Protein AF-A0A167YDB0-F1 (afdb_monomer)

Mean predicted aligned error: 11.04 Å

Secondary structure (DSSP, 8-state):
-GGGTGGGT-TT--PPPP----TTEEEEEEEEEEEEETTTTEEEEEEEEEEEE-S-EEEEEEE-SS-EEEEEEEEETTEE--TT-EEEEETTTTEEEEEEEEEEPTT-EEEEEEEEEEE-BSSSSEEEEEEEE-TTSPEEEEEEEE-TTTTGGGTS-B--STT--BEEEEEEEE-TTSEEEESSPEEEEEEEEETTTTEEEEEEEEPPPPSB-GGG--EEEE-EEEEEE-SSSS-EEEEEETTS-GGGGHHHHHHHHHHHHHHHHHH-S---SS-EEEEEESS-SSSEE--TTEEEEEHHHH---TT--HHHHHHHHHHHHHHHHHTTBTTTEEESSGGGTHHHHHHHHHHHHHHHHHH-GGG-HHHHTTTTHHHHHHHHTTSTT---SS----SHHHHHHHTTTIIIIIHHHHHHHHHHHH-HHHHHHHHHHHHHHHTTEEE-HHHHHHHHHHHHSS-HHHHHHHHHHSSS-EEEEEEEETTTTEEEEEEEE--TTS---TTGGG----EE--EEETTEEE---EE-SSEEEEE--SSS-EESSTTS-SS-EEE--HHHHHHHHHHHHTT-S-HHHHHHHHHHHHHHHHHTSS-HHHHHHHHHHTTT---HHHHHHHHHHHHHHHHHGGGS-HHHHHHHHHHHHHHHHHHHHHH-SS--TT--HHHHHHHHHHHHHHHHTT-HHHHHHHHHHHHHHHTT-GGGS-GGGHHHHHHHHHHH--HHHHHHHHHHHHH-S-HHHHHHHHHHHTT---HHHHHHHHHHHS-TTTS-GGGTTTTHHHHTTSHHHHHHHHHHHHHTHHHHHHHS-TTSHHHHHHHHHHHTT--SHHHHHHHHHHHTTS--TTTHHHHHHHHHHHHHHHHHHHHHHHHHHHHHHHTTSS--------------------------------------------------------------------------------------------------------------------------------------------

Structure (mmCIF, N/CA/C/O backbone):
data_AF-A0A167YDB0-F1
#
_entry.id   AF-A0A167YDB0-F1
#
loop_
_atom_site.group_PDB
_atom_site.id
_atom_site.type_symbol
_atom_site.label_atom_id
_atom_site.label_alt_id
_atom_site.label_comp_id
_atom_site.label_asym_id
_atom_site.label_entity_id
_atom_site.label_seq_id
_atom_site.pdbx_PDB_ins_code
_atom_site.Cartn_x
_atom_site.Cartn_y
_atom_site.Cartn_z
_atom_site.occupancy
_atom_site.B_iso_or_equiv
_atom_site.auth_seq_id
_atom_site.auth_comp_id
_atom_site.auth_asym_id
_atom_site.auth_atom_id
_atom_site.pdbx_PDB_model_num
ATOM 1 N N . MET A 1 1 ? -5.396 1.591 -35.969 1.00 30.25 1 MET A N 1
ATOM 2 C CA . MET A 1 1 ? -6.840 1.491 -36.294 1.00 30.25 1 MET A CA 1
ATOM 3 C C . MET A 1 1 ? -7.740 1.948 -35.144 1.00 30.25 1 MET A C 1
ATOM 5 O O . MET A 1 1 ? -8.471 2.893 -35.384 1.00 30.25 1 MET A O 1
ATOM 9 N N . CYS A 1 2 ? -7.694 1.382 -33.925 1.00 28.91 2 CYS A N 1
ATOM 10 C CA . CYS A 1 2 ? -8.651 1.747 -32.854 1.00 28.91 2 CYS A CA 1
ATOM 11 C C . CYS A 1 2 ? -8.713 3.253 -32.512 1.00 28.91 2 CYS A C 1
ATOM 13 O O . CYS A 1 2 ? -9.800 3.814 -32.610 1.00 28.91 2 CYS A O 1
ATOM 15 N N . ARG A 1 3 ? -7.572 3.927 -32.255 1.00 39.03 3 ARG A N 1
ATOM 16 C CA . ARG A 1 3 ? -7.511 5.383 -31.954 1.00 39.03 3 ARG A CA 1
ATOM 17 C C . ARG A 1 3 ? -8.220 6.286 -32.995 1.00 39.03 3 ARG A C 1
ATOM 19 O O . ARG A 1 3 ? -8.606 7.400 -32.672 1.00 39.03 3 ARG A O 1
ATOM 26 N N . ALA A 1 4 ? -8.428 5.824 -34.235 1.00 27.58 4 ALA A N 1
ATOM 27 C CA . ALA A 1 4 ? -9.124 6.586 -35.283 1.00 27.58 4 ALA A CA 1
ATOM 28 C C . ALA A 1 4 ? -10.663 6.429 -35.269 1.00 27.58 4 ALA A C 1
ATOM 30 O O . ALA A 1 4 ? -11.356 7.170 -35.963 1.00 27.58 4 ALA A O 1
ATOM 31 N N . ALA A 1 5 ? -11.209 5.470 -34.511 1.00 26.02 5 ALA A N 1
ATOM 32 C CA . ALA A 1 5 ? -12.645 5.177 -34.455 1.00 26.02 5 ALA A CA 1
ATOM 33 C C . ALA A 1 5 ? -13.374 5.855 -33.274 1.00 26.02 5 ALA A C 1
ATOM 35 O O . ALA A 1 5 ? -14.597 5.986 -33.293 1.00 26.02 5 ALA A O 1
ATOM 36 N N . GLU A 1 6 ? -12.644 6.298 -32.248 1.00 33.75 6 GLU A N 1
ATOM 37 C CA . GLU A 1 6 ? -13.218 6.780 -30.980 1.00 33.75 6 GLU A CA 1
ATOM 38 C C . GLU A 1 6 ? -13.854 8.179 -31.062 1.00 33.75 6 GLU A C 1
ATOM 40 O O . GLU A 1 6 ? -14.702 8.531 -30.236 1.00 33.75 6 GLU A O 1
ATOM 45 N N . SER A 1 7 ? -13.510 8.960 -32.091 1.00 29.44 7 SER A N 1
ATOM 46 C CA . SER A 1 7 ? -13.981 10.340 -32.302 1.00 29.44 7 SER A CA 1
ATOM 47 C C . SER A 1 7 ? -15.473 10.469 -32.648 1.00 29.44 7 SER A C 1
ATOM 49 O O . SER A 1 7 ? -15.982 11.585 -32.752 1.00 29.44 7 SER A O 1
ATOM 51 N N . LEU A 1 8 ? -16.187 9.349 -32.828 1.00 26.38 8 LEU A N 1
ATOM 52 C CA . LEU A 1 8 ? -17.585 9.311 -33.281 1.00 26.38 8 LEU A CA 1
ATOM 53 C C . LEU A 1 8 ? -18.555 8.578 -32.334 1.00 26.38 8 LEU A C 1
ATOM 55 O O . LEU A 1 8 ? -19.734 8.459 -32.664 1.00 26.38 8 LEU A O 1
ATOM 59 N N . ALA A 1 9 ? -18.101 8.109 -31.163 1.00 27.36 9 ALA A N 1
ATOM 60 C CA . ALA A 1 9 ? -18.938 7.352 -30.214 1.00 27.36 9 ALA A CA 1
ATOM 61 C C . ALA A 1 9 ? -18.960 7.904 -28.771 1.00 27.36 9 ALA A C 1
ATOM 63 O O . ALA A 1 9 ? -19.808 7.509 -27.971 1.00 27.36 9 ALA A O 1
ATOM 64 N N . THR A 1 10 ? -18.071 8.836 -28.420 1.00 30.84 10 THR A N 1
ATOM 65 C CA . THR A 1 10 ? -17.887 9.361 -27.053 1.00 30.84 10 THR A CA 1
ATOM 66 C C . THR A 1 10 ? -18.833 10.522 -26.714 1.00 30.84 10 THR A C 1
ATOM 68 O O . THR A 1 10 ? -18.424 11.626 -26.354 1.00 30.84 10 THR A O 1
ATOM 71 N N . ALA A 1 11 ? -20.143 10.274 -26.788 1.00 29.44 11 ALA A N 1
ATOM 72 C CA . ALA A 1 11 ? -21.140 11.240 -26.331 1.00 29.44 11 ALA A CA 1
ATOM 73 C C . ALA A 1 11 ? -20.989 11.521 -24.817 1.00 29.44 11 ALA A C 1
ATOM 75 O O . ALA A 1 11 ? -21.199 10.640 -23.988 1.00 29.44 11 ALA A O 1
ATOM 76 N N . ALA A 1 12 ? -20.665 12.773 -24.474 1.00 33.31 12 ALA A N 1
ATOM 77 C CA . ALA A 1 12 ? -20.619 13.315 -23.109 1.00 33.31 12 ALA A CA 1
ATOM 78 C C . ALA A 1 12 ? -19.579 12.709 -22.131 1.00 33.31 12 ALA A C 1
ATOM 80 O O . ALA A 1 12 ? -19.882 12.503 -20.956 1.00 33.31 12 ALA A O 1
ATOM 81 N N . ARG A 1 13 ? -18.316 12.535 -22.555 1.00 50.34 13 ARG A N 1
ATOM 82 C CA . ARG A 1 13 ? -17.165 12.490 -21.623 1.00 50.34 13 ARG A CA 1
ATOM 83 C C . ARG A 1 13 ? -16.241 13.696 -21.856 1.00 50.34 13 ARG A C 1
ATOM 85 O O . ARG A 1 13 ? -15.600 13.778 -22.897 1.00 50.34 13 ARG A O 1
ATOM 92 N N . ASN A 1 14 ? -16.121 14.595 -20.872 1.00 39.69 14 ASN A N 1
ATOM 93 C CA . ASN A 1 14 ? -15.049 15.606 -20.829 1.00 39.69 14 ASN A CA 1
ATOM 94 C C . ASN A 1 14 ? -13.732 14.936 -20.392 1.00 39.69 14 ASN A C 1
ATOM 96 O O . ASN A 1 14 ? -13.229 15.190 -19.297 1.00 39.69 14 ASN A O 1
ATOM 100 N N . VAL A 1 15 ? -13.190 14.046 -21.228 1.00 51.88 15 VAL A N 1
ATOM 101 C CA . VAL A 1 15 ? -11.828 13.536 -21.027 1.00 51.88 15 VAL A CA 1
ATOM 102 C C . VAL A 1 15 ? -10.873 14.706 -21.287 1.00 51.88 15 VAL A C 1
ATOM 104 O O . VAL A 1 15 ? -10.944 15.301 -22.365 1.00 51.88 15 VAL A O 1
ATOM 107 N N . PRO A 1 16 ? -10.022 15.103 -20.326 1.00 56.38 16 PRO A N 1
ATOM 108 C CA . PRO A 1 16 ? -9.027 16.131 -20.581 1.00 56.38 16 PRO A CA 1
ATOM 109 C C . PRO A 1 16 ? -8.001 15.633 -21.603 1.00 56.38 16 PRO A C 1
ATOM 111 O O . PRO A 1 16 ? -7.664 14.451 -21.630 1.00 56.38 16 PRO A O 1
ATOM 114 N N . GLU A 1 17 ? -7.478 16.552 -22.412 1.00 72.31 17 GLU A N 1
ATOM 115 C CA . GLU A 1 17 ? -6.385 16.276 -23.346 1.00 72.31 17 GLU A CA 1
ATOM 116 C C . GLU A 1 17 ? -5.185 15.682 -22.579 1.00 72.31 17 GLU A C 1
ATOM 118 O O . GLU A 1 17 ? -4.695 16.279 -21.615 1.00 72.31 17 GLU A O 1
ATOM 123 N N . ARG A 1 18 ? -4.792 14.457 -22.955 1.00 80.69 18 ARG A N 1
ATOM 124 C CA . ARG A 1 18 ? -3.698 13.686 -22.344 1.00 80.69 18 ARG A CA 1
ATOM 125 C C . ARG A 1 18 ? -2.381 14.045 -23.036 1.00 80.69 18 ARG A C 1
ATOM 127 O O . ARG A 1 18 ? -2.359 14.145 -24.261 1.00 80.69 18 ARG A O 1
ATOM 134 N N . ASP A 1 19 ? -1.292 14.175 -22.281 1.00 82.81 19 ASP A N 1
ATOM 135 C CA . ASP A 1 19 ? 0.047 14.397 -22.847 1.00 82.81 19 ASP A CA 1
ATOM 136 C C . ASP A 1 19 ? 0.617 13.042 -23.314 1.00 82.81 19 ASP A C 1
ATOM 138 O O . ASP A 1 19 ? 1.231 12.304 -22.543 1.00 82.81 19 ASP A O 1
ATOM 142 N N . LEU A 1 20 ? 0.292 12.665 -24.558 1.00 89.25 20 LEU A N 1
ATOM 143 C CA . LEU A 1 20 ? 0.643 11.383 -25.186 1.00 89.25 20 LEU A CA 1
ATOM 144 C C . LEU A 1 20 ? 1.698 11.555 -26.283 1.00 89.25 20 LEU A C 1
ATOM 146 O O . LEU A 1 20 ? 1.806 12.609 -26.916 1.00 89.25 20 LEU A O 1
ATOM 150 N N . LEU A 1 21 ? 2.422 10.475 -26.575 1.00 94.31 21 LEU A N 1
ATOM 151 C CA . LEU A 1 21 ? 3.311 10.407 -27.727 1.00 94.31 21 LEU A CA 1
ATOM 152 C C . LEU A 1 21 ? 2.520 10.458 -29.053 1.00 94.31 21 LEU A C 1
ATOM 154 O O . LEU A 1 21 ? 1.423 9.891 -29.153 1.00 94.31 21 LEU A O 1
ATOM 158 N N . PRO A 1 22 ? 3.092 11.078 -30.106 1.00 95.50 22 PRO A N 1
ATOM 159 C CA . PRO A 1 22 ? 2.572 11.008 -31.468 1.00 95.50 22 PRO A CA 1
ATOM 160 C C . PRO A 1 22 ? 2.288 9.568 -31.925 1.00 95.50 22 PRO A C 1
ATOM 162 O O . PRO A 1 22 ? 3.090 8.660 -31.721 1.00 95.50 22 PRO A O 1
ATOM 165 N N . ALA A 1 23 ? 1.140 9.358 -32.574 1.00 95.19 23 ALA A N 1
ATOM 166 C CA . ALA A 1 23 ? 0.664 8.031 -32.978 1.00 95.19 23 ALA A CA 1
ATOM 167 C C . ALA A 1 23 ? 1.254 7.523 -34.313 1.00 95.19 23 ALA A C 1
ATOM 169 O O . ALA A 1 23 ? 0.829 6.480 -34.808 1.00 95.19 23 ALA A O 1
ATOM 170 N N . ASN A 1 24 ? 2.215 8.246 -34.899 1.00 97.06 24 ASN A N 1
ATOM 171 C CA . ASN A 1 24 ? 2.730 8.015 -36.252 1.00 97.06 24 ASN A CA 1
ATOM 172 C C . ASN A 1 24 ? 3.597 6.753 -36.399 1.00 97.06 24 ASN A C 1
ATOM 174 O O . ASN A 1 24 ? 3.789 6.272 -37.516 1.00 97.06 24 ASN A O 1
ATOM 178 N N . VAL A 1 25 ? 4.101 6.194 -35.296 1.00 97.88 25 VAL A N 1
ATOM 179 C CA . VAL A 1 25 ? 4.809 4.906 -35.258 1.00 97.88 25 VAL A CA 1
ATOM 180 C C . VAL A 1 25 ? 4.352 4.075 -34.061 1.00 97.88 25 VAL A C 1
ATOM 182 O O . VAL A 1 25 ? 3.931 4.617 -33.041 1.00 97.88 25 VAL A O 1
ATOM 185 N N . ILE A 1 26 ? 4.436 2.749 -34.177 1.00 98.00 26 ILE A N 1
ATOM 186 C CA . ILE A 1 26 ? 4.043 1.808 -33.121 1.00 98.00 26 ILE A CA 1
ATOM 187 C C . ILE A 1 26 ? 5.214 0.854 -32.833 1.00 98.00 26 ILE A C 1
ATOM 189 O O . ILE A 1 26 ? 5.649 0.160 -33.758 1.00 98.00 26 ILE A O 1
ATOM 193 N N . PRO A 1 27 ? 5.712 0.764 -31.583 1.00 98.44 27 PRO A N 1
ATOM 194 C CA . PRO A 1 27 ? 6.758 -0.188 -31.221 1.00 98.44 27 PRO A CA 1
ATOM 195 C C . PRO A 1 27 ? 6.257 -1.631 -31.313 1.00 98.44 27 PRO A C 1
ATOM 197 O O . PRO A 1 27 ? 5.104 -1.938 -31.003 1.00 98.44 27 PRO A O 1
ATOM 200 N N . ARG A 1 28 ? 7.148 -2.532 -31.729 1.00 98.12 28 ARG A N 1
ATOM 201 C CA . ARG A 1 28 ? 6.887 -3.977 -31.810 1.00 98.12 28 ARG A CA 1
ATOM 20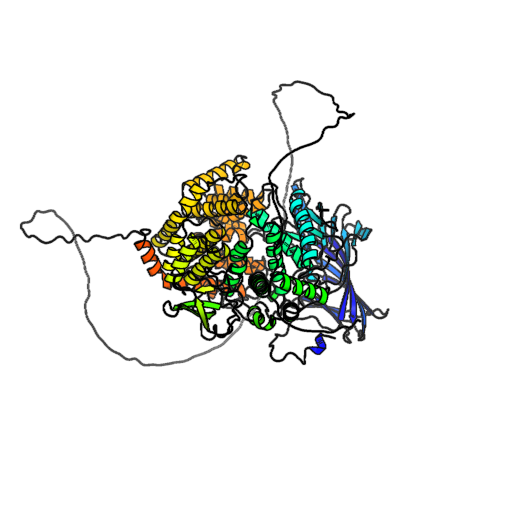2 C C . ARG A 1 28 ? 7.866 -4.800 -31.001 1.00 98.12 28 ARG A C 1
ATOM 204 O O . ARG A 1 28 ? 7.452 -5.748 -30.332 1.00 98.12 28 ARG A O 1
ATOM 211 N N . HIS A 1 29 ? 9.139 -4.440 -31.053 1.00 98.81 29 HIS A N 1
ATOM 212 C CA . HIS A 1 29 ? 10.197 -5.182 -30.394 1.00 98.81 29 HIS A CA 1
ATOM 213 C C . HIS A 1 29 ? 11.369 -4.257 -30.052 1.00 98.81 29 HIS A C 1
ATOM 215 O O . HIS A 1 29 ? 11.683 -3.341 -30.811 1.00 98.81 29 HIS A O 1
ATOM 221 N N . TYR A 1 30 ? 11.982 -4.483 -28.894 1.00 98.88 30 TYR A N 1
ATOM 222 C CA . TYR A 1 30 ? 13.147 -3.757 -28.398 1.00 98.88 30 TYR A CA 1
ATOM 223 C C . TYR A 1 30 ? 14.317 -4.723 -28.236 1.00 98.88 30 TYR A C 1
ATOM 225 O O . TYR A 1 30 ? 14.199 -5.735 -27.553 1.00 98.88 30 TYR A O 1
ATOM 233 N N . GLN A 1 31 ? 15.465 -4.371 -28.799 1.00 98.88 31 GLN A N 1
ATOM 234 C CA . GLN A 1 31 ? 16.732 -5.075 -28.621 1.00 98.88 31 GLN A CA 1
ATOM 235 C C . GLN A 1 31 ? 17.609 -4.176 -27.748 1.00 98.88 31 GLN A C 1
ATOM 237 O O . GLN A 1 31 ? 18.081 -3.142 -28.220 1.00 98.88 31 GLN A O 1
ATOM 242 N N . LEU A 1 32 ? 17.755 -4.517 -26.467 1.00 98.75 32 LEU A N 1
ATOM 243 C CA . LEU A 1 32 ? 18.341 -3.656 -25.436 1.00 98.75 32 LEU A CA 1
ATOM 244 C C . LEU A 1 32 ? 19.634 -4.270 -24.889 1.00 98.75 32 LEU A C 1
ATOM 246 O O . LEU A 1 32 ? 19.613 -5.349 -24.299 1.00 98.75 32 LEU A O 1
ATOM 250 N N . GLU A 1 33 ? 20.749 -3.563 -25.053 1.00 98.75 33 GLU A N 1
ATOM 251 C CA . GLU A 1 33 ? 22.053 -3.907 -24.483 1.00 98.75 33 GLU A CA 1
ATOM 252 C C . GLU A 1 33 ? 22.477 -2.837 -23.470 1.00 98.75 33 GLU A C 1
ATOM 254 O O . GLU A 1 33 ? 22.431 -1.641 -23.771 1.00 98.75 33 GLU A O 1
ATOM 259 N N . LEU A 1 34 ? 22.872 -3.260 -22.266 1.00 98.62 34 LEU A N 1
ATOM 260 C CA . LEU A 1 34 ? 23.247 -2.368 -21.163 1.00 98.62 34 LEU A CA 1
ATOM 261 C C . LEU A 1 34 ? 24.539 -2.829 -20.480 1.00 98.62 34 LEU A C 1
ATOM 263 O O . LEU A 1 34 ? 24.690 -4.006 -20.145 1.00 98.62 34 LEU A O 1
ATOM 267 N N . GLU A 1 35 ? 25.439 -1.881 -20.211 1.00 98.00 35 GLU A N 1
ATOM 268 C CA . GLU A 1 35 ? 26.705 -2.117 -19.512 1.00 98.00 35 GLU A CA 1
ATOM 269 C C . GLU A 1 35 ? 26.909 -1.132 -18.338 1.00 98.00 35 GLU A C 1
ATOM 271 O O . GLU A 1 35 ? 27.189 0.050 -18.566 1.00 98.00 35 GLU A O 1
ATOM 276 N N . PRO A 1 36 ? 26.829 -1.598 -17.076 1.00 97.31 36 PRO A N 1
ATOM 277 C CA . PRO A 1 36 ? 27.143 -0.795 -15.897 1.00 97.31 36 PRO A CA 1
ATOM 278 C C . PRO A 1 36 ? 28.619 -0.416 -15.722 1.00 97.31 36 PRO A C 1
ATOM 280 O O . PRO A 1 36 ? 29.546 -1.204 -15.940 1.00 97.31 36 PRO A O 1
ATOM 283 N N . ASP A 1 37 ? 28.808 0.772 -15.158 1.00 96.25 37 ASP A N 1
ATOM 284 C CA . ASP A 1 37 ? 30.039 1.265 -14.557 1.00 96.25 37 ASP A CA 1
ATOM 285 C C . ASP A 1 37 ? 29.789 1.538 -13.063 1.00 96.25 37 ASP A C 1
ATOM 287 O O . ASP A 1 37 ? 29.195 2.552 -12.684 1.00 96.25 37 ASP A O 1
ATOM 291 N N . PHE A 1 38 ? 30.224 0.612 -12.205 1.00 94.44 38 PHE A N 1
ATOM 292 C CA . PHE A 1 38 ? 30.087 0.732 -10.750 1.00 94.44 38 PHE A CA 1
ATOM 293 C C . PHE A 1 38 ? 31.129 1.664 -10.103 1.00 94.44 38 PHE A C 1
ATOM 295 O O . PHE A 1 38 ? 30.951 2.018 -8.941 1.00 94.44 38 PHE A O 1
ATOM 302 N N . ASP A 1 39 ? 32.165 2.101 -10.830 1.00 92.94 39 ASP A N 1
ATOM 303 C CA . ASP A 1 39 ? 33.149 3.070 -10.324 1.00 92.94 39 ASP A CA 1
ATOM 304 C C . ASP A 1 39 ? 32.662 4.515 -10.529 1.00 92.94 39 ASP A C 1
ATOM 306 O O . ASP A 1 39 ? 32.909 5.391 -9.698 1.00 92.94 39 ASP A O 1
ATOM 310 N N . LYS A 1 40 ? 31.953 4.774 -11.638 1.00 95.56 40 LYS A N 1
ATOM 311 C CA . LYS A 1 40 ? 31.384 6.091 -11.991 1.00 95.56 40 LYS A CA 1
ATOM 312 C C . LYS A 1 40 ? 29.895 6.236 -11.660 1.00 95.56 40 LYS A C 1
ATOM 314 O O . LYS A 1 40 ? 29.377 7.349 -11.694 1.00 95.56 40 LYS A O 1
ATOM 319 N N . PHE A 1 41 ? 29.207 5.131 -11.366 1.00 96.75 41 PHE A N 1
ATOM 320 C CA . PHE A 1 41 ? 27.744 5.042 -11.257 1.00 96.75 41 PHE A CA 1
ATOM 321 C C . PHE A 1 41 ? 27.012 5.563 -12.505 1.00 96.75 41 PHE A C 1
ATOM 323 O O . PHE A 1 41 ? 26.029 6.302 -12.433 1.00 96.75 41 PHE A O 1
ATOM 330 N N . THR A 1 42 ? 27.487 5.125 -13.666 1.00 97.44 42 THR A N 1
ATOM 331 C CA . THR A 1 42 ? 26.873 5.349 -14.983 1.00 97.44 42 THR A CA 1
ATOM 332 C C . THR A 1 42 ? 26.621 4.013 -15.672 1.00 97.44 42 THR A C 1
ATOM 334 O O . THR A 1 42 ? 27.062 2.971 -15.191 1.00 97.44 42 THR A O 1
ATOM 337 N N . PHE A 1 43 ? 25.934 4.017 -16.807 1.00 98.19 43 PHE A N 1
ATOM 338 C CA . PHE A 1 43 ? 25.844 2.845 -17.670 1.00 98.19 43 PHE A CA 1
ATOM 339 C C . PHE A 1 43 ? 25.796 3.255 -19.143 1.00 98.19 43 PHE A C 1
ATOM 341 O O . PHE A 1 43 ? 25.128 4.227 -19.505 1.00 98.19 43 PHE A O 1
ATOM 348 N N . ASN A 1 44 ? 26.506 2.510 -19.987 1.00 98.19 44 ASN A N 1
ATOM 349 C CA . ASN A 1 44 ? 26.356 2.608 -21.435 1.00 98.19 44 ASN A CA 1
ATOM 350 C C . ASN A 1 44 ? 25.116 1.814 -21.853 1.00 98.19 44 ASN A C 1
ATOM 352 O O . ASN A 1 44 ? 24.836 0.756 -21.284 1.00 98.19 44 ASN A O 1
ATOM 356 N N . GLY A 1 45 ? 24.404 2.296 -22.868 1.00 98.31 45 GLY A N 1
ATOM 357 C CA . GLY A 1 45 ? 23.264 1.597 -23.442 1.00 98.31 45 GLY A CA 1
ATOM 358 C C . GLY A 1 45 ? 23.214 1.678 -24.961 1.00 98.31 45 GLY A C 1
ATOM 359 O O . GLY A 1 45 ? 23.591 2.683 -25.571 1.00 98.31 45 GLY A O 1
ATOM 360 N N . LYS A 1 46 ? 22.704 0.610 -25.570 1.00 98.62 46 LYS A N 1
ATOM 361 C CA . LYS A 1 46 ? 22.240 0.579 -26.956 1.00 98.62 46 LYS A CA 1
ATOM 362 C C . LYS A 1 46 ? 20.829 0.006 -26.980 1.00 98.62 46 LYS A C 1
ATOM 364 O O . LYS A 1 46 ? 20.568 -1.027 -26.372 1.00 98.62 46 LYS A O 1
ATOM 369 N N . VAL A 1 47 ? 19.934 0.656 -27.716 1.00 98.81 47 VAL A N 1
ATOM 370 C CA . VAL A 1 47 ? 18.598 0.130 -28.004 1.00 98.81 47 VAL A CA 1
ATOM 371 C C . VAL A 1 47 ? 18.337 0.182 -29.506 1.00 98.81 47 VAL A C 1
ATOM 373 O O . VAL A 1 47 ? 18.630 1.187 -30.150 1.00 98.81 47 VAL A O 1
ATOM 376 N N . VAL A 1 48 ? 17.800 -0.901 -30.065 1.00 98.81 48 VAL A N 1
ATOM 377 C CA . VAL A 1 48 ? 17.209 -0.924 -31.411 1.00 98.81 48 VAL A CA 1
ATOM 378 C C . VAL A 1 48 ? 15.725 -1.227 -31.260 1.00 98.81 48 VAL A C 1
ATOM 380 O O . VAL A 1 48 ? 15.362 -2.208 -30.613 1.00 98.81 48 VAL A O 1
ATOM 383 N N . ILE A 1 49 ? 14.871 -0.371 -31.815 1.00 98.81 49 ILE A N 1
ATOM 384 C CA . ILE A 1 49 ? 13.414 -0.468 -31.710 1.00 98.81 49 ILE A CA 1
ATOM 385 C C . ILE A 1 49 ? 12.846 -0.781 -33.093 1.00 98.81 49 ILE A C 1
ATOM 387 O O . ILE A 1 49 ? 12.989 0.028 -34.009 1.00 98.81 49 ILE A O 1
ATOM 391 N N . ASP A 1 50 ? 12.186 -1.929 -33.230 1.00 98.62 50 ASP A N 1
ATOM 392 C CA . ASP A 1 50 ? 11.417 -2.302 -34.417 1.00 98.62 50 ASP A CA 1
ATOM 393 C C . ASP A 1 50 ? 10.055 -1.583 -34.390 1.00 98.62 50 ASP A C 1
ATOM 395 O O . ASP A 1 50 ? 9.297 -1.708 -33.419 1.00 98.62 50 ASP A O 1
ATOM 399 N N . LEU A 1 51 ? 9.739 -0.839 -35.455 1.00 98.44 51 LEU A N 1
ATOM 400 C CA . LEU A 1 51 ? 8.570 0.039 -35.575 1.00 98.44 51 LEU A CA 1
ATOM 401 C C . LEU A 1 51 ? 7.707 -0.331 -36.792 1.00 98.44 51 LEU A C 1
ATOM 403 O O . LEU A 1 51 ? 8.218 -0.463 -37.905 1.00 98.44 51 LEU A O 1
ATOM 407 N N . ASP A 1 52 ? 6.386 -0.392 -36.605 1.00 98.25 52 ASP A N 1
ATOM 408 C CA . ASP A 1 52 ? 5.434 -0.236 -37.714 1.00 98.25 52 ASP A CA 1
ATOM 409 C C . ASP A 1 52 ? 5.149 1.266 -37.904 1.00 98.25 52 ASP A C 1
ATOM 411 O O . ASP A 1 52 ? 4.873 1.969 -36.926 1.00 98.25 52 ASP A O 1
ATOM 415 N N . VAL A 1 53 ? 5.177 1.767 -39.142 1.00 97.69 53 VAL A N 1
ATOM 416 C CA . VAL A 1 53 ? 4.870 3.174 -39.456 1.00 97.69 53 VAL A CA 1
ATOM 417 C C . VAL A 1 53 ? 3.370 3.320 -39.704 1.00 97.69 53 VAL A C 1
ATOM 419 O O . VAL A 1 53 ? 2.831 2.772 -40.664 1.00 97.69 53 VAL A O 1
ATOM 422 N N . ALA A 1 54 ? 2.686 4.043 -38.822 1.00 96.94 54 ALA A N 1
ATOM 423 C CA . ALA A 1 54 ? 1.235 4.208 -38.838 1.00 96.94 54 ALA A CA 1
ATOM 424 C C . ALA A 1 54 ? 0.765 5.485 -39.556 1.00 96.94 54 ALA A C 1
ATOM 426 O O . ALA A 1 54 ? -0.371 5.508 -40.017 1.00 96.94 54 ALA A O 1
ATOM 427 N N . GLU A 1 55 ? 1.616 6.514 -39.669 1.00 97.06 55 GLU A N 1
ATOM 428 C CA . GLU A 1 55 ? 1.335 7.763 -40.398 1.00 97.06 55 GLU A CA 1
ATOM 429 C C . GLU A 1 55 ? 2.615 8.305 -41.074 1.00 97.06 55 GLU A C 1
ATOM 431 O O . GLU A 1 55 ? 3.713 8.238 -40.510 1.00 97.06 55 GLU A O 1
ATOM 436 N N . GLU A 1 56 ? 2.490 8.870 -42.281 1.00 96.50 56 GLU A N 1
ATOM 437 C CA . GLU A 1 56 ? 3.621 9.382 -43.076 1.00 96.50 56 GLU A CA 1
ATOM 438 C C . GLU A 1 56 ? 4.347 10.560 -42.383 1.00 96.50 56 GLU A C 1
ATOM 440 O O . GLU A 1 56 ? 3.802 11.656 -42.227 1.00 96.50 56 GLU A O 1
ATOM 445 N N . SER A 1 57 ? 5.605 10.361 -41.974 1.00 95.81 57 SER A N 1
ATOM 446 C CA . SER A 1 57 ? 6.302 11.267 -41.042 1.00 95.81 57 SER A CA 1
ATOM 447 C C . SER A 1 57 ? 7.827 11.269 -41.210 1.00 95.81 57 SER A C 1
ATOM 449 O O . SER A 1 57 ? 8.420 10.268 -41.592 1.00 95.81 57 SER A O 1
ATOM 451 N N . ASN A 1 58 ? 8.487 12.397 -40.916 1.00 95.06 58 ASN A N 1
ATOM 452 C CA . ASN A 1 58 ? 9.956 12.543 -40.949 1.00 95.06 58 ASN A CA 1
ATOM 453 C C . ASN A 1 58 ? 10.590 12.678 -39.548 1.00 95.06 58 ASN A C 1
ATOM 455 O O . ASN A 1 58 ? 11.652 13.284 -39.376 1.00 95.06 58 ASN A O 1
ATOM 459 N N . TYR A 1 59 ? 9.897 12.180 -38.524 1.00 96.88 59 TYR A N 1
ATOM 460 C CA . TYR A 1 59 ? 10.355 12.213 -37.143 1.00 96.88 59 TYR A CA 1
ATOM 461 C C . TYR A 1 59 ? 9.798 11.037 -36.337 1.00 96.88 59 TYR A C 1
ATOM 463 O O . TYR A 1 59 ? 8.727 10.508 -36.633 1.00 96.88 59 TYR A O 1
ATOM 471 N N . ILE A 1 60 ? 10.520 10.668 -35.283 1.00 98.12 60 ILE A N 1
ATOM 472 C CA . ILE A 1 60 ? 10.088 9.720 -34.258 1.00 98.12 60 ILE A CA 1
ATOM 473 C C . ILE A 1 60 ? 10.263 10.402 -32.900 1.00 98.12 60 ILE A C 1
ATOM 475 O O . ILE A 1 60 ? 11.348 10.907 -32.606 1.00 98.12 60 ILE A O 1
ATOM 479 N N . THR A 1 61 ? 9.219 10.411 -32.071 1.00 98.31 61 THR A N 1
ATOM 480 C CA . THR A 1 61 ? 9.251 10.968 -30.710 1.00 98.31 61 THR A CA 1
ATOM 481 C C . THR A 1 61 ? 8.956 9.869 -29.697 1.00 98.31 61 THR A C 1
ATOM 483 O O . THR A 1 61 ? 8.022 9.092 -29.873 1.00 98.31 61 THR A O 1
ATOM 486 N N . LEU A 1 62 ? 9.768 9.804 -28.644 1.00 98.44 62 LEU A N 1
ATOM 487 C CA . LEU A 1 62 ? 9.725 8.786 -27.596 1.00 98.44 62 LEU A CA 1
ATOM 488 C C . LEU A 1 62 ? 10.125 9.392 -26.241 1.00 98.44 62 LEU A C 1
ATOM 490 O O . LEU A 1 62 ? 10.718 10.470 -26.196 1.00 98.44 62 LEU A O 1
ATOM 494 N N . HIS A 1 63 ? 9.822 8.720 -25.133 1.00 98.06 63 HIS A N 1
ATOM 495 C CA . HIS A 1 63 ? 10.188 9.185 -23.794 1.00 98.06 63 HIS A CA 1
ATOM 496 C C . HIS A 1 63 ? 11.673 8.933 -23.478 1.00 98.06 63 HIS A C 1
ATOM 498 O O . HIS A 1 63 ? 12.252 7.923 -23.882 1.00 98.06 63 HIS A O 1
ATOM 504 N N . SER A 1 64 ? 12.291 9.870 -22.756 1.00 96.69 64 SER A N 1
ATOM 505 C CA . SER A 1 64 ? 13.687 9.834 -22.301 1.00 96.69 64 SER A CA 1
ATOM 506 C C . SER A 1 64 ? 13.911 10.910 -21.229 1.00 96.69 64 SER A C 1
ATOM 508 O O . SER A 1 64 ? 13.546 12.068 -21.437 1.00 96.69 64 SER A O 1
ATOM 510 N N . LEU A 1 65 ? 14.507 10.547 -20.091 1.00 94.38 65 LEU A N 1
ATOM 511 C CA . LEU A 1 65 ? 14.763 11.436 -18.951 1.00 94.38 65 LEU A CA 1
ATOM 512 C C . LEU A 1 65 ? 16.097 11.067 -18.291 1.00 94.38 65 LEU A C 1
ATOM 514 O O . LEU A 1 65 ? 16.357 9.895 -18.068 1.00 94.38 65 LEU A O 1
ATOM 518 N N . GLU A 1 66 ? 16.945 12.048 -17.966 1.00 93.88 66 GLU A N 1
ATOM 519 C CA . GLU A 1 66 ? 18.284 11.822 -17.372 1.00 93.88 66 GLU A CA 1
ATOM 520 C C . GLU A 1 66 ? 19.221 10.913 -18.213 1.00 93.88 66 GLU A C 1
ATOM 522 O O . GLU A 1 66 ? 20.234 10.414 -17.718 1.00 93.88 66 GLU A O 1
ATOM 527 N N . ILE A 1 67 ? 18.919 10.749 -19.509 1.00 96.31 67 ILE A N 1
ATOM 528 C CA . ILE A 1 67 ? 19.702 9.985 -20.489 1.00 96.31 67 ILE A CA 1
ATOM 529 C C . ILE A 1 67 ? 20.295 10.926 -21.548 1.00 96.31 67 ILE A C 1
ATOM 531 O O . ILE A 1 67 ? 19.579 11.694 -22.197 1.00 96.31 67 ILE A O 1
ATOM 535 N N . SER A 1 68 ? 21.605 10.803 -21.775 1.00 97.19 68 SER A N 1
ATOM 536 C CA . SER A 1 68 ? 22.331 11.494 -22.848 1.00 97.19 68 SER A CA 1
ATOM 537 C C . SER A 1 68 ? 22.389 10.621 -24.103 1.00 97.19 68 SER A C 1
ATOM 539 O O . SER A 1 68 ? 23.016 9.560 -24.084 1.00 97.19 68 SER A O 1
ATOM 541 N N . ILE A 1 69 ? 21.786 11.064 -25.209 1.00 97.56 69 ILE A N 1
ATOM 542 C CA . ILE A 1 69 ? 21.896 10.377 -26.508 1.00 97.56 69 ILE A CA 1
ATOM 543 C C . ILE A 1 69 ? 23.274 10.659 -27.123 1.00 97.56 69 ILE A C 1
ATOM 545 O O . ILE A 1 69 ? 23.651 11.814 -27.310 1.00 97.56 69 ILE A O 1
ATOM 549 N N . LEU A 1 70 ? 24.022 9.601 -27.442 1.00 96.56 70 LEU A N 1
ATOM 550 C CA . LEU A 1 70 ? 25.368 9.658 -28.027 1.00 96.56 70 LEU A CA 1
ATOM 551 C C . LEU A 1 70 ? 25.356 9.460 -29.548 1.00 96.56 70 LEU A C 1
ATOM 553 O O . LEU A 1 70 ? 26.223 9.981 -30.247 1.00 96.56 70 LEU A O 1
ATOM 557 N N . GLY A 1 71 ? 24.377 8.714 -30.060 1.00 95.00 71 GLY A N 1
ATOM 558 C CA . GLY A 1 71 ? 24.198 8.452 -31.482 1.00 95.00 71 GLY A CA 1
ATOM 559 C C . GLY A 1 71 ? 22.778 7.991 -31.790 1.00 95.00 71 GLY A C 1
ATOM 560 O O . GLY A 1 71 ? 22.100 7.415 -30.938 1.00 95.00 71 GLY A O 1
ATOM 561 N N . ALA A 1 72 ? 22.332 8.258 -33.014 1.00 96.00 72 ALA A N 1
ATOM 562 C CA . ALA A 1 72 ? 21.027 7.862 -33.523 1.00 96.00 72 ALA A CA 1
ATOM 563 C C . ALA A 1 72 ? 21.147 7.419 -34.985 1.00 96.00 72 ALA A C 1
ATOM 565 O O . ALA A 1 72 ? 21.924 7.998 -35.743 1.00 96.00 72 ALA A O 1
ATOM 566 N N . LYS A 1 73 ? 20.369 6.409 -35.373 1.00 95.31 73 LYS A N 1
ATOM 567 C CA . LYS A 1 73 ? 20.286 5.877 -36.736 1.00 95.31 73 LYS A CA 1
ATOM 568 C C . LYS A 1 73 ? 18.859 5.411 -37.007 1.00 95.31 73 LYS A C 1
ATOM 570 O O . LYS A 1 73 ? 18.263 4.735 -36.173 1.00 95.31 73 LYS A O 1
ATOM 575 N N . VAL A 1 74 ? 18.329 5.751 -38.179 1.00 96.06 74 VAL A N 1
ATOM 576 C CA . VAL A 1 74 ? 17.018 5.284 -38.648 1.00 96.06 74 VAL A CA 1
ATOM 577 C C . VAL A 1 74 ? 17.207 4.510 -39.948 1.00 96.06 74 VAL A C 1
ATOM 579 O O . VAL A 1 74 ? 17.902 4.972 -40.855 1.00 96.06 74 VAL A O 1
ATOM 582 N N . THR A 1 75 ? 16.589 3.337 -40.050 1.00 94.75 75 THR A N 1
ATOM 583 C CA . THR A 1 75 ? 16.508 2.553 -41.290 1.00 94.75 75 THR A CA 1
ATOM 584 C C . THR A 1 75 ? 15.059 2.177 -41.585 1.00 94.75 75 THR A C 1
ATOM 586 O O . THR A 1 75 ? 14.254 2.025 -40.671 1.00 94.75 75 THR A O 1
ATOM 589 N N . SER A 1 76 ? 14.705 2.053 -42.862 1.00 93.31 76 SER A N 1
ATOM 590 C CA . SER A 1 76 ? 13.397 1.576 -43.333 1.00 93.31 76 SER A CA 1
ATOM 591 C C . SER A 1 76 ? 13.551 1.050 -44.759 1.00 93.31 76 SER A C 1
ATOM 593 O O . SER A 1 76 ? 14.291 1.643 -45.540 1.00 93.31 76 SER A O 1
ATOM 595 N N . GLU A 1 77 ? 12.907 -0.073 -45.086 1.00 86.31 77 GLU A N 1
ATOM 596 C CA . GLU A 1 77 ? 12.956 -0.708 -46.422 1.00 86.31 77 GLU A CA 1
ATOM 597 C C . GLU A 1 77 ? 14.391 -0.878 -46.981 1.00 86.31 77 GLU A C 1
ATOM 599 O O . GLU A 1 77 ? 14.690 -0.512 -48.116 1.00 86.31 77 GLU A O 1
ATOM 604 N N . ASP A 1 78 ? 15.305 -1.388 -46.142 1.00 81.38 78 ASP A N 1
ATOM 605 C CA . ASP A 1 78 ? 16.755 -1.535 -46.386 1.00 81.38 78 ASP A CA 1
ATOM 606 C C . ASP A 1 78 ? 17.523 -0.229 -46.712 1.00 81.38 78 ASP A C 1
ATOM 608 O O . ASP A 1 78 ? 18.732 -0.253 -46.961 1.00 81.38 78 ASP A O 1
ATOM 612 N N . LYS A 1 79 ? 16.863 0.934 -46.640 1.00 87.31 79 LYS A N 1
ATOM 613 C CA . LYS A 1 79 ? 17.466 2.266 -46.756 1.00 87.31 79 LYS A CA 1
ATOM 614 C C . LYS A 1 79 ? 17.830 2.837 -45.385 1.00 87.31 79 LYS A C 1
ATOM 616 O O . LYS A 1 79 ? 17.090 2.706 -44.413 1.00 87.31 79 LYS A O 1
ATOM 621 N N . GLU A 1 80 ? 18.955 3.547 -45.325 1.00 86.88 80 GLU A N 1
ATOM 622 C CA . GLU A 1 80 ? 19.391 4.322 -44.161 1.00 86.88 80 GLU A CA 1
ATOM 623 C C . GLU A 1 80 ? 19.049 5.812 -44.317 1.00 86.88 80 GLU A C 1
ATOM 625 O O . GLU A 1 80 ? 19.350 6.437 -45.333 1.00 86.88 80 GLU A O 1
ATOM 630 N N . PHE A 1 81 ? 18.421 6.383 -43.290 1.00 84.25 81 PHE A N 1
ATOM 631 C CA . PHE A 1 81 ? 17.961 7.770 -43.225 1.00 84.25 81 PHE A CA 1
ATOM 632 C C . PHE A 1 81 ? 18.971 8.581 -42.393 1.00 84.25 81 PHE A C 1
ATOM 634 O O . PHE A 1 81 ? 18.661 9.017 -41.288 1.00 84.25 81 PHE A O 1
ATOM 641 N N . GLY A 1 82 ? 20.216 8.682 -42.885 1.00 63.25 82 GLY A N 1
ATOM 642 C CA . GLY A 1 82 ? 21.394 8.925 -42.033 1.00 63.25 82 GLY A CA 1
ATOM 643 C C . GLY A 1 82 ? 22.173 10.242 -42.176 1.00 63.25 82 GLY A C 1
ATOM 644 O O . GLY A 1 82 ? 22.878 10.590 -41.235 1.00 63.25 82 GLY A O 1
ATOM 645 N N . GLU A 1 83 ? 22.096 10.979 -43.293 1.00 66.06 83 GLU A N 1
ATOM 646 C CA . GLU A 1 83 ? 23.010 12.127 -43.514 1.00 66.06 83 GLU A CA 1
ATOM 647 C C . GLU A 1 83 ? 22.655 13.387 -42.695 1.00 66.06 83 GLU A C 1
ATOM 649 O O . GLU A 1 83 ? 23.557 14.099 -42.263 1.00 66.06 83 GLU A O 1
ATOM 654 N N . ASP A 1 84 ? 21.366 13.620 -42.412 1.00 79.81 84 ASP A N 1
ATOM 655 C CA . ASP A 1 84 ? 20.844 14.791 -41.677 1.00 79.81 84 ASP A CA 1
ATOM 656 C C . ASP A 1 84 ? 19.931 14.370 -40.497 1.00 79.81 84 ASP A C 1
ATOM 658 O O . ASP A 1 84 ? 18.780 14.804 -40.384 1.00 79.81 84 ASP A O 1
ATOM 662 N N . ILE A 1 85 ? 20.407 13.490 -39.603 1.00 91.06 85 ILE A N 1
ATOM 663 C CA . ILE A 1 85 ? 19.674 13.177 -38.360 1.00 91.06 85 ILE A CA 1
ATOM 664 C C . ILE A 1 85 ? 19.861 14.304 -37.336 1.00 91.06 85 ILE A C 1
ATOM 666 O O . ILE A 1 85 ? 20.974 14.593 -36.894 1.00 91.06 85 ILE A O 1
ATOM 670 N N . LYS A 1 86 ? 18.749 14.879 -36.870 1.00 94.38 86 LYS A N 1
ATOM 671 C CA . LYS A 1 86 ? 18.705 15.819 -35.747 1.00 94.38 86 LYS A CA 1
ATOM 672 C C . LYS A 1 86 ? 18.007 15.187 -34.544 1.00 94.38 86 LYS A C 1
ATOM 674 O O . LYS A 1 86 ? 16.803 14.945 -34.577 1.00 94.38 86 LYS A O 1
ATOM 679 N N . VAL A 1 87 ? 18.740 15.017 -33.447 1.00 96.06 87 VAL A N 1
ATOM 680 C CA . VAL A 1 87 ? 18.171 14.686 -32.131 1.00 96.06 87 VAL A CA 1
ATOM 681 C C . VAL A 1 87 ? 17.821 15.981 -31.385 1.00 96.06 87 VAL A C 1
ATOM 683 O O . VAL A 1 87 ? 18.520 16.990 -31.498 1.00 96.06 87 VAL A O 1
ATOM 686 N N . THR A 1 88 ? 16.716 16.008 -30.646 1.00 96.62 88 THR A N 1
ATOM 687 C CA . THR A 1 88 ? 16.326 17.124 -29.765 1.00 96.62 88 THR A CA 1
ATOM 688 C C . THR A 1 88 ? 15.572 16.576 -28.557 1.00 96.62 88 THR A C 1
ATOM 690 O O . THR A 1 88 ? 14.707 15.720 -28.721 1.00 96.62 88 THR A O 1
ATOM 693 N N . GLN A 1 89 ? 15.898 17.053 -27.354 1.00 95.62 89 GLN A N 1
ATOM 694 C CA . GLN A 1 89 ? 15.279 16.615 -26.098 1.00 95.62 89 GLN A CA 1
ATOM 695 C C . GLN A 1 89 ? 14.408 17.742 -25.514 1.00 95.62 89 GLN A C 1
ATOM 697 O O . GLN A 1 89 ? 14.785 18.912 -25.586 1.00 95.62 89 GLN A O 1
ATOM 702 N N . ASP A 1 90 ? 13.248 17.386 -24.963 1.00 93.88 90 ASP A N 1
ATOM 703 C CA . ASP A 1 90 ? 12.328 18.267 -24.233 1.00 93.88 90 ASP A CA 1
ATOM 704 C C . ASP A 1 90 ? 12.232 17.738 -22.795 1.00 93.88 90 ASP A C 1
ATOM 706 O O . ASP A 1 90 ? 11.563 16.738 -22.533 1.00 93.88 90 ASP A O 1
ATOM 710 N N . GLU A 1 91 ? 12.941 18.384 -21.865 1.00 88.25 91 GLU A N 1
ATOM 711 C CA . GLU A 1 91 ? 12.986 17.984 -20.450 1.00 88.25 91 GLU A CA 1
ATOM 712 C C . GLU A 1 91 ? 11.623 18.122 -19.755 1.00 88.25 91 GLU A C 1
ATOM 714 O O . GLU A 1 91 ? 11.318 17.352 -18.845 1.00 88.25 91 GLU A O 1
ATOM 719 N N . ALA A 1 92 ? 10.785 19.071 -20.189 1.00 85.12 92 ALA A N 1
ATOM 720 C CA . ALA A 1 92 ? 9.485 19.329 -19.575 1.00 85.12 92 ALA A CA 1
ATOM 721 C C . ALA A 1 92 ? 8.459 18.246 -19.943 1.00 85.12 92 ALA A C 1
ATOM 723 O O . ALA A 1 92 ? 7.660 17.856 -19.094 1.00 85.12 92 ALA A O 1
ATOM 724 N N . ARG A 1 93 ? 8.521 17.730 -21.179 1.00 87.31 93 ARG A N 1
ATOM 725 C CA . ARG A 1 93 ? 7.764 16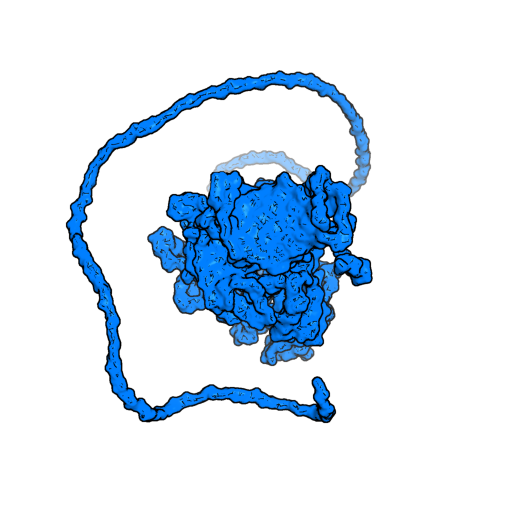.541 -21.621 1.00 87.31 93 ARG A CA 1
ATOM 726 C C . ARG A 1 93 ? 8.460 15.214 -21.336 1.00 87.31 93 ARG A C 1
ATOM 728 O O . ARG A 1 93 ? 7.846 14.166 -21.502 1.00 87.31 93 ARG A O 1
ATOM 735 N N . GLN A 1 94 ? 9.733 15.238 -20.941 1.00 93.38 94 GLN A N 1
ATOM 736 C CA . GLN A 1 94 ? 10.569 14.044 -20.785 1.00 93.38 94 GLN A CA 1
ATOM 737 C C . GLN A 1 94 ? 10.658 13.223 -22.087 1.00 93.38 94 GLN A C 1
ATOM 739 O O . GLN A 1 94 ? 10.523 11.996 -22.072 1.00 93.38 94 GLN A O 1
ATOM 744 N N . THR A 1 95 ? 10.831 13.893 -23.233 1.00 96.19 95 THR A N 1
ATOM 745 C CA . THR A 1 95 ? 10.891 13.243 -24.554 1.00 96.19 95 THR A CA 1
ATOM 746 C C . THR A 1 95 ? 12.178 13.529 -25.318 1.00 96.19 95 THR A C 1
ATOM 748 O O . THR A 1 95 ? 12.860 14.536 -25.133 1.00 96.19 95 THR A O 1
ATOM 751 N N . THR A 1 96 ? 12.514 12.612 -26.219 1.00 97.94 96 THR A N 1
ATOM 752 C CA . THR A 1 96 ? 13.504 12.774 -27.282 1.00 97.94 96 THR A CA 1
ATOM 753 C C . THR A 1 96 ? 12.794 12.647 -28.622 1.00 97.94 96 THR A C 1
ATOM 755 O O . THR A 1 96 ? 12.068 11.683 -28.855 1.00 97.94 96 THR A O 1
ATOM 758 N N . THR A 1 97 ? 13.024 13.608 -29.513 1.00 98.12 97 THR A N 1
ATOM 759 C CA . THR A 1 97 ? 12.598 13.558 -30.912 1.00 98.12 97 THR A CA 1
ATOM 760 C C . THR A 1 97 ? 13.818 13.375 -31.808 1.00 98.12 97 THR A C 1
ATOM 762 O O . THR A 1 97 ? 14.789 14.127 -31.710 1.00 98.12 97 THR A O 1
ATOM 765 N N . VAL A 1 98 ? 13.750 12.384 -32.691 1.00 97.69 98 VAL A N 1
ATOM 766 C CA . VAL A 1 98 ? 14.719 12.105 -33.754 1.00 97.69 98 VAL A CA 1
ATOM 767 C C . VAL A 1 98 ? 14.070 12.514 -35.072 1.00 97.69 98 VAL A C 1
ATOM 769 O O . VAL A 1 98 ? 13.118 11.876 -35.513 1.00 97.69 98 VAL A O 1
ATOM 772 N N . SER A 1 99 ? 14.544 13.597 -35.683 1.00 96.00 99 SER A N 1
ATOM 773 C CA . SER A 1 99 ? 14.071 14.101 -36.979 1.00 96.00 99 SER A CA 1
ATOM 774 C C . SER A 1 99 ? 15.092 13.833 -38.078 1.00 96.00 99 SER A C 1
ATOM 776 O O . SER A 1 99 ? 16.294 13.829 -37.821 1.00 96.00 99 SER A O 1
ATOM 778 N N . PHE A 1 100 ? 14.617 13.651 -39.305 1.00 93.44 100 PHE A N 1
ATOM 779 C CA . PHE A 1 100 ? 15.434 13.380 -40.490 1.00 93.44 100 PHE A CA 1
ATOM 780 C C . PHE A 1 100 ? 14.805 14.045 -41.733 1.00 93.44 100 PHE A C 1
ATOM 782 O O . PHE A 1 100 ? 13.695 14.585 -41.674 1.00 93.44 100 PHE A O 1
ATOM 789 N N . ALA A 1 101 ? 15.547 14.105 -42.844 1.00 89.75 101 ALA A N 1
ATOM 790 C CA . ALA A 1 101 ? 15.170 14.915 -44.010 1.00 89.75 101 ALA A CA 1
ATOM 791 C C . ALA A 1 101 ? 14.052 14.300 -44.879 1.00 89.75 101 ALA A C 1
ATOM 793 O O . ALA A 1 101 ? 13.186 15.020 -45.376 1.00 89.75 101 ALA A O 1
ATOM 794 N N . GLU A 1 102 ? 14.067 12.979 -45.066 1.00 90.62 102 GLU A N 1
ATOM 795 C CA . GLU A 1 102 ? 13.044 12.240 -45.820 1.00 90.62 102 GLU A CA 1
ATOM 796 C C . GLU A 1 102 ? 11.906 11.745 -44.914 1.00 90.62 102 GLU A C 1
ATOM 798 O O . GLU A 1 102 ? 12.029 11.752 -43.693 1.00 90.62 102 GLU A O 1
ATOM 803 N N . LYS A 1 103 ? 10.790 11.294 -45.495 1.00 92.50 103 LYS A N 1
ATOM 804 C CA . LYS A 1 103 ? 9.681 10.700 -44.735 1.00 92.50 103 LYS A CA 1
ATOM 805 C C . LYS A 1 103 ? 9.757 9.174 -44.720 1.00 92.50 103 LYS A C 1
ATOM 807 O O . LYS A 1 103 ? 10.104 8.562 -45.726 1.00 92.50 103 LYS A O 1
ATOM 812 N N . LEU A 1 104 ? 9.348 8.577 -43.606 1.00 94.38 104 LEU A N 1
ATOM 813 C CA . LEU A 1 104 ? 8.902 7.191 -43.543 1.00 94.38 104 LEU A CA 1
ATOM 814 C C . LEU A 1 104 ? 7.509 7.087 -44.183 1.00 94.38 104 LEU A C 1
ATOM 816 O O . LEU A 1 104 ? 6.629 7.901 -43.886 1.00 94.38 104 LEU A O 1
ATOM 820 N N . SER A 1 105 ? 7.307 6.084 -45.035 1.00 94.38 105 SER A N 1
ATOM 821 C CA . SER A 1 105 ? 6.027 5.831 -45.708 1.00 94.38 105 SER A CA 1
ATOM 822 C C . SER A 1 105 ? 5.020 5.172 -44.763 1.00 94.38 105 SER A C 1
ATOM 824 O O . SER A 1 105 ? 5.376 4.253 -44.022 1.00 94.38 105 SER A O 1
ATOM 826 N N . GLU A 1 106 ? 3.752 5.579 -44.824 1.00 96.50 106 GLU A N 1
ATOM 827 C CA . GLU A 1 106 ? 2.660 4.905 -44.107 1.00 96.50 106 GLU A CA 1
ATOM 828 C C . GLU A 1 106 ? 2.593 3.411 -44.482 1.00 96.50 106 GLU A C 1
ATOM 830 O O . GLU A 1 106 ? 2.685 3.046 -45.654 1.00 96.50 106 GLU A O 1
ATOM 835 N N . GLY A 1 107 ? 2.462 2.534 -43.483 1.00 95.88 107 GLY A N 1
ATOM 836 C CA . GLY A 1 107 ? 2.430 1.080 -43.662 1.00 95.88 107 GLY A CA 1
ATOM 837 C C . GLY A 1 107 ? 3.797 0.410 -43.860 1.00 95.88 107 GLY A C 1
ATOM 838 O O . GLY A 1 107 ? 3.852 -0.822 -43.888 1.00 95.88 107 GLY A O 1
ATOM 839 N N . SER A 1 108 ? 4.891 1.176 -43.964 1.00 96.00 108 SER A N 1
ATOM 840 C CA . SER A 1 108 ? 6.256 0.628 -43.984 1.00 96.00 108 SER A CA 1
ATOM 841 C C . SER A 1 108 ? 6.722 0.183 -42.588 1.00 96.00 108 SER A C 1
ATOM 843 O O . SER A 1 108 ? 6.032 0.369 -41.579 1.00 96.00 108 SER A O 1
ATOM 845 N N . LYS A 1 109 ? 7.915 -0.418 -42.521 1.00 96.81 109 LYS A N 1
ATOM 846 C CA . LYS A 1 109 ? 8.586 -0.780 -41.266 1.00 96.81 109 LYS A CA 1
ATOM 847 C C . LYS A 1 109 ? 9.903 -0.047 -41.130 1.00 96.81 109 LYS A C 1
ATOM 849 O O . LYS A 1 109 ? 10.673 -0.008 -42.084 1.00 96.81 109 LYS A O 1
ATOM 854 N N . ALA A 1 110 ? 10.180 0.443 -39.929 1.00 97.19 110 ALA A N 1
ATOM 855 C CA . ALA A 1 110 ? 11.419 1.133 -39.607 1.00 97.19 110 ALA A CA 1
ATOM 856 C C . ALA A 1 110 ? 12.131 0.490 -38.409 1.00 97.19 110 ALA A C 1
ATOM 858 O O . ALA A 1 110 ? 11.505 -0.171 -37.580 1.00 97.19 110 ALA A O 1
ATOM 859 N N . GLN A 1 111 ? 13.433 0.730 -38.295 1.00 97.56 111 GLN A N 1
ATOM 860 C CA . GLN A 1 111 ? 14.191 0.536 -37.064 1.00 97.56 111 GLN A CA 1
ATOM 861 C C . GLN A 1 111 ? 14.775 1.870 -36.608 1.00 97.56 111 GLN A C 1
ATOM 863 O O . GLN A 1 111 ? 15.350 2.613 -37.406 1.00 97.56 111 GLN A O 1
ATOM 868 N N . LEU A 1 112 ? 14.651 2.152 -35.312 1.00 98.00 112 LEU A N 1
ATOM 869 C CA . LEU A 1 112 ? 15.358 3.239 -34.639 1.00 98.00 112 LEU A CA 1
ATOM 870 C C . LEU A 1 112 ? 16.445 2.637 -33.747 1.00 98.00 112 LEU A C 1
ATOM 872 O O . LEU A 1 112 ? 16.136 2.001 -32.743 1.00 98.00 112 LEU A O 1
ATOM 876 N N . GLU A 1 113 ? 17.709 2.857 -34.099 1.00 98.25 113 GLU A N 1
ATOM 877 C CA . GLU A 1 113 ? 18.855 2.572 -33.238 1.00 98.25 113 GLU A CA 1
ATOM 878 C C . GLU A 1 113 ? 19.284 3.845 -32.494 1.00 98.25 113 GLU A C 1
ATOM 880 O O . GLU A 1 113 ? 19.476 4.902 -33.099 1.00 98.25 113 GLU A O 1
ATOM 885 N N . LEU A 1 114 ? 19.472 3.726 -31.180 1.00 98.38 114 LEU A N 1
ATOM 886 C CA . LEU A 1 114 ? 20.022 4.760 -30.307 1.00 98.38 114 LEU A CA 1
ATOM 887 C C . LEU A 1 114 ? 21.155 4.178 -29.459 1.00 98.38 114 LEU A C 1
ATOM 889 O O . LEU A 1 114 ? 20.998 3.124 -28.839 1.00 98.38 114 LEU A O 1
ATOM 893 N N . THR A 1 115 ? 22.269 4.901 -29.365 1.00 98.44 115 THR A N 1
ATOM 894 C CA . THR A 1 115 ? 23.312 4.669 -28.354 1.00 98.44 115 THR A CA 1
ATOM 895 C C . THR A 1 115 ? 23.307 5.818 -27.355 1.00 98.44 115 THR A C 1
ATOM 897 O O . THR A 1 115 ? 23.093 6.976 -27.723 1.00 98.44 115 THR A O 1
ATOM 900 N N . PHE A 1 116 ? 23.476 5.509 -26.072 1.00 98.44 116 PHE A N 1
ATOM 901 C CA . PHE A 1 116 ? 23.223 6.458 -24.992 1.00 98.44 116 PHE A CA 1
ATOM 902 C C . PHE A 1 116 ? 24.049 6.177 -23.728 1.00 98.44 116 PHE A C 1
ATOM 904 O O . PHE A 1 116 ? 24.590 5.088 -23.539 1.00 98.44 116 PHE A O 1
ATOM 911 N N . LEU A 1 117 ? 24.134 7.187 -22.863 1.00 98.25 117 LEU A N 1
ATOM 912 C CA . LEU A 1 117 ? 24.731 7.128 -21.529 1.00 98.25 117 LEU A CA 1
ATOM 913 C C . LEU A 1 117 ? 23.665 7.504 -20.494 1.00 98.25 117 LEU A C 1
ATOM 915 O O . LEU A 1 117 ? 23.078 8.585 -20.582 1.00 98.25 117 LEU A O 1
ATOM 919 N N . GLY A 1 118 ? 23.438 6.629 -19.515 1.00 97.62 118 GLY A N 1
ATOM 920 C CA . GLY A 1 118 ? 22.556 6.871 -18.371 1.00 97.62 118 GLY A CA 1
ATOM 921 C C . GLY A 1 118 ? 23.308 6.881 -17.036 1.00 97.62 118 GLY A C 1
ATOM 922 O O . GLY A 1 118 ? 24.489 6.526 -16.955 1.00 97.62 118 GLY A O 1
ATOM 923 N N . GLN A 1 119 ? 22.620 7.290 -15.967 1.00 96.38 119 GLN A N 1
ATOM 924 C CA . GLN A 1 119 ? 23.162 7.324 -14.606 1.00 96.38 119 GLN A CA 1
ATOM 925 C C . GLN A 1 119 ? 22.546 6.218 -13.739 1.00 96.38 119 GLN A C 1
ATOM 927 O O . GLN A 1 119 ? 21.328 6.168 -13.587 1.00 96.38 119 GLN A O 1
ATOM 932 N N . LEU A 1 120 ? 23.383 5.411 -13.071 1.00 96.12 120 LEU A N 1
ATOM 933 C CA . LEU A 1 120 ? 22.947 4.546 -11.968 1.00 96.12 120 LEU A CA 1
ATOM 934 C C . LEU A 1 120 ? 22.666 5.416 -10.740 1.00 96.12 120 LEU A C 1
ATOM 936 O O . LEU A 1 120 ? 23.485 5.525 -9.824 1.00 96.12 120 LEU A O 1
ATOM 940 N N . ASN A 1 121 ? 21.521 6.090 -10.750 1.00 93.81 121 ASN A N 1
ATOM 941 C CA . ASN A 1 121 ? 21.117 7.040 -9.720 1.00 93.81 121 ASN A CA 1
ATOM 942 C C . ASN A 1 121 ? 20.901 6.352 -8.348 1.00 93.81 121 ASN A C 1
ATOM 944 O O . ASN A 1 121 ? 21.013 5.136 -8.217 1.00 93.81 121 ASN A O 1
ATOM 948 N N . ASN A 1 122 ? 20.612 7.130 -7.304 1.00 90.25 122 ASN A N 1
ATOM 949 C CA . ASN A 1 122 ? 20.243 6.622 -5.971 1.00 90.25 122 ASN A CA 1
ATOM 950 C C . ASN A 1 122 ? 18.875 7.154 -5.503 1.00 90.25 122 A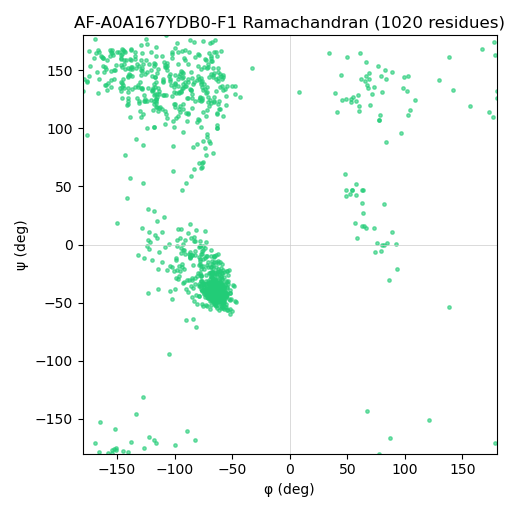SN A C 1
ATOM 952 O O . ASN A 1 122 ? 18.661 7.359 -4.311 1.00 90.25 122 ASN A O 1
ATOM 956 N N . LYS A 1 123 ? 17.978 7.411 -6.461 1.00 88.56 123 LYS A N 1
ATOM 957 C CA . LYS A 1 123 ? 16.606 7.906 -6.272 1.00 88.56 123 LYS A CA 1
ATOM 958 C C . LYS A 1 123 ? 15.564 6.776 -6.230 1.00 88.56 123 LYS A C 1
ATOM 960 O O . LYS A 1 123 ? 14.392 7.057 -6.020 1.00 88.56 123 LYS A O 1
ATOM 965 N N . MET A 1 124 ? 15.995 5.522 -6.419 1.00 93.06 124 MET A N 1
ATOM 966 C CA . MET A 1 124 ? 15.153 4.312 -6.435 1.00 93.06 124 MET A CA 1
ATOM 967 C C . MET A 1 124 ? 14.115 4.286 -7.577 1.00 93.06 124 MET A C 1
ATOM 969 O O . MET A 1 124 ? 13.007 3.789 -7.402 1.00 93.06 124 MET A O 1
ATOM 973 N N . VAL A 1 125 ? 14.483 4.826 -8.746 1.00 93.50 125 VAL A N 1
ATOM 974 C CA . VAL A 1 125 ? 13.658 4.875 -9.968 1.00 93.50 125 VAL A CA 1
ATOM 975 C C . VAL A 1 125 ? 14.544 4.748 -11.216 1.00 93.50 125 VAL A C 1
ATOM 977 O O . VAL A 1 125 ? 15.723 5.111 -11.179 1.00 93.50 125 VAL A O 1
ATOM 980 N N . GLY A 1 126 ? 14.005 4.222 -12.317 1.00 96.31 126 GLY A N 1
ATOM 981 C CA . GLY A 1 126 ? 14.766 3.908 -13.528 1.00 96.31 126 GLY A CA 1
ATOM 982 C C . GLY A 1 126 ? 15.750 2.765 -13.287 1.00 96.31 126 GLY A C 1
ATOM 983 O O . GLY A 1 126 ? 15.454 1.845 -12.524 1.00 96.31 126 GLY A O 1
ATOM 984 N N . PHE A 1 127 ? 16.934 2.828 -13.904 1.00 97.94 127 PHE A N 1
ATOM 985 C CA . PHE A 1 127 ? 18.043 1.917 -13.601 1.00 97.94 127 PHE A CA 1
ATOM 986 C C . PHE A 1 127 ? 18.981 2.575 -12.583 1.00 97.94 127 PHE A C 1
ATOM 988 O O . PHE A 1 127 ? 19.598 3.604 -12.860 1.00 97.94 127 PHE A O 1
ATOM 995 N N . TYR A 1 128 ? 19.055 2.014 -11.377 1.00 97.44 128 TYR A N 1
ATOM 996 C CA . TYR A 1 128 ? 19.634 2.673 -10.207 1.00 97.44 128 TYR A CA 1
ATOM 997 C C . TYR A 1 128 ? 20.514 1.722 -9.381 1.00 97.44 128 TYR A C 1
ATOM 999 O O . TYR A 1 128 ? 20.517 0.507 -9.589 1.00 97.44 128 TYR A O 1
ATOM 1007 N N . ARG A 1 129 ? 21.300 2.270 -8.444 1.00 96.12 129 ARG A N 1
ATOM 1008 C CA . ARG A 1 129 ? 22.178 1.494 -7.550 1.00 96.12 129 ARG A CA 1
ATOM 1009 C C . ARG A 1 129 ? 21.569 1.311 -6.157 1.00 96.12 129 ARG A C 1
ATOM 1011 O O . ARG A 1 129 ? 21.191 2.294 -5.521 1.00 96.12 129 ARG A O 1
ATOM 1018 N N . SER A 1 130 ? 21.568 0.079 -5.651 1.00 94.44 130 SER A N 1
ATOM 1019 C CA . SER A 1 130 ? 21.344 -0.233 -4.230 1.00 94.44 130 SER A CA 1
ATOM 1020 C C . SER A 1 130 ? 22.648 -0.739 -3.604 1.00 94.44 130 SER A C 1
ATOM 1022 O O . SER A 1 130 ? 23.444 -1.400 -4.273 1.00 94.44 130 SER A O 1
ATOM 1024 N N . GLY A 1 131 ? 22.915 -0.370 -2.349 1.00 91.50 131 GLY A N 1
ATOM 1025 C CA . GLY A 1 131 ? 24.177 -0.638 -1.657 1.00 91.50 131 GLY A CA 1
ATOM 1026 C C . GLY A 1 131 ? 24.018 -1.539 -0.433 1.00 91.50 131 GLY A C 1
ATOM 1027 O O . GLY A 1 131 ? 23.150 -1.308 0.407 1.00 91.50 131 GLY A O 1
ATOM 1028 N N . TYR A 1 132 ? 24.918 -2.511 -0.296 1.00 89.88 132 TYR A N 1
ATOM 1029 C CA . TYR A 1 132 ? 24.961 -3.468 0.814 1.00 89.88 132 TYR A CA 1
ATOM 1030 C C . TYR A 1 132 ? 26.359 -3.516 1.459 1.00 89.88 132 TYR A C 1
ATOM 1032 O O . TYR A 1 132 ? 27.333 -3.005 0.897 1.00 89.88 132 TYR A O 1
ATOM 1040 N N . ALA A 1 133 ? 26.472 -4.089 2.658 1.00 86.00 133 ALA A N 1
ATOM 1041 C CA . ALA A 1 133 ? 27.746 -4.229 3.369 1.00 86.00 133 ALA A CA 1
ATOM 1042 C C . ALA A 1 133 ? 28.294 -5.649 3.184 1.00 86.00 133 ALA A C 1
ATOM 1044 O O . ALA A 1 133 ? 27.634 -6.615 3.551 1.00 86.00 133 ALA A O 1
ATOM 1045 N N . LYS A 1 134 ? 29.494 -5.793 2.617 1.00 85.62 134 LYS A N 1
ATOM 1046 C CA . LYS A 1 134 ? 30.149 -7.095 2.444 1.00 85.62 134 LYS A CA 1
ATOM 1047 C C . LYS A 1 134 ? 30.687 -7.631 3.771 1.00 85.62 134 LYS A C 1
ATOM 1049 O O . LYS A 1 134 ? 30.952 -6.884 4.711 1.00 85.62 134 LYS A O 1
ATOM 1054 N N . THR A 1 135 ? 30.917 -8.941 3.821 1.00 80.81 135 THR A N 1
ATOM 1055 C CA . THR A 1 135 ? 31.434 -9.662 4.999 1.00 80.81 135 THR A CA 1
ATOM 1056 C C . THR A 1 135 ? 32.854 -9.257 5.420 1.00 80.81 135 THR A C 1
ATOM 1058 O O . THR A 1 135 ? 33.260 -9.557 6.539 1.00 80.81 135 THR A O 1
ATOM 1061 N N . ASP A 1 136 ? 33.599 -8.558 4.559 1.00 85.25 136 ASP A N 1
ATOM 1062 C CA . ASP A 1 136 ? 34.909 -7.960 4.846 1.00 85.25 136 ASP A CA 1
ATOM 1063 C C . ASP A 1 136 ? 34.830 -6.492 5.325 1.00 85.25 136 ASP A C 1
ATOM 1065 O O . ASP A 1 136 ? 35.859 -5.872 5.599 1.00 85.25 136 ASP A O 1
ATOM 1069 N N . GLY A 1 137 ? 33.620 -5.932 5.438 1.00 81.12 137 GLY A N 1
ATOM 1070 C CA . GLY A 1 137 ? 33.367 -4.537 5.805 1.00 81.12 137 GLY A CA 1
ATOM 1071 C C . GLY A 1 137 ? 33.431 -3.543 4.639 1.00 81.12 137 GLY A C 1
ATOM 1072 O O . GLY A 1 137 ? 33.241 -2.346 4.861 1.00 81.12 137 GLY A O 1
ATOM 1073 N N . THR A 1 138 ? 33.679 -3.991 3.404 1.00 88.56 138 THR A N 1
ATOM 1074 C CA . THR A 1 138 ? 33.609 -3.127 2.213 1.00 88.56 138 THR A CA 1
ATOM 1075 C C . THR A 1 138 ? 32.161 -2.918 1.751 1.00 88.56 138 THR A C 1
ATOM 1077 O O . THR A 1 138 ? 31.242 -3.627 2.165 1.00 88.56 138 THR A O 1
ATOM 1080 N N . LYS A 1 139 ? 31.919 -1.915 0.896 1.00 89.25 139 LYS A N 1
ATOM 1081 C CA . LYS A 1 139 ? 30.582 -1.647 0.346 1.00 89.25 139 LYS A CA 1
ATOM 1082 C C . LYS A 1 139 ? 30.401 -2.362 -0.990 1.00 89.25 139 LYS A C 1
ATOM 1084 O O . LYS A 1 139 ? 31.139 -2.102 -1.936 1.00 89.25 139 LYS A O 1
ATOM 1089 N N . GLY A 1 140 ? 29.403 -3.235 -1.062 1.00 92.56 140 GLY A N 1
ATOM 1090 C CA . GLY A 1 140 ? 28.925 -3.828 -2.304 1.00 92.56 140 GLY A CA 1
ATOM 1091 C C . GLY A 1 140 ? 27.791 -3.008 -2.917 1.00 92.56 140 GLY A C 1
ATOM 1092 O O . GLY A 1 140 ? 27.123 -2.229 -2.232 1.00 92.56 140 GLY A O 1
ATOM 1093 N N . PHE A 1 141 ? 27.559 -3.206 -4.212 1.00 96.06 141 PHE A N 1
ATOM 1094 C CA . PHE A 1 141 ? 26.436 -2.618 -4.936 1.00 96.06 141 PHE A CA 1
ATOM 1095 C C . PHE A 1 141 ? 25.746 -3.664 -5.808 1.00 96.06 141 PHE A C 1
ATOM 1097 O O . PHE A 1 141 ? 26.380 -4.608 -6.281 1.00 96.06 141 PHE A O 1
ATOM 1104 N N . ILE A 1 142 ? 24.455 -3.454 -6.043 1.00 97.44 142 ILE A N 1
ATOM 1105 C CA . ILE A 1 142 ? 23.716 -4.041 -7.160 1.00 97.44 142 ILE A CA 1
ATOM 1106 C C . ILE A 1 142 ? 23.178 -2.902 -8.028 1.00 97.44 142 ILE A C 1
ATOM 1108 O O . ILE A 1 142 ? 22.809 -1.845 -7.508 1.00 97.44 142 ILE A O 1
ATOM 1112 N N . ALA A 1 143 ? 23.132 -3.110 -9.340 1.00 98.19 143 ALA A N 1
ATOM 1113 C CA . ALA A 1 143 ? 22.345 -2.282 -10.246 1.00 98.19 143 ALA A CA 1
ATOM 1114 C C . ALA A 1 143 ? 20.987 -2.967 -10.437 1.00 98.19 143 ALA A C 1
ATOM 1116 O O . ALA A 1 143 ? 20.951 -4.176 -10.662 1.00 98.19 143 ALA A O 1
ATOM 1117 N N . THR A 1 144 ? 19.890 -2.230 -10.291 1.00 98.19 144 THR A N 1
ATOM 1118 C CA . THR A 1 144 ? 18.518 -2.763 -10.257 1.00 98.19 144 THR A CA 1
ATOM 1119 C C . THR A 1 144 ? 17.523 -1.737 -10.802 1.00 98.19 144 THR A C 1
ATOM 1121 O O . THR A 1 144 ? 17.859 -0.563 -10.962 1.00 98.19 144 THR A O 1
ATOM 1124 N N . THR A 1 145 ? 16.306 -2.173 -11.113 1.00 97.88 145 THR A N 1
ATOM 1125 C CA . THR A 1 145 ? 15.294 -1.377 -11.820 1.00 97.88 145 THR A CA 1
ATOM 1126 C C . THR A 1 145 ? 14.041 -1.119 -10.989 1.00 97.88 145 THR A C 1
ATOM 1128 O O . THR A 1 145 ? 13.590 -2.014 -10.280 1.00 97.88 145 THR A O 1
ATOM 1131 N N . GLN A 1 146 ? 13.453 0.071 -11.139 1.00 96.75 146 GLN A N 1
ATOM 1132 C CA . GLN A 1 146 ? 12.065 0.378 -10.768 1.00 96.75 146 GLN A CA 1
ATOM 1133 C C . GLN A 1 146 ? 11.461 1.260 -11.866 1.00 96.75 146 GLN A C 1
ATOM 1135 O O . GLN A 1 146 ? 11.866 2.414 -12.020 1.00 96.75 146 GLN A O 1
ATOM 1140 N N . MET A 1 147 ? 10.527 0.715 -12.649 1.00 95.94 147 MET A N 1
ATOM 1141 C CA . MET A 1 147 ? 10.056 1.366 -13.879 1.00 95.94 147 MET A CA 1
ATOM 1142 C C . MET A 1 147 ? 8.613 1.883 -13.823 1.00 95.94 147 MET A C 1
ATOM 1144 O O . MET A 1 147 ? 8.249 2.691 -14.676 1.00 95.94 147 MET A O 1
ATOM 1148 N N . GLU A 1 148 ? 7.793 1.470 -12.854 1.00 94.50 148 GLU A N 1
ATOM 1149 C CA . GLU A 1 148 ? 6.430 1.996 -12.709 1.00 94.50 148 GLU A CA 1
ATOM 1150 C C . GLU A 1 148 ? 6.421 3.365 -11.998 1.00 94.50 148 GLU A C 1
ATOM 1152 O O . GLU A 1 148 ? 7.203 3.557 -11.059 1.00 94.50 148 GLU A O 1
ATOM 1157 N N . PRO A 1 149 ? 5.557 4.320 -12.410 1.00 91.19 149 PRO A N 1
ATOM 1158 C CA . PRO A 1 149 ? 4.702 4.290 -13.608 1.00 91.19 149 PRO A CA 1
ATOM 1159 C C . PRO A 1 149 ? 5.417 4.715 -14.894 1.00 91.19 149 PRO A C 1
ATOM 1161 O O . PRO A 1 149 ? 5.041 4.290 -15.982 1.00 91.19 149 PRO A O 1
ATOM 1164 N N . THR A 1 150 ? 6.430 5.573 -14.778 1.00 93.19 150 THR A N 1
ATOM 1165 C CA . THR A 1 150 ? 7.096 6.232 -15.913 1.00 93.19 150 THR A CA 1
ATOM 1166 C C . THR A 1 150 ? 8.607 6.330 -15.690 1.00 93.19 150 THR A C 1
ATOM 1168 O O . THR A 1 150 ? 9.218 7.373 -15.918 1.00 93.19 150 THR A O 1
ATOM 1171 N N . GLY A 1 151 ? 9.202 5.271 -15.139 1.00 94.56 151 GLY A N 1
ATOM 1172 C CA . GLY A 1 151 ? 10.629 5.165 -14.833 1.00 94.56 151 GLY A CA 1
ATOM 1173 C C . GLY A 1 151 ? 11.457 4.515 -15.948 1.00 94.56 151 GLY A C 1
ATOM 1174 O O . GLY A 1 151 ? 12.664 4.746 -16.006 1.00 94.56 151 GLY A O 1
ATOM 1175 N N . ALA A 1 152 ? 10.847 3.762 -16.876 1.00 97.94 152 ALA A N 1
ATOM 1176 C CA . ALA A 1 152 ? 11.588 3.089 -17.955 1.00 97.94 152 ALA A CA 1
ATOM 1177 C C . ALA A 1 152 ? 12.379 4.087 -18.822 1.00 97.94 152 ALA A C 1
ATOM 1179 O O . ALA A 1 152 ? 13.529 3.828 -19.175 1.00 97.94 152 ALA A O 1
ATOM 1180 N N . ARG A 1 153 ? 11.821 5.286 -19.044 1.00 96.88 153 ARG A N 1
ATOM 1181 C CA . ARG A 1 153 ? 12.474 6.433 -19.706 1.00 96.88 153 ARG A CA 1
ATOM 1182 C C . ARG A 1 153 ? 13.769 6.942 -19.044 1.00 96.88 153 ARG A C 1
ATOM 1184 O O . ARG A 1 153 ? 14.505 7.674 -19.697 1.00 96.88 153 ARG A O 1
ATOM 1191 N N . GLN A 1 154 ? 14.046 6.583 -17.783 1.00 96.38 154 GLN A N 1
ATOM 1192 C CA . GLN A 1 154 ? 15.321 6.846 -17.083 1.00 96.38 154 GLN A CA 1
ATOM 1193 C C . GLN A 1 154 ? 16.315 5.676 -17.173 1.00 96.38 154 GLN A C 1
ATOM 1195 O O . GLN A 1 154 ? 17.464 5.800 -16.754 1.00 96.38 154 GLN A O 1
ATOM 1200 N N . ALA A 1 155 ? 15.889 4.534 -17.713 1.00 98.19 155 ALA A N 1
ATOM 1201 C CA . ALA A 1 155 ? 16.727 3.363 -17.941 1.00 98.19 155 ALA A CA 1
ATOM 1202 C C . ALA A 1 155 ? 17.112 3.198 -19.420 1.00 98.19 155 ALA A C 1
ATOM 1204 O O . ALA A 1 155 ? 18.253 2.860 -19.721 1.00 98.19 155 ALA A O 1
ATOM 1205 N N . PHE A 1 156 ? 16.185 3.451 -20.346 1.00 98.62 156 PHE A N 1
ATOM 1206 C CA . PHE A 1 156 ? 16.438 3.473 -21.787 1.00 98.62 156 PHE A CA 1
ATOM 1207 C C . PHE A 1 156 ? 15.400 4.350 -22.512 1.00 98.62 156 PHE A C 1
ATOM 1209 O O . PHE A 1 156 ? 14.250 4.423 -22.072 1.00 98.62 156 PHE A O 1
ATOM 1216 N N . PRO A 1 157 ? 15.752 5.010 -23.634 1.00 98.44 157 PRO A N 1
ATOM 1217 C CA . PRO A 1 157 ? 14.772 5.737 -24.437 1.00 98.44 157 PRO A CA 1
ATOM 1218 C C . PRO A 1 157 ? 13.707 4.771 -24.979 1.00 98.44 157 PRO A C 1
ATOM 1220 O O . PRO A 1 157 ? 14.042 3.790 -25.647 1.00 98.44 157 PRO A O 1
ATOM 1223 N N . CYS A 1 158 ? 12.427 5.028 -24.699 1.00 98.69 158 CYS A N 1
ATOM 1224 C CA . CYS A 1 158 ? 11.341 4.115 -25.064 1.00 98.69 158 CYS A CA 1
ATOM 1225 C C . CYS A 1 158 ? 9.970 4.792 -25.210 1.00 98.69 158 CYS A C 1
ATOM 1227 O O . CYS A 1 158 ? 9.742 5.922 -24.784 1.00 98.69 158 CYS A O 1
ATOM 1229 N N . PHE A 1 159 ? 9.025 4.079 -25.818 1.00 98.38 159 PHE A N 1
ATOM 1230 C CA . PHE A 1 159 ? 7.623 4.484 -25.932 1.00 98.38 159 PHE A CA 1
ATOM 1231 C C . PHE A 1 159 ? 6.887 4.200 -24.618 1.00 98.38 159 PHE A C 1
ATOM 1233 O O . PHE A 1 159 ? 6.102 3.262 -24.518 1.00 98.38 159 PHE A O 1
ATOM 1240 N N . ASP A 1 160 ? 7.222 4.979 -23.589 1.00 97.25 160 ASP A N 1
ATOM 1241 C CA . ASP A 1 160 ? 6.853 4.711 -22.195 1.00 97.25 160 ASP A CA 1
ATOM 1242 C C . ASP A 1 160 ? 5.381 5.057 -21.865 1.00 97.25 160 ASP A C 1
ATOM 1244 O O . ASP A 1 160 ? 5.100 6.000 -21.124 1.00 97.25 160 ASP A O 1
ATOM 1248 N N . GLU A 1 161 ? 4.451 4.313 -22.475 1.00 95.31 161 GLU A N 1
ATOM 1249 C CA . GLU A 1 161 ? 2.999 4.305 -22.234 1.00 95.31 161 GLU A CA 1
ATOM 1250 C C . GLU A 1 161 ? 2.515 2.848 -22.043 1.00 95.31 161 GLU A C 1
ATOM 1252 O O . GLU A 1 161 ? 2.924 1.970 -22.810 1.00 95.31 161 GLU A O 1
ATOM 1257 N N . PRO A 1 162 ? 1.585 2.548 -21.111 1.00 94.62 162 PRO A N 1
ATOM 1258 C CA . PRO A 1 162 ? 1.158 1.170 -20.840 1.00 94.62 162 PRO A CA 1
ATOM 1259 C C . PRO A 1 162 ? 0.482 0.474 -22.036 1.00 94.62 162 PRO A C 1
ATOM 1261 O O . PRO A 1 162 ? 0.570 -0.752 -22.146 1.00 94.62 162 PRO A O 1
ATOM 1264 N N . ALA A 1 163 ? -0.143 1.228 -22.949 1.00 94.75 163 ALA A N 1
ATOM 1265 C CA . ALA A 1 163 ? -0.760 0.720 -24.180 1.00 94.75 163 ALA A CA 1
ATOM 1266 C C . ALA A 1 163 ? 0.239 0.322 -25.284 1.00 94.75 163 ALA A C 1
ATOM 1268 O O . ALA A 1 163 ? -0.108 -0.450 -26.178 1.00 94.75 163 ALA A O 1
ATOM 1269 N N . LEU A 1 164 ? 1.475 0.830 -25.254 1.00 97.06 164 LEU A N 1
ATOM 1270 C CA . LEU A 1 164 ? 2.457 0.651 -26.331 1.00 97.06 164 LEU A CA 1
ATOM 1271 C C . LEU A 1 164 ? 3.312 -0.610 -26.109 1.00 97.06 164 LEU A C 1
ATOM 1273 O O . LEU A 1 164 ? 4.543 -0.571 -26.113 1.00 97.06 164 LEU A O 1
ATOM 1277 N N . LYS A 1 165 ? 2.627 -1.745 -25.899 1.00 98.31 165 LYS A N 1
ATOM 1278 C CA . LYS A 1 165 ? 3.247 -3.045 -25.607 1.00 98.31 165 LYS A CA 1
ATOM 1279 C C . LYS A 1 165 ? 4.130 -3.558 -26.749 1.00 98.31 165 LYS A C 1
ATOM 1281 O O . LYS A 1 165 ? 3.744 -3.516 -27.917 1.00 98.31 165 LYS A O 1
ATOM 1286 N N . ALA A 1 166 ? 5.264 -4.152 -26.385 1.00 98.62 166 ALA A N 1
ATOM 1287 C CA . ALA A 1 166 ? 6.251 -4.732 -27.293 1.00 98.62 166 ALA A CA 1
ATOM 1288 C C . ALA A 1 166 ? 6.907 -5.986 -26.687 1.00 98.62 166 ALA A C 1
ATOM 1290 O O . ALA A 1 166 ? 6.758 -6.258 -25.496 1.00 98.62 166 ALA A O 1
ATOM 1291 N N . ALA A 1 167 ? 7.633 -6.753 -27.499 1.00 98.75 167 ALA A N 1
ATOM 1292 C CA . ALA A 1 167 ? 8.534 -7.805 -27.020 1.00 98.75 167 ALA A CA 1
ATOM 1293 C C . ALA A 1 167 ? 9.942 -7.243 -26.733 1.00 98.75 167 ALA A C 1
ATOM 1295 O O . ALA A 1 167 ? 10.341 -6.244 -27.333 1.00 98.75 167 ALA A O 1
ATOM 1296 N N . PHE A 1 168 ? 10.714 -7.887 -25.856 1.00 98.88 168 PHE A N 1
ATOM 1297 C CA . PHE A 1 168 ? 12.037 -7.410 -25.435 1.00 98.88 168 PHE A CA 1
ATOM 1298 C C . PHE A 1 168 ? 13.105 -8.512 -25.520 1.00 98.88 168 PHE A C 1
ATOM 1300 O O . PHE A 1 168 ? 12.982 -9.555 -24.878 1.00 98.88 168 PHE A O 1
ATOM 1307 N N . ASP A 1 169 ? 14.176 -8.243 -26.269 1.00 98.75 169 ASP A N 1
ATOM 1308 C CA . ASP A 1 169 ? 15.435 -8.992 -26.312 1.00 98.75 169 ASP A CA 1
ATOM 1309 C C . ASP A 1 169 ? 16.469 -8.244 -25.450 1.00 98.75 169 ASP A C 1
ATOM 1311 O O . ASP A 1 169 ? 17.047 -7.245 -25.883 1.00 98.75 169 ASP A O 1
ATOM 1315 N N . ILE A 1 170 ? 16.707 -8.705 -24.218 1.00 98.88 170 ILE A N 1
ATOM 1316 C CA . ILE A 1 170 ? 17.602 -8.030 -23.259 1.00 98.88 170 ILE A CA 1
ATOM 1317 C C . ILE A 1 170 ? 18.982 -8.705 -23.234 1.00 98.88 170 ILE A C 1
ATOM 1319 O O . ILE A 1 170 ? 19.095 -9.933 -23.233 1.00 98.88 170 ILE A O 1
ATOM 1323 N N . THR A 1 171 ? 20.042 -7.893 -23.198 1.00 98.88 171 THR A N 1
ATOM 1324 C CA . THR A 1 171 ? 21.442 -8.313 -23.042 1.00 98.88 171 THR A CA 1
ATOM 1325 C C . THR A 1 171 ? 22.134 -7.456 -21.982 1.00 98.88 171 THR A C 1
ATOM 1327 O O . THR A 1 171 ? 22.126 -6.229 -22.059 1.00 98.88 171 THR A O 1
ATOM 1330 N N . LEU A 1 172 ? 22.742 -8.098 -20.985 1.00 98.81 172 LEU A N 1
ATOM 1331 C CA . LEU A 1 172 ? 23.406 -7.431 -19.863 1.00 98.81 172 LEU A CA 1
ATOM 1332 C C . LEU A 1 172 ? 24.904 -7.740 -19.873 1.00 98.81 172 LEU A C 1
ATOM 1334 O O . LEU A 1 172 ? 25.298 -8.906 -19.820 1.00 98.81 172 LEU A O 1
ATOM 1338 N N . VAL A 1 173 ? 25.739 -6.703 -19.939 1.00 98.56 173 VAL A N 1
ATOM 1339 C CA . VAL A 1 173 ? 27.203 -6.828 -19.960 1.00 98.56 173 VAL A CA 1
ATOM 1340 C C . VAL A 1 173 ? 27.764 -6.546 -18.567 1.00 98.56 173 VAL A C 1
ATOM 1342 O O . VAL A 1 173 ? 27.553 -5.472 -18.009 1.00 98.56 173 VAL A O 1
ATOM 1345 N N . ALA A 1 174 ? 28.474 -7.515 -17.986 1.00 97.56 174 ALA A N 1
ATOM 1346 C CA . ALA A 1 174 ? 28.894 -7.481 -16.585 1.00 97.56 174 ALA A CA 1
ATOM 1347 C C . ALA A 1 174 ? 30.232 -8.200 -16.334 1.00 97.56 174 ALA A C 1
ATOM 1349 O O . ALA A 1 174 ? 30.721 -8.981 -17.155 1.00 97.56 174 ALA A O 1
ATOM 1350 N N . GLU A 1 175 ? 30.823 -7.969 -15.159 1.00 96.00 175 GLU A N 1
ATOM 1351 C CA . GLU A 1 175 ? 31.963 -8.762 -14.690 1.00 96.00 175 GLU A CA 1
ATOM 1352 C C . GLU A 1 175 ? 31.576 -10.237 -14.511 1.00 96.00 175 GLU A C 1
ATOM 1354 O O . GLU A 1 175 ? 30.472 -10.559 -14.072 1.00 96.00 175 GLU A O 1
ATOM 1359 N N . LYS A 1 176 ? 32.500 -11.157 -14.824 1.00 94.75 176 LYS A N 1
ATOM 1360 C CA . LYS A 1 176 ? 32.196 -12.600 -14.942 1.00 94.75 176 LYS A CA 1
ATOM 1361 C C . LYS A 1 176 ? 31.588 -13.231 -13.679 1.00 94.75 176 LYS A C 1
ATOM 1363 O O . LYS A 1 176 ? 30.840 -14.197 -13.790 1.00 94.75 176 LYS A O 1
ATOM 1368 N N . HIS A 1 177 ? 31.906 -12.686 -12.503 1.00 93.81 177 HIS A N 1
ATOM 1369 C CA . HIS A 1 177 ? 31.443 -13.165 -11.197 1.00 93.81 177 HIS A CA 1
ATOM 1370 C C . HIS A 1 177 ? 30.062 -12.626 -10.778 1.00 93.81 177 HIS A C 1
ATOM 1372 O O . HIS A 1 177 ? 29.523 -13.086 -9.775 1.00 93.81 177 HIS A O 1
ATOM 1378 N N . LEU A 1 178 ? 29.494 -11.660 -11.508 1.00 97.06 178 LEU A N 1
ATOM 1379 C CA . LEU A 1 178 ? 28.186 -11.084 -11.196 1.00 97.06 178 LEU A CA 1
ATOM 1380 C C . LEU A 1 178 ? 27.056 -11.956 -11.763 1.00 97.06 178 LEU A C 1
ATOM 1382 O O . LEU A 1 178 ? 27.115 -12.448 -12.898 1.00 97.06 178 LEU A O 1
ATOM 1386 N N . THR A 1 179 ? 25.992 -12.109 -10.979 1.00 98.38 179 THR A N 1
ATOM 1387 C CA . THR A 1 179 ? 24.713 -12.653 -11.438 1.00 98.38 179 THR A CA 1
ATOM 1388 C C . THR A 1 179 ? 23.997 -11.571 -12.241 1.00 98.38 179 THR A C 1
ATOM 1390 O O . THR A 1 179 ? 23.956 -10.412 -11.828 1.00 98.38 179 THR A O 1
ATOM 1393 N N . CYS A 1 180 ? 23.438 -11.952 -13.389 1.00 98.75 180 CYS A N 1
ATOM 1394 C CA . CYS A 1 180 ? 22.596 -11.103 -14.229 1.00 98.75 180 CYS A CA 1
ATOM 1395 C C . CYS A 1 180 ? 21.194 -11.719 -14.271 1.00 98.75 180 CYS A C 1
ATOM 1397 O O . CYS A 1 180 ? 21.061 -12.890 -14.626 1.00 98.75 180 CYS A O 1
ATOM 1399 N N . LEU A 1 181 ? 20.165 -10.948 -13.925 1.00 98.88 181 LEU A N 1
ATOM 1400 C CA . LEU A 1 181 ? 18.757 -11.351 -13.968 1.00 98.88 181 LEU A CA 1
ATOM 1401 C C . LEU A 1 181 ? 17.979 -10.414 -14.894 1.00 98.88 181 LEU A C 1
ATOM 1403 O O . LEU A 1 181 ? 18.303 -9.232 -14.985 1.00 98.88 181 LEU A O 1
ATOM 1407 N N . SER A 1 182 ? 16.930 -10.926 -15.531 1.00 98.75 182 SER A N 1
ATOM 1408 C CA . SER A 1 182 ? 15.924 -10.135 -16.249 1.00 98.75 182 SER A CA 1
ATOM 1409 C C . SER A 1 182 ? 14.577 -10.878 -16.258 1.00 98.75 182 SER A C 1
ATOM 1411 O O . SER A 1 182 ? 14.458 -11.937 -15.637 1.00 98.75 182 SER A O 1
ATOM 1413 N N . ASN A 1 183 ? 13.554 -10.347 -16.932 1.00 98.75 183 ASN A N 1
ATOM 1414 C CA . ASN A 1 183 ? 12.209 -10.931 -17.035 1.00 98.75 183 ASN A CA 1
ATOM 1415 C C . ASN A 1 183 ? 12.214 -12.401 -17.501 1.00 98.75 183 ASN A C 1
ATOM 1417 O O . ASN A 1 183 ? 11.499 -13.242 -16.959 1.00 98.75 183 ASN A O 1
ATOM 1421 N N . MET A 1 184 ? 13.064 -12.718 -18.480 1.00 98.81 184 MET A N 1
ATOM 1422 C CA . MET A 1 184 ? 13.164 -14.024 -19.142 1.00 98.81 184 MET A CA 1
ATOM 1423 C C . MET A 1 184 ? 14.363 -14.848 -18.629 1.00 98.81 184 MET A C 1
ATOM 1425 O O . MET A 1 184 ? 15.216 -14.307 -17.925 1.00 98.81 184 MET A O 1
ATOM 1429 N N . PRO A 1 185 ? 14.449 -16.166 -18.907 1.00 98.44 185 PRO A N 1
ATOM 1430 C CA . PRO A 1 185 ? 15.644 -16.959 -18.605 1.00 98.44 185 PRO A CA 1
ATOM 1431 C C . PRO A 1 185 ? 16.841 -16.565 -19.486 1.00 98.44 185 PRO A C 1
ATOM 1433 O O . PRO A 1 185 ? 16.687 -15.950 -20.542 1.00 98.44 185 PRO A O 1
ATOM 1436 N N . VAL A 1 186 ? 18.048 -16.950 -19.059 1.00 98.62 186 VAL A N 1
ATOM 1437 C CA . VAL A 1 186 ? 19.279 -16.788 -19.850 1.00 98.62 186 VAL A CA 1
ATOM 1438 C C . VAL A 1 186 ? 19.246 -17.726 -21.060 1.00 98.62 186 VAL A C 1
ATOM 1440 O O . VAL A 1 186 ? 19.134 -18.940 -20.904 1.00 98.62 186 VAL A O 1
ATOM 1443 N N . LYS A 1 187 ? 19.402 -17.153 -22.255 1.00 98.38 187 LYS A N 1
ATOM 1444 C CA . LYS A 1 187 ? 19.470 -17.852 -23.546 1.00 98.38 187 LYS A CA 1
ATOM 1445 C C . LYS A 1 187 ? 20.903 -18.264 -23.888 1.00 98.38 187 LYS A C 1
ATOM 1447 O O . LYS A 1 187 ? 21.137 -19.352 -24.409 1.00 98.38 187 LYS A O 1
ATOM 1452 N N . SER A 1 188 ? 21.867 -17.383 -23.611 1.00 98.50 188 SER A N 1
ATOM 1453 C CA . SER A 1 188 ? 23.292 -17.594 -23.897 1.00 98.50 188 SER A CA 1
ATOM 1454 C C . SER A 1 188 ? 24.178 -16.591 -23.155 1.00 98.50 188 SER A C 1
ATOM 1456 O O . SER A 1 188 ? 23.849 -15.405 -23.117 1.00 98.50 188 SER A O 1
ATOM 1458 N N . GLU A 1 189 ? 25.342 -17.029 -22.671 1.00 98.06 189 GLU A N 1
ATOM 1459 C CA . GLU A 1 189 ? 26.437 -16.134 -22.268 1.00 98.06 189 GLU A CA 1
ATOM 1460 C C . GLU A 1 189 ? 27.560 -16.142 -23.323 1.00 98.06 189 GLU A C 1
ATOM 1462 O O . GLU A 1 189 ? 27.846 -17.180 -23.925 1.00 98.06 189 GLU A O 1
ATOM 1467 N N . ALA A 1 190 ? 28.216 -14.999 -23.532 1.00 97.62 190 ALA A N 1
ATOM 1468 C CA . ALA A 1 190 ? 29.390 -14.853 -24.396 1.00 97.62 190 ALA A CA 1
ATOM 1469 C C . ALA A 1 190 ? 30.448 -13.945 -23.747 1.00 97.62 190 ALA A C 1
ATOM 1471 O O . ALA A 1 190 ? 30.112 -13.054 -22.969 1.00 97.62 190 ALA A O 1
ATOM 1472 N N . GLU A 1 191 ? 31.727 -14.134 -24.078 1.00 97.12 191 GLU A N 1
ATOM 1473 C CA . GLU A 1 191 ? 32.787 -13.205 -23.663 1.00 97.12 191 GLU A CA 1
ATOM 1474 C C . GLU A 1 191 ? 32.894 -12.033 -24.648 1.00 97.12 191 GLU A C 1
ATOM 1476 O O . GLU A 1 191 ? 32.994 -12.242 -25.857 1.00 97.12 191 GLU A O 1
ATOM 1481 N N . VAL A 1 192 ? 32.891 -10.803 -24.128 1.00 96.62 192 VAL A N 1
ATOM 1482 C CA . VAL A 1 192 ? 32.928 -9.558 -24.913 1.00 96.62 192 VAL A CA 1
ATOM 1483 C C . VAL A 1 192 ? 34.024 -8.622 -24.411 1.00 96.62 192 VAL A C 1
ATOM 1485 O O . VAL A 1 192 ? 34.368 -8.621 -23.227 1.00 96.62 192 VAL A O 1
ATOM 1488 N N . TYR A 1 193 ? 34.579 -7.808 -25.310 1.00 95.00 193 TYR A N 1
ATOM 1489 C CA . TYR A 1 193 ? 35.512 -6.749 -24.932 1.00 95.00 193 TYR A CA 1
ATOM 1490 C C . TYR A 1 193 ? 34.746 -5.507 -24.467 1.00 95.00 193 TYR A C 1
ATOM 1492 O O . TYR A 1 193 ? 33.948 -4.952 -25.218 1.00 95.00 193 TYR A O 1
ATOM 1500 N N . SER A 1 194 ? 35.024 -5.064 -23.245 1.00 93.12 194 SER A N 1
ATOM 1501 C CA . SER A 1 194 ? 34.459 -3.864 -22.635 1.00 93.12 194 SER A CA 1
ATOM 1502 C C . SER A 1 194 ? 35.391 -2.669 -22.807 1.00 93.12 194 SER A C 1
ATOM 1504 O O . SER A 1 194 ? 36.574 -2.725 -22.458 1.00 93.12 194 SER A O 1
ATOM 1506 N N . SER A 1 195 ? 34.836 -1.550 -23.274 1.00 87.56 195 SER A N 1
ATOM 1507 C CA . SER A 1 195 ? 35.502 -0.244 -23.240 1.00 87.56 195 SER A CA 1
ATOM 1508 C C . SER A 1 195 ? 35.458 0.414 -21.855 1.00 87.56 195 SER A C 1
ATOM 1510 O O . SER A 1 195 ? 36.259 1.311 -21.601 1.00 87.56 195 SER A O 1
ATOM 1512 N N . ILE A 1 196 ? 34.580 -0.040 -20.948 1.00 89.12 196 ILE A N 1
ATOM 1513 C CA . ILE A 1 196 ? 34.495 0.447 -19.563 1.00 89.12 196 ILE A CA 1
ATOM 1514 C C . ILE A 1 196 ? 35.629 -0.137 -18.713 1.00 89.12 196 ILE A C 1
ATOM 1516 O O . ILE A 1 196 ? 36.350 0.621 -18.066 1.00 89.12 196 ILE A O 1
ATOM 1520 N N . SER A 1 197 ? 35.824 -1.462 -18.733 1.00 87.38 197 SER A N 1
ATOM 1521 C CA . SER A 1 197 ? 36.890 -2.130 -17.964 1.00 87.38 197 SER A CA 1
ATOM 1522 C C . SER A 1 197 ? 38.206 -2.309 -18.731 1.00 87.38 197 SER A C 1
ATOM 1524 O O . SER A 1 197 ? 39.192 -2.758 -18.146 1.00 87.38 197 SER A O 1
ATOM 1526 N N . ASN A 1 198 ? 38.249 -1.952 -20.025 1.00 88.69 198 ASN A N 1
ATOM 1527 C CA . ASN A 1 198 ? 39.399 -2.163 -20.919 1.00 88.69 198 ASN A CA 1
ATOM 1528 C C . ASN A 1 198 ? 39.872 -3.637 -20.892 1.00 88.69 198 ASN A C 1
ATOM 1530 O O . ASN A 1 198 ? 41.062 -3.946 -20.777 1.00 88.69 198 ASN A O 1
ATOM 1534 N N . GLY A 1 199 ? 38.912 -4.563 -20.934 1.00 91.94 199 GLY A N 1
ATOM 1535 C CA . GLY A 1 199 ? 39.127 -5.984 -20.669 1.00 91.94 199 GLY A CA 1
ATOM 1536 C C . GLY A 1 199 ? 37.921 -6.847 -21.037 1.00 91.94 199 GLY A C 1
ATOM 1537 O O . GLY A 1 199 ? 36.984 -6.385 -21.685 1.00 91.94 199 GLY A O 1
ATOM 1538 N N . THR A 1 200 ? 37.950 -8.123 -20.649 1.00 95.19 200 THR A N 1
ATOM 1539 C CA . THR A 1 200 ? 36.934 -9.102 -21.064 1.00 95.19 200 THR A CA 1
ATOM 1540 C C . THR A 1 200 ? 35.838 -9.286 -20.016 1.00 95.19 200 THR A C 1
ATOM 1542 O O . THR A 1 200 ? 36.068 -9.897 -18.970 1.00 95.19 200 THR A O 1
ATOM 1545 N N . ARG A 1 201 ? 34.628 -8.827 -20.341 1.00 97.31 201 ARG A N 1
ATOM 1546 C CA . ARG A 1 201 ? 33.391 -9.044 -19.574 1.00 97.31 201 ARG A CA 1
ATOM 1547 C C . ARG A 1 201 ? 32.576 -10.199 -20.157 1.00 97.31 201 ARG A C 1
ATOM 1549 O O . ARG A 1 201 ? 32.929 -10.747 -21.204 1.00 97.31 201 ARG A O 1
ATOM 1556 N N . LYS A 1 202 ? 31.491 -10.586 -19.481 1.00 97.81 202 LYS A N 1
ATOM 1557 C CA . LYS A 1 202 ? 30.463 -11.455 -20.068 1.00 97.81 202 LYS A CA 1
ATOM 1558 C C . LYS A 1 202 ? 29.270 -10.627 -20.535 1.00 97.81 202 LYS A C 1
ATOM 1560 O O . LYS A 1 202 ? 28.851 -9.716 -19.828 1.00 97.81 202 LYS A O 1
ATOM 1565 N N . ALA A 1 203 ? 28.724 -10.966 -21.696 1.00 98.44 203 ALA A N 1
ATOM 1566 C CA . ALA A 1 203 ? 27.406 -10.544 -22.145 1.00 98.44 203 ALA A CA 1
ATOM 1567 C C . ALA A 1 203 ? 26.426 -11.693 -21.886 1.00 98.44 203 ALA A C 1
ATOM 1569 O O . ALA A 1 203 ? 26.598 -12.790 -22.422 1.00 98.44 203 ALA A O 1
ATOM 1570 N N . VAL A 1 204 ? 25.420 -11.449 -21.051 1.00 98.81 204 VAL A N 1
ATOM 1571 C CA . VAL A 1 204 ? 24.346 -12.393 -20.731 1.00 98.81 204 VAL A CA 1
ATOM 1572 C C . VAL A 1 204 ? 23.122 -11.988 -21.541 1.00 98.81 204 VAL A C 1
ATOM 1574 O O . VAL A 1 204 ? 22.494 -10.974 -21.237 1.00 98.81 204 VAL A O 1
ATOM 1577 N N . LYS A 1 205 ? 22.795 -12.755 -22.586 1.00 98.81 205 LYS A N 1
ATOM 1578 C CA . LYS A 1 205 ? 21.583 -12.546 -23.385 1.00 98.81 205 LYS A CA 1
ATOM 1579 C C . LYS A 1 205 ? 20.452 -13.432 -22.875 1.00 98.81 205 LYS A C 1
ATOM 1581 O O . LYS A 1 205 ? 20.630 -14.638 -22.683 1.00 98.81 205 LYS A O 1
ATOM 1586 N N . PHE A 1 206 ? 19.286 -12.828 -22.689 1.00 98.88 206 PHE A N 1
ATOM 1587 C CA . PHE A 1 206 ? 18.060 -13.485 -22.250 1.00 98.88 206 PHE A CA 1
ATOM 1588 C C . PHE A 1 206 ? 17.202 -13.923 -23.446 1.00 98.88 206 PHE A C 1
ATOM 1590 O O . PHE A 1 206 ? 17.464 -13.550 -24.594 1.00 98.88 206 PHE A O 1
ATOM 1597 N N . ASP A 1 207 ? 16.204 -14.767 -23.193 1.00 98.75 207 ASP A N 1
ATOM 1598 C CA . ASP A 1 207 ? 15.175 -15.080 -24.188 1.00 98.75 207 ASP A CA 1
ATOM 1599 C C . ASP A 1 207 ? 14.233 -13.889 -24.426 1.00 98.75 207 ASP A C 1
ATOM 1601 O O . ASP A 1 207 ? 14.060 -13.031 -23.563 1.00 98.75 207 ASP A O 1
ATOM 1605 N N . THR A 1 208 ? 13.615 -13.855 -25.607 1.00 98.75 208 THR A N 1
ATOM 1606 C CA . THR A 1 208 ? 12.675 -12.810 -26.027 1.00 98.75 208 THR A CA 1
ATOM 1607 C C . THR A 1 208 ? 11.416 -12.842 -25.161 1.00 98.75 208 THR A C 1
ATOM 1609 O O . THR A 1 208 ? 10.780 -13.892 -25.046 1.00 98.75 208 THR A O 1
ATOM 1612 N N . SER A 1 209 ? 11.025 -11.714 -24.563 1.00 98.69 209 SER A N 1
ATOM 1613 C CA . SER A 1 209 ? 9.797 -11.644 -23.757 1.00 98.69 209 SER A CA 1
ATOM 1614 C C . SER A 1 209 ? 8.525 -11.801 -24.606 1.00 98.69 209 SER A C 1
ATOM 1616 O O . SER A 1 209 ? 8.524 -11.471 -25.796 1.00 98.69 209 SER A O 1
ATOM 1618 N N . PRO A 1 210 ? 7.389 -12.196 -24.001 1.00 98.31 210 PRO A N 1
ATOM 1619 C CA . PRO A 1 210 ? 6.077 -11.906 -24.569 1.00 98.31 210 PRO A CA 1
ATOM 1620 C C . PRO A 1 210 ? 5.845 -10.397 -24.729 1.00 98.31 210 PRO A C 1
ATOM 1622 O O . PRO A 1 210 ? 6.549 -9.572 -24.141 1.00 98.31 210 PRO A O 1
ATOM 1625 N N . THR A 1 211 ? 4.809 -10.042 -25.488 1.00 97.94 211 THR A N 1
ATOM 1626 C CA . THR A 1 211 ? 4.353 -8.659 -25.664 1.00 97.94 211 THR A CA 1
ATOM 1627 C C . THR A 1 211 ? 3.865 -8.067 -24.336 1.00 97.94 211 THR A C 1
ATOM 1629 O O . THR A 1 211 ? 2.835 -8.490 -23.807 1.00 97.94 211 THR A O 1
ATOM 1632 N N . MET A 1 212 ? 4.594 -7.081 -23.807 1.00 98.50 212 MET A N 1
ATOM 1633 C CA . MET A 1 212 ? 4.363 -6.455 -22.499 1.00 98.50 212 MET A CA 1
ATOM 1634 C C . MET A 1 212 ? 4.664 -4.948 -22.514 1.00 98.50 212 MET A C 1
ATOM 1636 O O . MET A 1 212 ? 5.244 -4.431 -23.468 1.00 98.50 212 MET A O 1
ATOM 1640 N N . SER A 1 213 ? 4.235 -4.231 -21.477 1.00 98.50 213 SER A N 1
ATOM 1641 C CA . SER A 1 213 ? 4.426 -2.779 -21.341 1.00 98.50 213 SER A CA 1
ATOM 1642 C C . SER A 1 213 ? 5.839 -2.428 -20.845 1.00 98.50 213 SER A C 1
ATOM 1644 O O . SER A 1 213 ? 6.461 -3.217 -20.135 1.00 98.50 213 SER A O 1
ATOM 1646 N N . THR A 1 214 ? 6.345 -1.233 -21.178 1.00 98.38 214 THR A N 1
ATOM 1647 C CA . THR A 1 214 ? 7.699 -0.757 -20.801 1.00 98.38 214 THR A CA 1
ATOM 1648 C C . THR A 1 214 ? 7.966 -0.814 -19.299 1.00 98.38 214 THR A C 1
ATOM 1650 O O . THR A 1 214 ? 9.035 -1.257 -18.877 1.00 98.38 214 THR A O 1
ATOM 1653 N N . TYR A 1 215 ? 6.977 -0.423 -18.495 1.00 97.56 215 TYR A N 1
ATOM 1654 C CA . TYR A 1 215 ? 7.071 -0.351 -17.037 1.00 97.56 215 TYR A CA 1
ATOM 1655 C C . TYR A 1 215 ? 7.244 -1.722 -16.344 1.00 97.56 215 TYR A C 1
ATOM 1657 O O . TYR A 1 215 ? 7.554 -1.771 -15.161 1.00 97.56 215 TYR A O 1
ATOM 1665 N N . LEU A 1 216 ? 7.100 -2.833 -17.080 1.00 98.56 216 LEU A N 1
ATOM 1666 C CA . LEU A 1 216 ? 7.319 -4.200 -16.591 1.00 98.56 216 LEU A CA 1
ATOM 1667 C C . LEU A 1 216 ? 8.707 -4.757 -16.938 1.00 98.56 216 LEU A C 1
ATOM 1669 O O . LEU A 1 216 ? 9.012 -5.902 -16.593 1.00 98.56 216 LEU A O 1
ATOM 1673 N N . THR A 1 217 ? 9.544 -3.988 -17.642 1.00 98.31 217 THR A N 1
ATOM 1674 C CA . THR A 1 217 ? 10.923 -4.388 -17.951 1.00 98.31 217 THR A CA 1
ATOM 1675 C C . THR A 1 217 ? 11.802 -4.306 -16.707 1.00 98.31 217 THR A C 1
ATOM 1677 O O . THR A 1 217 ? 11.833 -3.288 -16.021 1.00 98.31 217 THR A O 1
ATOM 1680 N N . ALA A 1 218 ? 12.544 -5.375 -16.420 1.00 98.44 218 ALA A N 1
ATOM 1681 C CA . ALA A 1 218 ? 13.453 -5.422 -15.282 1.00 98.44 218 ALA A CA 1
ATOM 1682 C C . ALA A 1 218 ? 14.774 -6.103 -15.619 1.00 98.44 218 ALA A C 1
ATOM 1684 O O . ALA A 1 218 ? 14.838 -7.063 -16.396 1.00 98.44 218 ALA A O 1
ATOM 1685 N N . PHE A 1 219 ? 15.843 -5.609 -15.001 1.00 97.81 219 PHE A N 1
ATOM 1686 C CA . PHE A 1 219 ? 17.181 -6.172 -15.125 1.00 97.81 219 PHE A CA 1
ATOM 1687 C C . PHE A 1 219 ? 18.038 -5.827 -13.910 1.00 97.81 219 PHE A C 1
ATOM 1689 O O . PHE A 1 219 ? 18.035 -4.699 -13.419 1.00 97.81 219 PHE A O 1
ATOM 1696 N N . ILE A 1 220 ? 18.769 -6.822 -13.407 1.00 98.75 220 ILE A N 1
ATOM 1697 C CA . ILE A 1 220 ? 19.516 -6.715 -12.151 1.00 98.75 220 ILE A CA 1
ATOM 1698 C C . ILE A 1 220 ? 20.893 -7.347 -12.317 1.00 98.75 220 ILE A C 1
ATOM 1700 O O . ILE A 1 220 ? 21.015 -8.450 -12.851 1.00 98.75 220 ILE A O 1
ATOM 1704 N N . ILE A 1 221 ? 21.928 -6.646 -11.857 1.00 98.75 221 ILE A N 1
ATOM 1705 C CA . ILE A 1 221 ? 23.331 -7.061 -11.951 1.00 98.75 221 ILE A CA 1
ATOM 1706 C C . ILE A 1 221 ? 23.981 -6.902 -10.574 1.00 98.75 221 ILE A C 1
ATOM 1708 O O . ILE A 1 221 ? 24.006 -5.798 -10.025 1.00 98.75 221 ILE A O 1
ATOM 1712 N N . GLY A 1 222 ? 24.520 -7.989 -10.015 1.00 97.38 222 GLY A N 1
ATOM 1713 C CA . GLY A 1 222 ? 25.132 -7.971 -8.683 1.00 97.38 222 GLY A CA 1
ATOM 1714 C C . GLY A 1 222 ? 25.648 -9.327 -8.194 1.00 97.38 222 GLY A C 1
ATOM 1715 O O . GLY A 1 222 ? 25.436 -10.360 -8.826 1.00 97.38 222 GLY A O 1
ATOM 1716 N N . GLU A 1 223 ? 26.316 -9.335 -7.041 1.00 96.56 223 GLU A N 1
ATOM 1717 C CA . GLU A 1 223 ? 26.647 -10.568 -6.312 1.00 96.56 223 GLU A CA 1
ATOM 1718 C C . GLU A 1 223 ? 25.398 -11.039 -5.555 1.00 96.56 223 GLU A C 1
ATOM 1720 O O . GLU A 1 223 ? 24.990 -10.418 -4.570 1.00 96.56 223 GLU A O 1
ATOM 1725 N N . LEU A 1 224 ? 24.777 -12.119 -6.039 1.00 97.44 224 LEU A N 1
ATOM 1726 C CA . LEU A 1 224 ? 23.495 -12.623 -5.545 1.00 97.44 224 LEU A CA 1
ATOM 1727 C C . LEU A 1 224 ? 23.546 -14.132 -5.286 1.00 97.44 224 LEU A C 1
ATOM 1729 O O . LEU A 1 224 ? 24.012 -14.890 -6.138 1.00 97.44 224 LEU A O 1
ATOM 1733 N N . ASN A 1 225 ? 22.969 -14.556 -4.162 1.00 97.00 225 ASN A N 1
ATOM 1734 C CA . ASN A 1 225 ? 22.611 -15.948 -3.875 1.00 97.00 225 ASN A CA 1
ATOM 1735 C C . ASN A 1 225 ? 21.100 -16.144 -4.074 1.00 97.00 225 ASN A C 1
ATOM 1737 O O . ASN A 1 225 ? 20.346 -15.173 -4.015 1.00 97.00 225 ASN A O 1
ATOM 1741 N N . TYR A 1 226 ? 20.638 -17.384 -4.258 1.00 98.44 226 TYR A N 1
ATOM 1742 C CA . TYR A 1 226 ? 19.205 -17.700 -4.280 1.00 98.44 226 TYR A CA 1
ATOM 1743 C C . TYR A 1 226 ? 18.875 -19.053 -3.656 1.00 98.44 226 TYR A C 1
ATOM 1745 O O . TYR A 1 226 ? 19.717 -19.948 -3.596 1.00 98.44 226 TYR A O 1
ATOM 1753 N N . VAL A 1 227 ? 17.615 -19.201 -3.252 1.00 98.56 227 VAL A N 1
ATOM 1754 C CA . VAL A 1 227 ? 16.982 -20.490 -2.949 1.00 98.56 227 VAL A CA 1
ATOM 1755 C C . VAL A 1 227 ? 15.839 -20.739 -3.931 1.00 98.56 227 VAL A C 1
ATOM 1757 O O . VAL A 1 227 ? 15.079 -19.829 -4.251 1.00 98.56 227 VAL A O 1
ATOM 1760 N N . GLU A 1 228 ? 15.689 -21.979 -4.395 1.00 98.50 228 GLU A N 1
ATOM 1761 C CA . GLU A 1 228 ? 14.706 -22.372 -5.416 1.00 98.50 228 GLU A CA 1
ATOM 1762 C C . GLU A 1 228 ? 13.638 -23.305 -4.834 1.00 98.50 228 GLU A C 1
ATOM 1764 O O . GLU A 1 228 ? 13.948 -24.254 -4.118 1.00 98.50 228 GLU A O 1
ATOM 1769 N N . SER A 1 229 ? 12.366 -23.021 -5.107 1.00 98.38 229 SER A N 1
ATOM 1770 C CA . SER A 1 229 ? 11.259 -23.950 -4.907 1.00 98.38 229 SER A CA 1
ATOM 1771 C C . SER A 1 229 ? 10.971 -24.709 -6.197 1.00 98.38 229 SER A C 1
ATOM 1773 O O . SER A 1 229 ? 10.872 -24.120 -7.274 1.00 98.38 229 SER A O 1
ATOM 1775 N N . ASN A 1 230 ? 10.788 -26.019 -6.049 1.00 94.12 230 ASN A N 1
ATOM 1776 C CA . ASN A 1 230 ? 10.359 -26.941 -7.099 1.00 94.12 230 ASN A CA 1
ATOM 1777 C C . ASN A 1 230 ? 9.006 -27.594 -6.734 1.00 94.12 230 ASN A C 1
ATOM 1779 O O . ASN A 1 230 ? 8.722 -28.726 -7.116 1.00 94.12 230 ASN A O 1
ATOM 1783 N N . LEU A 1 231 ? 8.172 -26.886 -5.957 1.00 97.19 231 LEU A N 1
ATOM 1784 C CA . LEU A 1 231 ? 6.806 -27.306 -5.603 1.00 97.19 231 LEU A CA 1
ATOM 1785 C C . LEU A 1 231 ? 5.779 -27.056 -6.726 1.00 97.19 231 LEU A C 1
ATOM 1787 O O . LEU A 1 231 ? 4.609 -27.387 -6.565 1.00 97.19 231 LEU A O 1
ATOM 1791 N N . PHE A 1 232 ? 6.200 -26.466 -7.846 1.00 97.50 232 PHE A N 1
ATOM 1792 C CA . PHE A 1 232 ? 5.345 -26.059 -8.960 1.00 97.50 232 PHE A CA 1
ATOM 1793 C C . PHE A 1 232 ? 6.000 -26.399 -10.312 1.00 97.50 232 PHE A C 1
ATOM 1795 O O . PHE A 1 232 ? 7.171 -26.771 -10.368 1.00 97.50 232 PHE A O 1
ATOM 1802 N N . ARG A 1 233 ? 5.241 -26.303 -11.415 1.00 97.38 233 ARG A N 1
ATOM 1803 C CA . ARG A 1 233 ? 5.645 -26.777 -12.758 1.00 97.38 233 ARG A CA 1
ATOM 1804 C C . ARG A 1 233 ? 6.794 -25.993 -13.417 1.00 97.38 233 ARG A C 1
ATOM 1806 O O . ARG A 1 233 ? 7.305 -26.428 -14.446 1.00 97.38 233 ARG A O 1
ATOM 1813 N N . ILE A 1 234 ? 7.180 -24.858 -12.838 1.00 97.50 234 ILE A N 1
ATOM 1814 C CA . ILE A 1 234 ? 8.343 -24.038 -13.205 1.00 97.50 234 ILE A CA 1
ATOM 1815 C C . ILE A 1 234 ? 9.152 -23.706 -11.939 1.00 97.50 234 ILE A C 1
ATOM 1817 O O . ILE A 1 234 ? 8.565 -23.648 -10.854 1.00 97.50 234 ILE A O 1
ATOM 1821 N N . PRO A 1 235 ? 10.469 -23.450 -12.046 1.00 98.12 235 PRO A N 1
ATOM 1822 C CA . PRO A 1 235 ? 11.270 -23.018 -10.906 1.00 98.12 235 PRO A CA 1
ATOM 1823 C C . PRO A 1 235 ? 10.807 -21.650 -10.391 1.00 98.12 235 PRO A C 1
ATOM 1825 O O . PRO A 1 235 ? 10.659 -20.700 -11.169 1.00 98.12 235 PRO A O 1
ATOM 1828 N N . VAL A 1 236 ? 10.636 -21.551 -9.070 1.00 98.81 236 VAL A N 1
ATOM 1829 C CA . VAL A 1 236 ? 10.344 -20.294 -8.364 1.00 98.81 236 VAL A CA 1
ATOM 1830 C C . VAL A 1 236 ? 11.507 -19.963 -7.435 1.00 98.81 236 VAL A C 1
ATOM 1832 O O . VAL A 1 236 ? 11.811 -20.740 -6.533 1.00 98.81 236 VAL A O 1
ATOM 1835 N N . ARG A 1 237 ? 12.185 -18.832 -7.635 1.00 98.81 237 ARG A N 1
ATOM 1836 C CA . ARG A 1 237 ? 13.412 -18.474 -6.900 1.00 98.81 237 ARG A CA 1
ATOM 1837 C C . ARG A 1 237 ? 13.231 -17.241 -6.038 1.00 98.81 237 ARG A C 1
ATOM 1839 O O . ARG A 1 237 ? 12.536 -16.314 -6.436 1.00 98.81 237 ARG A O 1
ATOM 1846 N N . THR A 1 238 ? 13.938 -17.202 -4.914 1.00 98.75 238 THR A N 1
ATOM 1847 C CA . THR A 1 238 ? 14.131 -15.984 -4.120 1.00 98.75 238 THR A CA 1
ATOM 1848 C C . THR A 1 238 ? 15.617 -15.660 -4.046 1.00 98.75 238 THR A C 1
ATOM 1850 O O . THR A 1 238 ? 16.386 -16.439 -3.482 1.00 98.75 238 THR A O 1
ATOM 1853 N N . TYR A 1 239 ? 16.006 -14.521 -4.616 1.00 98.69 239 TYR A N 1
ATOM 1854 C CA . TYR A 1 239 ? 17.361 -13.978 -4.641 1.00 98.69 239 TYR A CA 1
ATOM 1855 C C . TYR A 1 239 ? 17.589 -12.971 -3.506 1.00 98.69 239 TYR A C 1
ATOM 1857 O O . TYR A 1 239 ? 16.692 -12.209 -3.137 1.00 98.69 239 TYR A O 1
ATOM 1865 N N . VAL A 1 240 ? 18.821 -12.928 -2.999 1.00 97.38 240 VAL A N 1
ATOM 1866 C CA . VAL A 1 240 ? 19.305 -11.934 -2.028 1.00 97.38 240 VAL A CA 1
ATOM 1867 C C . VAL A 1 240 ? 20.758 -11.549 -2.322 1.00 97.38 240 VAL A C 1
ATOM 1869 O O . VAL A 1 240 ? 21.496 -12.317 -2.944 1.00 97.38 240 VAL A O 1
ATOM 1872 N N . THR A 1 241 ? 21.192 -10.383 -1.842 1.00 95.12 241 THR A N 1
ATOM 1873 C CA . THR A 1 241 ? 22.612 -9.995 -1.805 1.00 95.12 241 THR A CA 1
ATOM 1874 C C . THR A 1 241 ? 23.410 -10.880 -0.841 1.00 95.12 241 THR A C 1
ATOM 1876 O O . THR A 1 241 ? 22.867 -11.426 0.118 1.00 95.12 241 THR A O 1
ATOM 1879 N N . ILE A 1 242 ? 24.713 -11.054 -1.095 1.00 92.75 242 ILE A N 1
ATOM 1880 C CA . ILE A 1 242 ? 25.568 -12.031 -0.382 1.00 92.75 242 ILE A CA 1
ATOM 1881 C C . ILE A 1 242 ? 25.757 -11.788 1.131 1.00 92.75 242 ILE A C 1
ATOM 1883 O O . ILE A 1 242 ? 26.322 -12.640 1.812 1.00 92.75 242 ILE A O 1
ATOM 1887 N N . ASP A 1 243 ? 25.313 -10.647 1.657 1.00 89.94 243 ASP A N 1
ATOM 1888 C CA . ASP A 1 243 ? 25.296 -10.311 3.086 1.00 89.94 243 ASP A CA 1
ATOM 1889 C C . ASP A 1 243 ? 24.065 -10.855 3.835 1.00 89.94 243 ASP A C 1
ATOM 1891 O O . ASP A 1 243 ? 24.074 -10.948 5.063 1.00 89.94 243 ASP A O 1
ATOM 1895 N N . GLN A 1 244 ? 23.011 -11.227 3.106 1.00 90.38 244 GLN A N 1
ATOM 1896 C CA . GLN A 1 244 ? 21.755 -11.728 3.656 1.00 90.38 244 GLN A CA 1
ATOM 1897 C C . GLN A 1 244 ? 21.755 -13.261 3.744 1.00 90.38 244 GLN A C 1
ATOM 1899 O O . GLN A 1 244 ? 22.309 -13.957 2.889 1.00 90.38 244 GLN A O 1
ATOM 1904 N N . ASN A 1 245 ? 21.067 -13.819 4.747 1.00 91.75 245 ASN A N 1
ATOM 1905 C CA . ASN A 1 245 ? 20.832 -15.262 4.795 1.00 91.75 245 ASN A CA 1
ATOM 1906 C C . ASN A 1 245 ? 19.789 -15.660 3.739 1.00 91.75 245 ASN A C 1
ATOM 1908 O O . ASN A 1 245 ? 18.602 -15.360 3.873 1.00 91.75 245 ASN A O 1
ATOM 1912 N N . VAL A 1 246 ? 20.241 -16.374 2.709 1.00 95.31 246 VAL A N 1
ATOM 1913 C CA . VAL A 1 246 ? 19.424 -16.801 1.566 1.00 95.31 246 VAL A CA 1
ATOM 1914 C C . VAL A 1 246 ? 18.226 -17.676 1.967 1.00 95.31 246 VAL A C 1
ATOM 1916 O O . VAL A 1 246 ? 17.171 -17.590 1.339 1.00 95.31 246 VAL A O 1
ATOM 1919 N N . GLU A 1 247 ? 18.323 -18.442 3.060 1.00 96.06 247 GLU A N 1
ATOM 1920 C CA . GLU A 1 247 ? 17.214 -19.279 3.542 1.00 96.06 247 GLU A CA 1
ATOM 1921 C C . GLU A 1 247 ? 16.030 -18.466 4.087 1.00 96.06 247 GLU A C 1
ATOM 1923 O O . GLU A 1 247 ? 14.902 -18.952 4.072 1.00 96.06 247 GLU A O 1
ATOM 1928 N N . TYR A 1 248 ? 16.208 -17.189 4.452 1.00 95.19 248 TYR A N 1
ATOM 1929 C CA . TYR A 1 248 ? 15.066 -16.319 4.778 1.00 95.19 248 TYR A CA 1
ATOM 1930 C C . TYR A 1 248 ? 14.173 -16.040 3.552 1.00 95.19 248 TYR A C 1
ATOM 1932 O O . TYR A 1 248 ? 13.026 -15.618 3.698 1.00 95.19 248 TYR A O 1
ATOM 1940 N N . GLY A 1 249 ? 14.662 -16.316 2.336 1.00 96.69 249 GLY A N 1
ATOM 1941 C CA . GLY A 1 249 ? 13.876 -16.309 1.102 1.00 96.69 249 GLY A CA 1
ATOM 1942 C C . GLY A 1 249 ? 13.070 -17.591 0.843 1.00 96.69 249 GLY A C 1
ATOM 1943 O O . GLY A 1 249 ? 12.248 -17.612 -0.079 1.00 96.69 249 GLY A O 1
ATOM 1944 N N . ARG A 1 250 ? 13.275 -18.657 1.636 1.00 97.25 250 ARG A N 1
ATOM 1945 C CA . ARG A 1 250 ? 12.659 -19.985 1.445 1.00 97.25 250 ARG A CA 1
ATOM 1946 C C . ARG A 1 250 ? 11.137 -19.918 1.493 1.00 97.25 250 ARG A C 1
ATOM 1948 O O . ARG A 1 250 ? 10.472 -20.419 0.588 1.00 97.25 250 ARG A O 1
ATOM 1955 N N . HIS A 1 251 ? 10.601 -19.229 2.502 1.00 95.94 251 HIS A N 1
ATOM 1956 C CA . HIS A 1 251 ? 9.160 -19.048 2.680 1.00 95.94 251 HIS A CA 1
ATOM 1957 C C . HIS A 1 251 ? 8.505 -18.406 1.451 1.00 95.94 251 HIS A C 1
ATOM 1959 O O . HIS A 1 251 ? 7.503 -18.922 0.966 1.00 95.94 251 HIS A O 1
ATOM 1965 N N . ALA A 1 252 ? 9.095 -17.338 0.904 1.00 97.69 252 ALA A N 1
ATOM 1966 C CA . ALA A 1 252 ? 8.561 -16.653 -0.270 1.00 97.69 252 ALA A CA 1
ATOM 1967 C C . ALA A 1 252 ? 8.653 -17.488 -1.559 1.00 97.69 252 ALA A C 1
ATOM 1969 O O . ALA A 1 252 ? 7.773 -17.393 -2.411 1.00 97.69 252 ALA A O 1
ATOM 1970 N N . ALA A 1 253 ? 9.676 -18.337 -1.706 1.00 98.56 253 ALA A N 1
ATOM 1971 C CA . ALA A 1 253 ? 9.788 -19.237 -2.855 1.00 98.56 253 ALA A CA 1
ATOM 1972 C C . ALA A 1 253 ? 8.706 -20.334 -2.820 1.00 98.56 253 ALA A C 1
ATOM 1974 O O . ALA A 1 253 ? 8.038 -20.582 -3.823 1.00 98.56 253 ALA A O 1
ATOM 1975 N N . ASP A 1 254 ? 8.499 -20.965 -1.659 1.00 98.50 254 ASP A N 1
ATOM 1976 C CA . ASP A 1 254 ? 7.513 -22.043 -1.493 1.00 98.50 254 ASP A CA 1
ATOM 1977 C C . ASP A 1 254 ? 6.068 -21.524 -1.451 1.00 98.50 254 ASP A C 1
ATOM 1979 O O . ASP A 1 254 ? 5.156 -22.172 -1.971 1.00 98.50 254 ASP A O 1
ATOM 1983 N N . LEU A 1 255 ? 5.845 -20.334 -0.883 1.00 98.56 255 LEU A N 1
ATOM 1984 C CA . LEU A 1 255 ? 4.569 -19.628 -0.980 1.00 98.56 255 LEU A CA 1
ATOM 1985 C C . LEU A 1 255 ? 4.290 -19.204 -2.425 1.00 98.56 255 LEU A C 1
ATOM 1987 O O . LEU A 1 255 ? 3.169 -19.387 -2.897 1.00 98.56 255 LEU A O 1
ATOM 1991 N N . GLY A 1 256 ? 5.295 -18.701 -3.146 1.00 98.56 256 GLY A N 1
ATOM 1992 C CA . GLY A 1 256 ? 5.140 -18.276 -4.534 1.00 98.56 256 GLY A CA 1
ATOM 1993 C C . GLY A 1 256 ? 4.778 -19.425 -5.474 1.00 98.56 256 GLY A C 1
ATOM 1994 O O . GLY A 1 256 ? 3.838 -19.306 -6.256 1.00 98.56 256 GLY A O 1
ATOM 1995 N N . ALA A 1 257 ? 5.430 -20.581 -5.320 1.00 98.69 257 ALA A N 1
ATOM 1996 C CA . ALA A 1 257 ? 5.087 -21.809 -6.039 1.00 98.69 257 ALA A CA 1
ATOM 1997 C C . ALA A 1 257 ? 3.620 -22.236 -5.818 1.00 98.69 257 ALA A C 1
ATOM 1999 O O . ALA A 1 257 ? 2.891 -22.473 -6.782 1.00 98.69 257 ALA A O 1
ATOM 2000 N N . ARG A 1 258 ? 3.156 -22.252 -4.560 1.00 98.69 258 ARG A N 1
ATOM 2001 C CA . ARG A 1 258 ? 1.753 -22.555 -4.207 1.00 98.69 258 ARG A CA 1
ATOM 2002 C C . ARG A 1 258 ? 0.765 -21.505 -4.725 1.00 98.69 258 ARG A C 1
ATOM 2004 O O . ARG A 1 258 ? -0.361 -21.838 -5.080 1.00 98.69 258 ARG A O 1
ATOM 2011 N N . THR A 1 259 ? 1.173 -20.239 -4.753 1.00 98.75 259 THR A N 1
ATOM 2012 C CA . THR A 1 259 ? 0.342 -19.116 -5.213 1.00 98.75 259 THR A CA 1
ATOM 2013 C C . THR A 1 259 ? 0.123 -19.174 -6.719 1.00 98.75 259 THR A C 1
ATOM 2015 O O . THR A 1 259 ? -1.010 -19.024 -7.166 1.00 98.75 259 THR A O 1
ATOM 2018 N N . LEU A 1 260 ? 1.168 -19.481 -7.497 1.00 98.69 260 LEU A N 1
ATOM 2019 C CA . LEU A 1 260 ? 1.036 -19.713 -8.935 1.00 98.69 260 LEU A CA 1
ATOM 2020 C C . LEU A 1 260 ? 0.119 -20.912 -9.230 1.00 98.69 260 LEU A C 1
ATOM 2022 O O . LEU A 1 260 ? -0.766 -20.786 -10.070 1.00 98.69 260 LEU A O 1
ATOM 2026 N N . GLU A 1 261 ? 0.241 -22.029 -8.499 1.00 98.56 261 GLU A N 1
ATOM 2027 C CA . GLU A 1 261 ? -0.683 -23.173 -8.631 1.00 98.56 261 GLU A CA 1
ATOM 2028 C C . GLU A 1 261 ? -2.147 -22.776 -8.356 1.00 98.56 261 GLU A C 1
ATOM 2030 O O . GLU A 1 261 ? -3.049 -23.122 -9.127 1.00 98.56 261 GLU A O 1
ATOM 2035 N N . LEU A 1 262 ? -2.394 -22.018 -7.280 1.00 98.62 262 LEU A N 1
ATOM 2036 C CA . LEU A 1 262 ? -3.732 -21.535 -6.936 1.00 98.62 262 LEU A CA 1
ATOM 2037 C C . LEU A 1 262 ? -4.294 -20.602 -8.016 1.00 98.62 262 LEU A C 1
ATOM 2039 O O . LEU A 1 262 ? -5.441 -20.768 -8.429 1.00 98.62 262 LEU A O 1
ATOM 2043 N N . PHE A 1 263 ? -3.508 -19.631 -8.477 1.00 98.69 263 PHE A N 1
ATOM 2044 C CA . PHE A 1 263 ? -3.956 -18.623 -9.434 1.00 98.69 263 PHE A CA 1
ATOM 2045 C C . PHE A 1 263 ? -4.108 -19.177 -10.858 1.00 98.69 263 PHE A C 1
ATOM 2047 O O . PHE A 1 263 ? -5.088 -18.836 -11.515 1.00 98.69 263 PHE A O 1
ATOM 2054 N N . GLU A 1 264 ? -3.281 -20.125 -11.311 1.00 98.06 264 GLU A N 1
ATOM 2055 C CA . GLU A 1 264 ? -3.541 -20.851 -12.567 1.00 98.06 264 GLU A CA 1
ATOM 2056 C C . GLU A 1 264 ? -4.880 -21.586 -12.538 1.00 98.06 264 GLU A C 1
ATOM 2058 O O . GLU A 1 264 ? -5.672 -21.499 -13.481 1.00 98.06 264 GLU A O 1
ATOM 2063 N N . LYS A 1 265 ? -5.151 -22.291 -11.435 1.00 97.94 265 LYS A N 1
ATOM 2064 C CA . LYS A 1 265 ? -6.392 -23.037 -11.229 1.00 97.94 265 LYS A CA 1
ATOM 2065 C C . LYS A 1 265 ? -7.604 -22.110 -11.150 1.00 97.94 265 LYS A C 1
ATOM 2067 O O . LYS A 1 265 ? -8.609 -22.366 -11.815 1.00 97.94 265 LYS A O 1
ATOM 2072 N N . GLU A 1 266 ? -7.530 -21.041 -10.359 1.00 97.88 266 GLU A N 1
ATOM 2073 C CA . GLU A 1 266 ? -8.686 -20.177 -10.122 1.00 97.88 266 GLU A CA 1
ATOM 2074 C C . GLU A 1 266 ? -8.919 -19.146 -11.227 1.00 97.88 266 GLU A C 1
ATOM 2076 O O . GLU A 1 266 ? -10.076 -18.907 -11.569 1.00 97.88 266 GLU A O 1
ATOM 2081 N N . PHE A 1 267 ? -7.882 -18.614 -11.871 1.00 98.19 267 PHE A N 1
ATOM 2082 C CA . PHE A 1 267 ? -8.023 -17.732 -13.038 1.00 98.19 267 PHE A CA 1
ATOM 2083 C C . PHE A 1 267 ? -8.117 -18.508 -14.360 1.00 98.19 267 PHE A C 1
ATOM 2085 O O . PHE A 1 267 ? -8.511 -17.953 -15.387 1.00 98.19 267 PHE A O 1
ATOM 2092 N N . GLY A 1 268 ? -7.846 -19.818 -14.341 1.00 97.62 268 GLY A N 1
ATOM 2093 C CA . GLY A 1 268 ? -8.059 -20.737 -15.460 1.00 97.62 268 GLY A CA 1
ATOM 2094 C C . GLY A 1 268 ? -7.207 -20.429 -16.692 1.00 97.62 268 GLY A C 1
ATOM 2095 O O . GLY A 1 268 ? -7.648 -20.725 -17.808 1.00 97.62 268 GLY A O 1
ATOM 2096 N N . VAL A 1 269 ? -6.047 -19.800 -16.487 1.00 97.94 269 VAL A N 1
ATOM 2097 C CA . VAL A 1 269 ? -5.059 -19.381 -17.489 1.00 97.94 269 VAL A CA 1
ATOM 2098 C C . VAL A 1 269 ? -3.672 -19.654 -16.909 1.00 97.94 269 VAL A C 1
ATOM 2100 O O . VAL A 1 269 ? -3.361 -19.149 -15.834 1.00 97.94 269 VAL A O 1
ATOM 2103 N N . GLU A 1 270 ? -2.850 -20.430 -17.615 1.00 97.69 270 GLU A N 1
ATOM 2104 C CA . GLU A 1 270 ? -1.475 -20.733 -17.197 1.00 97.69 270 GLU A CA 1
ATOM 2105 C C . GLU A 1 270 ? -0.590 -19.475 -17.159 1.00 97.69 270 GLU A C 1
ATOM 2107 O O . GLU A 1 270 ? -0.681 -18.607 -18.031 1.00 97.69 270 GLU A O 1
ATOM 2112 N N . PHE A 1 271 ? 0.304 -19.399 -16.173 1.00 98.25 271 PHE A N 1
ATOM 2113 C CA . PHE A 1 271 ? 1.366 -18.401 -16.117 1.00 98.25 271 PHE A CA 1
ATOM 2114 C C . PHE A 1 271 ? 2.351 -18.633 -17.286 1.00 98.25 271 PHE A C 1
ATOM 2116 O O . PHE A 1 271 ? 2.894 -19.734 -17.425 1.00 98.25 271 PHE A O 1
ATOM 2123 N N . PRO A 1 272 ? 2.596 -17.641 -18.160 1.00 97.19 272 PRO A N 1
ATOM 2124 C CA . PRO A 1 272 ? 3.175 -17.920 -19.475 1.00 97.19 272 PRO A CA 1
ATOM 2125 C C . PRO A 1 272 ? 4.708 -17.979 -19.527 1.00 97.19 272 PRO A C 1
ATOM 2127 O O . PRO A 1 272 ? 5.248 -18.349 -20.569 1.00 97.19 272 PRO A O 1
ATOM 2130 N N . LEU A 1 273 ? 5.426 -17.601 -18.462 1.00 98.44 273 LEU A N 1
ATOM 2131 C CA . LEU A 1 273 ? 6.895 -17.573 -18.473 1.00 98.44 273 LEU A CA 1
ATOM 2132 C C . LEU A 1 273 ? 7.485 -18.885 -17.917 1.00 98.44 273 LEU A C 1
ATOM 2134 O O . LEU A 1 273 ? 6.894 -19.500 -17.032 1.00 98.44 273 LEU A O 1
ATOM 2138 N N . PRO A 1 274 ? 8.674 -19.322 -18.373 1.00 98.19 274 PRO A N 1
ATOM 2139 C CA . PRO A 1 274 ? 9.270 -20.602 -17.964 1.00 98.19 274 PRO A CA 1
ATOM 2140 C C . PRO A 1 274 ? 9.924 -20.587 -16.567 1.00 98.19 274 PRO A C 1
ATOM 2142 O O . PRO A 1 274 ? 10.539 -21.576 -16.171 1.00 98.19 274 PRO A O 1
ATOM 2145 N N . LYS A 1 275 ? 9.852 -19.467 -15.837 1.00 98.38 275 LYS A N 1
ATOM 2146 C CA . LYS A 1 275 ? 10.433 -19.261 -14.500 1.00 98.38 275 LYS A CA 1
ATOM 2147 C C . LYS A 1 275 ? 9.736 -18.107 -13.780 1.00 98.38 275 LYS A C 1
ATOM 2149 O O . LYS A 1 275 ? 9.182 -17.228 -14.439 1.00 98.38 275 LYS A O 1
ATOM 2154 N N . MET A 1 276 ? 9.835 -18.078 -12.453 1.00 98.75 276 MET A N 1
ATOM 2155 C CA . MET A 1 276 ? 9.501 -16.910 -11.635 1.00 98.75 276 MET A CA 1
ATOM 2156 C C . MET A 1 276 ? 10.655 -16.615 -10.677 1.00 98.75 276 MET A C 1
ATOM 2158 O O . MET A 1 276 ? 10.933 -17.413 -9.785 1.00 98.75 276 MET A O 1
ATOM 2162 N N . ASP A 1 277 ? 11.316 -15.472 -10.835 1.00 98.81 277 ASP A N 1
ATOM 2163 C CA . ASP A 1 277 ? 12.324 -15.011 -9.884 1.00 98.81 277 ASP A CA 1
ATOM 2164 C C . ASP A 1 277 ? 11.741 -13.884 -9.013 1.00 98.81 277 ASP A C 1
ATOM 2166 O O . ASP A 1 277 ? 10.985 -13.034 -9.482 1.00 98.81 277 ASP A O 1
ATOM 2170 N N . GLN A 1 278 ? 12.114 -13.874 -7.739 1.00 98.69 278 GLN A N 1
ATOM 2171 C CA . GLN A 1 278 ? 11.785 -12.859 -6.738 1.00 98.69 278 GLN A CA 1
ATOM 2172 C C . GLN A 1 278 ? 13.092 -12.357 -6.120 1.00 98.69 278 GLN A C 1
ATOM 2174 O O . GLN A 1 278 ? 14.023 -13.151 -5.978 1.00 98.69 278 GLN A O 1
ATOM 2179 N N . ILE A 1 279 ? 13.199 -11.089 -5.721 1.00 98.44 279 ILE A N 1
ATOM 2180 C CA . ILE A 1 279 ? 14.446 -10.559 -5.143 1.00 98.44 279 ILE A CA 1
ATOM 2181 C C . ILE A 1 279 ? 14.231 -9.520 -4.041 1.00 98.44 279 ILE A C 1
ATOM 2183 O O . ILE A 1 279 ? 13.414 -8.609 -4.167 1.00 98.44 279 ILE A O 1
ATOM 2187 N N . ALA A 1 280 ? 15.023 -9.640 -2.973 1.00 97.12 280 ALA A N 1
ATOM 2188 C CA . ALA A 1 280 ? 15.119 -8.644 -1.915 1.00 97.12 280 ALA A CA 1
ATOM 2189 C C . ALA A 1 280 ? 16.127 -7.543 -2.288 1.00 97.12 280 ALA A C 1
ATOM 2191 O O . ALA A 1 280 ? 17.324 -7.799 -2.422 1.00 97.12 280 ALA A O 1
ATOM 2192 N N . VAL A 1 281 ? 15.642 -6.308 -2.402 1.00 94.25 281 VAL A N 1
ATOM 2193 C CA . VAL A 1 281 ? 16.424 -5.087 -2.626 1.00 94.25 281 VAL A CA 1
ATOM 2194 C C . VAL A 1 281 ? 16.519 -4.299 -1.307 1.00 94.25 281 VAL A C 1
ATOM 2196 O O . VAL A 1 281 ? 15.564 -4.256 -0.523 1.00 94.25 281 VAL A O 1
ATOM 2199 N N . LEU A 1 282 ? 17.684 -3.700 -1.021 1.00 88.56 282 LEU A N 1
ATOM 2200 C CA . LEU A 1 282 ? 17.943 -2.998 0.251 1.00 88.56 282 LEU A CA 1
ATOM 2201 C C . LEU A 1 282 ? 17.618 -1.495 0.219 1.00 88.56 282 LEU A C 1
ATOM 2203 O O . LEU A 1 282 ? 17.447 -0.893 1.287 1.00 88.56 282 LEU A O 1
ATOM 2207 N N . ASP A 1 283 ? 17.574 -0.906 -0.978 1.00 89.69 283 ASP A N 1
ATOM 2208 C CA . ASP A 1 283 ? 17.149 0.467 -1.272 1.00 89.69 283 ASP A CA 1
ATOM 2209 C C . ASP A 1 283 ? 16.022 0.403 -2.314 1.00 89.69 283 ASP A C 1
ATOM 2211 O O . ASP A 1 283 ? 16.294 0.173 -3.493 1.00 89.69 283 ASP A O 1
ATOM 2215 N N . PHE A 1 284 ? 14.765 0.531 -1.895 1.00 88.94 284 PHE A N 1
ATOM 2216 C CA . PHE A 1 284 ? 13.590 0.381 -2.760 1.00 88.94 284 PHE A CA 1
ATOM 2217 C C . PHE A 1 284 ? 12.465 1.324 -2.300 1.00 88.94 284 PHE A C 1
ATOM 2219 O O . PHE A 1 284 ? 12.180 1.413 -1.103 1.00 88.94 284 PHE A O 1
ATOM 2226 N N . ALA A 1 285 ? 11.856 2.061 -3.237 1.00 82.25 285 ALA A N 1
ATOM 2227 C CA . ALA A 1 285 ? 10.919 3.142 -2.918 1.00 82.25 285 ALA A CA 1
ATOM 2228 C C . ALA A 1 285 ? 9.604 2.620 -2.317 1.00 82.25 285 ALA A C 1
ATOM 2230 O O . ALA A 1 285 ? 9.252 2.990 -1.194 1.00 82.25 285 ALA A O 1
ATOM 2231 N N . GLU A 1 286 ? 8.931 1.718 -3.030 1.00 85.62 286 GLU A N 1
ATOM 2232 C CA . GLU A 1 286 ? 7.624 1.166 -2.652 1.00 85.62 286 GLU A CA 1
ATOM 2233 C C . GLU A 1 286 ? 7.769 -0.093 -1.776 1.00 85.62 286 GLU A C 1
ATOM 2235 O O . GLU A 1 286 ? 8.806 -0.286 -1.141 1.00 85.62 286 GLU A O 1
ATOM 2240 N N . GLY A 1 287 ? 6.738 -0.938 -1.671 1.00 87.56 287 GLY A N 1
ATOM 2241 C CA . GLY A 1 287 ? 6.837 -2.235 -0.981 1.00 87.56 287 GLY A CA 1
ATOM 2242 C C . GLY A 1 287 ? 7.473 -3.315 -1.862 1.00 87.56 287 GLY A C 1
ATOM 2243 O O . GLY A 1 287 ? 8.437 -3.973 -1.460 1.00 87.56 287 GLY A O 1
ATOM 2244 N N . ALA A 1 288 ? 6.944 -3.452 -3.076 1.00 96.62 288 ALA A N 1
ATOM 2245 C CA . ALA A 1 288 ? 7.409 -4.345 -4.129 1.00 96.62 288 ALA A CA 1
ATOM 2246 C C . ALA A 1 288 ? 6.995 -3.801 -5.515 1.00 96.62 288 ALA A C 1
ATOM 2248 O O . ALA A 1 288 ? 6.505 -2.674 -5.596 1.00 96.62 288 ALA A O 1
ATOM 2249 N N . MET A 1 289 ? 7.289 -4.552 -6.579 1.00 97.75 289 MET A N 1
ATOM 2250 C CA . MET A 1 289 ? 6.943 -4.262 -7.974 1.00 97.75 289 MET A CA 1
ATOM 2251 C C . MET A 1 289 ? 6.969 -5.558 -8.800 1.00 97.75 289 MET A C 1
ATOM 2253 O O . MET A 1 289 ? 7.946 -6.317 -8.770 1.00 97.75 289 MET A O 1
ATOM 2257 N N . GLU A 1 290 ? 5.933 -5.771 -9.607 1.00 98.06 290 GLU A N 1
ATOM 2258 C CA . GLU A 1 290 ? 5.544 -7.070 -10.163 1.00 98.06 290 GLU A CA 1
ATOM 2259 C C . GLU A 1 290 ? 6.307 -7.550 -11.412 1.00 98.06 290 GLU A C 1
ATOM 2261 O O . GLU A 1 290 ? 5.818 -8.458 -12.102 1.00 98.06 290 GLU A O 1
ATOM 2266 N N . ASN A 1 291 ? 7.430 -6.908 -11.766 1.00 98.69 291 ASN A N 1
ATOM 2267 C CA . ASN A 1 291 ? 8.030 -6.960 -13.111 1.00 98.69 291 ASN A CA 1
ATOM 2268 C C . ASN A 1 291 ? 8.031 -8.390 -13.679 1.00 98.69 291 ASN A C 1
ATOM 2270 O O . ASN A 1 291 ? 8.503 -9.315 -13.018 1.00 98.69 291 ASN A O 1
ATOM 2274 N N . TRP A 1 292 ? 7.490 -8.597 -14.885 1.00 98.56 292 TRP A N 1
ATOM 2275 C CA . TRP A 1 292 ? 7.002 -9.924 -15.295 1.00 98.56 292 TRP A CA 1
ATOM 2276 C C . TRP A 1 292 ? 8.100 -11.001 -15.228 1.00 98.56 292 TRP A C 1
ATOM 2278 O O . TRP A 1 292 ? 9.059 -10.967 -15.998 1.00 98.56 292 TRP A O 1
ATOM 2288 N N . GLY A 1 293 ? 7.979 -11.941 -14.283 1.00 98.50 293 GLY A N 1
ATOM 2289 C CA . GLY A 1 293 ? 8.962 -13.010 -14.047 1.00 98.50 293 GLY A CA 1
ATOM 2290 C C . GLY A 1 293 ? 10.216 -12.633 -13.238 1.00 98.50 293 GLY A C 1
ATOM 2291 O O . GLY A 1 293 ? 11.059 -13.509 -13.031 1.00 98.50 293 GLY A O 1
ATOM 2292 N N . LEU A 1 294 ? 10.368 -11.380 -12.796 1.00 98.81 294 LEU A N 1
ATOM 2293 C CA . LEU A 1 294 ? 11.437 -10.883 -11.915 1.00 98.81 294 LEU A CA 1
ATOM 2294 C C . LEU A 1 294 ? 10.877 -9.828 -10.936 1.00 98.81 294 LEU A C 1
ATOM 2296 O O . LEU A 1 294 ? 11.066 -8.622 -11.103 1.00 98.81 294 LEU A O 1
ATOM 2300 N N . ILE A 1 295 ? 10.172 -10.292 -9.909 1.00 98.81 295 ILE A N 1
ATOM 2301 C CA . ILE A 1 295 ? 9.487 -9.431 -8.938 1.00 98.81 295 ILE A CA 1
ATOM 2302 C C . ILE A 1 295 ? 10.501 -8.870 -7.929 1.00 98.81 295 ILE A C 1
ATOM 2304 O O . ILE A 1 295 ? 11.233 -9.624 -7.281 1.00 98.81 295 ILE A O 1
ATOM 2308 N N . THR A 1 296 ? 10.540 -7.548 -7.773 1.00 98.50 296 THR A N 1
ATOM 2309 C CA . THR A 1 296 ? 11.439 -6.839 -6.845 1.00 98.50 296 THR A CA 1
ATOM 2310 C C . THR A 1 296 ? 10.698 -6.433 -5.578 1.00 98.50 296 THR A C 1
ATOM 2312 O O . THR A 1 296 ? 9.607 -5.890 -5.667 1.00 98.50 296 THR A O 1
ATOM 2315 N N . TYR A 1 297 ? 11.300 -6.636 -4.406 1.00 97.75 297 TYR A N 1
ATOM 2316 C CA . TYR A 1 297 ? 10.704 -6.331 -3.101 1.00 97.75 297 TYR A CA 1
ATOM 2317 C C . TYR A 1 297 ? 11.684 -5.557 -2.213 1.00 97.75 297 TYR A C 1
ATOM 2319 O O . TYR A 1 297 ? 12.896 -5.774 -2.297 1.00 97.75 297 TYR A O 1
ATOM 2327 N N . ARG A 1 298 ? 11.193 -4.783 -1.235 1.00 94.25 298 ARG A N 1
ATOM 2328 C CA . ARG A 1 298 ? 11.996 -4.479 -0.036 1.00 94.25 298 ARG A CA 1
ATOM 2329 C C . ARG A 1 298 ? 12.377 -5.788 0.668 1.00 94.25 298 ARG A C 1
ATOM 2331 O O . ARG A 1 298 ? 11.552 -6.688 0.822 1.00 94.25 298 ARG A O 1
ATOM 2338 N N . ALA A 1 299 ? 13.588 -5.877 1.222 1.00 91.75 299 ALA A N 1
ATOM 2339 C CA . ALA A 1 299 ? 13.963 -7.012 2.083 1.00 91.75 299 ALA A CA 1
ATOM 2340 C C . ALA A 1 299 ? 12.972 -7.227 3.252 1.00 91.75 299 ALA A C 1
ATOM 2342 O O . ALA A 1 299 ? 12.608 -8.363 3.562 1.00 91.75 299 ALA A O 1
ATOM 2343 N N . VAL A 1 300 ? 12.449 -6.130 3.821 1.00 90.38 300 VAL A N 1
ATOM 2344 C CA . VAL A 1 300 ? 11.382 -6.125 4.844 1.00 90.38 300 VAL A CA 1
ATOM 2345 C C . VAL A 1 300 ? 9.986 -6.449 4.315 1.00 90.38 300 VAL A C 1
ATOM 2347 O O . VAL A 1 300 ? 9.026 -6.305 5.060 1.00 90.38 300 VAL A O 1
ATOM 2350 N N . ASP A 1 301 ? 9.854 -6.938 3.084 1.00 94.62 301 ASP A N 1
ATOM 2351 C CA . ASP A 1 301 ? 8.592 -7.381 2.480 1.00 94.62 301 ASP A CA 1
ATOM 2352 C C . ASP A 1 301 ? 8.685 -8.762 1.809 1.00 94.62 301 ASP A C 1
ATOM 2354 O O . ASP A 1 301 ? 7.653 -9.378 1.571 1.00 94.62 301 ASP A O 1
ATOM 2358 N N . LEU A 1 302 ? 9.896 -9.321 1.666 1.00 96.38 302 LEU A N 1
ATOM 2359 C CA . LEU A 1 302 ? 10.124 -10.667 1.114 1.00 96.38 302 LEU A CA 1
ATOM 2360 C C . LEU A 1 302 ? 10.709 -11.682 2.108 1.00 96.38 302 LEU A C 1
ATOM 2362 O O . LEU A 1 302 ? 10.358 -12.860 2.067 1.00 96.38 302 LEU A O 1
ATOM 2366 N N . LEU A 1 303 ? 11.625 -11.254 2.984 1.00 94.50 303 LEU A N 1
ATOM 2367 C CA . LEU A 1 303 ? 12.418 -12.176 3.805 1.00 94.50 303 LEU A CA 1
ATOM 2368 C C . LEU A 1 303 ? 11.742 -12.486 5.146 1.00 94.50 303 LEU A C 1
ATOM 2370 O O . LEU A 1 303 ? 11.235 -11.585 5.818 1.00 94.50 303 LEU A O 1
ATOM 2374 N N . VAL A 1 304 ? 11.749 -13.762 5.537 1.00 92.56 304 VAL A N 1
ATOM 2375 C CA . VAL A 1 304 ? 11.148 -14.268 6.778 1.00 92.56 304 VAL A CA 1
ATOM 2376 C C . VAL A 1 304 ? 12.182 -15.075 7.552 1.00 92.56 304 VAL A C 1
ATOM 2378 O O . VAL A 1 304 ? 12.580 -16.159 7.137 1.00 92.56 304 VAL A O 1
ATOM 2381 N N . GLU A 1 305 ? 12.588 -14.556 8.705 1.00 89.12 305 GLU A N 1
ATOM 2382 C CA . GLU A 1 305 ? 13.408 -15.271 9.677 1.00 89.12 305 GLU A CA 1
ATOM 2383 C C . GLU A 1 305 ? 12.583 -16.365 10.388 1.00 89.12 305 GLU A C 1
ATOM 2385 O O . GLU A 1 305 ? 11.371 -16.217 10.572 1.00 89.12 305 GLU A O 1
ATOM 2390 N N . ASP A 1 306 ? 13.217 -17.449 10.855 1.00 83.88 306 ASP A N 1
ATOM 2391 C CA . ASP A 1 306 ? 12.517 -18.578 11.505 1.00 83.88 306 ASP A CA 1
ATOM 2392 C C . ASP A 1 306 ? 11.575 -18.105 12.632 1.00 83.88 306 ASP A C 1
ATOM 2394 O O . ASP A 1 306 ? 10.386 -18.446 12.683 1.00 83.88 306 ASP A O 1
ATOM 2398 N N . ASN A 1 307 ? 12.093 -17.221 13.490 1.00 81.69 307 ASN A N 1
ATOM 2399 C CA . ASN A 1 307 ? 11.390 -16.633 14.629 1.00 81.69 307 ASN A CA 1
ATOM 2400 C C . ASN A 1 307 ? 10.561 -15.376 14.291 1.00 81.69 307 ASN A C 1
ATOM 2402 O O . ASN A 1 307 ? 10.015 -14.760 15.206 1.00 81.69 307 ASN A O 1
ATOM 2406 N N . ALA A 1 308 ? 10.439 -14.985 13.017 1.00 86.50 308 ALA A N 1
ATOM 2407 C CA . ALA A 1 308 ? 9.703 -13.786 12.616 1.00 86.50 308 ALA A CA 1
ATOM 2408 C C . ALA A 1 308 ? 8.258 -13.793 13.146 1.00 86.50 308 ALA A C 1
ATOM 2410 O O . ALA A 1 308 ? 7.568 -14.818 13.104 1.00 86.50 308 ALA A O 1
ATOM 2411 N N . GLY A 1 309 ? 7.811 -12.640 13.652 1.00 87.00 309 GLY A N 1
ATOM 2412 C CA . GLY A 1 309 ? 6.536 -12.507 14.358 1.00 87.00 309 GLY A CA 1
ATOM 2413 C C . GLY A 1 309 ? 5.302 -12.644 13.461 1.00 87.00 309 GLY A C 1
ATOM 2414 O O . GLY A 1 309 ? 5.384 -12.521 12.238 1.00 87.00 309 GLY A O 1
ATOM 2415 N N . ALA A 1 310 ? 4.133 -12.846 14.075 1.00 90.25 310 ALA A N 1
ATOM 2416 C CA . ALA A 1 310 ? 2.866 -13.067 13.367 1.00 90.25 310 ALA A CA 1
ATOM 2417 C C . ALA A 1 310 ? 2.574 -11.985 12.304 1.00 90.25 310 ALA A C 1
ATOM 2419 O O . ALA A 1 310 ? 2.473 -12.292 11.117 1.00 90.25 310 ALA A O 1
ATOM 2420 N N . GLY A 1 311 ? 2.570 -10.704 12.694 1.00 88.62 311 GLY A N 1
ATOM 2421 C CA . GLY A 1 311 ? 2.346 -9.583 11.768 1.00 88.62 311 GLY A CA 1
ATOM 2422 C C . GLY A 1 311 ? 3.412 -9.429 10.670 1.00 88.62 311 GLY A C 1
ATOM 2423 O O . GLY A 1 311 ? 3.105 -8.935 9.586 1.00 88.62 311 GLY A O 1
ATOM 2424 N N . ARG A 1 312 ? 4.646 -9.900 10.903 1.00 89.31 312 ARG A N 1
ATOM 2425 C CA . ARG A 1 312 ? 5.712 -9.936 9.888 1.00 89.31 312 ARG A CA 1
ATOM 2426 C C . ARG A 1 312 ? 5.404 -11.000 8.828 1.00 89.31 312 ARG A C 1
ATOM 2428 O O . ARG A 1 312 ? 5.451 -10.695 7.639 1.00 89.31 312 ARG A O 1
ATOM 2435 N N . LYS A 1 313 ? 5.007 -12.204 9.259 1.00 92.62 313 LYS A N 1
ATOM 2436 C CA . LYS A 1 313 ? 4.583 -13.319 8.390 1.00 92.62 313 LYS A CA 1
ATOM 2437 C C . LYS A 1 313 ? 3.278 -13.014 7.632 1.00 92.62 313 LYS A C 1
ATOM 2439 O O . LYS A 1 313 ? 3.186 -13.349 6.452 1.00 92.62 313 LYS A O 1
ATOM 2444 N N . ARG A 1 314 ? 2.327 -12.292 8.250 1.00 92.81 314 ARG A N 1
ATOM 2445 C CA . ARG A 1 314 ? 1.132 -11.727 7.582 1.00 92.81 314 ARG A CA 1
ATOM 2446 C C . ARG A 1 314 ? 1.533 -10.867 6.381 1.00 92.81 314 ARG A C 1
ATOM 2448 O O . ARG A 1 314 ? 1.136 -11.173 5.265 1.00 92.81 314 ARG A O 1
ATOM 2455 N N . ARG A 1 315 ? 2.384 -9.859 6.611 1.00 93.06 315 ARG A N 1
ATOM 2456 C CA . ARG A 1 315 ? 2.766 -8.859 5.601 1.00 93.06 315 ARG A CA 1
ATOM 2457 C C . ARG A 1 315 ? 3.541 -9.440 4.412 1.00 93.06 315 ARG A C 1
ATOM 2459 O O . ARG A 1 315 ? 3.250 -9.052 3.289 1.00 93.06 315 ARG A O 1
ATOM 2466 N N . VAL A 1 316 ? 4.468 -10.384 4.626 1.00 96.00 316 VAL A N 1
ATOM 2467 C CA . VAL A 1 316 ? 5.112 -11.092 3.492 1.00 96.00 316 VAL A CA 1
ATOM 2468 C C . VAL A 1 316 ? 4.084 -11.887 2.694 1.00 96.00 316 VAL A C 1
ATOM 2470 O O . VAL A 1 316 ? 4.136 -11.886 1.471 1.00 96.00 316 VAL A O 1
ATOM 2473 N N . THR A 1 317 ? 3.128 -12.529 3.373 1.00 96.81 317 THR A N 1
ATOM 2474 C CA . THR A 1 317 ? 2.075 -13.294 2.695 1.00 96.81 317 THR A CA 1
ATOM 2475 C C . THR A 1 317 ? 1.221 -12.402 1.798 1.00 96.81 317 THR A C 1
ATOM 2477 O O . THR A 1 317 ? 1.023 -12.751 0.641 1.00 96.81 317 THR A O 1
ATOM 2480 N N . ASP A 1 318 ? 0.750 -11.249 2.289 1.00 96.56 318 ASP A N 1
ATOM 2481 C CA . ASP A 1 318 ? -0.045 -10.320 1.471 1.00 96.56 318 ASP A CA 1
ATOM 2482 C C . ASP A 1 318 ? 0.714 -9.862 0.225 1.00 96.56 318 ASP A C 1
ATOM 2484 O O . ASP A 1 318 ? 0.192 -9.969 -0.881 1.00 96.56 318 ASP A O 1
ATOM 2488 N N . ILE A 1 319 ? 1.950 -9.384 0.398 1.00 97.88 319 ILE A N 1
ATOM 2489 C CA . ILE A 1 319 ? 2.706 -8.754 -0.690 1.00 97.88 319 ILE A CA 1
ATOM 2490 C C . ILE A 1 319 ? 3.135 -9.810 -1.715 1.00 97.88 319 ILE A C 1
ATOM 2492 O O . ILE A 1 319 ? 2.869 -9.633 -2.896 1.00 97.88 319 ILE A O 1
ATOM 2496 N N . VAL A 1 320 ? 3.673 -10.964 -1.293 1.00 98.62 320 VAL A N 1
ATOM 2497 C CA . VAL A 1 320 ? 4.015 -12.059 -2.226 1.00 98.62 320 VAL A CA 1
ATOM 2498 C C . VAL A 1 320 ? 2.794 -12.526 -3.028 1.00 98.62 320 VAL A C 1
ATOM 2500 O O . VAL A 1 320 ? 2.921 -12.825 -4.213 1.00 98.62 320 VAL A O 1
ATOM 2503 N N . LEU A 1 321 ? 1.596 -12.556 -2.433 1.00 98.75 321 LEU A N 1
ATOM 2504 C CA . LEU A 1 321 ? 0.379 -12.889 -3.178 1.00 98.75 321 LEU A CA 1
ATOM 2505 C C . LEU A 1 321 ? -0.111 -11.746 -4.088 1.00 98.75 321 LEU A C 1
ATOM 2507 O O . LEU A 1 321 ? -0.642 -12.036 -5.159 1.00 98.75 321 LEU A O 1
ATOM 2511 N N . HIS A 1 322 ? 0.061 -10.479 -3.698 1.00 98.69 322 HIS A N 1
ATOM 2512 C CA . HIS A 1 322 ? -0.299 -9.294 -4.496 1.00 98.69 322 HIS A CA 1
ATOM 2513 C C . HIS A 1 322 ? 0.547 -9.235 -5.779 1.00 98.69 322 HIS A C 1
ATOM 2515 O O . HIS A 1 322 ? 0.002 -9.291 -6.883 1.00 98.69 322 HIS A O 1
ATOM 2521 N N . GLU A 1 323 ? 1.875 -9.300 -5.653 1.00 98.69 323 GLU A N 1
ATOM 2522 C CA . GLU A 1 323 ? 2.793 -9.294 -6.802 1.00 98.69 323 GLU A CA 1
ATOM 2523 C C . GLU A 1 323 ? 2.584 -10.488 -7.751 1.00 98.69 323 GLU A C 1
ATOM 2525 O O . GLU A 1 323 ? 2.740 -10.380 -8.973 1.00 98.69 323 GLU A O 1
ATOM 2530 N N . LEU A 1 324 ? 2.206 -11.650 -7.207 1.00 98.75 324 LEU A N 1
ATOM 2531 C CA . LEU A 1 324 ? 1.910 -12.838 -8.009 1.00 98.75 324 LEU A CA 1
ATOM 2532 C C . LEU A 1 324 ? 0.525 -12.788 -8.665 1.00 98.75 324 LEU A C 1
ATOM 2534 O O . LEU A 1 324 ? 0.347 -13.389 -9.723 1.00 98.75 324 LEU A O 1
ATOM 2538 N N . ALA A 1 325 ? -0.435 -12.036 -8.124 1.00 98.69 325 ALA A N 1
ATOM 2539 C CA . ALA A 1 325 ? -1.708 -11.781 -8.795 1.00 98.69 325 ALA A CA 1
ATOM 2540 C C . ALA A 1 325 ? -1.531 -10.856 -10.013 1.00 98.69 325 ALA A C 1
ATOM 2542 O O . ALA A 1 325 ? -2.155 -11.083 -11.056 1.00 98.69 325 ALA A O 1
ATOM 2543 N N . HIS A 1 326 ? -0.627 -9.873 -9.935 1.00 98.75 326 HIS A N 1
ATOM 2544 C CA . HIS A 1 326 ? -0.348 -8.962 -11.050 1.00 98.75 326 HIS A CA 1
ATOM 2545 C C . HIS A 1 326 ? 0.158 -9.647 -12.326 1.00 98.75 326 HIS A C 1
ATOM 2547 O O . HIS A 1 326 ? -0.038 -9.139 -13.433 1.00 98.75 326 HIS A O 1
ATOM 2553 N N . GLN A 1 327 ? 0.726 -10.849 -12.202 1.00 98.62 327 GLN A N 1
ATOM 2554 C CA . GLN A 1 327 ? 1.140 -11.663 -13.347 1.00 98.62 327 GLN A CA 1
ATOM 2555 C C . GLN A 1 327 ? -0.031 -11.968 -14.306 1.00 98.62 327 GLN A C 1
ATOM 2557 O O . GLN A 1 327 ? 0.195 -12.201 -15.495 1.00 98.62 327 GLN A O 1
ATOM 2562 N N . TRP A 1 328 ? -1.273 -11.881 -13.810 1.00 98.75 328 TRP A N 1
ATOM 2563 C CA . TRP A 1 328 ? -2.501 -11.820 -14.605 1.00 98.75 328 TRP A CA 1
ATOM 2564 C C . TRP A 1 328 ? -3.073 -10.388 -14.698 1.00 98.75 328 TRP A C 1
ATOM 2566 O O . TRP A 1 328 ? -3.389 -9.946 -15.805 1.00 98.75 328 TRP A O 1
ATOM 2576 N N . PHE A 1 329 ? -3.178 -9.661 -13.574 1.00 98.06 329 PHE A N 1
ATOM 2577 C CA . PHE A 1 329 ? -3.797 -8.322 -13.473 1.00 98.06 329 PHE A CA 1
ATOM 2578 C C . PHE A 1 329 ? -2.764 -7.186 -13.413 1.00 98.06 329 PHE A C 1
ATOM 2580 O O . PHE A 1 329 ? -2.385 -6.720 -12.341 1.00 98.06 329 PHE A O 1
ATOM 2587 N N . GLY A 1 330 ? -2.304 -6.743 -14.575 1.00 96.19 330 GLY A N 1
ATOM 2588 C CA . GLY A 1 330 ? -1.185 -5.817 -14.740 1.00 96.19 330 GLY A CA 1
ATOM 2589 C C . GLY A 1 330 ? -0.314 -6.271 -15.902 1.00 96.19 330 GLY A C 1
ATOM 2590 O O . GLY A 1 330 ? -0.140 -5.536 -16.868 1.00 96.19 330 GLY A O 1
ATOM 2591 N N . ASN A 1 331 ? 0.138 -7.527 -15.871 1.00 98.25 331 ASN A N 1
ATOM 2592 C CA . ASN A 1 331 ? 1.121 -8.039 -16.826 1.00 98.25 331 ASN A CA 1
ATOM 2593 C C . ASN A 1 331 ? 0.452 -8.641 -18.072 1.00 98.25 331 ASN A C 1
ATOM 2595 O O . ASN A 1 331 ? 0.563 -8.104 -19.182 1.00 98.25 331 ASN A O 1
ATOM 2599 N N . LEU A 1 332 ? -0.294 -9.737 -17.889 1.00 98.50 332 LEU A N 1
ATOM 2600 C CA . LEU A 1 332 ? -1.006 -10.408 -18.979 1.00 98.50 332 LEU A CA 1
ATOM 2601 C C . LEU A 1 332 ? -2.114 -9.526 -19.566 1.00 98.50 332 LEU A C 1
ATOM 2603 O O . LEU A 1 332 ? -2.228 -9.420 -20.789 1.00 98.50 332 LEU A O 1
ATOM 2607 N N . VAL A 1 333 ? -2.908 -8.886 -18.706 1.00 98.56 333 VAL A N 1
ATOM 2608 C CA . VAL A 1 333 ? -3.927 -7.897 -19.077 1.00 98.56 333 VAL A CA 1
ATOM 2609 C C . VAL A 1 333 ? -3.635 -6.609 -18.315 1.00 98.56 333 VAL A C 1
ATOM 2611 O O . VAL A 1 333 ? -3.553 -6.630 -17.092 1.00 98.56 333 VAL A O 1
ATOM 2614 N N . THR A 1 334 ? -3.467 -5.502 -19.035 1.00 97.50 334 THR A N 1
ATOM 2615 C CA . THR A 1 334 ? -3.051 -4.199 -18.481 1.00 97.50 334 THR A CA 1
ATOM 2616 C C . THR A 1 334 ? -4.145 -3.161 -18.720 1.00 97.50 334 THR A C 1
ATOM 2618 O O . THR A 1 334 ? -4.880 -3.256 -19.699 1.00 97.50 334 THR A O 1
ATOM 2621 N N . MET A 1 335 ? -4.242 -2.120 -17.900 1.00 95.31 335 MET A N 1
ATOM 2622 C CA . MET A 1 335 ? -5.050 -0.947 -18.244 1.00 95.31 335 MET A CA 1
ATOM 2623 C C . MET A 1 335 ? -4.554 -0.276 -19.540 1.00 95.31 335 MET A C 1
ATOM 2625 O O . MET A 1 335 ? -3.362 -0.289 -19.848 1.00 95.31 335 MET A O 1
ATOM 2629 N N . GLU A 1 336 ? -5.456 0.303 -20.333 1.00 93.12 336 GLU A N 1
ATOM 2630 C CA . GLU A 1 336 ? -5.077 1.089 -21.522 1.00 93.12 336 GLU A CA 1
ATOM 2631 C C . GLU A 1 336 ? -4.405 2.418 -21.152 1.00 93.12 336 GLU A C 1
ATOM 2633 O O . GLU A 1 336 ? -3.431 2.830 -21.782 1.00 93.12 336 GLU A O 1
ATOM 2638 N N . TRP A 1 337 ? -4.874 3.057 -20.082 1.00 92.50 337 TRP A N 1
ATOM 2639 C CA . TRP A 1 337 ? -4.263 4.253 -19.517 1.00 92.50 337 TRP A CA 1
ATOM 2640 C C . TRP A 1 337 ? -4.356 4.241 -17.990 1.00 92.50 337 TRP A C 1
ATOM 2642 O O . TRP A 1 337 ? -5.130 3.478 -17.412 1.00 92.50 337 TRP A O 1
ATOM 2652 N N . TRP A 1 338 ? -3.585 5.106 -17.333 1.00 91.12 338 TRP A N 1
ATOM 2653 C CA . TRP A 1 338 ? -3.471 5.179 -15.872 1.00 91.12 338 TRP A CA 1
ATOM 2654 C C . TRP A 1 338 ? -4.781 5.523 -15.142 1.00 91.12 338 TRP A C 1
ATOM 2656 O O . TRP A 1 338 ? -4.909 5.233 -13.959 1.00 91.12 338 TRP A O 1
ATOM 2666 N N . GLU A 1 339 ? -5.799 6.026 -15.846 1.00 90.06 339 GLU A N 1
ATOM 2667 C CA . GLU A 1 339 ? -7.176 6.130 -15.324 1.00 90.06 339 GLU A CA 1
ATOM 2668 C C . GLU A 1 339 ? -7.777 4.774 -14.905 1.00 90.06 339 GLU A C 1
ATOM 2670 O O . GLU A 1 339 ? -8.660 4.712 -14.053 1.00 90.06 339 GLU A O 1
ATOM 2675 N N . GLY A 1 340 ? -7.272 3.682 -15.486 1.00 91.69 340 GLY A N 1
ATOM 2676 C CA . GLY A 1 340 ? -7.620 2.306 -15.158 1.00 91.69 340 GLY A CA 1
ATOM 2677 C C . GLY A 1 340 ? -6.654 1.622 -14.187 1.00 91.69 340 GLY A C 1
ATOM 2678 O O . GLY A 1 340 ? -6.738 0.406 -14.071 1.00 91.69 340 GLY A O 1
ATOM 2679 N N . LEU A 1 341 ? -5.750 2.340 -13.498 1.00 93.75 341 LEU A N 1
ATOM 2680 C CA . LEU A 1 341 ? -4.758 1.761 -12.565 1.00 93.75 341 LEU A CA 1
ATOM 2681 C C . LEU A 1 341 ? -5.378 0.768 -11.562 1.00 93.75 341 LEU A C 1
ATOM 2683 O O . LEU A 1 341 ? -4.796 -0.264 -11.243 1.00 93.75 341 LEU A O 1
ATOM 2687 N N . TRP A 1 342 ? -6.602 1.034 -11.111 1.00 95.94 342 TRP A N 1
ATOM 2688 C CA . TRP A 1 342 ? -7.333 0.164 -10.189 1.00 95.94 342 TRP A CA 1
ATOM 2689 C C . TRP A 1 342 ? -7.603 -1.260 -10.737 1.00 95.94 342 TRP A C 1
ATOM 2691 O O . TRP A 1 342 ? -7.761 -2.190 -9.948 1.00 95.94 342 TRP A O 1
ATOM 2701 N N . LEU A 1 343 ? -7.625 -1.452 -12.068 1.00 96.12 343 LEU A N 1
ATOM 2702 C CA . LEU A 1 343 ? -7.756 -2.763 -12.728 1.00 96.12 343 LEU A CA 1
ATOM 2703 C C . LEU A 1 343 ? -6.531 -3.659 -12.502 1.00 96.12 343 LEU A C 1
ATOM 2705 O O . LEU A 1 343 ? -6.642 -4.880 -12.609 1.00 96.12 343 LEU A O 1
ATOM 2709 N N . LYS A 1 344 ? -5.381 -3.046 -12.207 1.00 94.88 344 LYS A N 1
ATOM 2710 C CA . LYS A 1 344 ? -4.173 -3.704 -11.715 1.00 94.88 344 LYS A CA 1
ATOM 2711 C C . LYS A 1 344 ? -4.284 -3.870 -10.192 1.00 94.88 344 LYS A C 1
ATOM 2713 O O . LYS A 1 344 ? -4.378 -4.989 -9.689 1.00 94.88 344 LYS A O 1
ATOM 2718 N N . GLU A 1 345 ? -4.324 -2.753 -9.466 1.00 97.44 345 GLU A N 1
ATOM 2719 C CA . GLU A 1 345 ? -4.090 -2.732 -8.013 1.00 97.44 345 GLU A CA 1
ATOM 2720 C C . GLU A 1 345 ? -5.224 -3.335 -7.184 1.00 97.44 345 GLU A C 1
ATOM 2722 O O . GLU A 1 345 ? -5.003 -4.273 -6.418 1.00 97.44 345 GLU A O 1
ATOM 2727 N N . GLY A 1 346 ? -6.462 -2.878 -7.386 1.00 97.44 346 GLY A N 1
ATOM 2728 C CA . GLY A 1 346 ? -7.617 -3.400 -6.657 1.00 97.44 346 GLY A CA 1
ATOM 2729 C C . GLY A 1 346 ? -7.846 -4.895 -6.895 1.00 97.44 346 GLY A C 1
ATOM 2730 O O . GLY A 1 346 ? -8.325 -5.593 -5.999 1.00 97.44 346 GLY A O 1
ATOM 2731 N N . PHE A 1 347 ? -7.457 -5.410 -8.068 1.00 96.88 347 PHE A N 1
ATOM 2732 C CA . PHE A 1 347 ? -7.496 -6.842 -8.367 1.00 96.88 347 PHE A CA 1
ATOM 2733 C C . PHE A 1 347 ? -6.446 -7.646 -7.618 1.00 96.88 347 PHE A C 1
ATOM 2735 O O . PHE A 1 347 ? -6.785 -8.697 -7.074 1.00 96.88 347 PHE A O 1
ATOM 2742 N N . ALA A 1 348 ? -5.202 -7.176 -7.573 1.00 98.31 348 ALA A N 1
ATOM 2743 C CA . ALA A 1 348 ? -4.154 -7.862 -6.833 1.00 98.31 348 ALA A CA 1
ATOM 2744 C C . ALA A 1 348 ? -4.413 -7.842 -5.322 1.00 98.31 348 ALA A C 1
ATOM 2746 O O . ALA A 1 348 ? -4.260 -8.878 -4.678 1.00 98.31 348 ALA A O 1
ATOM 2747 N N . THR A 1 349 ? -4.943 -6.741 -4.778 1.00 98.50 349 THR A N 1
ATOM 2748 C CA . THR A 1 349 ? -5.358 -6.667 -3.369 1.00 98.50 349 THR A CA 1
ATOM 2749 C C . THR A 1 349 ? -6.555 -7.582 -3.074 1.00 98.50 349 THR A C 1
ATOM 2751 O O . THR A 1 349 ? -6.570 -8.280 -2.061 1.00 98.50 349 THR A O 1
ATOM 2754 N N . TRP A 1 350 ? -7.537 -7.685 -3.980 1.00 98.12 350 TRP A N 1
ATOM 2755 C CA . TRP A 1 350 ? -8.625 -8.665 -3.834 1.00 98.12 350 TRP A CA 1
ATOM 2756 C C . TRP A 1 350 ? -8.104 -10.112 -3.897 1.00 98.12 350 TRP A C 1
ATOM 2758 O O . TRP A 1 350 ? -8.496 -10.960 -3.090 1.00 98.12 350 TRP A O 1
ATOM 2768 N N . ALA A 1 351 ? -7.204 -10.399 -4.841 1.00 98.31 351 ALA A N 1
ATOM 2769 C CA . ALA A 1 351 ? -6.646 -11.727 -5.068 1.00 98.31 351 ALA A CA 1
ATOM 2770 C C . ALA A 1 351 ? -5.700 -12.172 -3.945 1.00 98.31 351 ALA A C 1
ATOM 2772 O O . ALA A 1 351 ? -5.685 -13.358 -3.607 1.00 98.31 351 ALA A O 1
ATOM 2773 N N . SER A 1 352 ? -4.956 -11.248 -3.329 1.00 98.38 352 SER A N 1
ATOM 2774 C CA . SER A 1 352 ? -4.075 -11.554 -2.204 1.00 98.38 352 SER A CA 1
ATOM 2775 C C . SER A 1 352 ? -4.863 -11.894 -0.945 1.00 98.38 352 SER A C 1
ATOM 2777 O O . SER A 1 352 ? -4.587 -12.920 -0.323 1.00 98.38 352 SER A O 1
ATOM 2779 N N . LEU A 1 353 ? -5.932 -11.152 -0.641 1.00 97.94 353 LEU A N 1
ATOM 2780 C CA . LEU A 1 353 ? -6.861 -11.501 0.437 1.00 97.94 353 LEU A CA 1
ATOM 2781 C C . LEU A 1 353 ? -7.591 -12.828 0.165 1.00 97.94 353 LEU A C 1
ATOM 2783 O O . LEU A 1 353 ? -7.724 -13.656 1.069 1.00 97.94 353 LEU A O 1
ATOM 2787 N N . TYR A 1 354 ? -8.015 -13.081 -1.077 1.00 97.81 354 TYR A N 1
ATOM 2788 C CA . TYR A 1 354 ? -8.610 -14.364 -1.465 1.00 97.81 354 TYR A CA 1
ATOM 2789 C C . TYR A 1 354 ? -7.625 -15.533 -1.268 1.00 97.81 354 TYR A C 1
ATOM 2791 O O . TYR A 1 354 ? -7.960 -16.518 -0.606 1.00 97.81 354 TYR A O 1
ATOM 2799 N N . GLY A 1 355 ? -6.392 -15.416 -1.772 1.00 98.06 355 GLY A N 1
ATOM 2800 C CA . GLY A 1 355 ? -5.356 -16.443 -1.632 1.00 98.06 355 GLY A CA 1
ATOM 2801 C C . GLY A 1 355 ? -4.910 -16.655 -0.182 1.00 98.06 355 GLY A C 1
ATOM 2802 O O . GLY A 1 355 ? -4.784 -17.797 0.262 1.00 98.06 355 GLY A O 1
ATOM 2803 N N . ALA A 1 356 ? -4.768 -15.581 0.599 1.00 97.94 356 ALA A N 1
ATOM 2804 C CA . ALA A 1 356 ? -4.476 -15.658 2.027 1.00 97.94 356 ALA A CA 1
ATOM 2805 C C . ALA A 1 356 ? -5.605 -16.372 2.784 1.00 97.94 356 ALA A C 1
ATOM 2807 O O . ALA A 1 356 ? -5.330 -17.198 3.649 1.00 97.94 356 ALA A O 1
ATOM 2808 N N . ASN A 1 357 ? -6.872 -16.140 2.419 1.00 97.25 357 ASN A N 1
ATOM 2809 C CA . ASN A 1 357 ? -8.015 -16.838 3.010 1.00 97.25 357 ASN A CA 1
ATOM 2810 C C . ASN A 1 357 ? -8.068 -18.334 2.632 1.00 97.25 357 ASN A C 1
ATOM 2812 O O . ASN A 1 357 ? -8.597 -19.138 3.396 1.00 97.25 357 ASN A O 1
ATOM 2816 N N . VAL A 1 358 ? -7.522 -18.721 1.473 1.00 97.62 358 VAL A N 1
ATOM 2817 C CA . VAL A 1 358 ? -7.380 -20.131 1.061 1.00 97.62 358 VAL A CA 1
ATOM 2818 C C . VAL A 1 358 ? -6.220 -20.821 1.789 1.00 97.62 358 VAL A C 1
ATOM 2820 O O . VAL A 1 358 ? -6.349 -21.983 2.173 1.00 97.62 358 VAL A O 1
ATOM 2823 N N . PHE A 1 359 ? -5.090 -20.136 1.985 1.00 97.88 359 PHE A N 1
ATOM 2824 C CA . PHE A 1 359 ? -3.891 -20.725 2.593 1.00 97.88 359 PHE A CA 1
ATOM 2825 C C . PHE A 1 359 ? -3.848 -20.662 4.124 1.00 97.88 359 PHE A C 1
ATOM 2827 O O . PHE A 1 359 ? -3.248 -21.552 4.725 1.00 97.88 359 PHE A O 1
ATOM 2834 N N . TYR A 1 360 ? -4.460 -19.639 4.725 1.00 97.00 360 TYR A N 1
ATOM 2835 C CA . TYR A 1 360 ? -4.406 -19.325 6.156 1.00 97.00 360 TYR A CA 1
ATOM 2836 C C . TYR A 1 360 ? -5.786 -18.880 6.696 1.00 97.00 360 TYR A C 1
ATOM 2838 O O . TYR A 1 360 ? -5.934 -17.769 7.222 1.00 97.00 360 TYR A O 1
ATOM 2846 N N . PRO A 1 361 ? -6.847 -19.703 6.554 1.00 95.38 361 PRO A N 1
ATOM 2847 C CA . PRO A 1 361 ? -8.201 -19.344 6.990 1.00 95.38 361 PRO A CA 1
ATOM 2848 C C . PRO A 1 361 ? -8.291 -19.033 8.495 1.00 95.38 361 PRO A C 1
ATOM 2850 O O . PRO A 1 361 ? -9.160 -18.270 8.920 1.00 95.38 361 PRO A O 1
ATOM 2853 N N . GLU A 1 362 ? -7.382 -19.569 9.313 1.00 94.81 362 GLU A N 1
ATOM 2854 C CA . GLU A 1 362 ? -7.294 -19.290 10.747 1.00 94.81 362 GLU A CA 1
ATOM 2855 C C . GLU A 1 362 ? -6.875 -17.843 11.066 1.00 94.81 362 GLU A C 1
ATOM 2857 O O . GLU A 1 362 ? -7.148 -17.354 12.163 1.00 94.81 362 GLU A O 1
ATOM 2862 N N . TRP A 1 363 ? -6.308 -17.106 10.102 1.00 95.62 363 TRP A N 1
ATOM 2863 C CA . TRP A 1 363 ? -6.019 -15.671 10.242 1.00 95.62 363 TRP A CA 1
ATOM 2864 C C . TRP A 1 363 ? -7.271 -14.796 10.068 1.00 95.62 363 TRP A C 1
ATOM 2866 O O . TRP A 1 363 ? -7.182 -13.585 10.231 1.00 95.62 363 TRP A O 1
ATOM 2876 N N . ASN A 1 364 ? -8.445 -15.384 9.787 1.00 95.88 364 ASN A N 1
ATOM 2877 C CA . ASN A 1 364 ? -9.732 -14.680 9.697 1.00 95.88 364 ASN A CA 1
ATOM 2878 C C . ASN A 1 364 ? -9.702 -13.492 8.708 1.00 95.88 364 ASN A C 1
ATOM 2880 O O . ASN A 1 364 ? -10.190 -12.403 9.007 1.00 95.88 364 ASN A O 1
ATOM 2884 N N . ILE A 1 365 ? -9.151 -13.706 7.509 1.00 96.44 365 ILE A N 1
ATOM 2885 C CA . ILE A 1 365 ? -8.852 -12.654 6.518 1.00 96.44 365 ILE A CA 1
ATOM 2886 C C . ILE A 1 365 ? -10.059 -11.762 6.168 1.00 96.44 365 ILE A C 1
ATOM 2888 O O . ILE A 1 365 ? -9.900 -10.560 5.984 1.00 96.44 365 ILE A O 1
ATOM 2892 N N . TRP A 1 366 ? -11.288 -12.288 6.153 1.00 95.38 366 TRP A N 1
ATOM 2893 C CA . TRP A 1 366 ? -12.484 -11.462 5.908 1.00 95.38 366 TRP A CA 1
ATOM 2894 C C . TRP A 1 366 ? -12.901 -10.561 7.083 1.00 95.38 366 TRP A C 1
ATOM 2896 O O . TRP A 1 366 ? -13.727 -9.677 6.885 1.00 95.38 366 TRP A O 1
ATOM 2906 N N . ALA A 1 367 ? -12.338 -10.744 8.281 1.00 96.25 367 ALA A N 1
ATOM 2907 C CA . ALA A 1 367 ? -12.395 -9.762 9.367 1.00 96.25 367 ALA A CA 1
ATOM 2908 C C . ALA A 1 367 ? -11.215 -8.772 9.305 1.00 96.25 367 ALA A C 1
ATOM 2910 O O . ALA A 1 367 ? -11.395 -7.609 9.658 1.00 96.25 367 ALA A O 1
ATOM 2911 N N . ASP A 1 368 ? -10.049 -9.202 8.805 1.00 95.69 368 ASP A N 1
ATOM 2912 C CA . ASP A 1 368 ? -8.896 -8.330 8.517 1.00 95.69 368 ASP A CA 1
ATOM 2913 C C . ASP A 1 368 ? -9.245 -7.295 7.430 1.00 95.69 368 ASP A C 1
ATOM 2915 O O . ASP A 1 368 ? -9.077 -6.099 7.641 1.00 95.69 368 ASP A O 1
ATOM 2919 N N . PHE A 1 369 ? -9.887 -7.731 6.338 1.00 97.69 369 PHE A N 1
ATOM 2920 C CA . PHE A 1 369 ? -10.424 -6.886 5.257 1.00 97.69 369 PHE A CA 1
ATOM 2921 C C . PHE A 1 369 ? -11.289 -5.713 5.755 1.00 97.69 369 PHE A C 1
ATOM 2923 O O . PHE A 1 369 ? -11.261 -4.631 5.170 1.00 97.69 369 PHE A O 1
ATOM 2930 N N . VAL A 1 370 ? -12.047 -5.891 6.845 1.00 98.19 370 VAL A N 1
ATOM 2931 C CA . VAL A 1 370 ? -12.894 -4.822 7.405 1.00 98.19 370 VAL A CA 1
ATOM 2932 C C . VAL A 1 370 ? -12.048 -3.683 7.996 1.00 98.19 370 VAL A C 1
ATOM 2934 O O . VAL A 1 370 ? -12.527 -2.553 8.055 1.00 98.19 370 VAL A O 1
ATOM 2937 N N . ILE A 1 371 ? -10.807 -3.967 8.408 1.00 95.44 371 ILE A N 1
ATOM 2938 C CA . ILE A 1 371 ? -9.931 -3.095 9.218 1.00 95.44 371 ILE A CA 1
ATOM 2939 C C . ILE A 1 371 ? -8.568 -2.787 8.582 1.00 95.44 371 ILE A C 1
ATOM 2941 O O . ILE A 1 371 ? -7.732 -2.120 9.199 1.00 95.44 371 ILE A O 1
ATOM 2945 N N . SER A 1 372 ? -8.303 -3.336 7.403 1.00 91.19 372 SER A N 1
ATOM 2946 C CA . SER A 1 372 ? -7.373 -2.797 6.415 1.00 91.19 372 SER A CA 1
ATOM 2947 C C . SER A 1 372 ? -8.212 -2.170 5.302 1.00 91.19 372 SER A C 1
ATOM 2949 O O . SER A 1 372 ? -8.702 -1.054 5.468 1.00 91.19 372 SER A O 1
ATOM 2951 N N . SER A 1 373 ? -8.493 -2.925 4.239 1.00 96.69 373 SER A N 1
ATOM 2952 C CA . SER A 1 373 ? -9.068 -2.432 2.990 1.00 96.69 373 SER A CA 1
ATOM 2953 C C . SER A 1 373 ? -10.315 -1.573 3.162 1.00 96.69 373 SER A C 1
ATOM 2955 O O . SER A 1 373 ? -10.336 -0.415 2.747 1.00 96.69 373 SER A O 1
ATOM 2957 N N . LEU A 1 374 ? -11.365 -2.096 3.799 1.00 98.38 374 LEU A N 1
ATOM 2958 C CA . LEU A 1 374 ? -12.626 -1.367 3.876 1.00 98.38 374 LEU A CA 1
ATOM 2959 C C . LEU A 1 374 ? -12.492 -0.096 4.726 1.00 98.38 374 LEU A C 1
ATOM 2961 O O . LEU A 1 374 ? -13.030 0.941 4.346 1.00 98.38 374 LEU A O 1
ATOM 2965 N N . GLN A 1 375 ? -11.775 -0.136 5.853 1.00 97.81 375 GLN A N 1
ATOM 2966 C CA . GLN A 1 375 ? -11.591 1.061 6.676 1.00 97.81 375 GLN A CA 1
ATOM 2967 C C . GLN A 1 375 ? -10.671 2.089 6.021 1.00 97.81 375 GLN A C 1
ATOM 2969 O O . GLN A 1 375 ? -11.023 3.265 6.061 1.00 97.81 375 GLN A O 1
ATOM 2974 N N . ASP A 1 376 ? -9.569 1.696 5.383 1.00 97.25 376 ASP A N 1
ATOM 2975 C CA . ASP A 1 376 ? -8.654 2.645 4.738 1.00 97.25 376 ASP A CA 1
ATOM 2976 C C . ASP A 1 376 ? -9.291 3.289 3.492 1.00 97.25 376 ASP A C 1
ATOM 2978 O O . ASP A 1 376 ? -9.233 4.515 3.333 1.00 97.25 376 ASP A O 1
ATOM 2982 N N . ALA A 1 377 ? -10.028 2.510 2.688 1.00 98.00 377 ALA A N 1
ATOM 2983 C CA . ALA A 1 377 ? -10.861 3.019 1.597 1.00 98.00 377 ALA A CA 1
ATOM 2984 C C . ALA A 1 377 ? -11.909 4.025 2.100 1.00 98.00 377 ALA A C 1
ATOM 2986 O O . ALA A 1 377 ? -11.960 5.169 1.645 1.00 98.00 377 ALA A O 1
ATOM 2987 N N . LEU A 1 378 ? -12.725 3.628 3.086 1.00 98.25 378 LEU A N 1
ATOM 2988 C CA . LEU A 1 378 ? -13.762 4.491 3.655 1.00 98.25 378 LEU A CA 1
ATOM 2989 C C . LEU A 1 378 ? -13.169 5.688 4.426 1.00 98.25 378 LEU A C 1
ATOM 2991 O O . LEU A 1 378 ? -13.854 6.695 4.608 1.00 98.25 378 LEU A O 1
ATOM 2995 N N . HIS A 1 379 ? -11.929 5.618 4.913 1.00 96.31 379 HIS A N 1
ATOM 2996 C CA . HIS A 1 379 ? -11.262 6.730 5.590 1.00 96.31 379 HIS A CA 1
ATOM 2997 C C . HIS A 1 379 ? -10.869 7.813 4.589 1.00 96.31 379 HIS A C 1
ATOM 2999 O O . HIS A 1 379 ? -11.224 8.977 4.785 1.00 96.31 379 HIS A O 1
ATOM 3005 N N . LEU A 1 380 ? -10.171 7.443 3.514 1.00 95.81 380 LEU A N 1
ATOM 3006 C CA . LEU A 1 380 ? -9.741 8.388 2.488 1.00 95.81 380 LEU A CA 1
ATOM 3007 C C . LEU A 1 380 ? -10.937 8.960 1.717 1.00 95.81 380 LEU A C 1
ATOM 3009 O O . LEU A 1 380 ? -11.067 10.176 1.585 1.00 95.81 380 LEU A O 1
ATOM 3013 N N . ASP A 1 381 ? -11.868 8.101 1.308 1.00 97.38 381 ASP A N 1
ATOM 3014 C CA . ASP A 1 381 ? -13.006 8.493 0.475 1.00 97.38 381 ASP A CA 1
ATOM 3015 C C . ASP A 1 381 ? -14.109 9.259 1.234 1.00 97.38 381 ASP A C 1
ATOM 3017 O O . ASP A 1 381 ? -15.046 9.792 0.645 1.00 97.38 381 ASP A O 1
ATOM 3021 N N . SER A 1 382 ? -13.969 9.391 2.559 1.00 96.88 382 SER A N 1
ATOM 3022 C CA . SER A 1 382 ? -14.783 10.304 3.374 1.00 96.88 382 SER A CA 1
ATOM 3023 C C . SER A 1 382 ? -14.387 11.781 3.243 1.00 96.88 382 SER A C 1
ATOM 3025 O O . SER A 1 382 ? -14.992 12.641 3.894 1.00 96.88 382 SER A O 1
ATOM 3027 N N . LEU A 1 383 ? -13.351 12.084 2.453 1.00 94.88 383 LEU A N 1
ATOM 3028 C CA . LEU A 1 383 ? -12.850 13.435 2.240 1.00 94.88 383 LEU A CA 1
ATOM 3029 C C . LEU A 1 383 ? -13.472 14.110 1.020 1.00 94.88 383 LEU A C 1
ATOM 3031 O O . LEU A 1 383 ? -13.667 13.514 -0.038 1.00 94.88 383 LEU A O 1
ATOM 3035 N N . ARG A 1 384 ? -13.683 15.423 1.146 1.00 92.75 384 ARG A N 1
ATOM 3036 C CA . ARG A 1 384 ? -14.072 16.294 0.030 1.00 92.75 384 ARG A CA 1
ATOM 3037 C C . ARG A 1 384 ? -12.946 16.403 -1.011 1.00 92.75 384 ARG A C 1
ATOM 3039 O O . ARG A 1 384 ? -13.214 16.657 -2.180 1.00 92.75 384 ARG A O 1
ATOM 3046 N N . SER A 1 385 ? -11.703 16.164 -0.586 1.00 92.00 385 SER A N 1
ATOM 3047 C CA . SER A 1 385 ? -10.498 16.042 -1.416 1.00 92.00 385 SER A CA 1
ATOM 3048 C C . SER A 1 385 ? -10.186 14.627 -1.950 1.00 92.00 385 SER A C 1
ATOM 3050 O O . SER A 1 385 ? -9.111 14.441 -2.520 1.00 92.00 385 SER A O 1
ATOM 3052 N N . SER A 1 386 ? -11.102 13.656 -1.810 1.00 94.25 386 SER A N 1
ATOM 3053 C CA . SER A 1 386 ? -11.025 12.348 -2.495 1.00 94.25 386 SER A CA 1
ATOM 3054 C C . SER A 1 386 ? -11.206 12.476 -4.024 1.00 94.25 386 SER A C 1
ATOM 3056 O O . SER A 1 386 ? -11.506 13.554 -4.545 1.00 94.25 386 SER A O 1
ATOM 3058 N N . HIS A 1 387 ? -11.037 11.365 -4.742 1.00 93.62 387 HIS A N 1
ATOM 3059 C CA . HIS A 1 387 ? -11.209 11.218 -6.189 1.00 93.62 387 HIS A CA 1
ATOM 3060 C C . HIS A 1 387 ? -12.012 9.938 -6.523 1.00 93.62 387 HIS A C 1
ATOM 3062 O O . HIS A 1 387 ? -12.156 9.072 -5.657 1.00 93.62 387 HIS A O 1
ATOM 3068 N N . PRO A 1 388 ? -12.582 9.794 -7.739 1.00 94.94 388 PRO A N 1
ATOM 3069 C CA . PRO A 1 388 ? -13.234 8.544 -8.138 1.00 94.94 388 PRO A CA 1
ATOM 3070 C C . PRO A 1 388 ? -12.189 7.433 -8.328 1.00 94.94 388 PRO A C 1
ATOM 3072 O O . PRO A 1 388 ? -10.988 7.693 -8.287 1.00 94.94 388 PRO A O 1
ATOM 3075 N N . ILE A 1 389 ? -12.618 6.191 -8.559 1.00 94.69 389 ILE A N 1
ATOM 3076 C CA . ILE A 1 389 ? -11.681 5.099 -8.875 1.00 94.69 389 ILE A CA 1
ATOM 3077 C C . ILE A 1 389 ? -11.148 5.257 -10.314 1.00 94.69 389 ILE A C 1
ATOM 3079 O O . ILE A 1 389 ? -9.958 5.084 -10.560 1.00 94.69 389 ILE A O 1
ATOM 3083 N N . GLU A 1 390 ? -12.016 5.645 -11.253 1.00 92.31 390 GLU A N 1
ATOM 3084 C CA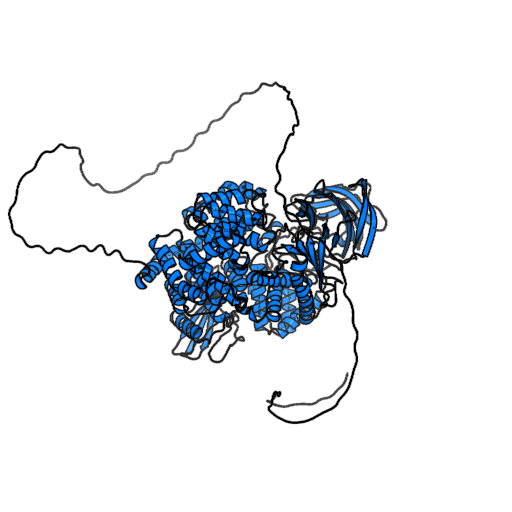 . GLU A 1 390 ? -11.656 6.004 -12.631 1.00 92.31 390 GLU A CA 1
ATOM 3085 C C . GLU A 1 390 ? -11.204 7.478 -12.700 1.00 92.31 390 GLU A C 1
ATOM 3087 O O . GLU A 1 390 ? -12.003 8.371 -12.988 1.00 92.31 390 GLU A O 1
ATOM 3092 N N . VAL A 1 391 ? -9.929 7.759 -12.395 1.00 85.75 391 VAL A N 1
ATOM 3093 C CA . VAL A 1 391 ? -9.391 9.136 -12.345 1.00 85.75 391 VAL A CA 1
ATOM 3094 C C . VAL A 1 391 ? -8.943 9.630 -13.729 1.00 85.75 391 VAL A C 1
ATOM 3096 O O . VAL A 1 391 ? -8.069 9.006 -14.326 1.00 85.75 391 VAL A O 1
ATOM 3099 N N . PRO A 1 392 ? -9.417 10.788 -14.231 1.00 83.50 392 PRO A N 1
ATOM 3100 C CA . PRO A 1 392 ? -8.915 11.368 -15.481 1.00 83.50 392 PRO A CA 1
ATOM 3101 C C . PRO A 1 392 ? -7.478 11.917 -15.347 1.00 83.50 392 PRO A C 1
ATOM 3103 O O . PRO A 1 392 ? -7.278 13.090 -15.030 1.00 83.50 392 PRO A O 1
ATOM 3106 N N . VAL A 1 393 ? -6.476 11.070 -15.601 1.00 82.06 393 VAL A N 1
ATOM 3107 C CA . VAL A 1 393 ? -5.039 11.401 -15.514 1.00 82.06 393 VAL A CA 1
ATOM 3108 C C . VAL A 1 393 ? -4.506 11.968 -16.835 1.00 82.06 393 VAL A C 1
ATOM 3110 O O . VAL A 1 393 ? -4.609 11.315 -17.878 1.00 82.06 393 VAL A O 1
ATOM 3113 N N . LYS A 1 394 ? -3.880 13.152 -16.791 1.00 79.94 394 LYS A N 1
ATOM 3114 C CA . LYS A 1 394 ? -3.315 13.848 -17.964 1.00 79.94 394 LYS A CA 1
ATOM 3115 C C . LYS A 1 394 ? -1.809 13.674 -18.126 1.00 79.94 394 LYS A C 1
ATOM 3117 O O . LYS A 1 394 ? -1.340 13.609 -19.259 1.00 79.94 394 LYS A O 1
ATOM 3122 N N . SER A 1 395 ? -1.069 13.678 -17.014 1.00 74.88 395 SER A N 1
ATOM 3123 C CA . SER A 1 395 ? 0.394 13.818 -16.988 1.00 74.88 395 SER A CA 1
ATOM 3124 C C . SER A 1 395 ? 1.066 12.889 -15.969 1.00 74.88 395 SER A C 1
ATOM 3126 O O . SER A 1 395 ? 0.438 12.438 -15.011 1.00 74.88 395 SER A O 1
ATOM 3128 N N . ALA A 1 396 ? 2.366 12.620 -16.143 1.00 72.44 396 ALA A N 1
ATOM 3129 C CA . ALA A 1 396 ? 3.107 11.657 -15.317 1.00 72.44 396 ALA A CA 1
ATOM 3130 C C . ALA A 1 396 ? 3.078 11.968 -13.803 1.00 72.44 396 ALA A C 1
ATOM 3132 O O . ALA A 1 396 ? 2.952 11.061 -12.982 1.00 72.44 396 ALA A O 1
ATOM 3133 N N . ASN A 1 397 ? 3.122 13.253 -13.429 1.00 70.69 397 ASN A N 1
ATOM 3134 C CA . ASN A 1 397 ? 3.101 13.684 -12.024 1.00 70.69 397 ASN A CA 1
ATOM 3135 C C . ASN A 1 397 ? 1.751 13.421 -11.327 1.00 70.69 397 ASN A C 1
ATOM 3137 O O . ASN A 1 397 ? 1.707 13.311 -10.105 1.00 70.69 397 ASN A O 1
ATOM 3141 N N . GLU A 1 398 ? 0.655 13.320 -12.085 1.00 80.12 398 GLU A N 1
ATOM 3142 C CA . GLU A 1 398 ? -0.674 12.996 -11.550 1.00 80.12 398 GLU A CA 1
ATOM 3143 C C . GLU A 1 398 ? -0.806 11.494 -11.245 1.00 80.12 398 GLU A C 1
ATOM 3145 O O . GLU A 1 398 ? -1.472 11.130 -10.275 1.00 80.12 398 GLU A O 1
ATOM 3150 N N . ILE A 1 399 ? -0.125 10.619 -12.003 1.00 83.44 399 ILE A N 1
ATOM 3151 C CA . ILE A 1 399 ? -0.166 9.161 -11.784 1.00 83.44 399 ILE A CA 1
ATOM 3152 C C . ILE A 1 399 ? 0.309 8.826 -10.362 1.00 83.44 399 ILE A C 1
ATOM 3154 O O . ILE A 1 399 ? -0.374 8.133 -9.612 1.00 83.44 399 ILE A O 1
ATOM 3158 N N . ASN A 1 400 ? 1.446 9.393 -9.945 1.00 82.75 400 ASN A N 1
ATOM 3159 C CA . ASN A 1 400 ? 2.017 9.140 -8.619 1.00 82.75 400 ASN A CA 1
ATOM 3160 C C . ASN A 1 400 ? 1.163 9.670 -7.457 1.00 82.75 400 ASN A C 1
ATOM 3162 O O . ASN A 1 400 ? 1.405 9.297 -6.307 1.00 82.75 400 ASN A O 1
ATOM 3166 N N . GLN A 1 401 ? 0.124 10.471 -7.714 1.00 83.44 401 GLN A N 1
ATOM 3167 C CA . GLN A 1 401 ? -0.859 10.817 -6.689 1.00 83.44 401 GLN A CA 1
ATOM 3168 C C . GLN A 1 401 ? -1.870 9.689 -6.458 1.00 83.44 401 GLN A C 1
ATOM 3170 O O . GLN A 1 401 ? -2.092 9.359 -5.293 1.00 83.44 401 GLN A O 1
ATOM 3175 N N . ILE A 1 402 ? -2.399 9.078 -7.528 1.00 87.62 402 ILE A N 1
ATOM 3176 C CA . ILE A 1 402 ? -3.499 8.092 -7.478 1.00 87.62 402 ILE A CA 1
ATOM 3177 C C . ILE A 1 402 ? -3.084 6.686 -7.018 1.00 87.62 402 ILE A C 1
ATOM 3179 O O . ILE A 1 402 ? -3.942 5.859 -6.731 1.00 87.62 402 ILE A O 1
ATOM 3183 N N . PHE A 1 403 ? -1.783 6.415 -6.866 1.00 87.12 403 PHE A N 1
ATOM 3184 C CA . PHE A 1 403 ? -1.300 5.300 -6.042 1.00 87.12 403 PHE A CA 1
ATOM 3185 C C . PHE A 1 403 ? -1.626 5.567 -4.556 1.00 87.12 403 PHE A C 1
ATOM 3187 O O . PHE A 1 403 ? -0.778 6.041 -3.790 1.00 87.12 403 PHE A O 1
ATOM 3194 N N . ASP A 1 404 ? -2.883 5.340 -4.165 1.00 91.06 404 ASP A N 1
ATOM 3195 C CA . ASP A 1 404 ? -3.393 5.437 -2.795 1.00 91.06 404 ASP A CA 1
ATOM 3196 C C . ASP A 1 404 ? -4.592 4.494 -2.525 1.00 91.06 404 ASP A C 1
ATOM 3198 O O . ASP A 1 404 ? -4.969 3.664 -3.358 1.00 91.06 404 ASP A O 1
ATOM 3202 N N . ALA A 1 405 ? -5.194 4.592 -1.333 1.00 94.69 405 ALA A N 1
ATOM 3203 C CA . ALA A 1 405 ? -6.257 3.692 -0.881 1.00 94.69 405 ALA A CA 1
ATOM 3204 C C . ALA A 1 405 ? -7.550 3.722 -1.730 1.00 94.69 405 ALA A C 1
ATOM 3206 O O . ALA A 1 405 ? -8.410 2.864 -1.536 1.00 94.69 405 ALA A O 1
ATOM 3207 N N . ILE A 1 406 ? -7.718 4.642 -2.687 1.00 96.69 406 ILE A N 1
ATOM 3208 C CA . ILE A 1 406 ? -8.821 4.557 -3.654 1.00 96.69 406 ILE A CA 1
ATOM 3209 C C . ILE A 1 406 ? -8.536 3.475 -4.709 1.00 96.69 406 ILE A C 1
ATOM 3211 O O . ILE A 1 406 ? -9.360 2.578 -4.906 1.00 96.69 406 ILE A O 1
ATOM 3215 N N . SER A 1 407 ? -7.373 3.513 -5.366 1.00 96.12 407 SER A N 1
ATOM 3216 C CA . SER A 1 407 ? -7.037 2.567 -6.444 1.00 96.12 407 SER A CA 1
ATOM 3217 C C . SER A 1 407 ? -6.802 1.141 -5.941 1.00 96.12 407 SER A C 1
ATOM 3219 O O . SER A 1 407 ? -7.221 0.195 -6.607 1.00 96.12 407 SER A O 1
ATOM 3221 N N . TYR A 1 408 ? -6.201 0.992 -4.756 1.00 97.56 408 TYR A N 1
ATOM 3222 C CA . TYR A 1 408 ? -6.022 -0.299 -4.084 1.00 97.56 408 TYR A CA 1
ATOM 3223 C C . TYR A 1 408 ? -7.303 -0.713 -3.349 1.00 97.56 408 TYR A C 1
ATOM 3225 O O . TYR A 1 408 ? -8.027 -1.618 -3.764 1.00 97.56 408 TYR A O 1
ATOM 3233 N N . GLU A 1 409 ? -7.621 -0.023 -2.255 1.00 98.31 409 GLU A N 1
ATOM 3234 C CA . GLU A 1 409 ? -8.527 -0.552 -1.237 1.00 98.31 409 GLU A CA 1
ATOM 3235 C C . GLU A 1 409 ? -10.011 -0.326 -1.565 1.00 98.31 409 GLU A C 1
ATOM 3237 O O . GLU A 1 409 ? -10.830 -1.227 -1.344 1.00 98.31 409 GLU A O 1
ATOM 3242 N N . LYS A 1 410 ? -10.391 0.824 -2.155 1.00 98.25 410 LYS A N 1
ATOM 3243 C CA . LYS A 1 410 ? -11.760 1.023 -2.680 1.00 98.25 410 LYS A CA 1
ATOM 3244 C C . LYS A 1 410 ? -11.991 0.109 -3.887 1.00 98.25 410 LYS A C 1
ATOM 3246 O O . LYS A 1 410 ? -13.038 -0.531 -3.948 1.00 98.25 410 LYS A O 1
ATOM 3251 N N . GLY A 1 411 ? -11.001 -0.041 -4.774 1.00 97.56 411 GLY A N 1
ATOM 3252 C CA . GLY A 1 411 ? -11.009 -1.023 -5.867 1.00 97.56 411 GLY A CA 1
ATOM 3253 C C . GLY A 1 411 ? -11.265 -2.456 -5.376 1.00 97.56 411 GLY A C 1
ATOM 3254 O O . GLY A 1 411 ? -12.255 -3.079 -5.765 1.00 97.56 411 GLY A O 1
ATOM 3255 N N . CYS A 1 412 ? -10.445 -2.945 -4.442 1.00 98.19 412 CYS A N 1
ATOM 3256 C CA . CYS A 1 412 ? -10.614 -4.245 -3.788 1.00 98.19 412 CYS A CA 1
ATOM 3257 C C . CYS A 1 412 ? -11.993 -4.394 -3.125 1.00 98.19 412 CYS A C 1
ATOM 3259 O O . CYS A 1 412 ? -12.665 -5.416 -3.291 1.00 98.19 412 CYS A O 1
ATOM 3261 N N . SER A 1 413 ? -12.460 -3.367 -2.411 1.00 98.31 413 SER A N 1
ATOM 3262 C CA . SER A 1 413 ? -13.755 -3.396 -1.720 1.00 98.31 413 SER A CA 1
ATOM 3263 C C . SER A 1 413 ? -14.941 -3.445 -2.693 1.00 98.31 413 SER A C 1
ATOM 3265 O O . SER A 1 413 ? -15.906 -4.167 -2.446 1.00 98.31 413 SER A O 1
ATOM 3267 N N . VAL A 1 414 ? -14.860 -2.758 -3.837 1.00 97.75 414 VAL A N 1
ATOM 3268 C CA . VAL A 1 414 ? -15.854 -2.839 -4.923 1.00 97.75 414 VAL A CA 1
ATOM 3269 C C . VAL A 1 414 ? -15.855 -4.233 -5.567 1.00 97.75 414 VAL A C 1
ATOM 3271 O O . VAL A 1 414 ? -16.929 -4.795 -5.807 1.00 97.75 414 VAL A O 1
ATOM 3274 N N . LEU A 1 415 ? -14.683 -4.849 -5.760 1.00 97.75 415 LEU A N 1
ATOM 3275 C CA . LEU A 1 415 ? -14.569 -6.235 -6.232 1.00 97.75 415 LEU A CA 1
ATOM 3276 C C . LEU A 1 415 ? -15.121 -7.247 -5.216 1.00 97.75 415 LEU A C 1
ATOM 3278 O O . LEU A 1 415 ? -15.831 -8.179 -5.601 1.00 97.75 415 LEU A O 1
ATOM 3282 N N . ARG A 1 416 ? -14.888 -7.042 -3.913 1.00 97.50 416 ARG A N 1
ATOM 3283 C CA . ARG A 1 416 ? -15.457 -7.881 -2.846 1.00 97.50 416 ARG A CA 1
ATOM 3284 C C . ARG A 1 416 ? -16.979 -7.756 -2.769 1.00 97.50 416 ARG A C 1
ATOM 3286 O O . ARG A 1 416 ? -17.668 -8.771 -2.653 1.00 97.50 416 ARG A O 1
ATOM 3293 N N . MET A 1 417 ? -17.504 -6.540 -2.898 1.00 96.81 417 MET A N 1
ATOM 3294 C CA . MET A 1 417 ? -18.941 -6.270 -2.937 1.00 96.81 417 MET A CA 1
ATOM 3295 C C . MET A 1 417 ? -19.617 -7.011 -4.098 1.00 96.81 417 MET A C 1
ATOM 3297 O O . MET A 1 417 ? -20.623 -7.697 -3.892 1.00 96.81 417 MET A O 1
ATOM 3301 N N . ILE A 1 418 ? -19.058 -6.924 -5.313 1.00 95.81 418 ILE A N 1
ATOM 3302 C CA . ILE A 1 418 ? -19.665 -7.576 -6.478 1.00 95.81 418 ILE A CA 1
ATOM 3303 C C . ILE A 1 418 ? -19.464 -9.097 -6.471 1.00 95.81 418 ILE A C 1
ATOM 3305 O O . ILE A 1 418 ? -20.417 -9.807 -6.799 1.00 95.81 418 ILE A O 1
ATOM 3309 N N . SER A 1 419 ? -18.313 -9.624 -6.020 1.00 96.44 419 SER A N 1
ATOM 3310 C CA . SER A 1 419 ? -18.088 -11.079 -5.930 1.00 96.44 419 SER A CA 1
ATOM 3311 C C . SER A 1 419 ? -19.079 -11.745 -4.969 1.00 96.44 419 SER A C 1
ATOM 3313 O O . SER A 1 419 ? -19.627 -12.805 -5.274 1.00 96.44 419 SER A O 1
ATOM 3315 N N . VAL A 1 420 ? -19.404 -11.081 -3.855 1.00 95.38 420 VAL A N 1
ATOM 3316 C CA . VAL A 1 420 ? -20.424 -11.537 -2.898 1.00 95.38 420 VAL A CA 1
ATOM 3317 C C . VAL A 1 420 ? -21.854 -11.371 -3.439 1.00 95.38 420 VAL A C 1
ATOM 3319 O O . VAL A 1 420 ? -22.718 -12.187 -3.117 1.00 95.38 420 VAL A O 1
ATOM 3322 N N . HIS A 1 421 ? -22.127 -10.366 -4.280 1.00 93.75 421 HIS A N 1
ATOM 3323 C CA . HIS A 1 421 ? -23.460 -10.147 -4.859 1.00 93.75 421 HIS A CA 1
ATOM 3324 C C . HIS A 1 421 ? -23.796 -11.070 -6.047 1.00 93.75 421 HIS A C 1
ATOM 3326 O O . HIS A 1 421 ? -24.959 -11.457 -6.213 1.00 93.75 421 HIS A O 1
ATOM 3332 N N . ILE A 1 422 ? -22.828 -11.419 -6.902 1.00 95.31 422 ILE A N 1
ATOM 3333 C CA . ILE A 1 422 ? -23.057 -12.333 -8.043 1.00 95.31 422 ILE A CA 1
ATOM 3334 C C . ILE A 1 422 ? -22.743 -13.800 -7.716 1.00 95.31 422 ILE A C 1
ATOM 3336 O O . ILE A 1 422 ? -23.240 -14.685 -8.408 1.00 95.31 422 ILE A O 1
ATOM 3340 N N . GLY A 1 423 ? -21.998 -14.051 -6.636 1.00 96.00 423 GLY A N 1
ATOM 3341 C CA . GLY A 1 423 ? -21.517 -15.370 -6.231 1.00 96.00 423 GLY A CA 1
ATOM 3342 C C . GLY A 1 423 ? -20.073 -15.592 -6.681 1.00 96.00 423 GLY A C 1
ATOM 3343 O O . GLY A 1 423 ? -19.715 -15.297 -7.819 1.00 96.00 423 GLY A O 1
ATOM 3344 N N . GLU A 1 424 ? -19.236 -16.122 -5.790 1.00 95.88 424 GLU A N 1
ATOM 3345 C CA . GLU A 1 424 ? -17.779 -16.165 -5.983 1.00 95.88 424 GLU A CA 1
ATOM 3346 C C . GLU A 1 424 ? -17.364 -17.055 -7.173 1.00 95.88 424 GLU A C 1
ATOM 3348 O O . GLU A 1 424 ? -16.532 -16.644 -7.978 1.00 95.88 424 GLU A O 1
ATOM 3353 N N . ASP A 1 425 ? -18.038 -18.195 -7.384 1.00 97.38 425 ASP A N 1
ATOM 3354 C CA . ASP A 1 425 ? -17.868 -19.050 -8.575 1.00 97.38 425 ASP A CA 1
ATOM 3355 C C . ASP A 1 425 ? -18.189 -18.320 -9.894 1.00 97.38 425 ASP A C 1
ATOM 3357 O O . ASP A 1 425 ? -17.533 -18.527 -10.918 1.00 97.38 425 ASP A O 1
ATOM 3361 N N . VAL A 1 426 ? -19.219 -17.467 -9.877 1.00 98.06 426 VAL A N 1
ATOM 3362 C CA . VAL A 1 426 ? -19.713 -16.711 -11.042 1.00 98.06 426 VAL A CA 1
ATOM 3363 C C . VAL A 1 426 ? -18.787 -15.535 -11.345 1.00 98.06 426 VAL A C 1
ATOM 3365 O O . VAL A 1 426 ? -18.478 -15.273 -12.507 1.00 98.06 426 VAL A O 1
ATOM 3368 N N . PHE A 1 427 ? -18.286 -14.875 -10.300 1.00 98.12 427 PHE A N 1
ATOM 3369 C CA . PHE A 1 427 ? -17.229 -13.875 -10.398 1.00 98.12 427 PHE A CA 1
ATOM 3370 C C . PHE A 1 427 ? -15.959 -14.487 -10.996 1.00 98.12 427 PHE A C 1
ATOM 3372 O O . PHE A 1 427 ? -15.513 -14.037 -12.048 1.00 98.12 427 PHE A O 1
ATOM 3379 N N . LEU A 1 428 ? -15.446 -15.581 -10.421 1.00 98.25 428 LEU A N 1
ATOM 3380 C CA . LEU A 1 428 ? -14.271 -16.283 -10.945 1.00 98.25 428 LEU A CA 1
ATOM 3381 C C . LEU A 1 428 ? -14.479 -16.783 -12.385 1.00 98.25 428 LEU A C 1
ATOM 3383 O O . LEU A 1 428 ? -13.541 -16.735 -13.176 1.00 98.25 428 LEU A O 1
ATOM 3387 N N . LYS A 1 429 ? -15.698 -17.186 -12.783 1.00 98.19 429 LYS A N 1
ATOM 3388 C CA . LYS A 1 429 ? -16.026 -17.438 -14.200 1.00 98.19 429 LYS A CA 1
ATOM 3389 C C . LYS A 1 429 ? -15.820 -16.187 -15.065 1.00 98.19 429 LYS A C 1
ATOM 3391 O O . LYS A 1 429 ? -15.100 -16.265 -16.054 1.00 98.19 429 LYS A O 1
ATOM 3396 N N . GLY A 1 430 ? -16.415 -15.051 -14.703 1.00 98.19 430 GLY A N 1
ATOM 3397 C CA . GLY A 1 430 ? -16.266 -13.809 -15.471 1.00 98.19 430 GLY A CA 1
ATOM 3398 C C . GLY A 1 430 ? -14.816 -13.319 -15.557 1.00 98.19 430 GLY A C 1
ATOM 3399 O O . GLY A 1 430 ? -14.398 -12.833 -16.605 1.00 98.19 430 GLY A O 1
ATOM 3400 N N . ILE A 1 431 ? -14.022 -13.541 -14.506 1.00 98.31 431 ILE A N 1
ATOM 3401 C CA . ILE A 1 431 ? -12.575 -13.286 -14.490 1.00 98.31 431 ILE A CA 1
ATOM 3402 C C . ILE A 1 431 ? -11.808 -14.224 -15.438 1.00 98.31 431 ILE A C 1
ATOM 3404 O O . ILE A 1 431 ? -10.982 -13.751 -16.219 1.00 98.31 431 ILE A O 1
ATOM 3408 N N . ARG A 1 432 ? -12.113 -15.532 -15.441 1.00 98.62 432 ARG A N 1
ATOM 3409 C CA . ARG A 1 432 ? -11.550 -16.502 -16.406 1.00 98.62 432 ARG A CA 1
ATOM 3410 C C . ARG A 1 432 ? -11.832 -16.080 -17.849 1.00 98.62 432 ARG A C 1
ATOM 3412 O O . ARG A 1 432 ? -10.953 -16.191 -18.700 1.00 98.62 432 ARG A O 1
ATOM 3419 N N . ASP A 1 433 ? -13.046 -15.607 -18.122 1.00 98.44 433 ASP A N 1
ATOM 3420 C CA . ASP A 1 433 ? -13.467 -15.184 -19.460 1.00 98.44 433 ASP A CA 1
ATOM 3421 C C . ASP A 1 433 ? -12.784 -13.867 -19.879 1.00 98.44 433 ASP A C 1
ATOM 3423 O O . ASP A 1 433 ? -12.255 -13.779 -20.989 1.00 98.44 433 ASP A O 1
ATOM 3427 N N . TYR A 1 434 ? -12.699 -12.885 -18.973 1.00 98.56 434 TYR A N 1
ATOM 3428 C CA . TYR A 1 434 ? -11.970 -11.622 -19.156 1.00 98.56 434 TYR A CA 1
ATOM 3429 C C . TYR A 1 434 ? -10.489 -11.853 -19.494 1.00 98.56 434 TYR A C 1
ATOM 3431 O O . TYR A 1 434 ? -10.019 -11.428 -20.552 1.00 98.56 434 TYR A O 1
ATOM 3439 N N . LEU A 1 435 ? -9.761 -12.604 -18.658 1.00 98.56 435 LEU A N 1
ATOM 3440 C CA . LEU A 1 435 ? -8.329 -12.852 -18.858 1.00 98.56 435 LEU A CA 1
ATOM 3441 C C . LEU A 1 435 ? -8.045 -13.577 -20.185 1.00 98.56 435 LEU A C 1
ATOM 3443 O O . LEU A 1 435 ? -7.070 -13.262 -20.863 1.00 98.56 435 LEU A O 1
ATOM 3447 N N . LYS A 1 436 ? -8.928 -14.487 -20.621 1.00 98.19 436 LYS A N 1
ATOM 3448 C CA . LYS A 1 436 ? -8.814 -15.181 -21.921 1.00 98.19 436 LYS A CA 1
ATOM 3449 C C . LYS A 1 436 ? -9.120 -14.277 -23.116 1.00 98.19 436 LYS A C 1
ATOM 3451 O O . LYS A 1 436 ? -8.474 -14.398 -24.154 1.00 98.19 436 LYS A O 1
ATOM 3456 N N . LYS A 1 437 ? -10.092 -13.370 -22.983 1.00 98.31 437 LYS A N 1
ATOM 3457 C CA . LYS A 1 437 ? -10.514 -12.408 -24.019 1.00 98.31 437 LYS A CA 1
ATOM 3458 C C . LYS A 1 437 ? -9.440 -11.340 -24.268 1.00 98.31 437 LYS A C 1
ATOM 3460 O O . LYS A 1 437 ? -9.224 -10.944 -25.420 1.00 98.31 437 LYS A O 1
ATOM 3465 N N . PHE A 1 438 ? -8.723 -10.931 -23.218 1.00 98.19 438 PHE A N 1
ATOM 3466 C CA . PHE A 1 438 ? -7.796 -9.792 -23.241 1.00 98.19 438 PHE A CA 1
ATOM 3467 C C . PHE A 1 438 ? -6.306 -10.121 -23.029 1.00 98.19 438 PHE A C 1
ATOM 3469 O O . PHE A 1 438 ? -5.490 -9.203 -23.007 1.00 98.19 438 PHE A O 1
ATOM 3476 N N . ALA A 1 439 ? -5.921 -11.400 -22.951 1.00 98.00 439 ALA A N 1
ATOM 3477 C CA . ALA A 1 439 ? -4.520 -11.824 -22.842 1.00 98.00 439 ALA A CA 1
ATOM 3478 C C . ALA A 1 439 ? -3.582 -11.125 -23.852 1.00 98.00 439 ALA A C 1
ATOM 3480 O O . ALA A 1 439 ? -3.850 -11.113 -25.057 1.00 98.00 439 ALA A O 1
ATOM 3481 N N . TYR A 1 440 ? -2.474 -10.578 -23.339 1.00 97.56 440 TYR A N 1
ATOM 3482 C CA . TYR A 1 440 ? -1.449 -9.781 -24.036 1.00 97.56 440 TYR A CA 1
ATOM 3483 C C . TYR A 1 440 ? -1.931 -8.446 -24.632 1.00 97.56 440 TYR A C 1
ATOM 3485 O O . TYR A 1 440 ? -1.234 -7.850 -25.453 1.00 97.56 440 TYR A O 1
ATOM 3493 N N . LYS A 1 441 ? -3.100 -7.950 -24.216 1.00 97.31 441 LYS A N 1
ATOM 3494 C CA . LYS A 1 441 ? -3.680 -6.672 -24.665 1.00 97.31 441 LYS A CA 1
ATOM 3495 C C . LYS A 1 441 ? -3.787 -5.685 -23.502 1.00 97.31 441 LYS A C 1
ATOM 3497 O O . LYS A 1 441 ? -3.277 -5.934 -22.403 1.00 97.31 441 LYS A O 1
ATOM 3502 N N . ASN A 1 442 ? -4.474 -4.581 -23.769 1.00 97.19 442 ASN A N 1
ATOM 3503 C CA . ASN A 1 442 ? -4.907 -3.608 -22.785 1.00 97.19 442 ASN A CA 1
ATOM 3504 C C . ASN A 1 442 ? -6.445 -3.553 -22.724 1.00 97.19 442 ASN A C 1
ATOM 3506 O O . ASN A 1 442 ? -7.115 -4.040 -23.641 1.00 97.19 442 ASN A O 1
ATOM 3510 N N . THR A 1 443 ? -6.985 -2.993 -21.642 1.00 96.50 443 THR A N 1
ATOM 3511 C CA . THR A 1 443 ? -8.421 -2.987 -21.306 1.00 96.50 443 THR A CA 1
ATOM 3512 C C . THR A 1 443 ? -8.874 -1.693 -20.639 1.00 96.50 443 THR A C 1
ATOM 3514 O O . THR A 1 443 ? -8.099 -1.025 -19.949 1.00 96.50 443 THR A O 1
ATOM 3517 N N . THR A 1 444 ? -10.169 -1.409 -20.768 1.00 94.62 444 THR A N 1
ATOM 3518 C CA . THR A 1 444 ? -10.896 -0.368 -20.033 1.00 94.62 444 THR A CA 1
ATOM 3519 C C . THR A 1 444 ? -11.685 -0.952 -18.852 1.00 94.62 444 THR A C 1
ATOM 3521 O O . THR A 1 444 ? -11.881 -2.163 -18.744 1.00 94.62 444 THR A O 1
ATOM 3524 N N . THR A 1 445 ? -12.209 -0.088 -17.979 1.00 93.31 445 THR A N 1
ATOM 3525 C CA . THR A 1 445 ? -13.140 -0.474 -16.903 1.00 93.31 445 THR A CA 1
ATOM 3526 C C . THR A 1 445 ? -14.393 -1.187 -17.429 1.00 93.31 445 THR A C 1
ATOM 3528 O O . THR A 1 445 ? -14.866 -2.153 -16.828 1.00 93.31 445 THR A O 1
ATOM 3531 N N . ASP A 1 446 ? -14.936 -0.728 -18.561 1.00 93.69 446 ASP A N 1
ATOM 3532 C CA . ASP A 1 446 ? -16.178 -1.262 -19.124 1.00 93.69 446 ASP A CA 1
ATOM 3533 C C . ASP A 1 446 ? -15.981 -2.704 -19.664 1.00 93.69 446 ASP A C 1
ATOM 3535 O O . ASP A 1 446 ? -16.898 -3.523 -19.571 1.00 93.69 446 ASP A O 1
ATOM 3539 N N . ASP A 1 447 ? -14.780 -3.075 -20.136 1.00 96.12 447 ASP A N 1
ATOM 3540 C CA . ASP A 1 447 ? -14.454 -4.435 -20.613 1.00 96.12 447 ASP A CA 1
ATOM 3541 C C . ASP A 1 447 ? -14.631 -5.516 -19.535 1.00 96.12 447 ASP A C 1
ATOM 3543 O O . ASP A 1 447 ? -15.179 -6.595 -19.799 1.00 96.12 447 ASP A O 1
ATOM 3547 N N . LEU A 1 448 ? -14.199 -5.217 -18.308 1.00 95.69 448 LEU A N 1
ATOM 3548 C CA . LEU A 1 448 ? -14.366 -6.085 -17.145 1.00 95.69 448 LEU A CA 1
ATOM 3549 C C . LEU A 1 448 ? -15.846 -6.253 -16.788 1.00 95.69 448 LEU A C 1
ATOM 3551 O O . LEU A 1 448 ? -16.331 -7.378 -16.632 1.00 95.69 448 LEU A O 1
ATOM 3555 N N . TRP A 1 449 ? -16.571 -5.140 -16.652 1.00 95.12 449 TRP A N 1
ATOM 3556 C CA . TRP A 1 449 ? -17.973 -5.153 -16.232 1.00 95.12 449 TRP A CA 1
ATOM 3557 C C . TRP A 1 449 ? -18.884 -5.832 -17.254 1.00 95.12 449 TRP A C 1
ATOM 3559 O O . TRP A 1 449 ? -19.826 -6.528 -16.864 1.00 95.12 449 TRP A O 1
ATOM 3569 N N . ASN A 1 450 ? -18.546 -5.746 -18.542 1.00 96.00 450 ASN A N 1
ATOM 3570 C CA . ASN A 1 450 ? -19.182 -6.537 -19.588 1.00 96.00 450 ASN A CA 1
ATOM 3571 C C . ASN A 1 450 ? -18.944 -8.043 -19.378 1.00 96.00 450 ASN A C 1
ATOM 3573 O O . ASN A 1 450 ? -19.909 -8.802 -19.371 1.00 96.00 450 ASN A O 1
ATOM 3577 N N . CYS A 1 451 ? -17.713 -8.488 -19.097 1.00 97.25 451 CYS A N 1
ATOM 3578 C CA . CYS A 1 451 ? -17.426 -9.910 -18.841 1.00 97.25 451 CYS A CA 1
ATOM 3579 C C . CYS A 1 451 ? -18.107 -10.445 -17.564 1.00 97.25 451 CYS A C 1
ATOM 3581 O O . CYS A 1 451 ? -18.611 -11.571 -17.560 1.00 97.25 451 CYS A O 1
ATOM 3583 N N . LEU A 1 452 ? -18.194 -9.648 -16.489 1.00 97.50 452 LEU A N 1
ATOM 3584 C CA . LEU A 1 452 ? -18.950 -10.034 -15.287 1.00 97.50 452 LEU A CA 1
ATOM 3585 C C . LEU A 1 452 ? -20.471 -10.049 -15.526 1.00 97.50 452 LEU A C 1
ATOM 3587 O O . LEU A 1 452 ? -21.167 -10.902 -14.970 1.00 97.50 452 LEU A O 1
ATOM 3591 N N . SER A 1 453 ? -20.998 -9.154 -16.367 1.00 96.69 453 SER A N 1
ATOM 3592 C CA . SER A 1 453 ? -22.413 -9.160 -16.775 1.00 96.69 453 SER A CA 1
ATOM 3593 C C . SER A 1 453 ? -22.735 -10.387 -17.641 1.00 96.69 453 SER A C 1
ATOM 3595 O O . SER A 1 453 ? -23.668 -11.129 -17.330 1.00 96.69 453 SER A O 1
ATOM 3597 N N . GLU A 1 454 ? -21.910 -10.667 -18.661 1.00 97.00 454 GLU A N 1
ATOM 3598 C CA . GLU A 1 454 ? -21.975 -11.861 -19.523 1.00 97.00 454 GLU A CA 1
ATOM 3599 C C . GLU A 1 454 ? -21.949 -13.162 -18.694 1.00 97.00 454 GLU A C 1
ATOM 3601 O O . GLU A 1 454 ? -22.728 -14.081 -18.948 1.00 97.00 454 GLU A O 1
ATOM 3606 N N . ALA A 1 455 ? -21.082 -13.250 -17.679 1.00 97.44 455 ALA A N 1
ATOM 3607 C CA . ALA A 1 455 ? -20.941 -14.450 -16.855 1.00 97.44 455 ALA A CA 1
ATOM 3608 C C . ALA A 1 455 ? -22.054 -14.648 -15.811 1.00 97.44 455 ALA A C 1
ATOM 3610 O O . ALA A 1 455 ? -22.316 -15.793 -15.439 1.00 97.44 455 ALA A O 1
ATOM 3611 N N . SER A 1 456 ? -22.693 -13.571 -15.339 1.00 96.19 456 SER A N 1
ATOM 3612 C CA . SER A 1 456 ? -23.699 -13.619 -14.265 1.00 96.19 456 SER A CA 1
ATOM 3613 C C . SER A 1 456 ? -25.152 -13.528 -14.732 1.00 96.19 456 SER A C 1
ATOM 3615 O O . SER A 1 456 ? -26.052 -13.877 -13.967 1.00 96.19 456 SER A O 1
ATOM 3617 N N . GLY A 1 457 ? -25.406 -13.031 -15.947 1.00 95.12 457 GLY A N 1
ATOM 3618 C CA . GLY A 1 457 ? -26.758 -12.711 -16.415 1.00 95.12 457 GLY A CA 1
ATOM 3619 C C . GLY A 1 457 ? -27.419 -11.552 -15.653 1.00 95.12 457 GLY A C 1
ATOM 3620 O O . GLY A 1 457 ? -28.633 -11.374 -15.749 1.00 95.12 457 GLY A O 1
ATOM 3621 N N . LYS A 1 458 ? -26.642 -10.779 -14.882 1.00 90.69 458 LYS A N 1
ATOM 3622 C CA . LYS A 1 458 ? -27.074 -9.582 -14.145 1.00 90.69 458 LYS A CA 1
ATOM 3623 C C . LYS A 1 458 ? -26.503 -8.315 -14.803 1.00 90.69 458 LYS A C 1
ATOM 3625 O O . LYS A 1 458 ? -25.411 -8.382 -15.365 1.00 90.69 458 LYS A O 1
ATOM 3630 N N . PRO A 1 459 ? -27.162 -7.148 -14.674 1.00 87.75 459 PRO A N 1
ATOM 3631 C CA . PRO A 1 459 ? -26.623 -5.868 -15.134 1.00 87.75 459 PRO A CA 1
ATOM 3632 C C . PRO A 1 459 ? -25.541 -5.350 -14.167 1.00 87.75 459 PRO A C 1
ATOM 3634 O O . PRO A 1 459 ? -25.753 -4.394 -13.421 1.00 87.75 459 PRO A O 1
ATOM 3637 N N . VAL A 1 460 ? -24.372 -6.004 -14.138 1.00 91.81 460 VAL A N 1
ATOM 3638 C CA . VAL A 1 460 ? -23.270 -5.637 -13.228 1.00 91.81 460 VAL A CA 1
ATOM 3639 C C . VAL A 1 460 ? -22.819 -4.201 -13.490 1.00 91.81 460 VAL A C 1
ATOM 3641 O O . VAL A 1 460 ? -22.683 -3.435 -12.540 1.00 91.81 460 VAL A O 1
ATOM 3644 N N . THR A 1 461 ? -22.682 -3.811 -14.760 1.00 89.31 461 THR A N 1
ATOM 3645 C CA . THR A 1 461 ? -22.266 -2.459 -15.167 1.00 89.31 461 THR A CA 1
ATOM 3646 C C . THR A 1 461 ? -23.171 -1.357 -14.592 1.00 89.31 461 THR A C 1
ATOM 3648 O O . THR A 1 461 ? -22.664 -0.340 -14.127 1.00 89.31 461 THR A O 1
ATOM 3651 N N . GLU A 1 462 ? -24.494 -1.562 -14.546 1.00 85.75 462 GLU A N 1
ATOM 3652 C CA . GLU A 1 462 ? -25.450 -0.579 -13.999 1.00 85.75 462 GLU A CA 1
ATOM 3653 C C . GLU A 1 462 ? -25.345 -0.441 -12.474 1.00 85.75 462 GLU A C 1
ATOM 3655 O O . GLU A 1 462 ? -25.429 0.664 -11.939 1.00 85.75 462 GLU A O 1
ATOM 3660 N N . VAL A 1 463 ? -25.139 -1.558 -11.768 1.00 88.25 463 VAL A N 1
ATOM 3661 C CA . VAL A 1 463 ? -24.972 -1.571 -10.305 1.00 88.25 463 VAL A CA 1
ATOM 3662 C C . VAL A 1 463 ? -23.638 -0.943 -9.898 1.00 88.25 463 VAL A C 1
ATOM 3664 O O . VAL A 1 463 ? -23.565 -0.290 -8.859 1.00 88.25 463 VAL A O 1
ATOM 3667 N N . ILE A 1 464 ? -22.585 -1.152 -10.693 1.00 91.44 464 ILE A N 1
ATOM 3668 C CA . ILE A 1 464 ? -21.200 -0.899 -10.285 1.00 91.44 464 ILE A CA 1
ATOM 3669 C C . ILE A 1 464 ? -20.644 0.459 -10.747 1.00 91.44 464 ILE A C 1
ATOM 3671 O O . ILE A 1 464 ? -19.818 1.031 -10.042 1.00 91.44 464 ILE A O 1
ATOM 3675 N N . ALA A 1 465 ? -21.108 1.012 -11.876 1.00 90.94 465 ALA A N 1
ATOM 3676 C CA . ALA A 1 465 ? -20.518 2.219 -12.469 1.00 90.94 465 ALA A CA 1
ATOM 3677 C C . ALA A 1 465 ? -20.497 3.464 -11.550 1.00 90.94 465 ALA A C 1
ATOM 3679 O O . ALA A 1 465 ? -19.490 4.171 -11.567 1.00 90.94 465 ALA A O 1
ATOM 3680 N N . PRO A 1 466 ? -21.510 3.747 -10.701 1.00 94.12 466 PRO A N 1
ATOM 3681 C CA . PRO A 1 466 ? -21.418 4.854 -9.743 1.00 94.12 466 PRO A CA 1
ATOM 3682 C C . PRO A 1 466 ? -20.288 4.667 -8.722 1.00 94.12 466 PRO A C 1
ATOM 3684 O O . PRO A 1 466 ? -19.655 5.635 -8.317 1.00 94.12 466 PRO A O 1
ATOM 3687 N N . TRP A 1 467 ? -19.975 3.425 -8.340 1.00 96.00 467 TRP A N 1
ATOM 3688 C CA . TRP A 1 467 ? -18.921 3.128 -7.366 1.00 96.00 467 TRP A CA 1
ATOM 3689 C C . TRP A 1 467 ? -17.506 3.340 -7.917 1.00 96.00 467 TRP A C 1
ATOM 3691 O O . TRP A 1 467 ? -16.598 3.613 -7.130 1.00 96.00 467 TRP A O 1
ATOM 3701 N N . THR A 1 468 ? -17.314 3.239 -9.239 1.00 94.56 468 THR A N 1
ATOM 3702 C CA . THR A 1 468 ? -16.030 3.541 -9.893 1.00 94.56 468 THR A CA 1
ATOM 3703 C C . THR A 1 468 ? -15.911 4.994 -10.353 1.00 94.56 468 THR A C 1
ATOM 3705 O O . THR A 1 468 ? -14.806 5.534 -10.328 1.00 94.56 468 THR A O 1
ATOM 3708 N N . ARG A 1 469 ? -17.019 5.639 -10.747 1.00 94.25 469 ARG A N 1
ATOM 3709 C CA . ARG A 1 469 ? -17.022 6.955 -11.423 1.00 94.25 469 ARG A CA 1
ATOM 3710 C C . ARG A 1 469 ? -17.275 8.145 -10.510 1.00 94.25 469 ARG A C 1
ATOM 3712 O O . ARG A 1 469 ? -16.882 9.252 -10.865 1.00 94.25 469 ARG A O 1
ATOM 3719 N N . GLU A 1 470 ? -17.889 7.930 -9.350 1.00 95.31 470 GLU A N 1
ATOM 3720 C CA . GLU A 1 470 ? -18.265 9.001 -8.426 1.00 95.31 470 GLU A CA 1
ATOM 3721 C C . GLU A 1 470 ? -17.379 9.027 -7.168 1.00 95.31 470 GLU A C 1
ATOM 3723 O O . GLU A 1 470 ? -16.813 8.017 -6.732 1.00 95.31 470 GLU A O 1
ATOM 3728 N N . ILE A 1 471 ? -17.242 10.222 -6.585 1.00 95.25 471 ILE A N 1
ATOM 3729 C CA . ILE A 1 471 ? -16.425 10.469 -5.388 1.00 95.25 471 ILE A CA 1
ATOM 3730 C C . ILE A 1 471 ? -17.244 10.170 -4.129 1.00 95.25 471 ILE A C 1
ATOM 3732 O O . ILE A 1 471 ? -18.355 10.686 -3.959 1.00 95.25 471 ILE A O 1
ATOM 3736 N N . GLY A 1 472 ? -16.658 9.433 -3.186 1.00 96.38 472 GLY A N 1
ATOM 3737 C CA . GLY A 1 472 ? -17.301 9.088 -1.927 1.00 96.38 472 GLY A CA 1
ATOM 3738 C C . GLY A 1 472 ? -18.149 7.816 -1.973 1.00 96.38 472 GLY A C 1
ATOM 3739 O O . GLY A 1 472 ? -18.101 6.999 -2.897 1.00 96.38 472 GLY A O 1
ATOM 3740 N N . TYR A 1 473 ? -18.938 7.678 -0.911 1.00 98.12 473 TYR A N 1
ATOM 3741 C CA . TYR A 1 473 ? -19.828 6.558 -0.626 1.00 98.12 473 TYR A CA 1
ATOM 3742 C C . TYR A 1 473 ? -20.987 7.027 0.278 1.00 98.12 473 TYR A C 1
ATOM 3744 O O . TYR A 1 473 ? -20.906 8.110 0.879 1.00 98.12 473 TYR A O 1
ATOM 3752 N N . PRO A 1 474 ? -22.074 6.246 0.418 1.00 98.12 474 PRO A N 1
ATOM 3753 C CA . PRO A 1 474 ? -23.188 6.617 1.278 1.00 98.12 474 PRO A CA 1
ATOM 3754 C C . PRO A 1 474 ? -22.992 6.201 2.748 1.00 98.12 474 PRO A C 1
ATOM 3756 O O . PRO A 1 474 ? -22.437 5.148 3.066 1.00 98.12 474 PRO A O 1
ATOM 3759 N N . VAL A 1 475 ? -23.547 6.996 3.658 1.00 98.56 475 VAL A N 1
ATOM 3760 C CA . VAL A 1 475 ? -24.039 6.527 4.957 1.00 98.56 475 VAL A CA 1
ATOM 3761 C C . VAL A 1 475 ? -25.512 6.144 4.808 1.00 98.56 475 VAL A C 1
ATOM 3763 O O . VAL A 1 475 ? -26.292 6.864 4.181 1.00 98.56 475 VAL A O 1
ATOM 3766 N N . LEU A 1 476 ? -25.894 5.004 5.383 1.00 98.69 476 LEU A N 1
ATOM 3767 C CA . LEU A 1 476 ? -27.278 4.551 5.468 1.00 98.69 476 LEU A CA 1
ATOM 3768 C C . LEU A 1 476 ? -27.858 4.870 6.846 1.00 98.69 476 LEU A C 1
ATOM 3770 O O . LEU A 1 476 ? -27.502 4.222 7.828 1.00 98.69 476 LEU A O 1
ATOM 3774 N N . SER A 1 477 ? -28.769 5.834 6.911 1.00 98.12 477 SER A N 1
ATOM 3775 C CA . SER A 1 477 ? -29.563 6.128 8.108 1.00 98.12 477 SER A CA 1
ATOM 3776 C C . SER A 1 477 ? -30.687 5.106 8.248 1.00 98.12 477 SER A C 1
ATOM 3778 O O . SER A 1 477 ? -31.457 4.915 7.306 1.00 98.12 477 SER A O 1
ATOM 3780 N N . VAL A 1 478 ? -30.798 4.454 9.410 1.00 96.88 478 VAL A N 1
ATOM 3781 C CA . VAL A 1 478 ? -31.817 3.426 9.675 1.00 96.88 478 VAL A CA 1
ATOM 3782 C C . VAL A 1 478 ? -32.738 3.843 10.818 1.00 96.88 478 VAL A C 1
ATOM 3784 O O . VAL A 1 478 ? -32.295 4.079 11.941 1.00 96.88 478 VAL A O 1
ATOM 3787 N N . SER A 1 479 ? -34.040 3.868 10.537 1.00 93.31 479 SER A N 1
ATOM 3788 C CA . SER A 1 479 ? -35.110 4.076 11.520 1.00 93.31 479 SER A CA 1
ATOM 3789 C C . SER A 1 479 ? -36.006 2.838 11.602 1.00 93.31 479 SER A C 1
ATOM 3791 O O . SER A 1 479 ? -36.231 2.176 10.592 1.00 93.31 479 SER A O 1
ATOM 3793 N N . GLU A 1 480 ? -36.508 2.506 12.795 1.00 91.38 480 GLU A N 1
ATOM 3794 C CA . GLU A 1 480 ? -37.372 1.342 13.039 1.00 91.38 480 GLU A CA 1
ATOM 3795 C C . GLU A 1 480 ? -38.768 1.786 13.497 1.00 91.38 480 GLU A C 1
ATOM 3797 O O . GLU A 1 480 ? -38.921 2.448 14.523 1.00 91.38 480 GLU A O 1
ATOM 3802 N N . ASP A 1 481 ? -39.801 1.350 12.778 1.00 89.56 481 ASP A N 1
ATOM 3803 C CA . ASP A 1 481 ? -41.178 1.353 13.259 1.00 89.56 481 ASP A CA 1
ATOM 3804 C C . ASP A 1 481 ? -41.484 -0.006 13.907 1.00 89.56 481 ASP A C 1
ATOM 3806 O O . ASP A 1 481 ? -41.846 -0.987 13.247 1.00 89.56 481 ASP A O 1
ATOM 3810 N N . SER A 1 482 ? -41.358 -0.045 15.235 1.00 80.19 482 SER A N 1
ATOM 3811 C CA . SER A 1 482 ? -41.691 -1.211 16.064 1.00 80.19 482 SER A CA 1
ATOM 3812 C C . SER A 1 482 ? -43.173 -1.625 15.999 1.00 80.19 482 SER A C 1
ATOM 3814 O O . SER A 1 482 ? -43.490 -2.775 16.308 1.00 80.19 482 SER A O 1
ATOM 3816 N N . ALA A 1 483 ? -44.092 -0.736 15.598 1.00 83.88 483 ALA A N 1
ATOM 3817 C CA . ALA A 1 483 ? -45.522 -1.034 15.511 1.00 83.88 483 ALA A CA 1
ATOM 3818 C C . ALA A 1 483 ? -45.891 -1.707 14.178 1.00 83.88 483 ALA A C 1
ATOM 3820 O O . ALA A 1 483 ? -46.604 -2.714 14.187 1.00 83.88 483 ALA A O 1
ATOM 3821 N N . THR A 1 484 ? -45.383 -1.214 13.039 1.00 85.19 484 THR A N 1
ATOM 3822 C CA . THR A 1 484 ? -45.582 -1.882 11.732 1.00 85.19 484 THR A CA 1
ATOM 3823 C C . THR A 1 484 ? -44.539 -2.956 11.411 1.00 85.19 484 THR A C 1
ATOM 3825 O O . THR A 1 484 ? -44.723 -3.701 10.447 1.00 85.19 484 THR A O 1
ATOM 3828 N N . LYS A 1 485 ? -43.503 -3.097 12.252 1.00 86.31 485 LYS A N 1
ATOM 3829 C CA . LYS A 1 485 ? -42.389 -4.057 12.130 1.00 86.31 485 LYS A CA 1
ATOM 3830 C C . LYS A 1 485 ? -41.547 -3.833 10.872 1.00 86.31 485 LYS A C 1
ATOM 3832 O O . LYS A 1 485 ? -41.247 -4.758 10.112 1.00 86.31 485 LYS A O 1
ATOM 3837 N N . LYS A 1 486 ? -41.196 -2.573 10.635 1.00 91.69 486 LYS A N 1
ATOM 3838 C CA . LYS A 1 486 ? -40.466 -2.132 9.445 1.00 91.69 486 LYS A CA 1
ATOM 3839 C C . LYS A 1 486 ? -39.246 -1.316 9.821 1.00 91.69 486 LYS A C 1
ATOM 3841 O O . LYS A 1 486 ? -39.256 -0.623 10.834 1.00 91.69 486 LYS A O 1
ATOM 3846 N N . ILE A 1 487 ? -38.233 -1.360 8.964 1.00 93.94 487 ILE A N 1
ATOM 3847 C CA . ILE A 1 487 ? -37.137 -0.394 8.983 1.00 93.94 487 ILE A CA 1
ATOM 3848 C C . ILE A 1 487 ? -37.163 0.433 7.704 1.00 93.94 487 ILE A C 1
ATOM 3850 O O . ILE A 1 487 ? -37.316 -0.119 6.614 1.00 93.94 487 ILE A O 1
ATOM 3854 N N . THR A 1 488 ? -37.005 1.744 7.838 1.00 96.62 488 THR A N 1
ATOM 3855 C CA . THR A 1 488 ? -36.779 2.649 6.710 1.00 96.62 488 THR A CA 1
ATOM 3856 C C . THR A 1 488 ? -35.297 2.991 6.666 1.00 96.62 488 THR A C 1
ATOM 3858 O O . THR A 1 488 ? -34.706 3.371 7.680 1.00 96.62 488 THR A O 1
ATOM 3861 N N . VAL A 1 489 ? -34.704 2.799 5.490 1.00 98.31 489 VAL A N 1
ATOM 3862 C CA . VAL A 1 489 ? -33.276 2.947 5.211 1.00 98.31 489 VAL A CA 1
ATOM 3863 C C . VAL A 1 489 ? -33.115 4.060 4.183 1.00 98.31 489 VAL A C 1
ATOM 3865 O O . VAL A 1 489 ? -33.661 3.958 3.088 1.00 98.31 489 VAL A O 1
ATOM 3868 N N . GLN A 1 490 ? -32.367 5.105 4.526 1.00 98.31 490 GLN A N 1
ATOM 3869 C CA . GLN A 1 490 ? -32.126 6.271 3.674 1.00 98.31 490 GLN A CA 1
ATOM 3870 C C . GLN A 1 490 ? -30.627 6.421 3.401 1.00 98.31 490 GLN A C 1
ATOM 3872 O O . GLN A 1 490 ? -29.839 6.384 4.344 1.00 98.31 490 GLN A O 1
ATOM 3877 N N . GLN A 1 491 ? -30.225 6.619 2.141 1.00 98.19 491 GLN A N 1
ATOM 3878 C CA . GLN A 1 491 ? -28.835 6.943 1.798 1.00 98.19 491 GLN A CA 1
ATOM 3879 C C . GLN A 1 491 ? -28.593 8.453 1.722 1.00 98.19 491 GLN A C 1
ATOM 3881 O O . GLN A 1 491 ? -29.374 9.187 1.117 1.00 98.19 491 GLN A O 1
ATOM 3886 N N . ASN A 1 492 ? -27.464 8.902 2.260 1.00 97.94 492 ASN A N 1
ATOM 3887 C CA . ASN A 1 492 ? -26.886 10.224 2.017 1.00 97.94 492 ASN A CA 1
ATOM 3888 C C . ASN A 1 492 ? -25.369 10.077 1.866 1.00 97.94 492 ASN A C 1
ATOM 3890 O O . ASN A 1 492 ? -24.795 9.171 2.467 1.00 97.94 492 ASN A O 1
ATOM 3894 N N . ARG A 1 493 ? -24.688 10.939 1.106 1.00 97.69 493 ARG A N 1
ATOM 3895 C CA . ARG A 1 493 ? -23.216 10.919 1.039 1.00 97.69 493 ARG A CA 1
ATOM 3896 C C . ARG A 1 493 ? -22.611 11.117 2.431 1.00 97.69 493 ARG A C 1
ATOM 3898 O O . ARG A 1 493 ? -23.003 12.026 3.161 1.00 97.69 493 ARG A O 1
ATOM 3905 N N . PHE A 1 494 ? -21.633 10.289 2.788 1.00 98.06 494 PHE A N 1
ATOM 3906 C CA . PHE A 1 494 ? -20.847 10.484 4.003 1.00 98.06 494 PHE A CA 1
ATOM 3907 C C . PHE A 1 494 ? -19.679 11.441 3.739 1.00 98.06 494 PHE A C 1
ATOM 3909 O O . PHE A 1 494 ? -18.939 11.266 2.771 1.00 98.06 494 PHE A O 1
ATOM 3916 N N . LEU A 1 495 ? -19.480 12.419 4.626 1.00 96.56 495 LEU A N 1
ATOM 3917 C CA . LEU A 1 495 ? -18.246 13.203 4.713 1.00 96.56 495 LEU A CA 1
ATOM 3918 C C . LEU A 1 495 ? -17.786 13.259 6.168 1.00 96.56 495 LEU A C 1
ATOM 3920 O O . LEU A 1 495 ? -18.578 13.536 7.069 1.00 96.56 495 LEU A O 1
ATOM 3924 N N . ARG A 1 496 ? -16.488 13.052 6.408 1.00 94.12 496 ARG A N 1
ATOM 3925 C CA . ARG A 1 496 ? -15.913 13.025 7.767 1.00 94.12 496 ARG A CA 1
ATOM 3926 C C . ARG A 1 496 ? -15.930 14.384 8.473 1.00 94.12 496 ARG A C 1
ATOM 3928 O O . ARG A 1 496 ? -15.822 14.446 9.692 1.00 94.12 496 ARG A O 1
ATOM 3935 N N . THR A 1 497 ? -16.067 15.464 7.716 1.00 91.56 497 THR A N 1
ATOM 3936 C CA . THR A 1 497 ? -16.243 16.834 8.212 1.00 91.56 497 THR A CA 1
ATOM 3937 C C . THR A 1 497 ? -17.673 17.131 8.688 1.00 91.56 497 THR A C 1
ATOM 3939 O O . THR A 1 497 ? -17.871 18.129 9.375 1.00 91.56 497 THR A O 1
ATOM 3942 N N . GLY A 1 498 ? -18.662 16.286 8.361 1.00 90.44 498 GLY A N 1
ATOM 3943 C CA . GLY A 1 498 ? -20.069 16.438 8.770 1.00 90.44 498 GLY A CA 1
ATOM 3944 C C . GLY A 1 498 ? -20.861 17.537 8.038 1.00 90.44 498 GLY A C 1
ATOM 3945 O O . GLY A 1 498 ? -22.073 17.636 8.202 1.00 90.44 498 GLY A O 1
ATOM 3946 N N . ASP A 1 499 ? -20.209 18.341 7.197 1.00 92.12 499 ASP A N 1
ATOM 3947 C CA . ASP A 1 499 ? -20.754 19.500 6.477 1.00 92.12 499 ASP A CA 1
ATOM 3948 C C . ASP A 1 499 ? -21.248 19.143 5.056 1.00 92.12 499 ASP A C 1
ATOM 3950 O O . ASP A 1 499 ? -20.929 19.804 4.063 1.00 92.12 499 ASP A O 1
ATOM 3954 N N . VAL A 1 500 ? -22.020 18.059 4.939 1.00 94.00 500 VAL A N 1
ATOM 3955 C CA . VAL A 1 500 ? -22.572 17.594 3.654 1.00 94.00 500 VAL A CA 1
ATOM 3956 C C . VAL A 1 500 ? -23.582 18.607 3.109 1.00 94.00 500 VAL A C 1
ATOM 3958 O O . VAL A 1 500 ? -24.579 18.918 3.761 1.00 94.00 500 VAL A O 1
ATOM 3961 N N . THR A 1 501 ? -23.350 19.110 1.895 1.00 95.12 501 THR A N 1
ATOM 3962 C CA . THR A 1 501 ? -24.275 20.022 1.209 1.00 95.12 501 THR A CA 1
ATOM 3963 C C . THR A 1 501 ? -25.186 19.278 0.228 1.00 95.12 501 THR A C 1
ATOM 3965 O O . THR A 1 501 ? -24.912 18.150 -0.183 1.00 95.12 501 THR A O 1
ATOM 3968 N N . ALA A 1 502 ? -26.251 19.944 -0.226 1.00 94.94 502 ALA A N 1
ATOM 3969 C CA . ALA A 1 502 ? -27.129 19.426 -1.279 1.00 94.94 502 ALA A CA 1
ATOM 3970 C C . ALA A 1 502 ? -26.448 19.295 -2.663 1.00 94.94 502 ALA A C 1
ATOM 3972 O O . ALA A 1 502 ? -27.030 18.698 -3.565 1.00 94.94 502 ALA A O 1
ATOM 3973 N N . GLU A 1 503 ? -25.243 19.850 -2.845 1.00 94.38 503 GLU A N 1
ATOM 3974 C CA . GLU A 1 503 ? -24.406 19.606 -4.027 1.00 94.38 503 GLU A CA 1
ATOM 3975 C C . GLU A 1 503 ? -23.648 18.278 -3.885 1.00 94.38 503 GLU A C 1
ATOM 3977 O O . GLU A 1 503 ? -23.631 17.469 -4.810 1.00 94.38 503 GLU A O 1
ATOM 3982 N N . ASP A 1 504 ? -23.088 18.019 -2.699 1.00 94.38 504 ASP A N 1
ATOM 3983 C CA . ASP A 1 504 ? -22.322 16.803 -2.404 1.00 94.38 504 ASP A CA 1
ATOM 3984 C C . ASP A 1 504 ? -23.186 15.542 -2.433 1.00 94.38 504 ASP A C 1
ATOM 3986 O O . ASP A 1 504 ? -22.731 14.489 -2.877 1.00 94.38 504 ASP A O 1
ATOM 3990 N N . ASP A 1 505 ? -24.422 15.655 -1.942 1.00 96.00 505 ASP A N 1
ATOM 3991 C CA . ASP A 1 505 ? -25.382 14.561 -1.787 1.00 96.00 505 ASP A CA 1
ATOM 3992 C C . ASP A 1 505 ? -26.229 14.307 -3.051 1.00 96.00 505 ASP A C 1
ATOM 3994 O O . ASP A 1 505 ? -27.282 13.678 -2.984 1.00 96.00 505 ASP A O 1
ATOM 3998 N N . LYS A 1 506 ? -25.816 14.794 -4.229 1.00 95.44 506 LYS A N 1
ATOM 3999 C CA . LYS A 1 506 ? -26.547 14.545 -5.489 1.00 95.44 506 LYS A CA 1
ATOM 4000 C C . LYS A 1 506 ? -26.523 13.084 -5.935 1.00 95.44 506 LYS A C 1
ATOM 4002 O O . LYS A 1 506 ? -27.496 12.620 -6.530 1.00 95.44 506 LYS A O 1
ATOM 4007 N N . ILE A 1 507 ? -25.419 12.385 -5.683 1.00 95.44 507 ILE A N 1
ATOM 4008 C CA . ILE A 1 507 ? -25.195 11.021 -6.170 1.00 95.44 507 ILE A CA 1
ATOM 4009 C C . ILE A 1 507 ? -26.021 10.019 -5.358 1.00 95.44 507 ILE A C 1
ATOM 4011 O O . ILE A 1 507 ? -26.028 10.049 -4.128 1.00 95.44 507 ILE A O 1
ATOM 4015 N N . LEU A 1 508 ? -26.698 9.110 -6.062 1.00 95.81 508 LEU A N 1
ATOM 4016 C CA . LEU A 1 508 ? -27.343 7.929 -5.492 1.00 95.81 508 LEU A CA 1
ATOM 4017 C C . LEU A 1 508 ? -26.573 6.685 -5.929 1.00 95.81 508 LEU A C 1
ATOM 4019 O O . LEU A 1 508 ? -26.351 6.475 -7.121 1.00 95.81 508 LEU A O 1
ATOM 4023 N N . TYR A 1 509 ? -26.204 5.850 -4.965 1.00 96.44 509 TYR A N 1
ATOM 4024 C CA . TYR A 1 509 ? -25.486 4.606 -5.214 1.00 96.44 509 TYR A CA 1
ATOM 4025 C C . TYR A 1 509 ? -26.467 3.419 -5.250 1.00 96.44 509 TYR A C 1
ATOM 4027 O O . TYR A 1 509 ? -27.402 3.381 -4.445 1.00 96.44 509 TYR A O 1
ATOM 4035 N N . PRO A 1 510 ? -26.275 2.422 -6.133 1.00 95.75 510 PRO A N 1
ATOM 4036 C CA . PRO A 1 510 ? -26.954 1.130 -6.046 1.00 95.75 510 PRO A CA 1
ATOM 4037 C C . PRO A 1 510 ? -26.388 0.306 -4.875 1.00 95.75 510 PRO A C 1
ATOM 4039 O O . PRO A 1 510 ? -25.361 -0.361 -5.006 1.00 95.75 510 PRO A O 1
ATOM 4042 N N . VAL A 1 511 ? -27.027 0.371 -3.702 1.00 96.69 511 VAL A N 1
ATOM 4043 C CA . VAL A 1 511 ? -26.497 -0.210 -2.454 1.00 96.69 511 VAL A CA 1
ATOM 4044 C C . VAL A 1 511 ? -27.051 -1.608 -2.176 1.00 96.69 511 VAL A C 1
ATOM 4046 O O . VAL A 1 511 ? -28.251 -1.783 -1.967 1.00 96.69 511 VAL A O 1
ATOM 4049 N N . ILE A 1 512 ? -26.169 -2.608 -2.114 1.00 95.50 512 ILE A N 1
ATOM 4050 C CA . ILE A 1 512 ? -26.493 -3.999 -1.750 1.00 95.50 512 ILE A CA 1
ATOM 4051 C C . ILE A 1 512 ? -26.580 -4.105 -0.218 1.00 95.50 512 ILE A C 1
ATOM 4053 O O . ILE A 1 512 ? -25.552 -4.083 0.460 1.00 95.50 512 ILE A O 1
ATOM 4057 N N . LEU A 1 513 ? -27.799 -4.200 0.329 1.00 96.62 513 LEU A N 1
ATOM 4058 C CA . LEU A 1 513 ? -28.079 -3.886 1.744 1.00 96.62 513 LEU A CA 1
ATOM 4059 C C . LEU A 1 513 ? -27.659 -4.952 2.775 1.00 96.62 513 LEU A C 1
ATOM 4061 O O . LEU A 1 513 ? -27.530 -4.634 3.959 1.00 96.62 513 LEU A O 1
ATOM 4065 N N . GLY A 1 514 ? -27.477 -6.210 2.359 1.00 95.81 514 GLY A N 1
ATOM 4066 C CA . GLY A 1 514 ? -26.953 -7.288 3.211 1.00 95.81 514 GLY A CA 1
ATOM 4067 C C . GLY A 1 514 ? -27.628 -7.396 4.588 1.00 95.81 514 GLY A C 1
ATOM 4068 O O . GLY A 1 514 ? -26.950 -7.214 5.596 1.00 95.81 514 GLY A O 1
ATOM 4069 N N . LEU A 1 515 ? -28.941 -7.635 4.649 1.00 95.81 515 LEU A N 1
ATOM 4070 C CA . LEU A 1 515 ? -29.714 -7.652 5.897 1.00 95.81 515 LEU A CA 1
ATOM 4071 C C . LEU A 1 515 ? -29.539 -8.985 6.647 1.00 95.81 515 LEU A C 1
ATOM 4073 O O . LEU A 1 515 ? -30.118 -9.996 6.250 1.00 95.81 515 LEU A O 1
ATOM 4077 N N . ARG A 1 516 ? -28.806 -8.986 7.768 1.00 94.56 516 ARG A N 1
ATOM 4078 C CA . ARG A 1 516 ? -28.808 -10.071 8.765 1.00 94.56 516 ARG A CA 1
ATOM 4079 C C . ARG A 1 516 ? -29.970 -9.912 9.745 1.00 94.56 516 ARG A C 1
ATOM 4081 O O . ARG A 1 516 ? -30.210 -8.824 10.264 1.00 94.56 516 ARG A O 1
ATOM 4088 N N . THR A 1 517 ? -30.613 -11.032 10.060 1.00 92.19 517 THR A N 1
ATOM 4089 C CA . THR A 1 517 ? -31.551 -11.230 11.178 1.00 92.19 517 THR A CA 1
ATOM 4090 C C . THR A 1 517 ? -31.307 -12.611 11.807 1.00 92.19 517 THR A C 1
ATOM 4092 O O . THR A 1 517 ? -30.461 -13.373 11.335 1.00 92.19 517 THR A O 1
ATOM 4095 N N . GLU A 1 518 ? -32.087 -12.986 12.822 1.00 87.25 518 GLU A N 1
ATOM 4096 C CA . GLU A 1 518 ? -32.122 -14.356 13.366 1.00 87.25 518 GLU A CA 1
ATOM 4097 C C . GLU A 1 518 ? -32.468 -15.432 12.313 1.00 87.25 518 GLU A C 1
ATOM 4099 O O . GLU A 1 518 ? -32.085 -16.589 12.469 1.00 87.25 518 GLU A O 1
ATOM 4104 N N . ALA A 1 519 ? -33.145 -15.064 11.218 1.00 88.00 519 ALA A N 1
ATOM 4105 C CA . ALA A 1 519 ? -33.502 -15.982 10.133 1.00 88.00 519 ALA A CA 1
ATOM 4106 C C . ALA A 1 519 ? -32.370 -16.224 9.108 1.00 88.00 519 ALA A C 1
ATOM 4108 O O . ALA A 1 519 ? -32.537 -17.041 8.202 1.00 88.00 519 ALA A O 1
ATOM 4109 N N . GLY A 1 520 ? -31.234 -15.523 9.219 1.00 91.00 520 GLY A N 1
ATOM 4110 C CA . GLY A 1 520 ? -30.118 -15.588 8.270 1.00 91.00 520 GLY A CA 1
ATOM 4111 C C . GLY A 1 520 ? -29.791 -14.232 7.642 1.00 91.00 520 GLY A C 1
ATOM 4112 O O . GLY A 1 520 ? -29.979 -13.192 8.271 1.00 91.00 520 GLY A O 1
ATOM 4113 N N . VAL A 1 521 ? -29.271 -14.239 6.409 1.00 93.25 521 VAL A N 1
ATOM 4114 C CA . VAL A 1 521 ? -28.851 -13.030 5.680 1.00 93.25 521 VAL A CA 1
ATOM 4115 C C . VAL A 1 521 ? -29.535 -12.950 4.317 1.00 93.25 521 VAL A C 1
ATOM 4117 O O . VAL A 1 521 ? -29.379 -13.861 3.505 1.00 93.25 521 VAL A O 1
ATOM 4120 N N . ASP A 1 522 ? -30.212 -11.837 4.031 1.00 93.31 522 ASP A N 1
ATOM 4121 C CA . ASP A 1 522 ? -30.588 -11.464 2.665 1.00 93.31 522 ASP A CA 1
ATOM 4122 C C . ASP A 1 522 ? -29.486 -10.622 2.002 1.00 93.31 522 ASP A C 1
ATOM 4124 O O . ASP A 1 522 ? -29.085 -9.581 2.521 1.00 93.31 522 ASP A O 1
ATOM 4128 N N . ARG A 1 523 ? -29.020 -11.055 0.824 1.00 91.31 523 ARG A N 1
ATOM 4129 C CA . ARG A 1 523 ? -28.099 -10.302 -0.054 1.00 91.31 523 ARG A CA 1
ATOM 4130 C C . ARG A 1 523 ? -28.721 -9.947 -1.415 1.00 91.31 523 ARG A C 1
ATOM 4132 O O . ARG A 1 523 ? -28.019 -9.465 -2.302 1.00 91.31 523 ARG A O 1
ATOM 4139 N N . THR A 1 524 ? -30.021 -10.197 -1.593 1.00 89.94 524 THR A N 1
ATOM 4140 C CA . THR A 1 524 ? -30.748 -9.949 -2.848 1.00 89.94 524 THR A CA 1
ATOM 4141 C C . THR A 1 524 ? -31.252 -8.512 -2.964 1.00 89.94 524 THR A C 1
ATOM 4143 O O . THR A 1 524 ? -31.294 -7.981 -4.072 1.00 89.94 524 THR A O 1
ATOM 4146 N N . THR A 1 525 ? -31.576 -7.858 -1.843 1.00 92.69 525 THR A N 1
ATOM 4147 C CA . THR A 1 525 ? -32.078 -6.480 -1.841 1.00 92.69 525 THR A CA 1
ATOM 4148 C C . THR A 1 525 ? -30.995 -5.462 -2.226 1.00 92.69 525 THR A C 1
ATOM 4150 O O . THR A 1 525 ? -30.000 -5.288 -1.515 1.00 92.69 525 THR A O 1
ATOM 4153 N N . VAL A 1 526 ? -31.236 -4.735 -3.322 1.00 94.50 526 VAL A N 1
ATOM 4154 C CA . VAL A 1 526 ? -30.440 -3.581 -3.773 1.00 94.50 526 VAL A CA 1
ATOM 4155 C C . VAL A 1 526 ? -31.305 -2.321 -3.723 1.00 94.50 526 VAL A C 1
ATOM 4157 O O . VAL A 1 526 ? -32.397 -2.293 -4.288 1.00 94.50 526 VAL A O 1
ATOM 4160 N N . MET A 1 527 ? -30.825 -1.272 -3.056 1.00 95.56 527 MET A N 1
ATOM 4161 C CA . MET A 1 527 ? -31.473 0.039 -3.003 1.00 95.56 527 MET A CA 1
ATOM 4162 C C . MET A 1 527 ? -30.867 0.971 -4.054 1.00 95.56 527 MET A C 1
ATOM 4164 O O . MET A 1 527 ? -29.696 1.318 -3.962 1.00 95.56 527 MET A O 1
ATOM 4168 N N . THR A 1 528 ? -31.669 1.406 -5.026 1.00 94.38 528 THR A N 1
ATOM 4169 C CA . THR A 1 528 ? -31.270 2.383 -6.062 1.00 94.38 528 THR A CA 1
ATOM 4170 C C . THR A 1 528 ? -31.835 3.787 -5.827 1.00 94.38 528 THR A C 1
ATOM 4172 O O . THR A 1 528 ? -31.342 4.757 -6.395 1.00 94.38 528 THR A O 1
ATOM 4175 N N . GLY A 1 529 ? -32.875 3.913 -4.997 1.00 95.94 529 GLY A N 1
ATOM 4176 C CA . GLY A 1 529 ? -33.475 5.191 -4.615 1.00 95.94 529 GLY A CA 1
ATOM 4177 C C . GLY A 1 529 ? -32.798 5.847 -3.409 1.00 95.94 529 GLY A C 1
ATOM 4178 O O . GLY A 1 529 ? -31.924 5.268 -2.764 1.00 95.94 529 GLY A O 1
ATOM 4179 N N . ARG A 1 530 ? -33.259 7.057 -3.068 1.00 97.38 530 ARG A N 1
ATOM 4180 C CA . ARG A 1 530 ? -32.861 7.783 -1.847 1.00 97.38 530 ARG A CA 1
ATOM 4181 C C . ARG A 1 530 ? -33.224 7.031 -0.562 1.00 97.38 530 ARG A C 1
ATOM 4183 O O . ARG A 1 530 ? -32.512 7.148 0.429 1.00 97.38 530 ARG A O 1
ATOM 4190 N N . GLU A 1 531 ? -34.327 6.293 -0.592 1.00 97.81 531 GLU A N 1
ATOM 4191 C CA . GLU A 1 531 ? -34.937 5.612 0.549 1.00 97.81 531 GLU A CA 1
ATOM 4192 C C . GLU A 1 531 ? -35.517 4.258 0.108 1.00 97.81 531 GLU A C 1
ATOM 4194 O O . GLU A 1 531 ? -35.936 4.099 -1.043 1.00 97.81 531 GLU A O 1
ATOM 4199 N N . THR A 1 532 ? -35.568 3.288 1.022 1.00 97.19 532 THR A N 1
ATOM 4200 C CA . THR A 1 532 ? -36.382 2.071 0.900 1.00 97.19 532 THR A CA 1
ATOM 4201 C C . THR A 1 532 ? -36.909 1.616 2.263 1.00 97.19 532 THR A C 1
ATOM 4203 O O . THR A 1 532 ? -36.402 2.027 3.308 1.00 97.19 532 THR A O 1
ATOM 4206 N N . THR A 1 533 ? -37.909 0.732 2.272 1.00 95.88 533 THR A N 1
ATOM 4207 C CA . THR A 1 533 ? -38.502 0.183 3.500 1.00 95.88 533 THR A CA 1
ATOM 4208 C C . THR A 1 533 ? -38.477 -1.341 3.479 1.00 95.88 533 THR A C 1
ATOM 4210 O O . THR A 1 533 ? -39.039 -1.969 2.582 1.00 95.88 533 THR A O 1
ATOM 4213 N N . LEU A 1 534 ? -37.870 -1.943 4.500 1.00 93.12 534 LEU A N 1
ATOM 4214 C CA . LEU A 1 534 ? -37.764 -3.392 4.679 1.00 93.12 534 LEU A CA 1
ATOM 4215 C C . LEU A 1 534 ? -38.664 -3.853 5.832 1.00 93.12 534 LEU A C 1
ATOM 4217 O O . LEU A 1 534 ? -38.964 -3.084 6.745 1.00 93.12 534 LEU A O 1
ATOM 4221 N N . SER A 1 535 ? -39.095 -5.114 5.808 1.00 89.75 535 SER A N 1
ATOM 4222 C CA . SER A 1 535 ? -39.831 -5.729 6.925 1.00 89.75 535 SER A CA 1
ATOM 4223 C C . SER A 1 535 ? -38.873 -6.531 7.803 1.00 89.75 535 SER A C 1
ATOM 4225 O O . SER A 1 535 ? -38.042 -7.269 7.279 1.00 89.75 535 SER A O 1
ATOM 4227 N N . VAL A 1 536 ? -39.002 -6.408 9.124 1.00 87.38 536 VAL A N 1
ATOM 4228 C CA . VAL A 1 536 ? -38.163 -7.104 10.114 1.00 87.38 536 VAL A CA 1
ATOM 4229 C C . VAL A 1 536 ? -39.029 -7.806 11.159 1.00 87.38 536 VAL A C 1
ATOM 4231 O O . VAL A 1 536 ? -40.188 -7.454 11.378 1.00 87.38 536 VAL A O 1
ATOM 4234 N N . SER A 1 537 ? -38.483 -8.808 11.842 1.00 77.31 537 SER A N 1
ATOM 4235 C CA . SER A 1 537 ? -39.094 -9.336 13.062 1.00 77.31 537 SER A CA 1
ATOM 4236 C C . SER A 1 537 ? -38.930 -8.323 14.204 1.00 77.31 537 SER A C 1
ATOM 4238 O O . SER A 1 537 ? -37.849 -7.791 14.436 1.00 77.31 537 SER A O 1
ATOM 4240 N N . ALA A 1 538 ? -40.020 -8.027 14.917 1.00 63.69 538 ALA A N 1
ATOM 4241 C CA . ALA A 1 538 ? -39.984 -7.098 16.048 1.00 63.69 538 ALA A CA 1
ATOM 4242 C C . ALA A 1 538 ? -39.328 -7.745 17.276 1.00 63.69 538 ALA A C 1
ATOM 4244 O O . ALA A 1 538 ? -39.632 -8.892 17.601 1.00 63.69 538 ALA A O 1
ATOM 4245 N N . GLY A 1 539 ? -38.477 -6.991 17.975 1.00 64.56 539 GLY A N 1
ATOM 4246 C CA . GLY A 1 539 ? -37.780 -7.423 19.193 1.00 64.56 539 GLY A CA 1
ATOM 4247 C C . GLY A 1 539 ? -36.465 -8.172 18.950 1.00 64.56 539 GLY A C 1
ATOM 4248 O O . GLY A 1 539 ? -35.546 -8.026 19.749 1.00 64.56 539 GLY A O 1
ATOM 4249 N N . SER A 1 540 ? -36.336 -8.897 17.835 1.00 72.44 540 SER A N 1
ATOM 4250 C CA . SER A 1 540 ? -35.060 -9.468 17.378 1.00 72.44 540 SER A CA 1
ATOM 4251 C C . SER A 1 540 ? -34.070 -8.386 16.936 1.00 72.44 540 SER A C 1
ATOM 4253 O O . SER A 1 540 ? -34.472 -7.275 16.575 1.00 72.44 540 SER A O 1
ATOM 4255 N N . PHE A 1 541 ? -32.781 -8.721 16.878 1.00 89.56 541 PHE A N 1
ATOM 4256 C CA . PHE A 1 541 ? -31.782 -7.853 16.250 1.00 89.56 541 PHE A CA 1
ATOM 4257 C C . PHE A 1 541 ? -31.881 -7.885 14.711 1.00 89.56 541 PHE A C 1
ATOM 4259 O O . PHE A 1 541 ? -32.273 -8.889 14.111 1.00 89.56 541 PHE A O 1
ATOM 4266 N N . PHE A 1 542 ? -31.461 -6.797 14.067 1.00 93.94 542 PHE A N 1
ATOM 4267 C CA . PHE A 1 542 ? -31.242 -6.723 12.622 1.00 93.94 542 PHE A CA 1
ATOM 4268 C C . PHE A 1 542 ? -29.977 -5.906 12.335 1.00 93.94 542 PHE A C 1
ATOM 4270 O O . PHE A 1 542 ? -29.690 -4.946 13.047 1.00 93.94 542 PHE A O 1
ATOM 4277 N N . LYS A 1 543 ? -29.221 -6.263 11.293 1.00 96.12 543 LYS A N 1
ATOM 4278 C CA . LYS A 1 543 ? -28.014 -5.535 10.867 1.00 96.12 543 LYS A CA 1
ATOM 4279 C C . LYS A 1 543 ? -27.923 -5.468 9.343 1.00 96.12 543 LYS A C 1
ATOM 4281 O O . LYS A 1 543 ? -28.024 -6.495 8.686 1.00 96.12 543 LYS A O 1
ATOM 4286 N N . LEU A 1 544 ? -27.680 -4.280 8.796 1.00 97.69 544 LEU A N 1
ATOM 4287 C CA . LEU A 1 544 ? -27.261 -4.085 7.404 1.00 97.69 544 LEU A CA 1
ATOM 4288 C C . LEU A 1 544 ? -25.745 -4.291 7.247 1.00 97.69 544 LEU A C 1
ATOM 4290 O O . LEU A 1 544 ? -24.987 -4.196 8.217 1.00 97.69 544 LEU A O 1
ATOM 4294 N N . ASN A 1 545 ? -25.306 -4.520 6.010 1.00 97.69 545 ASN A N 1
ATOM 4295 C CA . ASN A 1 545 ? -23.917 -4.827 5.649 1.00 97.69 545 ASN A CA 1
ATOM 4296 C C . ASN A 1 545 ? -23.390 -6.079 6.384 1.00 97.69 545 ASN A C 1
ATOM 4298 O O . ASN A 1 545 ? -22.376 -6.042 7.082 1.00 97.69 545 ASN A O 1
ATOM 4302 N N . ALA A 1 546 ? -24.140 -7.181 6.290 1.00 97.38 546 ALA A N 1
ATOM 4303 C CA . ALA A 1 546 ? -23.806 -8.461 6.908 1.00 97.38 546 ALA A CA 1
ATOM 4304 C C . ALA A 1 546 ? -22.488 -9.040 6.368 1.00 97.38 546 ALA A C 1
ATOM 4306 O O . ALA A 1 546 ? -22.378 -9.332 5.172 1.00 97.38 546 ALA A O 1
ATOM 4307 N N . ASP A 1 547 ? -21.530 -9.248 7.273 1.00 96.94 547 ASP A N 1
ATOM 4308 C CA . ASP A 1 547 ? -20.112 -9.566 7.035 1.00 96.94 547 ASP A CA 1
ATOM 4309 C C . ASP A 1 547 ? -19.306 -8.449 6.331 1.00 96.94 547 ASP A C 1
ATOM 4311 O O . ASP A 1 547 ? -18.219 -8.703 5.823 1.00 96.94 547 ASP A O 1
ATOM 4315 N N . HIS A 1 548 ? -19.835 -7.219 6.293 1.00 97.00 548 HIS A N 1
ATOM 4316 C CA . HIS A 1 548 ? -19.214 -6.016 5.714 1.00 97.00 548 HIS A CA 1
ATOM 4317 C C . HIS A 1 548 ? -18.623 -6.125 4.278 1.00 97.00 548 HIS A C 1
ATOM 4319 O O . HIS A 1 548 ? -17.569 -5.550 4.021 1.00 97.00 548 HIS A O 1
ATOM 4325 N N . PRO A 1 549 ? -19.261 -6.796 3.292 1.00 96.19 549 PRO A N 1
ATOM 4326 C CA . PRO A 1 549 ? -18.749 -6.830 1.918 1.00 96.19 549 PRO A CA 1
ATOM 4327 C C . PRO A 1 549 ? -19.007 -5.541 1.117 1.00 96.19 549 PRO A C 1
ATOM 4329 O O . PRO A 1 549 ? -18.377 -5.361 0.081 1.00 96.19 549 PRO A O 1
ATOM 4332 N N . SER A 1 550 ? -19.951 -4.685 1.530 1.00 95.88 550 SER A N 1
ATOM 4333 C CA . SER A 1 550 ? -20.410 -3.527 0.746 1.00 95.88 550 SER A CA 1
ATOM 4334 C C . SER A 1 550 ? -19.765 -2.212 1.203 1.00 95.88 550 SER A C 1
ATOM 4336 O O . SER A 1 550 ? -19.552 -1.995 2.397 1.00 95.88 550 SER A O 1
ATOM 4338 N N . VAL A 1 551 ? -19.516 -1.293 0.265 1.00 97.19 551 VAL A N 1
ATOM 4339 C CA . VAL A 1 551 ? -18.775 -0.035 0.499 1.00 97.19 551 VAL A CA 1
ATOM 4340 C C . VAL A 1 551 ? -19.673 1.069 1.083 1.00 97.19 551 VAL A C 1
ATOM 4342 O O . VAL A 1 551 ? -19.950 2.073 0.439 1.00 97.19 551 VAL A O 1
ATOM 4345 N N . TYR A 1 552 ? -20.188 0.889 2.300 1.00 98.12 552 TYR A N 1
ATOM 4346 C CA . TYR A 1 552 ? -20.978 1.920 2.989 1.00 98.12 552 TYR A CA 1
ATOM 4347 C C . TYR A 1 552 ? -20.967 1.763 4.513 1.00 98.12 552 TYR A C 1
ATOM 4349 O O . TYR A 1 552 ? -20.703 0.678 5.040 1.00 98.12 552 TYR A O 1
ATOM 4357 N N . ARG A 1 553 ? -21.336 2.846 5.209 1.00 98.44 553 ARG A N 1
ATOM 4358 C CA . ARG A 1 553 ? -21.485 2.895 6.676 1.00 98.44 553 ARG A CA 1
ATOM 4359 C C . ARG A 1 553 ? -22.947 2.872 7.096 1.00 98.44 553 ARG A C 1
ATOM 4361 O O . ARG A 1 553 ? -23.778 3.450 6.400 1.00 98.44 553 ARG A O 1
ATOM 4368 N N . THR A 1 554 ? -23.281 2.266 8.234 1.00 98.38 554 THR A N 1
ATOM 4369 C CA . THR A 1 554 ? -24.670 2.224 8.733 1.00 98.38 554 THR A CA 1
ATOM 4370 C C . THR A 1 554 ? -24.854 3.023 10.021 1.00 98.38 554 THR A C 1
ATOM 4372 O O . THR A 1 554 ? -24.291 2.684 11.059 1.00 98.38 554 THR A O 1
ATOM 4375 N N . LEU A 1 555 ? -25.696 4.054 9.962 1.00 98.06 555 LEU A N 1
ATOM 4376 C CA . LEU A 1 555 ? -26.115 4.861 11.101 1.00 98.06 555 LEU A CA 1
ATOM 4377 C C . LEU A 1 555 ? -27.377 4.267 11.736 1.00 98.06 555 LEU A C 1
ATOM 4379 O O . LEU A 1 555 ? -28.459 4.272 11.147 1.00 98.06 555 LEU A O 1
ATOM 4383 N N . TYR A 1 556 ? -27.219 3.782 12.964 1.00 96.44 556 TYR A N 1
ATOM 4384 C CA . TYR A 1 556 ? -28.285 3.248 13.807 1.00 96.44 556 TYR A CA 1
ATOM 4385 C C . TYR A 1 556 ? -28.623 4.224 14.939 1.00 96.44 556 TYR A C 1
ATOM 4387 O O . TYR A 1 556 ? -27.757 4.968 15.400 1.00 96.44 556 TYR A O 1
ATOM 4395 N N . SER A 1 557 ? -29.856 4.178 15.450 1.00 93.62 557 SER A N 1
ATOM 4396 C CA . SER A 1 557 ? -30.189 4.857 16.708 1.00 93.62 557 SER A CA 1
ATOM 4397 C C . SER A 1 557 ? -29.486 4.185 17.905 1.00 93.62 557 SER A C 1
ATOM 4399 O O . SER A 1 557 ? -29.145 2.997 17.820 1.00 93.62 557 SER A O 1
ATOM 4401 N N . PRO A 1 558 ? -29.295 4.881 19.044 1.00 92.81 558 PRO A N 1
ATOM 4402 C CA . PRO A 1 558 ? -28.680 4.299 20.241 1.00 92.81 558 PRO A CA 1
ATOM 4403 C C . PRO A 1 558 ? -29.368 3.015 20.737 1.00 92.81 558 PRO A C 1
ATOM 4405 O O . PRO A 1 558 ? -28.705 2.112 21.238 1.00 92.81 558 PRO A O 1
ATOM 4408 N N . GLU A 1 559 ? -30.684 2.894 20.556 1.00 91.50 559 GLU A N 1
ATOM 4409 C CA . GLU A 1 559 ? -31.504 1.750 20.981 1.00 91.50 559 GLU A CA 1
ATOM 4410 C C . GLU A 1 559 ? -31.346 0.534 20.051 1.00 91.50 559 GLU A C 1
ATOM 4412 O O . GLU A 1 559 ? -31.441 -0.617 20.486 1.00 91.50 559 GLU A O 1
ATOM 4417 N N . ILE A 1 560 ? -31.096 0.766 18.758 1.00 92.94 560 ILE A N 1
ATOM 4418 C CA . ILE A 1 560 ? -30.723 -0.295 17.812 1.00 92.94 560 ILE A CA 1
ATOM 4419 C C . ILE A 1 560 ? -29.268 -0.715 18.068 1.00 92.94 560 ILE A C 1
ATOM 4421 O O . ILE A 1 560 ? -28.971 -1.907 18.133 1.00 92.94 560 ILE A O 1
ATOM 4425 N N . LEU A 1 561 ? -28.370 0.250 18.295 1.00 94.06 561 LEU A N 1
ATOM 4426 C CA . LEU A 1 561 ? -26.958 -0.000 18.594 1.00 94.06 561 LEU A CA 1
ATOM 4427 C C . LEU A 1 561 ? -26.770 -0.783 19.907 1.00 94.06 561 LEU A C 1
ATOM 4429 O O . LEU A 1 561 ? -25.938 -1.686 19.962 1.00 94.06 561 LEU A O 1
ATOM 4433 N N . ALA A 1 562 ? -27.583 -0.513 20.934 1.00 92.81 562 ALA A N 1
ATOM 4434 C CA . ALA A 1 562 ? -27.599 -1.280 22.181 1.00 92.81 562 ALA A CA 1
ATOM 4435 C C . ALA A 1 562 ? -27.999 -2.752 21.957 1.00 92.81 562 ALA A C 1
ATOM 4437 O O . ALA A 1 5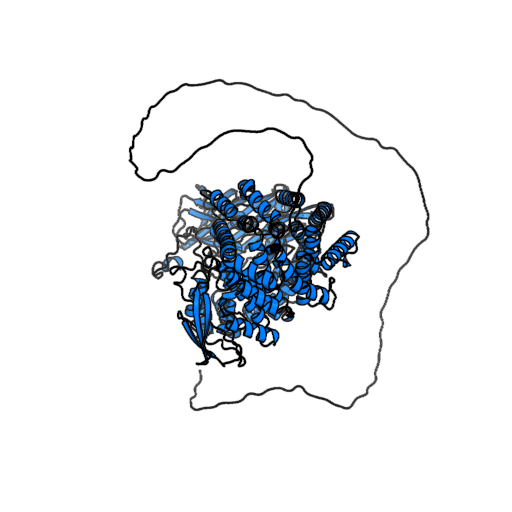62 ? -27.271 -3.648 22.389 1.00 92.81 562 ALA A O 1
ATOM 4438 N N . ARG A 1 563 ? -29.081 -3.012 21.202 1.00 92.88 563 ARG A N 1
ATOM 4439 C CA . ARG A 1 563 ? -29.480 -4.376 20.794 1.00 92.88 563 ARG A CA 1
ATOM 4440 C C . ARG A 1 563 ? -28.399 -5.075 19.967 1.00 92.88 563 ARG A C 1
ATOM 4442 O O . ARG A 1 563 ? -28.201 -6.279 20.101 1.00 92.88 563 ARG A O 1
ATOM 4449 N N . LEU A 1 564 ? -27.671 -4.337 19.128 1.00 95.31 564 LEU A N 1
ATOM 4450 C CA . LEU A 1 564 ? -26.548 -4.883 18.364 1.00 95.31 564 LEU A CA 1
ATOM 4451 C C . LEU A 1 564 ? -25.329 -5.198 19.242 1.00 95.31 564 LEU A C 1
ATOM 4453 O O . LEU A 1 564 ? -24.665 -6.202 18.999 1.00 95.31 564 LEU A O 1
ATOM 4457 N N . ALA A 1 565 ? -25.073 -4.427 20.300 1.00 94.12 565 ALA A N 1
ATOM 4458 C CA . ALA A 1 565 ? -24.066 -4.760 21.309 1.00 94.12 565 ALA A CA 1
ATOM 4459 C C . ALA A 1 565 ? -24.471 -5.983 22.163 1.00 94.12 565 ALA A C 1
ATOM 4461 O O . ALA A 1 565 ? -23.619 -6.772 22.570 1.00 94.12 565 ALA A O 1
ATOM 4462 N N . GLU A 1 566 ? -25.768 -6.190 22.407 1.00 93.56 566 GLU A N 1
ATOM 4463 C CA . GLU A 1 566 ? -26.293 -7.419 23.022 1.00 93.56 566 GLU A CA 1
ATOM 4464 C C . GLU A 1 566 ? -26.134 -8.632 22.096 1.00 93.56 566 GLU A C 1
ATOM 4466 O O . GLU A 1 566 ? -25.583 -9.646 22.520 1.00 93.56 566 GLU A O 1
ATOM 4471 N N . ALA A 1 567 ? -26.515 -8.511 20.821 1.00 93.44 567 ALA A N 1
ATOM 4472 C CA . ALA A 1 567 ? -26.311 -9.534 19.790 1.00 93.44 567 ALA A CA 1
ATOM 4473 C C . ALA A 1 567 ? -24.819 -9.886 19.595 1.00 93.44 567 ALA A C 1
ATOM 4475 O O . ALA A 1 567 ? -24.450 -11.055 19.462 1.00 93.44 567 ALA A O 1
ATOM 4476 N N . ALA A 1 568 ? -23.943 -8.877 19.659 1.00 93.56 568 ALA A N 1
ATOM 4477 C CA . ALA A 1 568 ? -22.493 -9.034 19.667 1.00 93.56 568 ALA A CA 1
ATOM 4478 C C . ALA A 1 568 ? -22.013 -9.896 20.849 1.00 93.56 568 ALA A C 1
ATOM 4480 O O . ALA A 1 568 ? -21.356 -10.913 20.625 1.00 93.56 568 ALA A O 1
ATOM 4481 N N . ARG A 1 569 ? -22.389 -9.546 22.090 1.00 91.94 569 ARG A N 1
ATOM 4482 C CA . ARG A 1 569 ? -22.044 -10.325 23.299 1.00 91.94 569 ARG A CA 1
ATOM 4483 C C . ARG A 1 569 ? -22.666 -11.726 23.316 1.00 91.94 569 ARG A C 1
ATOM 4485 O O . ARG A 1 569 ? -22.068 -12.645 23.864 1.00 91.94 569 ARG A O 1
ATOM 4492 N N . ALA A 1 570 ? -23.839 -11.901 22.709 1.00 91.38 570 ALA A N 1
ATOM 4493 C CA . ALA A 1 570 ? -24.504 -13.195 22.556 1.00 91.38 570 ALA A CA 1
ATOM 4494 C C . ALA A 1 570 ? -23.882 -14.088 21.460 1.00 91.38 570 ALA A C 1
ATOM 4496 O O . ALA A 1 570 ? -24.300 -15.234 21.300 1.00 91.38 570 ALA A O 1
ATOM 4497 N N . GLY A 1 571 ? -22.903 -13.586 20.695 1.00 89.56 571 GLY A N 1
ATOM 4498 C CA . GLY A 1 571 ? -22.236 -14.335 19.628 1.00 89.56 571 GLY A CA 1
ATOM 4499 C C . GLY A 1 571 ? -23.081 -14.549 18.367 1.00 89.56 571 GLY A C 1
ATOM 4500 O O . GLY A 1 571 ? -22.716 -15.375 17.534 1.00 89.56 571 GLY A O 1
ATOM 4501 N N . THR A 1 572 ? -24.196 -13.825 18.196 1.00 91.06 572 THR A N 1
ATOM 4502 C CA . THR A 1 572 ? -25.085 -13.961 17.023 1.00 91.06 572 THR A CA 1
ATOM 4503 C C . THR A 1 572 ? -24.636 -13.130 15.814 1.00 91.06 572 THR A C 1
ATOM 4505 O O . THR A 1 572 ? -25.163 -13.300 14.712 1.00 91.06 572 THR A O 1
ATOM 4508 N N . LEU A 1 573 ? -23.644 -12.254 16.004 1.00 95.00 573 LEU A N 1
ATOM 4509 C CA . LEU A 1 573 ? -22.970 -11.477 14.962 1.00 95.00 573 LEU A CA 1
ATOM 4510 C C . LEU A 1 573 ? -21.589 -12.070 14.643 1.00 95.00 573 LEU A C 1
ATOM 4512 O O . LEU A 1 573 ? -20.827 -12.411 15.559 1.00 95.00 573 LEU A O 1
ATOM 4516 N N . SER A 1 574 ? -21.243 -12.153 13.352 1.00 96.06 574 SER A N 1
ATOM 4517 C CA . SER A 1 574 ? -19.927 -12.637 12.910 1.00 96.06 574 SER A CA 1
ATOM 4518 C C . SER A 1 574 ? -18.800 -11.715 13.389 1.00 96.06 574 SER A C 1
ATOM 4520 O O . SER A 1 574 ? -19.045 -10.591 13.828 1.00 96.06 574 SER A O 1
ATOM 4522 N N . ILE A 1 575 ? -17.542 -12.163 13.317 1.00 97.06 575 ILE A N 1
ATOM 4523 C CA . ILE A 1 575 ? -16.417 -11.304 13.718 1.00 97.06 575 ILE A CA 1
ATOM 4524 C C . ILE A 1 575 ? -16.393 -10.034 12.851 1.00 97.06 575 ILE A C 1
ATOM 4526 O O . ILE A 1 575 ? -16.351 -8.939 13.400 1.00 97.06 575 ILE A O 1
ATOM 4530 N N . ALA A 1 576 ? -16.550 -10.170 11.529 1.00 97.50 576 ALA A N 1
ATOM 4531 C CA . ALA A 1 576 ? -16.658 -9.042 10.603 1.00 97.50 576 ALA A CA 1
ATOM 4532 C C . ALA A 1 576 ? -17.842 -8.108 10.935 1.00 97.50 576 ALA A C 1
ATOM 4534 O O . ALA A 1 576 ? -17.681 -6.888 10.907 1.00 97.50 576 ALA A O 1
ATOM 4535 N N . ASP A 1 577 ? -19.007 -8.652 11.320 1.00 97.81 577 ASP A N 1
ATOM 4536 C CA . ASP A 1 577 ? -20.155 -7.843 11.757 1.00 97.81 577 ASP A CA 1
ATOM 4537 C C . ASP A 1 577 ? -19.858 -7.006 13.005 1.00 97.81 577 ASP A C 1
ATOM 4539 O O . ASP A 1 577 ? -20.220 -5.831 13.042 1.00 97.81 577 ASP A O 1
ATOM 4543 N N . ARG A 1 578 ? -19.239 -7.602 14.036 1.00 97.81 578 ARG A N 1
ATOM 4544 C CA . ARG A 1 578 ? -18.913 -6.903 15.294 1.00 97.81 578 ARG A CA 1
ATOM 4545 C C . ARG A 1 578 ? -17.820 -5.861 15.074 1.00 97.81 578 ARG A C 1
ATOM 4547 O O . ARG A 1 578 ? -17.909 -4.756 15.599 1.00 97.81 578 ARG A O 1
ATOM 4554 N N . THR A 1 579 ? -16.828 -6.197 14.257 1.00 98.12 579 THR A N 1
ATOM 4555 C CA . THR A 1 579 ? -15.714 -5.320 13.894 1.00 98.12 579 THR A CA 1
ATOM 4556 C C . THR A 1 579 ? -16.201 -4.084 13.141 1.00 98.12 579 THR A C 1
ATOM 4558 O O . THR A 1 579 ? -15.970 -2.962 13.590 1.00 98.12 579 THR A O 1
ATOM 4561 N N . GLY A 1 580 ? -16.946 -4.266 12.048 1.00 97.69 580 GLY A N 1
ATOM 4562 C CA . GLY A 1 580 ? -17.442 -3.147 11.249 1.00 97.69 580 GLY A CA 1
ATOM 4563 C C . GLY A 1 580 ? -18.534 -2.323 11.943 1.00 97.69 580 GLY A C 1
ATOM 4564 O O . GLY A 1 580 ? -18.643 -1.129 11.680 1.00 97.69 580 GLY A O 1
ATOM 4565 N N . LEU A 1 581 ? -19.281 -2.904 12.894 1.00 97.56 581 LEU A N 1
ATOM 4566 C CA . LEU A 1 581 ? -20.189 -2.154 13.774 1.00 97.56 581 LEU A CA 1
ATOM 4567 C C . LEU A 1 581 ? -19.435 -1.132 14.641 1.00 97.56 581 LEU A C 1
ATOM 4569 O O . LEU A 1 581 ? -19.892 0.001 14.789 1.00 97.56 581 LEU A O 1
ATOM 4573 N N . VAL A 1 582 ? -18.283 -1.515 15.203 1.00 98.12 582 VAL A N 1
ATOM 4574 C CA . VAL A 1 582 ? -17.430 -0.602 15.981 1.00 98.12 582 VAL A CA 1
ATOM 4575 C C . VAL A 1 582 ? -16.777 0.443 15.075 1.00 98.12 582 VAL A C 1
ATOM 4577 O O . VAL A 1 582 ? -16.758 1.621 15.436 1.00 98.12 582 VAL A O 1
ATOM 4580 N N . ALA A 1 583 ? -16.295 0.039 13.897 1.00 98.06 583 ALA A N 1
ATOM 4581 C CA . ALA A 1 583 ? -15.669 0.941 12.932 1.00 98.06 583 ALA A CA 1
ATOM 4582 C C . ALA A 1 583 ? -16.637 2.030 12.429 1.00 98.06 583 ALA A C 1
ATOM 4584 O O . ALA A 1 583 ? -16.306 3.219 12.439 1.00 98.06 583 ALA A O 1
ATOM 4585 N N . ASP A 1 584 ? -17.864 1.643 12.061 1.00 98.31 584 ASP A N 1
ATOM 4586 C CA . ASP A 1 584 ? -18.928 2.581 11.697 1.00 98.31 584 ASP A CA 1
ATOM 4587 C C . ASP A 1 584 ? -19.272 3.504 12.864 1.00 98.31 584 ASP A C 1
ATOM 4589 O O . ASP A 1 584 ? -19.326 4.719 12.677 1.00 98.31 584 ASP A O 1
ATOM 4593 N N . ALA A 1 585 ? -19.440 2.967 14.077 1.00 97.69 585 ALA A N 1
ATOM 4594 C CA . ALA A 1 585 ? -19.743 3.781 15.248 1.00 97.69 585 ALA A CA 1
ATOM 4595 C C . ALA A 1 585 ? -18.653 4.836 15.523 1.00 97.69 585 ALA A C 1
ATOM 4597 O O . ALA A 1 585 ? -18.979 5.999 15.761 1.00 97.69 585 ALA A O 1
ATOM 4598 N N . ALA A 1 586 ? -17.372 4.465 15.427 1.00 97.12 586 ALA A N 1
ATOM 4599 C CA . ALA A 1 586 ? -16.249 5.388 15.588 1.00 97.12 586 ALA A CA 1
ATOM 4600 C C . ALA A 1 586 ? -16.246 6.493 14.513 1.00 97.12 586 ALA A C 1
ATOM 4602 O O . ALA A 1 586 ? -16.127 7.678 14.838 1.00 97.12 586 ALA A O 1
ATOM 4603 N N . ALA A 1 587 ? -16.414 6.124 13.238 1.00 97.56 587 ALA A N 1
ATOM 4604 C CA . ALA A 1 587 ? -16.405 7.065 12.118 1.00 97.56 587 ALA A CA 1
ATOM 4605 C C . ALA A 1 587 ? -17.609 8.027 12.136 1.00 97.56 587 ALA A C 1
ATOM 4607 O O . ALA A 1 587 ? -17.448 9.228 11.910 1.00 97.56 587 ALA A O 1
ATOM 4608 N N . LEU A 1 588 ? -18.806 7.517 12.445 1.00 98.00 588 LEU A N 1
ATOM 4609 C CA . LEU A 1 588 ? -20.046 8.294 12.539 1.00 98.00 588 LEU A CA 1
ATOM 4610 C C . LEU A 1 588 ? -20.032 9.259 13.730 1.00 98.00 588 LEU A C 1
ATOM 4612 O O . LEU A 1 588 ? -20.487 10.395 13.596 1.00 98.00 588 LEU A O 1
ATOM 4616 N N . THR A 1 589 ? -19.466 8.844 14.868 1.00 96.75 589 THR A N 1
ATOM 4617 C CA . THR A 1 589 ? -19.212 9.730 16.013 1.00 96.75 589 THR A CA 1
ATOM 4618 C C . THR A 1 589 ? -18.211 10.829 15.655 1.00 96.75 589 THR A C 1
ATOM 4620 O O . THR A 1 589 ? -18.487 11.996 15.923 1.00 96.75 589 THR A O 1
ATOM 4623 N N . ALA A 1 590 ? -17.086 10.515 15.003 1.00 96.25 590 ALA A N 1
ATOM 4624 C CA . ALA A 1 590 ? -16.115 11.541 14.607 1.00 96.25 590 ALA A CA 1
ATOM 4625 C C . ALA A 1 590 ? -16.762 12.610 13.704 1.00 96.25 590 ALA A C 1
ATOM 4627 O O . ALA A 1 590 ? -16.721 13.807 14.004 1.00 96.25 590 ALA A O 1
ATOM 4628 N N . ALA A 1 591 ? -17.472 12.159 12.669 1.00 96.56 591 ALA A N 1
ATOM 4629 C CA . ALA A 1 591 ? -18.168 13.011 11.709 1.00 96.56 591 ALA A CA 1
ATOM 4630 C C . ALA A 1 591 ? -19.442 13.699 12.251 1.00 96.56 591 ALA A C 1
ATOM 4632 O O . ALA A 1 591 ? -19.971 14.597 11.604 1.00 96.56 591 ALA A O 1
ATOM 4633 N N . GLY A 1 592 ? -19.927 13.330 13.443 1.00 96.00 592 GLY A N 1
ATOM 4634 C CA . GLY A 1 592 ? -21.037 14.010 14.128 1.00 96.00 592 GLY A CA 1
ATOM 4635 C C . GLY A 1 592 ? -22.444 13.518 13.804 1.00 96.00 592 GLY A C 1
ATOM 4636 O O . GLY A 1 592 ? -23.411 14.136 14.241 1.00 96.00 592 GLY A O 1
ATOM 4637 N N . TYR A 1 593 ? -22.567 12.384 13.116 1.00 95.75 593 TYR A N 1
ATOM 4638 C CA . TYR A 1 593 ? -23.839 11.675 12.939 1.00 95.75 593 TYR A CA 1
ATOM 4639 C C . TYR A 1 593 ? -24.316 11.010 14.244 1.00 95.75 593 TYR A C 1
ATOM 4641 O O . TYR A 1 593 ? -25.497 10.706 14.392 1.00 95.75 593 TYR A O 1
ATOM 4649 N N . MET A 1 594 ? -23.407 10.802 15.204 1.00 94.81 594 MET A N 1
ATOM 4650 C CA . MET A 1 594 ? -23.698 10.354 16.569 1.00 94.81 594 MET A CA 1
ATOM 4651 C C . MET A 1 594 ? -22.925 11.196 17.590 1.00 94.81 594 MET A C 1
ATOM 4653 O O . MET A 1 594 ? -21.898 11.792 17.262 1.00 94.81 594 MET A O 1
ATOM 4657 N N . LYS A 1 595 ? -23.383 11.205 18.848 1.00 96.06 595 LYS A N 1
ATOM 4658 C CA . LYS A 1 595 ? -22.638 11.807 19.963 1.00 96.06 595 LYS A CA 1
ATOM 4659 C C . LYS A 1 595 ? -21.424 10.960 20.350 1.00 96.06 595 LYS A C 1
ATOM 4661 O O . LYS A 1 595 ? -21.352 9.763 20.063 1.00 96.06 595 LYS A O 1
ATOM 4666 N N . THR A 1 596 ? -20.452 11.579 21.008 1.00 97.50 596 THR A N 1
ATOM 4667 C CA . THR A 1 596 ? -19.211 10.907 21.409 1.00 97.50 596 THR A CA 1
ATOM 4668 C C . THR A 1 596 ? -19.422 10.015 22.632 1.00 97.50 596 THR A C 1
ATOM 4670 O O . THR A 1 596 ? -18.905 8.897 22.681 1.00 97.50 596 THR A O 1
ATOM 4673 N N . SER A 1 597 ? -20.296 10.426 23.552 1.00 97.25 597 SER A N 1
ATOM 4674 C CA . SER A 1 597 ? -20.829 9.591 24.634 1.00 97.25 597 SER A CA 1
ATOM 4675 C C . SER A 1 597 ? -21.447 8.269 24.147 1.00 97.25 597 SER A C 1
ATOM 4677 O O . SER A 1 597 ? -21.339 7.256 24.842 1.00 97.25 597 SER A O 1
ATOM 4679 N N . THR A 1 598 ? -22.032 8.227 22.943 1.00 96.31 598 THR A N 1
ATOM 4680 C CA . THR A 1 598 ? -22.584 7.000 22.340 1.00 96.31 598 THR A CA 1
ATOM 4681 C C . THR A 1 598 ? -21.488 5.973 22.036 1.00 96.31 598 THR A C 1
ATOM 4683 O O . THR A 1 598 ? -21.609 4.819 22.449 1.00 96.31 598 THR A O 1
ATOM 4686 N N . PHE A 1 599 ? -20.388 6.381 21.391 1.00 97.38 599 PHE A N 1
ATOM 4687 C CA . PHE A 1 599 ? -19.254 5.489 21.112 1.00 97.38 599 PHE A CA 1
ATOM 4688 C C . PHE A 1 599 ? -18.533 5.042 22.394 1.00 97.38 599 PHE A C 1
ATOM 4690 O O . PHE A 1 599 ? -18.227 3.859 22.542 1.00 97.38 599 PHE A O 1
ATOM 4697 N N . LEU A 1 600 ? -18.323 5.950 23.355 1.00 97.56 600 LEU A N 1
ATOM 4698 C CA . LEU A 1 600 ? -17.726 5.610 24.655 1.00 97.56 600 LEU A CA 1
ATOM 4699 C C . LEU A 1 600 ? -18.555 4.549 25.402 1.00 97.56 600 LEU A C 1
ATOM 4701 O O . LEU A 1 600 ? -18.005 3.586 25.938 1.00 97.56 600 LEU A O 1
ATOM 4705 N N . THR A 1 601 ? -19.885 4.673 25.368 1.00 96.00 601 THR A N 1
ATOM 4706 C CA . THR A 1 601 ? -20.809 3.701 25.977 1.00 96.00 601 THR A CA 1
ATOM 4707 C C . THR A 1 601 ? -20.808 2.361 25.227 1.00 96.00 601 THR A C 1
ATOM 4709 O O . THR A 1 601 ? -20.795 1.308 25.866 1.00 96.00 601 THR A O 1
ATOM 4712 N N . LEU A 1 602 ? -20.738 2.366 23.887 1.00 96.12 602 LEU A N 1
ATOM 4713 C CA . LEU A 1 602 ? -20.566 1.141 23.093 1.00 96.12 602 LEU A CA 1
ATOM 4714 C C . LEU A 1 602 ? -19.275 0.408 23.488 1.00 96.12 602 LEU A C 1
ATOM 4716 O O . LEU A 1 602 ? -19.330 -0.786 23.783 1.00 96.12 602 LEU A O 1
ATOM 4720 N N . ALA A 1 603 ? -18.146 1.121 23.558 1.00 96.44 603 ALA A N 1
ATOM 4721 C CA . ALA A 1 603 ? -16.851 0.561 23.938 1.00 96.44 603 ALA A CA 1
ATOM 4722 C C . ALA A 1 603 ? -16.865 -0.037 25.356 1.00 96.44 603 ALA A C 1
ATOM 4724 O O . ALA A 1 603 ? -16.418 -1.166 25.553 1.00 96.44 603 ALA A O 1
ATOM 4725 N N . GLN A 1 604 ? -17.463 0.662 26.327 1.00 95.88 604 GLN A N 1
ATOM 4726 C CA . GLN A 1 604 ? -17.656 0.150 27.689 1.00 95.88 604 GLN A CA 1
ATOM 4727 C C . GLN A 1 604 ? -18.525 -1.124 27.711 1.00 95.88 604 GLN A C 1
ATOM 4729 O O . GLN A 1 604 ? -18.261 -2.044 28.486 1.00 95.88 604 GLN A O 1
ATOM 4734 N N . SER A 1 605 ? -19.521 -1.221 26.823 1.00 94.69 605 SER A N 1
ATOM 4735 C CA . SER A 1 605 ? -20.390 -2.400 26.688 1.00 94.69 605 SER A CA 1
ATOM 4736 C C . SER A 1 605 ? -19.730 -3.602 25.986 1.00 94.69 605 SER A C 1
ATOM 4738 O O . SER A 1 605 ? -20.277 -4.706 26.029 1.00 94.69 605 SER A O 1
ATOM 4740 N N . LEU A 1 606 ? -18.570 -3.410 25.348 1.00 94.69 606 LEU A N 1
ATOM 4741 C CA . LEU A 1 606 ? -17.802 -4.444 24.640 1.00 94.69 606 LEU A CA 1
ATOM 4742 C C . LEU A 1 606 ? -16.477 -4.799 25.340 1.00 94.69 606 LEU A C 1
ATOM 4744 O O . LEU A 1 606 ? -15.677 -5.548 24.789 1.00 94.69 606 LEU A O 1
ATOM 4748 N N . LYS A 1 607 ? -16.261 -4.333 26.577 1.00 93.50 607 LYS A N 1
ATOM 4749 C CA . LYS A 1 607 ? -15.052 -4.597 27.385 1.00 93.50 607 LYS A CA 1
ATOM 4750 C C . LYS A 1 607 ? -14.692 -6.085 27.571 1.00 93.50 607 LYS A C 1
ATOM 4752 O O . LYS A 1 607 ? -13.545 -6.396 27.867 1.00 93.50 607 LYS A O 1
ATOM 4757 N N . ASP A 1 608 ? -15.668 -6.982 27.421 1.00 91.56 608 ASP A N 1
ATOM 4758 C CA . ASP A 1 608 ? -15.527 -8.434 27.599 1.00 91.56 608 ASP A CA 1
ATOM 4759 C C . ASP A 1 608 ? -15.318 -9.192 26.259 1.00 91.56 608 ASP A C 1
ATOM 4761 O O . ASP A 1 608 ? -15.250 -10.422 26.243 1.00 91.56 608 ASP A O 1
ATOM 4765 N N . GLU A 1 609 ? -15.215 -8.478 25.128 1.00 94.06 609 GLU A N 1
ATOM 4766 C CA . GLU A 1 609 ? -14.885 -9.028 23.801 1.00 94.06 609 GLU A CA 1
ATOM 4767 C C . GLU A 1 609 ? -13.479 -9.658 23.772 1.00 94.06 609 GLU A C 1
ATOM 4769 O O . GLU A 1 609 ? -12.570 -9.234 24.488 1.00 94.06 609 GLU A O 1
ATOM 4774 N N . THR A 1 610 ? -13.273 -10.655 22.908 1.00 91.75 610 THR A N 1
ATOM 4775 C CA . THR A 1 610 ? -11.998 -11.387 22.788 1.00 91.75 610 THR A CA 1
ATOM 4776 C C . THR A 1 610 ? -11.348 -11.292 21.408 1.00 91.75 610 THR A C 1
ATOM 4778 O O . THR A 1 610 ? -10.175 -11.626 21.272 1.00 91.75 610 THR A O 1
ATOM 4781 N N . SER A 1 611 ? -12.065 -10.828 20.383 1.00 95.38 611 SER A N 1
ATOM 4782 C CA . SER A 1 611 ? -11.542 -10.704 19.021 1.00 95.38 611 SER A CA 1
ATOM 4783 C C . SER A 1 611 ? -10.515 -9.577 18.870 1.00 95.38 611 SER A C 1
ATOM 4785 O O . SER A 1 611 ? -10.819 -8.412 19.136 1.00 95.38 611 SER A O 1
ATOM 4787 N N . PHE A 1 612 ? -9.341 -9.910 18.321 1.00 96.25 612 PHE A N 1
ATOM 4788 C CA . PHE A 1 612 ? -8.339 -8.949 17.839 1.00 96.25 612 PHE A CA 1
ATOM 4789 C C . PHE A 1 612 ? -8.948 -7.858 16.954 1.00 96.25 612 PHE A C 1
ATOM 4791 O O . PHE A 1 612 ? -8.722 -6.675 17.189 1.00 96.25 612 PHE A O 1
ATOM 4798 N N . PHE A 1 613 ? -9.755 -8.252 15.968 1.00 97.50 613 PHE A N 1
ATOM 4799 C CA . PHE A 1 613 ? -10.288 -7.351 14.949 1.00 97.50 613 PHE A CA 1
ATOM 4800 C C . PHE A 1 613 ? -11.234 -6.305 15.553 1.00 97.50 613 PHE A C 1
ATOM 4802 O O . PHE A 1 613 ? -11.181 -5.133 15.196 1.00 97.50 613 PHE A O 1
ATOM 4809 N N . VAL A 1 614 ? -12.074 -6.710 16.512 1.00 97.69 614 VAL A N 1
ATOM 4810 C CA . VAL A 1 614 ? -12.985 -5.794 17.222 1.00 97.69 614 VAL A CA 1
ATOM 4811 C C . VAL A 1 614 ? -12.200 -4.885 18.174 1.00 97.69 614 VAL A C 1
ATOM 4813 O O . VAL A 1 614 ? -12.454 -3.682 18.224 1.00 97.69 614 VAL A O 1
ATOM 4816 N N . TRP A 1 615 ? -11.191 -5.420 18.874 1.00 97.75 615 TRP A N 1
ATOM 4817 C CA . TRP A 1 615 ? -10.304 -4.611 19.714 1.00 97.75 615 TRP A CA 1
ATOM 4818 C C . TRP A 1 615 ? -9.457 -3.613 18.924 1.00 97.75 615 TRP A C 1
ATOM 4820 O O . TRP A 1 615 ? -9.213 -2.518 19.432 1.00 97.75 615 TRP A O 1
ATOM 4830 N N . LYS A 1 616 ? -9.054 -3.929 17.686 1.00 97.69 616 LYS A N 1
ATOM 4831 C CA . LYS A 1 616 ? -8.338 -2.981 16.823 1.00 97.69 616 LYS A CA 1
ATOM 4832 C C . LYS A 1 616 ? -9.215 -1.763 16.540 1.00 97.69 616 LYS A C 1
ATOM 4834 O O . LYS A 1 616 ? -8.775 -0.651 16.814 1.00 97.69 616 LYS A O 1
ATOM 4839 N N . GLU A 1 617 ? -10.477 -1.954 16.157 1.00 97.88 617 GLU A N 1
ATOM 4840 C CA . GLU A 1 617 ? -11.396 -0.836 15.888 1.00 97.88 617 GLU A CA 1
ATOM 4841 C C . GLU A 1 617 ? -11.789 -0.047 17.144 1.00 97.88 617 GLU A C 1
ATOM 4843 O O . GLU A 1 617 ? -11.842 1.185 17.105 1.00 97.88 617 GLU A O 1
ATOM 4848 N N . LEU A 1 618 ? -11.963 -0.714 18.293 1.00 98.00 618 LEU A N 1
ATOM 4849 C CA . LEU A 1 618 ? -12.150 -0.027 19.579 1.00 98.00 618 LEU A CA 1
ATOM 4850 C C . LEU A 1 618 ? -10.961 0.902 19.882 1.00 98.00 618 LEU A C 1
ATOM 4852 O O . LEU A 1 618 ? -11.145 2.059 20.268 1.00 98.00 618 LEU A O 1
ATOM 4856 N N . LEU A 1 619 ? -9.731 0.424 19.672 1.00 97.69 619 LEU A N 1
ATOM 4857 C CA . LEU A 1 619 ? -8.511 1.189 19.931 1.00 97.69 619 LEU A CA 1
ATOM 4858 C C . LEU A 1 619 ? -8.195 2.233 18.848 1.00 97.69 619 LEU A C 1
ATOM 4860 O O . LEU A 1 619 ? -7.587 3.254 19.177 1.00 97.69 619 LEU A O 1
ATOM 4864 N N . VAL A 1 620 ? -8.641 2.036 17.603 1.00 96.38 620 VAL A N 1
ATOM 4865 C CA . VAL A 1 620 ? -8.616 3.046 16.531 1.00 96.38 620 VAL A CA 1
ATOM 4866 C C . VAL A 1 620 ? -9.553 4.200 16.881 1.00 96.38 620 VAL A C 1
ATOM 4868 O O . VAL A 1 620 ? -9.104 5.345 16.906 1.00 96.38 620 VAL A O 1
ATOM 4871 N N . GLY A 1 621 ? -10.809 3.929 17.254 1.00 97.00 621 GLY A N 1
ATOM 4872 C CA . GLY A 1 621 ? -11.765 4.969 17.653 1.00 97.00 621 GLY A CA 1
ATOM 4873 C C . GLY A 1 621 ? -11.310 5.755 18.890 1.00 97.00 621 GLY A C 1
ATOM 4874 O O . GLY A 1 621 ? -11.247 6.987 18.864 1.00 97.00 621 GLY A O 1
ATOM 4875 N N . LEU A 1 622 ? -10.879 5.059 19.949 1.00 97.38 622 LEU A N 1
ATOM 4876 C CA . LEU A 1 622 ? -10.315 5.697 21.148 1.00 97.38 622 LEU A CA 1
ATOM 4877 C C . LEU A 1 622 ? -8.991 6.435 20.854 1.00 97.38 622 LEU A C 1
ATOM 4879 O O . LEU A 1 622 ? -8.689 7.450 21.486 1.00 97.38 622 LEU A O 1
ATOM 4883 N N . GLY A 1 623 ? -8.199 5.967 19.885 1.00 95.75 623 GLY A N 1
ATOM 4884 C CA . GLY A 1 623 ? -6.986 6.633 19.400 1.00 95.75 623 GLY A CA 1
ATOM 4885 C C . GLY A 1 623 ? -7.273 7.908 18.599 1.00 95.75 623 GLY A C 1
ATOM 4886 O O . GLY A 1 623 ? -6.598 8.919 18.802 1.00 95.75 623 GLY A O 1
ATOM 4887 N N . ALA A 1 624 ? -8.309 7.905 17.759 1.00 95.25 624 ALA A N 1
ATOM 4888 C CA . ALA A 1 624 ? -8.786 9.080 17.035 1.00 95.25 624 ALA A CA 1
ATOM 4889 C C . ALA A 1 624 ? -9.293 10.156 18.009 1.00 95.25 624 ALA A C 1
ATOM 4891 O O . ALA A 1 624 ? -8.873 11.310 17.910 1.00 95.25 624 ALA A O 1
ATOM 4892 N N . MET A 1 625 ? -10.080 9.764 19.020 1.00 95.31 625 MET A N 1
ATOM 4893 C CA . MET A 1 625 ? -10.473 10.650 20.125 1.00 95.31 625 MET A CA 1
ATOM 4894 C C . MET A 1 625 ? -9.259 11.236 20.855 1.00 95.31 625 MET A C 1
ATOM 4896 O O . MET A 1 625 ? -9.159 12.451 21.013 1.00 95.31 625 MET A O 1
ATOM 4900 N N . SER A 1 626 ? -8.302 10.386 21.248 1.00 94.62 626 SER A N 1
ATOM 4901 C CA . SER A 1 626 ? -7.066 10.817 21.924 1.00 94.62 626 SER A CA 1
ATOM 4902 C C . SER A 1 626 ? -6.276 11.833 21.086 1.00 94.62 626 SER A C 1
ATOM 4904 O O . SER A 1 626 ? -5.709 12.775 21.627 1.00 94.62 626 SER A O 1
ATOM 4906 N N . THR A 1 627 ? -6.275 11.667 19.759 1.00 94.31 627 THR A N 1
ATOM 4907 C CA . THR A 1 627 ? -5.582 12.547 18.802 1.00 94.31 627 THR A CA 1
ATOM 4908 C C . THR A 1 627 ? -6.305 13.882 18.602 1.00 94.31 627 THR A C 1
ATOM 4910 O O . THR A 1 627 ? -5.651 14.911 18.441 1.00 94.31 627 THR A O 1
ATOM 4913 N N . ALA A 1 628 ? -7.641 13.888 18.611 1.00 96.12 628 ALA A N 1
ATOM 4914 C CA . ALA A 1 628 ? -8.439 15.106 18.488 1.00 96.12 628 ALA A CA 1
ATOM 4915 C C . ALA A 1 628 ? -8.395 15.950 19.779 1.00 96.12 628 ALA A C 1
ATOM 4917 O O . ALA A 1 628 ? -8.120 17.147 19.720 1.00 96.12 628 ALA A O 1
ATOM 4918 N N . TRP A 1 629 ? -8.550 15.329 20.955 1.00 96.69 629 TRP A N 1
ATOM 4919 C CA . TRP A 1 629 ? -8.494 16.024 22.251 1.00 96.69 629 TRP A CA 1
ATOM 4920 C C . TRP A 1 629 ? -7.069 16.354 22.745 1.00 96.69 629 TRP A C 1
ATOM 4922 O O . TRP A 1 629 ? -6.925 17.016 23.767 1.00 96.69 629 TRP A O 1
ATOM 4932 N N . MET A 1 630 ? -6.010 15.980 22.015 1.00 95.12 630 MET A N 1
ATOM 4933 C CA . MET A 1 630 ? -4.592 16.121 22.411 1.00 95.12 630 MET A CA 1
ATOM 4934 C C . MET A 1 630 ? -4.138 17.542 22.818 1.00 95.12 630 MET A C 1
ATOM 4936 O O . MET A 1 630 ? -3.146 17.693 23.534 1.00 95.12 630 MET A O 1
ATOM 4940 N N . PHE A 1 631 ? -4.839 18.588 22.371 1.00 95.25 631 PHE A N 1
ATOM 4941 C CA . PHE A 1 631 ? -4.532 19.991 22.688 1.00 95.25 631 PHE A CA 1
ATOM 4942 C C . PHE A 1 631 ? -5.489 20.630 23.717 1.00 95.25 631 PHE A C 1
ATOM 4944 O O . PHE A 1 631 ? -5.303 21.798 24.064 1.00 95.25 631 PHE A O 1
ATOM 4951 N N . GLN A 1 632 ? -6.475 19.877 24.215 1.00 94.75 632 GLN A N 1
ATOM 4952 C CA . GLN A 1 632 ? -7.511 20.341 25.147 1.00 94.75 632 GLN A CA 1
ATOM 4953 C C . GLN A 1 632 ? -7.035 20.345 26.614 1.00 94.75 632 GLN A C 1
ATOM 4955 O O . GLN A 1 632 ? -5.836 20.247 26.890 1.00 94.75 632 GLN A O 1
ATOM 4960 N N . ASP A 1 633 ? -7.976 20.524 27.546 1.00 94.44 633 ASP A N 1
ATOM 4961 C CA . ASP A 1 633 ? -7.731 20.511 28.991 1.00 94.44 633 ASP A CA 1
ATOM 4962 C C . ASP A 1 633 ? -7.157 19.163 29.467 1.00 94.44 633 ASP A C 1
ATOM 4964 O O . ASP A 1 633 ? -7.631 18.086 29.087 1.00 94.44 633 ASP A O 1
ATOM 4968 N N . GLU A 1 634 ? -6.136 19.235 30.322 1.00 94.50 634 GLU A N 1
ATOM 4969 C CA . GLU A 1 634 ? -5.377 18.080 30.805 1.00 94.50 634 GLU A CA 1
ATOM 4970 C C . GLU A 1 634 ? -6.271 17.056 31.522 1.00 94.50 634 GLU A C 1
ATOM 4972 O O . GLU A 1 634 ? -6.138 15.853 31.283 1.00 94.50 634 GLU A O 1
ATOM 4977 N N . ALA A 1 635 ? -7.256 17.510 32.309 1.00 95.81 635 ALA A N 1
ATOM 4978 C CA . ALA A 1 635 ? -8.171 16.631 33.034 1.00 95.81 635 ALA A CA 1
ATOM 4979 C C . ALA A 1 635 ? -9.095 15.837 32.093 1.00 95.81 635 ALA A C 1
ATOM 4981 O O . ALA A 1 635 ? -9.457 14.699 32.401 1.00 95.81 635 ALA A O 1
ATOM 4982 N N . VAL A 1 636 ? -9.429 16.388 30.919 1.00 96.06 636 VAL A N 1
ATOM 4983 C CA . VAL A 1 636 ? -10.185 15.667 29.882 1.00 96.06 636 VAL A CA 1
ATOM 4984 C C . VAL A 1 636 ? -9.298 14.616 29.214 1.00 96.06 636 VAL A C 1
ATOM 4986 O O . VAL A 1 636 ? -9.731 13.476 29.032 1.00 96.06 636 VAL A O 1
ATOM 4989 N N . THR A 1 637 ? -8.042 14.954 28.899 1.00 95.38 637 THR A N 1
ATOM 4990 C CA . THR A 1 637 ? -7.107 13.999 28.278 1.00 95.38 637 THR A CA 1
ATOM 4991 C C . THR A 1 637 ? -6.739 12.839 29.207 1.00 95.38 637 THR A C 1
ATOM 4993 O O . THR A 1 637 ? -6.772 11.682 28.783 1.00 95.38 637 THR A O 1
ATOM 4996 N N . GLU A 1 638 ? -6.480 13.111 30.489 1.00 95.94 638 GLU A N 1
ATOM 4997 C CA . GLU A 1 638 ? -6.213 12.071 31.487 1.00 95.94 638 GLU A CA 1
ATOM 4998 C C . GLU A 1 638 ? -7.482 11.271 31.829 1.00 95.94 638 GLU A C 1
ATOM 5000 O O . GLU A 1 638 ? -7.391 10.064 32.037 1.00 95.94 638 GLU A O 1
ATOM 5005 N N . GLY A 1 639 ? -8.675 11.879 31.786 1.00 96.81 639 GLY A N 1
ATOM 5006 C CA . GLY A 1 639 ? -9.949 11.165 31.938 1.00 96.81 639 GLY A CA 1
ATOM 5007 C C . GLY A 1 639 ? -10.214 10.152 30.813 1.00 96.81 639 GLY A C 1
ATOM 5008 O O . GLY A 1 639 ? -10.545 8.996 31.082 1.00 96.81 639 GLY A O 1
ATOM 5009 N N . LEU A 1 640 ? -9.998 10.539 29.548 1.00 96.38 640 LEU A N 1
ATOM 5010 C CA . LEU A 1 640 ? -10.092 9.626 28.396 1.00 96.38 640 LEU A CA 1
ATOM 5011 C C . LEU A 1 640 ? -9.073 8.477 28.486 1.00 96.38 640 LEU A C 1
ATOM 5013 O O . LEU A 1 640 ? -9.392 7.318 28.209 1.00 96.38 640 LEU A O 1
ATOM 5017 N N . LYS A 1 641 ? -7.847 8.790 28.912 1.00 96.38 641 LYS A N 1
ATOM 5018 C CA . LYS A 1 641 ? -6.766 7.825 29.151 1.00 96.38 641 LYS A CA 1
ATOM 5019 C C . LYS A 1 641 ? -7.089 6.870 30.308 1.00 96.38 641 LYS A C 1
ATOM 5021 O O . LYS A 1 641 ? -6.806 5.680 30.186 1.00 96.38 641 LYS A O 1
ATOM 5026 N N . ALA A 1 642 ? -7.713 7.352 31.384 1.00 97.50 642 ALA A N 1
ATOM 5027 C CA . ALA A 1 642 ? -8.159 6.541 32.516 1.00 97.50 642 ALA A CA 1
ATOM 5028 C C . ALA A 1 642 ? -9.266 5.554 32.114 1.00 97.50 642 ALA A C 1
ATOM 5030 O O . ALA A 1 642 ? -9.152 4.367 32.420 1.00 97.50 642 ALA A O 1
ATOM 5031 N N . PHE A 1 643 ? -10.270 6.001 31.348 1.00 97.62 643 PHE A N 1
ATOM 5032 C CA . PHE A 1 643 ? -11.281 5.109 30.770 1.00 97.62 643 PHE A CA 1
ATOM 5033 C C . PHE A 1 643 ? -10.642 4.031 29.882 1.00 97.62 643 PHE A C 1
ATOM 5035 O O . PHE A 1 643 ? -10.876 2.837 30.073 1.00 97.62 643 PHE A O 1
ATOM 5042 N N . ARG A 1 644 ? -9.760 4.426 28.953 1.00 97.25 644 ARG A N 1
ATOM 5043 C CA . ARG A 1 644 ? -9.052 3.473 28.086 1.00 97.25 644 ARG A CA 1
ATOM 5044 C C . ARG A 1 644 ? -8.198 2.480 28.888 1.00 97.25 644 ARG A C 1
ATOM 5046 O O . ARG A 1 644 ? -8.132 1.316 28.501 1.00 97.25 644 ARG A O 1
ATOM 5053 N N . LYS A 1 645 ? -7.592 2.902 30.007 1.00 97.38 645 LYS A N 1
ATOM 5054 C CA . LYS A 1 645 ? -6.851 2.024 30.931 1.00 97.38 645 LYS A CA 1
ATOM 5055 C C . LYS A 1 645 ? -7.756 0.972 31.577 1.00 97.38 645 LYS A C 1
ATOM 5057 O O . LYS A 1 645 ? -7.374 -0.195 31.605 1.00 97.38 645 LYS A O 1
ATOM 5062 N N . GLU A 1 646 ? -8.945 1.360 32.047 1.00 97.00 646 GLU A N 1
ATOM 5063 C CA . GLU A 1 646 ? -9.921 0.428 32.638 1.00 97.00 646 GLU A CA 1
ATOM 5064 C C . GLU A 1 646 ? -10.299 -0.694 31.662 1.00 97.00 646 GLU A C 1
ATOM 5066 O O . GLU A 1 646 ? -10.363 -1.853 32.066 1.00 97.00 646 GLU A O 1
ATOM 5071 N N . LEU A 1 647 ? -10.476 -0.373 30.375 1.00 97.06 647 LEU A N 1
ATOM 5072 C CA . LEU A 1 647 ? -10.792 -1.366 29.346 1.00 97.06 647 LEU A CA 1
ATOM 5073 C C . LEU A 1 647 ? -9.650 -2.371 29.108 1.00 97.06 647 LEU A C 1
ATOM 5075 O O . LEU A 1 647 ? -9.904 -3.567 28.998 1.00 97.06 647 LEU A O 1
ATOM 5079 N N . VAL A 1 648 ? -8.395 -1.912 29.008 1.00 97.00 648 VAL A N 1
ATOM 5080 C CA . VAL A 1 648 ? -7.284 -2.766 28.530 1.00 97.00 648 VAL A CA 1
ATOM 5081 C C . VAL A 1 648 ? -6.457 -3.434 29.630 1.00 97.00 648 VAL A C 1
ATOM 5083 O O . VAL A 1 648 ? -5.898 -4.504 29.384 1.00 97.00 648 VAL A O 1
ATOM 5086 N N . THR A 1 649 ? -6.372 -2.867 30.840 1.00 96.88 649 THR A N 1
ATOM 5087 C CA . THR A 1 649 ? -5.598 -3.473 31.942 1.00 96.88 649 THR A CA 1
ATOM 5088 C C . THR A 1 649 ? -6.104 -4.881 32.317 1.00 96.88 649 THR A C 1
ATOM 5090 O O . THR A 1 649 ? -5.268 -5.777 32.435 1.00 96.88 649 THR A O 1
ATOM 5093 N N . PRO A 1 650 ? -7.419 -5.170 32.431 1.00 96.50 650 PRO A N 1
ATOM 5094 C CA . PRO A 1 650 ? -7.902 -6.535 32.680 1.00 96.50 650 PRO A CA 1
ATOM 5095 C C . PRO A 1 650 ? -7.469 -7.537 31.600 1.00 96.50 650 PRO A C 1
ATOM 5097 O O . PRO A 1 650 ? -7.187 -8.698 31.898 1.00 96.50 650 PRO A O 1
ATOM 5100 N N . ILE A 1 651 ? -7.376 -7.082 30.348 1.00 96.06 651 ILE A N 1
ATOM 5101 C CA . ILE A 1 651 ? -7.064 -7.923 29.189 1.00 96.06 651 ILE A CA 1
ATOM 5102 C C . ILE A 1 651 ? -5.562 -8.207 29.122 1.00 96.06 651 ILE A C 1
ATOM 5104 O O . ILE A 1 651 ? -5.183 -9.367 28.978 1.00 96.06 651 ILE A O 1
ATOM 5108 N N . VAL A 1 652 ? -4.691 -7.207 29.322 1.00 96.00 652 VAL A N 1
ATOM 5109 C CA . VAL A 1 652 ? -3.236 -7.454 29.351 1.00 96.00 652 VAL A CA 1
ATOM 5110 C C . VAL A 1 652 ? -2.847 -8.378 30.513 1.00 96.00 652 VAL A C 1
ATOM 5112 O O . VAL A 1 652 ? -2.012 -9.259 30.337 1.00 96.00 652 VAL A O 1
ATOM 5115 N N . ARG A 1 653 ? -3.515 -8.273 31.674 1.00 95.56 653 ARG A N 1
ATOM 5116 C CA . ARG A 1 653 ? -3.308 -9.200 32.805 1.00 95.56 653 ARG A CA 1
ATOM 5117 C C . ARG A 1 653 ? -3.791 -10.625 32.524 1.00 95.56 653 ARG A C 1
ATOM 5119 O O . ARG A 1 653 ? -3.241 -11.561 33.093 1.00 95.56 653 ARG A O 1
ATOM 5126 N N . LYS A 1 654 ? -4.792 -10.800 31.655 1.00 94.62 654 LYS A N 1
ATOM 5127 C CA . LYS A 1 654 ? -5.279 -12.115 31.205 1.00 94.62 654 LYS A CA 1
ATOM 5128 C C . LYS A 1 654 ? -4.369 -12.745 30.142 1.00 94.62 654 LYS A C 1
ATOM 5130 O O . LYS A 1 654 ? -4.226 -13.963 30.132 1.00 94.62 654 LYS A O 1
ATOM 5135 N N . LEU A 1 655 ? -3.790 -11.937 29.251 1.00 93.62 655 LEU A N 1
ATOM 5136 C CA . LEU A 1 655 ? -2.928 -12.397 28.152 1.00 93.62 655 LEU A CA 1
ATOM 5137 C C . LEU A 1 655 ? -1.460 -12.598 28.568 1.00 93.62 655 LEU A C 1
ATOM 5139 O O . LEU A 1 655 ? -0.773 -13.432 27.982 1.00 93.62 655 LEU A O 1
ATOM 5143 N N . GLY A 1 656 ? -0.979 -11.842 29.558 1.00 94.50 656 GLY A N 1
ATOM 5144 C CA . GLY A 1 656 ? 0.432 -11.807 29.942 1.00 94.50 656 GLY A CA 1
ATOM 5145 C C . GLY A 1 656 ? 1.303 -10.969 28.996 1.00 94.50 656 GLY A C 1
ATOM 5146 O O . GLY A 1 656 ? 0.825 -10.380 28.027 1.00 94.50 656 GLY A O 1
ATOM 5147 N N . TYR A 1 657 ? 2.602 -10.910 29.304 1.00 95.00 657 TYR A N 1
ATOM 5148 C CA . TYR A 1 657 ? 3.588 -10.052 28.622 1.00 95.00 657 TYR A CA 1
ATOM 5149 C C . TYR A 1 657 ? 4.571 -10.820 27.723 1.00 95.00 657 TYR A C 1
ATOM 5151 O O . TYR A 1 657 ? 5.425 -10.212 27.084 1.00 95.00 657 TYR A O 1
ATOM 5159 N N . GLU A 1 658 ? 4.474 -12.149 27.689 1.00 92.81 658 GLU A N 1
ATOM 5160 C CA . GLU A 1 658 ? 5.348 -13.041 26.925 1.00 92.81 658 GLU A CA 1
ATOM 5161 C C . GLU A 1 658 ? 4.552 -13.743 25.818 1.00 92.81 658 GLU A C 1
ATOM 5163 O O . GLU A 1 658 ? 3.347 -13.971 25.956 1.00 92.81 658 GLU A O 1
ATOM 5168 N N . ILE A 1 659 ? 5.229 -14.088 24.720 1.00 93.00 659 ILE A N 1
ATOM 5169 C CA . ILE A 1 659 ? 4.670 -14.917 23.646 1.00 93.00 659 ILE A CA 1
ATOM 5170 C C . ILE A 1 659 ? 5.029 -16.378 23.931 1.00 93.00 659 ILE A C 1
ATOM 5172 O O . ILE A 1 659 ? 6.173 -16.686 24.268 1.00 93.00 659 ILE A O 1
ATOM 5176 N N . HIS A 1 660 ? 4.059 -17.272 23.791 1.00 90.56 660 HIS A N 1
ATOM 5177 C CA . HIS A 1 660 ? 4.195 -18.707 24.022 1.00 90.56 660 HIS A CA 1
ATOM 5178 C C . HIS A 1 660 ? 3.927 -19.489 22.730 1.00 90.56 660 HIS A C 1
ATOM 5180 O O . HIS A 1 660 ? 3.190 -19.030 21.863 1.00 90.56 660 HIS A O 1
ATOM 5186 N N . GLU A 1 661 ? 4.464 -20.707 22.614 1.00 85.75 661 GLU A N 1
ATOM 5187 C CA . GLU A 1 661 ? 4.282 -21.570 21.426 1.00 85.75 661 GLU A CA 1
ATOM 5188 C C . GLU A 1 661 ? 2.809 -21.922 21.133 1.00 85.75 661 GLU A C 1
ATOM 5190 O O . GLU A 1 661 ? 2.468 -22.290 20.013 1.00 85.75 661 GLU A O 1
ATOM 5195 N N . ALA A 1 662 ? 1.936 -21.796 22.138 1.00 89.75 662 ALA A N 1
ATOM 5196 C CA . ALA A 1 662 ? 0.493 -21.998 22.027 1.00 89.75 662 ALA A CA 1
ATOM 5197 C C . ALA A 1 662 ? -0.297 -20.739 21.600 1.00 89.75 662 ALA A C 1
ATOM 5199 O O . ALA A 1 662 ? -1.494 -20.859 21.345 1.00 89.75 662 ALA A O 1
ATOM 5200 N N . ASP A 1 663 ? 0.324 -19.554 21.523 1.00 91.25 663 ASP A N 1
ATOM 5201 C CA . ASP A 1 663 ? -0.349 -18.341 21.039 1.00 91.25 663 ASP A CA 1
ATOM 5202 C C . ASP A 1 663 ? -0.494 -18.401 19.507 1.00 91.25 663 ASP A C 1
ATOM 5204 O O . ASP A 1 663 ? 0.501 -18.321 18.772 1.00 91.25 663 ASP A O 1
ATOM 5208 N N . GLY A 1 664 ? -1.731 -18.488 19.010 1.00 91.75 664 GLY A N 1
ATOM 5209 C CA . GLY A 1 664 ? -2.025 -18.441 17.580 1.00 91.75 664 GLY A CA 1
ATOM 5210 C C . GLY A 1 664 ? -1.685 -17.084 16.953 1.00 91.75 664 GLY A C 1
ATOM 5211 O O . GLY A 1 664 ? -1.500 -16.084 17.647 1.00 91.75 664 GLY A O 1
ATOM 5212 N N . HIS A 1 665 ? -1.632 -17.025 15.617 1.00 91.25 665 HIS A N 1
ATOM 5213 C CA . HIS A 1 665 ? -1.263 -15.813 14.864 1.00 91.25 665 HIS A CA 1
ATOM 5214 C C . HIS A 1 665 ? -1.996 -14.555 15.368 1.00 91.25 665 HIS A C 1
ATOM 5216 O O . HIS A 1 665 ? -1.375 -13.532 15.660 1.00 91.25 665 HIS A O 1
ATOM 5222 N N . VAL A 1 666 ? -3.319 -14.666 15.509 1.00 93.88 666 VAL A N 1
ATOM 5223 C CA . VAL A 1 666 ? -4.216 -13.582 15.930 1.00 93.88 666 VAL A CA 1
ATOM 5224 C C . VAL A 1 666 ? -4.069 -13.268 17.427 1.00 93.88 666 VAL A C 1
ATOM 5226 O O . VAL A 1 666 ? -4.136 -12.103 17.819 1.00 93.88 666 VAL A O 1
ATOM 5229 N N . ASP A 1 667 ? -3.793 -14.270 18.268 1.00 94.06 667 ASP A N 1
ATOM 5230 C CA . ASP A 1 667 ? -3.571 -14.086 19.710 1.00 94.06 667 ASP A CA 1
ATOM 5231 C C . ASP A 1 667 ? -2.284 -13.295 19.982 1.00 94.06 667 ASP A C 1
ATOM 5233 O O . ASP A 1 667 ? -2.260 -12.408 20.838 1.00 94.06 667 ASP A O 1
ATOM 5237 N N . GLN A 1 668 ? -1.224 -13.552 19.206 1.00 95.06 668 GLN A N 1
ATOM 5238 C CA . GLN A 1 668 ? 0.022 -12.788 19.285 1.00 95.06 668 GLN A CA 1
ATOM 5239 C C . GLN A 1 668 ? -0.175 -11.318 18.880 1.00 95.06 668 GLN A C 1
ATOM 5241 O O . GLN A 1 668 ? 0.380 -10.426 19.525 1.00 95.06 668 GLN A O 1
ATOM 5246 N N . GLN A 1 669 ? -0.981 -11.053 17.844 1.00 93.88 669 GLN A N 1
ATOM 5247 C CA . GLN A 1 669 ? -1.336 -9.690 17.422 1.00 93.88 669 GLN A CA 1
ATOM 5248 C C . GLN A 1 669 ? -2.193 -8.967 18.475 1.00 93.88 669 GLN A C 1
ATOM 5250 O O . GLN A 1 669 ? -1.954 -7.793 18.765 1.00 93.88 669 GLN A O 1
ATOM 5255 N N . LEU A 1 670 ? -3.154 -9.666 19.094 1.00 95.56 670 LEU A N 1
ATOM 5256 C CA . LEU A 1 670 ? -3.938 -9.139 20.213 1.00 95.56 670 LEU A CA 1
ATOM 5257 C C . LEU A 1 670 ? -3.040 -8.802 21.409 1.00 95.56 670 LEU A C 1
ATOM 5259 O O . LEU A 1 670 ? -3.173 -7.715 21.972 1.00 95.56 670 LEU A O 1
ATOM 5263 N N . LYS A 1 671 ? -2.110 -9.694 21.776 1.00 96.12 671 LYS A N 1
ATOM 5264 C CA . LYS A 1 671 ? -1.187 -9.498 22.903 1.00 96.12 671 LYS A CA 1
ATOM 5265 C C . LYS A 1 671 ? -0.293 -8.274 22.695 1.00 96.12 671 LYS A C 1
ATOM 5267 O O . LYS A 1 671 ? -0.258 -7.419 23.577 1.00 96.12 671 LYS A O 1
ATOM 5272 N N . ASP A 1 672 ? 0.331 -8.129 21.523 1.00 95.81 672 ASP A N 1
ATOM 5273 C CA . ASP A 1 672 ? 1.121 -6.942 21.155 1.00 95.81 672 ASP A CA 1
ATOM 5274 C C . ASP A 1 672 ? 0.303 -5.640 21.264 1.00 95.81 672 ASP A C 1
ATOM 5276 O O . ASP A 1 672 ? 0.668 -4.707 21.987 1.00 95.81 672 ASP A O 1
ATOM 5280 N N . MET A 1 673 ? -0.858 -5.600 20.606 1.00 96.25 673 MET A N 1
ATOM 5281 C CA . MET A 1 673 ? -1.711 -4.414 20.543 1.00 96.25 673 MET A CA 1
ATOM 5282 C C . MET A 1 673 ? -2.252 -3.993 21.920 1.00 96.25 673 MET A C 1
ATOM 5284 O O . MET A 1 673 ? -2.250 -2.803 22.257 1.00 96.25 673 MET A O 1
ATOM 5288 N N . ILE A 1 674 ? -2.705 -4.955 22.728 1.00 97.50 674 ILE A N 1
ATOM 5289 C CA . ILE A 1 674 ? -3.235 -4.710 24.075 1.00 97.50 674 ILE A CA 1
ATOM 5290 C C . ILE A 1 674 ? -2.110 -4.308 25.037 1.00 97.50 674 ILE A C 1
ATOM 5292 O O . ILE A 1 674 ? -2.284 -3.341 25.781 1.00 97.50 674 ILE A O 1
ATOM 5296 N N . MET A 1 675 ? -0.940 -4.958 24.975 1.00 97.75 675 MET A N 1
ATOM 5297 C CA . MET A 1 675 ? 0.254 -4.580 25.744 1.00 97.75 675 MET A CA 1
ATOM 5298 C C . MET A 1 675 ? 0.662 -3.132 25.453 1.00 97.75 675 MET A C 1
ATOM 5300 O O . MET A 1 675 ? 0.819 -2.324 26.373 1.00 97.75 675 MET A O 1
ATOM 5304 N N . ARG A 1 676 ? 0.745 -2.761 24.170 1.00 96.75 676 ARG A N 1
ATOM 5305 C CA . ARG A 1 676 ? 1.042 -1.387 23.751 1.00 96.75 676 ARG A CA 1
ATOM 5306 C C . ARG A 1 676 ? -0.001 -0.397 24.255 1.00 96.75 676 ARG A C 1
ATOM 5308 O O . ARG A 1 676 ? 0.360 0.669 24.750 1.00 96.75 676 ARG A O 1
ATOM 5315 N N . SER A 1 677 ? -1.287 -0.738 24.160 1.00 97.31 677 SER A N 1
ATOM 5316 C CA . SER A 1 677 ? -2.368 0.132 24.629 1.00 97.31 677 SER A CA 1
ATOM 5317 C C . SER A 1 677 ? -2.339 0.334 26.148 1.00 97.31 677 SER A C 1
ATOM 5319 O O . SER A 1 677 ? -2.475 1.467 26.603 1.00 97.31 677 SER A O 1
ATOM 5321 N N . ALA A 1 678 ? -2.133 -0.727 26.933 1.00 97.94 678 ALA A N 1
ATOM 5322 C CA . ALA A 1 678 ? -2.064 -0.642 28.391 1.00 97.94 678 ALA A CA 1
ATOM 5323 C C . ALA A 1 678 ? -0.884 0.226 28.849 1.00 97.94 678 ALA A C 1
ATOM 5325 O O . ALA A 1 678 ? -1.062 1.144 29.653 1.00 97.94 678 ALA A O 1
ATOM 5326 N N . ALA A 1 679 ? 0.301 0.003 28.276 1.00 97.56 679 ALA A N 1
ATOM 5327 C CA . ALA A 1 679 ? 1.480 0.796 28.591 1.00 97.56 679 ALA A CA 1
ATOM 5328 C C . ALA A 1 679 ? 1.305 2.279 28.220 1.00 97.56 679 ALA A C 1
ATOM 5330 O O . ALA A 1 679 ? 1.574 3.134 29.056 1.00 97.56 679 ALA A O 1
ATOM 5331 N N . MET A 1 680 ? 0.781 2.604 27.030 1.00 94.81 680 MET A N 1
ATOM 5332 C CA . MET A 1 680 ? 0.541 4.001 26.613 1.00 94.81 680 MET A CA 1
ATOM 5333 C C . MET A 1 680 ? -0.515 4.719 27.475 1.00 94.81 680 MET A C 1
ATOM 5335 O O . MET A 1 680 ? -0.489 5.943 27.595 1.00 94.81 680 MET A O 1
ATOM 5339 N N . CYS A 1 681 ? -1.411 3.976 28.132 1.00 95.00 681 CYS A N 1
ATOM 5340 C CA . CYS A 1 681 ? -2.333 4.509 29.137 1.00 95.00 681 CYS A CA 1
ATOM 5341 C C . CYS A 1 681 ? -1.723 4.631 30.550 1.00 95.00 681 CYS A C 1
ATOM 5343 O O . CYS A 1 681 ? -2.416 5.043 31.480 1.00 95.00 681 CYS A O 1
ATOM 5345 N N . GLY A 1 682 ? -0.436 4.320 30.735 1.00 95.44 682 GLY A N 1
ATOM 5346 C CA . GLY A 1 682 ? 0.248 4.405 32.025 1.00 95.44 682 GLY A CA 1
ATOM 5347 C C . GLY A 1 682 ? 0.013 3.195 32.934 1.00 95.44 682 GLY A C 1
ATOM 5348 O O . GLY A 1 682 ? -0.124 3.357 34.148 1.00 95.44 682 GLY A O 1
ATOM 5349 N N . ASP A 1 683 ? -0.102 1.984 32.386 1.00 97.94 683 ASP A N 1
ATOM 5350 C CA . ASP A 1 683 ? -0.071 0.751 33.180 1.00 97.94 683 ASP A CA 1
ATOM 5351 C C . ASP A 1 683 ? 1.368 0.388 33.590 1.00 97.94 683 ASP A C 1
ATOM 5353 O O . ASP A 1 683 ? 2.146 -0.150 32.803 1.00 97.94 683 ASP A O 1
ATOM 5357 N N . GLU A 1 684 ? 1.726 0.697 34.840 1.00 97.62 684 GLU A N 1
ATOM 5358 C CA . GLU A 1 684 ? 3.090 0.546 35.367 1.00 97.62 684 GLU A CA 1
ATOM 5359 C C . GLU A 1 684 ? 3.675 -0.864 35.248 1.00 97.62 684 GLU A C 1
ATOM 5361 O O . GLU A 1 684 ? 4.884 -1.009 35.087 1.00 97.62 684 GLU A O 1
ATOM 5366 N N . GLU A 1 685 ? 2.853 -1.902 35.380 1.00 98.00 685 GLU A N 1
ATOM 5367 C CA . GLU A 1 685 ? 3.319 -3.290 35.344 1.00 98.00 685 GLU A CA 1
ATOM 5368 C C . GLU A 1 685 ? 3.718 -3.682 33.920 1.00 98.00 685 GLU A C 1
ATOM 5370 O O . GLU A 1 685 ? 4.806 -4.213 33.709 1.00 98.00 685 GLU A O 1
ATOM 5375 N N . THR A 1 686 ? 2.894 -3.303 32.937 1.00 98.31 686 THR A N 1
ATOM 5376 C CA . THR A 1 686 ? 3.193 -3.479 31.511 1.00 98.31 686 THR A CA 1
ATOM 5377 C C . THR A 1 686 ? 4.438 -2.687 31.094 1.00 98.31 686 THR A C 1
ATOM 5379 O O . THR A 1 686 ? 5.269 -3.193 30.340 1.00 98.31 686 THR A O 1
ATOM 5382 N N . ILE A 1 687 ? 4.610 -1.466 31.619 1.00 98.38 687 ILE A N 1
ATOM 5383 C CA . ILE A 1 687 ? 5.801 -0.635 31.374 1.00 98.38 687 ILE A CA 1
ATOM 5384 C C . ILE A 1 687 ? 7.062 -1.312 31.932 1.00 98.38 687 ILE A C 1
ATOM 5386 O O . ILE A 1 687 ? 8.038 -1.487 31.202 1.00 98.38 687 ILE A O 1
ATOM 5390 N N . LYS A 1 688 ? 7.028 -1.766 33.193 1.00 98.00 688 LYS A N 1
ATOM 5391 C CA . LYS A 1 688 ? 8.156 -2.457 33.846 1.00 98.00 688 LYS A CA 1
ATOM 5392 C C . LYS A 1 688 ? 8.487 -3.790 33.164 1.00 98.00 688 LYS A C 1
ATOM 5394 O O . LYS A 1 688 ? 9.662 -4.125 33.036 1.00 98.00 688 LYS A O 1
ATOM 5399 N N . ALA A 1 689 ? 7.481 -4.528 32.687 1.00 97.31 689 ALA A N 1
ATOM 5400 C CA . ALA A 1 689 ? 7.677 -5.752 31.910 1.00 97.31 689 ALA A CA 1
ATOM 5401 C C . ALA A 1 689 ? 8.400 -5.475 30.578 1.00 97.31 689 ALA A C 1
ATOM 5403 O O . ALA A 1 689 ? 9.389 -6.140 30.270 1.00 97.31 689 ALA A O 1
ATOM 5404 N N . ALA A 1 690 ? 7.970 -4.451 29.830 1.00 97.50 690 ALA A N 1
ATOM 5405 C CA . ALA A 1 690 ? 8.608 -4.049 28.576 1.00 97.50 690 ALA A CA 1
ATOM 5406 C C . ALA A 1 690 ? 10.061 -3.581 28.775 1.00 97.50 690 ALA A C 1
ATOM 5408 O O . ALA A 1 690 ? 10.956 -4.031 28.060 1.00 97.50 690 ALA A O 1
ATOM 5409 N N . GLN A 1 691 ? 10.315 -2.729 29.774 1.00 96.62 691 GLN A N 1
ATOM 5410 C CA . GLN A 1 691 ? 11.664 -2.242 30.091 1.00 96.62 691 GLN A CA 1
ATOM 5411 C C . GLN A 1 691 ? 12.608 -3.397 30.476 1.00 96.62 691 GLN A C 1
ATOM 5413 O O . GLN A 1 691 ? 13.724 -3.472 29.966 1.00 96.62 691 GLN A O 1
ATOM 5418 N N . ASN A 1 692 ? 12.140 -4.355 31.285 1.00 96.06 692 ASN A N 1
ATOM 5419 C CA . ASN A 1 692 ? 12.894 -5.558 31.656 1.00 96.06 692 ASN A CA 1
ATOM 5420 C C . ASN A 1 692 ? 13.212 -6.449 30.435 1.00 96.06 692 ASN A C 1
ATOM 5422 O O . ASN A 1 692 ? 14.357 -6.866 30.254 1.00 96.06 692 ASN A O 1
ATOM 5426 N N . ALA A 1 693 ? 12.236 -6.687 29.549 1.00 96.12 693 ALA A N 1
ATOM 5427 C CA . ALA A 1 693 ? 12.450 -7.416 28.294 1.00 96.12 693 ALA A CA 1
ATOM 5428 C C . ALA A 1 693 ? 13.498 -6.728 27.395 1.00 96.12 693 ALA A C 1
ATOM 5430 O O . ALA A 1 693 ? 14.394 -7.385 26.857 1.00 96.12 693 ALA A O 1
ATOM 5431 N N . PHE A 1 694 ? 13.445 -5.396 27.287 1.00 95.75 694 PHE A N 1
ATOM 5432 C CA . PHE A 1 694 ? 14.432 -4.617 26.541 1.00 95.75 694 PHE A CA 1
ATOM 5433 C C . PHE A 1 694 ? 15.836 -4.711 27.158 1.00 95.75 694 PHE A C 1
ATOM 5435 O O . PHE A 1 694 ? 16.788 -5.056 26.455 1.00 95.75 694 PHE A O 1
ATOM 5442 N N . GLU A 1 695 ? 15.967 -4.496 28.469 1.00 94.44 695 GLU A N 1
ATOM 5443 C CA . GLU A 1 695 ? 17.229 -4.631 29.205 1.00 94.44 695 GLU A CA 1
ATOM 5444 C C . GLU A 1 695 ? 17.881 -6.009 29.024 1.00 94.44 695 GLU A C 1
ATOM 5446 O O . GLU A 1 695 ? 19.090 -6.102 28.810 1.00 94.44 695 GLU A O 1
ATOM 5451 N N . LYS A 1 696 ? 17.094 -7.086 29.105 1.00 94.62 696 LYS A N 1
ATOM 5452 C CA . LYS A 1 696 ? 17.564 -8.456 28.863 1.00 94.62 696 LYS A CA 1
ATOM 5453 C C . LYS A 1 696 ? 18.040 -8.646 27.423 1.00 94.62 696 LYS A C 1
ATOM 5455 O O . LYS A 1 696 ? 19.139 -9.155 27.200 1.00 94.62 696 LYS A O 1
ATOM 5460 N N . SER A 1 697 ? 17.282 -8.140 26.447 1.00 92.12 697 SER A N 1
ATOM 5461 C CA . SER A 1 697 ? 17.661 -8.198 25.028 1.00 92.12 697 SER A CA 1
ATOM 5462 C C . SER A 1 697 ? 18.962 -7.442 24.707 1.00 92.12 697 SER A C 1
ATOM 5464 O O . SER A 1 697 ? 19.622 -7.754 23.715 1.00 92.12 697 SER A O 1
ATOM 5466 N N . LEU A 1 698 ? 19.352 -6.451 25.523 1.00 89.06 698 LEU A N 1
ATOM 5467 C CA . LEU A 1 698 ? 20.647 -5.754 25.439 1.00 89.06 698 LEU A CA 1
ATOM 5468 C C . LEU A 1 698 ? 21.791 -6.538 26.102 1.00 89.06 698 LEU A C 1
ATOM 5470 O O . LEU A 1 698 ? 22.939 -6.411 25.690 1.00 89.06 698 LEU A O 1
ATOM 5474 N N . LYS A 1 699 ? 21.487 -7.378 27.099 1.00 90.44 699 LYS A N 1
ATOM 5475 C CA . LYS A 1 699 ? 22.449 -8.248 27.805 1.00 90.44 699 LYS A CA 1
ATOM 5476 C C . LYS A 1 699 ? 22.751 -9.555 27.047 1.00 90.44 699 LYS A C 1
ATOM 5478 O O . LYS A 1 699 ? 23.507 -10.385 27.542 1.00 90.44 699 LYS A O 1
ATOM 5483 N N . GLY A 1 700 ? 22.183 -9.733 25.851 1.00 82.75 700 GLY A N 1
ATOM 5484 C CA . GLY A 1 700 ? 22.359 -10.918 25.002 1.00 82.75 700 GLY A CA 1
ATOM 5485 C C . GLY A 1 700 ? 21.302 -12.012 25.195 1.00 82.75 700 GLY A C 1
ATOM 5486 O O . GLY A 1 700 ? 21.342 -13.020 24.491 1.00 82.75 700 GLY A O 1
ATOM 5487 N N . GLU A 1 701 ? 20.321 -11.822 26.084 1.00 86.56 701 GLU A N 1
ATOM 5488 C CA . GLU A 1 701 ? 19.170 -12.724 26.234 1.00 86.56 701 GLU A CA 1
ATOM 5489 C C . GLU A 1 701 ? 18.175 -12.501 25.076 1.00 86.56 701 GLU A C 1
ATOM 5491 O O . GLU A 1 701 ? 17.102 -11.929 25.256 1.00 86.56 701 GLU A O 1
ATOM 5496 N N . LEU A 1 702 ? 18.531 -12.916 23.854 1.00 73.56 702 LEU A N 1
ATOM 5497 C CA . LEU A 1 702 ? 17.717 -12.671 22.650 1.00 73.56 702 LEU A CA 1
ATOM 5498 C C . LEU A 1 702 ? 16.307 -13.287 22.729 1.00 73.56 702 LEU A C 1
ATOM 5500 O O . LEU A 1 702 ? 15.370 -12.753 22.142 1.00 73.56 702 LEU A O 1
ATOM 5504 N N . SER A 1 703 ? 16.133 -14.372 23.489 1.00 80.75 703 SER A N 1
ATOM 5505 C CA . SER A 1 703 ? 14.827 -14.987 23.760 1.00 80.75 703 SER A CA 1
ATOM 5506 C C . SER A 1 703 ? 13.923 -14.159 24.682 1.00 80.75 703 SER A C 1
ATOM 5508 O O . SER A 1 703 ? 12.724 -14.417 24.727 1.00 80.75 703 SER A O 1
ATOM 5510 N N . ALA A 1 704 ? 14.451 -13.153 25.390 1.00 86.00 704 ALA A N 1
ATOM 5511 C CA . ALA A 1 704 ? 13.665 -12.295 26.279 1.00 86.00 704 ALA A CA 1
ATOM 5512 C C . ALA A 1 704 ? 12.812 -11.246 25.539 1.00 86.00 704 ALA A C 1
ATOM 5514 O O . ALA A 1 704 ? 11.995 -10.578 26.171 1.00 86.00 704 ALA A O 1
ATOM 5515 N N . LEU A 1 705 ? 12.985 -11.091 24.220 1.00 91.62 705 LEU A N 1
ATOM 5516 C CA . LEU A 1 705 ? 12.173 -10.205 23.385 1.00 91.62 705 LEU A CA 1
ATOM 5517 C C . LEU A 1 705 ? 11.740 -10.919 22.097 1.00 91.62 705 LEU A C 1
ATOM 5519 O O . LEU A 1 705 ? 12.425 -10.871 21.075 1.00 91.62 705 LEU A O 1
ATOM 5523 N N . HIS A 1 706 ? 10.575 -11.570 22.148 1.00 92.81 706 HIS A N 1
ATOM 5524 C CA . HIS A 1 706 ? 9.987 -12.230 20.981 1.00 92.81 706 HIS A CA 1
ATOM 5525 C C . HIS A 1 706 ? 9.741 -11.223 19.836 1.00 92.81 706 HIS A C 1
ATOM 5527 O O . HIS A 1 706 ? 9.197 -10.146 20.107 1.00 92.81 706 HIS A O 1
ATOM 5533 N N . PRO A 1 707 ? 10.055 -11.549 18.563 1.00 91.88 707 PRO A N 1
ATOM 5534 C CA . PRO A 1 707 ? 9.953 -10.604 17.449 1.00 91.88 707 PRO A CA 1
ATOM 5535 C C . PRO A 1 707 ? 8.607 -9.883 17.316 1.00 91.88 707 PRO A C 1
ATOM 5537 O O . PRO A 1 707 ? 8.608 -8.673 17.105 1.00 91.88 707 PRO A O 1
ATOM 5540 N N . THR A 1 708 ? 7.474 -10.564 17.547 1.00 93.12 708 THR A N 1
ATOM 5541 C CA . THR A 1 708 ? 6.139 -9.925 17.520 1.00 93.12 708 THR A CA 1
ATOM 5542 C C . THR A 1 708 ? 6.019 -8.716 18.461 1.00 93.12 708 THR A C 1
ATOM 5544 O O . THR A 1 708 ? 5.311 -7.777 18.124 1.00 93.12 708 THR A O 1
ATOM 5547 N N . LEU A 1 709 ? 6.727 -8.703 19.599 1.00 95.44 709 LEU A N 1
ATOM 5548 C CA . LEU A 1 709 ? 6.651 -7.634 20.604 1.00 95.44 709 LEU A CA 1
ATOM 5549 C C . LEU A 1 709 ? 7.703 -6.524 20.420 1.00 95.44 709 LEU A C 1
ATOM 5551 O O . LEU A 1 709 ? 7.660 -5.536 21.153 1.00 95.44 709 LEU A O 1
ATOM 5555 N N . ARG A 1 710 ? 8.646 -6.644 19.467 1.00 94.06 710 ARG A N 1
ATOM 5556 C CA . ARG A 1 710 ? 9.765 -5.690 19.273 1.00 94.06 710 ARG A CA 1
ATOM 5557 C C . ARG A 1 710 ? 9.295 -4.242 19.176 1.00 94.06 710 ARG A C 1
ATOM 5559 O O . ARG A 1 710 ? 9.677 -3.418 20.001 1.00 94.06 710 ARG A O 1
ATOM 5566 N N . THR A 1 711 ? 8.441 -3.939 18.194 1.00 93.94 711 THR A N 1
ATOM 5567 C CA . THR A 1 711 ? 7.914 -2.581 17.961 1.00 93.94 711 THR A CA 1
ATOM 5568 C C . THR A 1 711 ? 7.242 -2.013 19.218 1.00 93.94 711 THR A C 1
ATOM 5570 O O . THR A 1 711 ? 7.458 -0.849 19.553 1.00 93.94 711 THR A O 1
ATOM 5573 N N . THR A 1 712 ? 6.461 -2.820 19.940 1.00 96.75 712 THR A N 1
ATOM 5574 C CA . THR A 1 712 ? 5.772 -2.393 21.165 1.00 96.75 712 THR A CA 1
A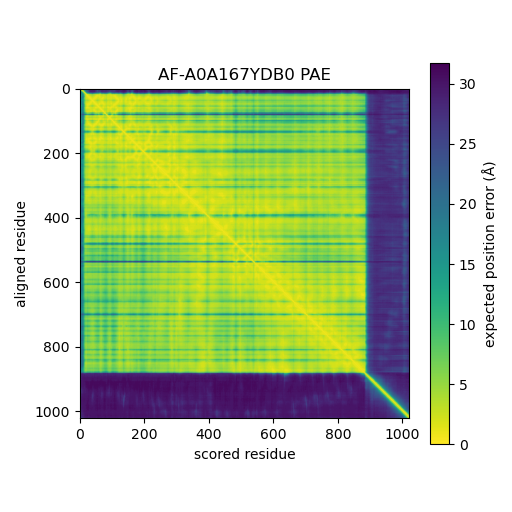TOM 5575 C C . THR A 1 712 ? 6.735 -2.145 22.314 1.00 96.75 712 THR A C 1
ATOM 5577 O O . THR A 1 712 ? 6.682 -1.077 22.918 1.00 96.75 712 THR A O 1
ATOM 5580 N N . VAL A 1 713 ? 7.653 -3.070 22.588 1.00 97.81 713 VAL A N 1
ATOM 5581 C CA . VAL A 1 713 ? 8.650 -2.916 23.653 1.00 97.81 713 VAL A CA 1
ATOM 5582 C C . VAL A 1 713 ? 9.547 -1.708 23.387 1.00 97.81 713 VAL A C 1
ATOM 5584 O O . VAL A 1 713 ? 9.695 -0.871 24.271 1.00 97.81 713 VAL A O 1
ATOM 5587 N N . TYR A 1 714 ? 10.053 -1.530 22.164 1.00 97.50 714 TYR A N 1
ATOM 5588 C CA . TYR A 1 714 ? 10.852 -0.355 21.802 1.00 97.50 714 TYR A CA 1
ATOM 5589 C C . TYR A 1 714 ? 10.059 0.960 21.913 1.00 97.50 714 TYR A C 1
ATOM 5591 O O . TYR A 1 714 ? 10.592 1.954 22.406 1.00 97.50 714 TYR A O 1
ATOM 5599 N N . ALA A 1 715 ? 8.778 0.976 21.524 1.00 97.25 715 ALA A N 1
ATOM 5600 C CA . ALA A 1 715 ? 7.914 2.147 21.683 1.00 97.25 715 ALA A CA 1
ATOM 5601 C C . ALA A 1 715 ? 7.636 2.489 23.160 1.00 97.25 715 ALA A C 1
ATOM 5603 O O . ALA A 1 715 ? 7.609 3.664 23.526 1.00 97.25 715 ALA A O 1
ATOM 5604 N N . ILE A 1 716 ? 7.453 1.483 24.023 1.00 98.00 716 ILE A N 1
ATOM 5605 C CA . ILE A 1 716 ? 7.270 1.675 25.470 1.00 98.00 716 ILE A CA 1
ATOM 5606 C C . ILE A 1 716 ? 8.569 2.187 26.100 1.00 98.00 716 ILE A C 1
ATOM 5608 O O . ILE A 1 716 ? 8.544 3.192 26.809 1.00 98.00 716 ILE A O 1
ATOM 5612 N N . THR A 1 717 ? 9.707 1.565 25.787 1.00 97.00 717 THR A N 1
ATOM 5613 C CA . THR A 1 717 ? 11.026 2.021 26.237 1.00 97.00 717 THR A CA 1
ATOM 5614 C C . THR A 1 717 ? 11.292 3.468 25.810 1.00 97.00 717 THR A C 1
ATOM 5616 O O . THR A 1 717 ? 11.721 4.264 26.635 1.00 97.00 717 THR A O 1
ATOM 5619 N N . SER A 1 718 ? 10.975 3.859 24.571 1.00 96.38 718 SER A N 1
ATOM 5620 C CA . SER A 1 718 ? 11.152 5.247 24.113 1.00 96.38 718 SER A CA 1
ATOM 5621 C C . SER A 1 718 ? 10.205 6.244 24.804 1.00 96.38 718 SER A C 1
ATOM 5623 O O . SER A 1 718 ? 10.623 7.358 25.121 1.00 96.38 718 SER A O 1
ATOM 5625 N N . ARG A 1 719 ? 8.952 5.855 25.096 1.00 96.50 719 ARG A N 1
ATOM 5626 C CA . ARG A 1 719 ? 7.960 6.694 25.808 1.00 96.50 719 ARG A CA 1
ATOM 5627 C C . ARG A 1 719 ? 8.325 6.956 27.273 1.00 96.50 719 ARG A C 1
ATOM 5629 O O . ARG A 1 719 ? 7.925 7.995 27.796 1.00 96.50 719 ARG A O 1
ATOM 5636 N N . TYR A 1 720 ? 9.047 6.035 27.917 1.00 95.88 720 TYR A N 1
ATOM 5637 C CA . TYR A 1 720 ? 9.358 6.064 29.357 1.00 95.88 720 TYR A CA 1
ATOM 5638 C C . TYR A 1 720 ? 10.866 6.054 29.688 1.00 95.88 720 TYR A C 1
ATOM 5640 O O . TYR A 1 720 ? 11.232 5.872 30.848 1.00 95.88 720 TYR A O 1
ATOM 5648 N N . GLY A 1 721 ? 11.725 6.249 28.686 1.00 93.56 721 GLY A N 1
ATOM 5649 C CA . GLY A 1 721 ? 13.176 6.434 28.799 1.00 93.56 721 GLY A CA 1
ATOM 5650 C C . GLY A 1 721 ? 13.623 7.806 28.278 1.00 93.56 721 GLY A C 1
ATOM 5651 O O . GLY A 1 721 ? 12.794 8.684 28.030 1.00 93.56 721 GLY A O 1
ATOM 5652 N N . GLY A 1 722 ? 14.932 7.991 28.103 1.00 94.00 722 GLY A N 1
ATOM 5653 C CA . GLY A 1 722 ? 15.547 9.235 27.634 1.00 94.00 722 GLY A CA 1
ATOM 5654 C C . GLY A 1 722 ? 16.596 9.015 26.540 1.00 94.00 722 GLY A C 1
ATOM 5655 O O . GLY A 1 722 ? 16.475 8.127 25.695 1.00 94.00 722 GLY A O 1
ATOM 5656 N N . GLU A 1 723 ? 17.644 9.844 26.542 1.00 95.56 723 GLU A N 1
ATOM 5657 C CA . GLU A 1 723 ? 18.713 9.802 25.531 1.00 95.56 723 GLU A CA 1
ATOM 5658 C C . GLU A 1 723 ? 19.470 8.461 25.498 1.00 95.56 723 GLU A C 1
ATOM 5660 O O . GLU A 1 723 ? 19.910 8.032 24.433 1.00 95.56 723 GLU A O 1
ATOM 5665 N N . VAL A 1 724 ? 19.626 7.772 26.635 1.00 96.19 724 VAL A N 1
ATOM 5666 C CA . VAL A 1 724 ? 20.347 6.485 26.702 1.00 96.19 724 VAL A CA 1
ATOM 5667 C C . VAL A 1 724 ? 19.605 5.419 25.897 1.00 96.19 724 VAL A C 1
ATOM 5669 O O . VAL A 1 724 ? 20.185 4.789 25.011 1.00 96.19 724 VAL A O 1
ATOM 5672 N N . GLU A 1 725 ? 18.309 5.273 26.150 1.00 95.62 725 GLU A N 1
ATOM 5673 C CA . GLU A 1 725 ? 17.436 4.335 25.455 1.00 95.62 725 GLU A CA 1
ATOM 5674 C C . GLU A 1 725 ? 17.265 4.721 23.979 1.00 95.62 725 GLU A C 1
ATOM 5676 O O . GLU A 1 725 ? 17.271 3.850 23.109 1.00 95.62 725 GLU A O 1
ATOM 5681 N N . MET A 1 726 ? 17.183 6.023 23.671 1.00 96.31 726 MET A N 1
ATOM 5682 C CA . MET A 1 726 ? 17.132 6.501 22.286 1.00 96.31 726 MET A CA 1
ATOM 5683 C C . MET A 1 726 ? 18.378 6.093 21.496 1.00 96.31 726 MET A C 1
ATOM 5685 O O . MET A 1 726 ? 18.273 5.555 20.394 1.00 96.31 726 MET A O 1
ATOM 5689 N N . ASN A 1 727 ? 19.565 6.303 22.068 1.00 95.56 727 ASN A N 1
ATOM 5690 C CA . ASN A 1 727 ? 20.820 5.925 21.426 1.00 95.56 727 ASN A CA 1
ATOM 5691 C C . ASN A 1 727 ? 20.926 4.401 21.230 1.00 95.56 727 ASN A C 1
ATOM 5693 O O . ASN A 1 727 ? 21.419 3.966 20.195 1.00 95.56 727 ASN A O 1
ATOM 5697 N N . GLN A 1 728 ? 20.400 3.590 22.155 1.00 95.62 728 GLN A N 1
ATOM 5698 C CA . GLN A 1 728 ? 20.339 2.127 22.008 1.00 95.62 728 GLN A CA 1
ATOM 5699 C C . GLN A 1 728 ? 19.387 1.672 20.885 1.00 95.62 728 GLN A C 1
ATOM 5701 O O . GLN A 1 728 ? 19.686 0.704 20.185 1.00 95.62 728 GLN A O 1
ATOM 5706 N N . LEU A 1 729 ? 18.257 2.359 20.676 1.00 96.19 729 LEU A N 1
ATOM 5707 C CA . LEU A 1 729 ? 17.344 2.069 19.561 1.00 96.19 729 LEU A CA 1
ATOM 5708 C C . LEU A 1 729 ? 17.918 2.523 18.209 1.00 96.19 729 LEU A C 1
ATOM 5710 O O . LEU A 1 729 ? 17.842 1.780 17.228 1.00 96.19 729 LEU A O 1
ATOM 5714 N N . LEU A 1 730 ? 18.545 3.702 18.158 1.00 94.50 730 LEU A N 1
ATOM 5715 C CA . LEU A 1 730 ? 19.244 4.189 16.964 1.00 94.50 730 LEU A CA 1
ATOM 5716 C C . LEU A 1 730 ? 20.458 3.321 16.604 1.00 94.50 730 LEU A C 1
ATOM 5718 O O . LEU A 1 730 ? 20.741 3.161 15.418 1.00 94.50 730 LEU A O 1
ATOM 5722 N N . ASP A 1 731 ? 21.146 2.735 17.589 1.00 93.94 731 ASP A N 1
ATOM 5723 C CA . ASP A 1 731 ? 22.185 1.736 17.333 1.00 93.94 731 ASP A CA 1
ATOM 5724 C C . ASP A 1 731 ? 21.588 0.469 16.707 1.00 93.94 731 ASP A C 1
ATOM 5726 O O . ASP A 1 731 ? 21.986 0.121 15.600 1.00 93.94 731 ASP A O 1
ATOM 5730 N N . ARG A 1 732 ? 20.547 -0.141 17.304 1.00 92.88 732 ARG A N 1
ATOM 5731 C CA . ARG A 1 732 ? 19.876 -1.329 16.725 1.00 92.88 732 ARG A CA 1
ATOM 5732 C C . ARG A 1 732 ? 19.395 -1.112 15.283 1.00 92.88 732 ARG A C 1
ATOM 5734 O O . ARG A 1 732 ? 19.512 -2.028 14.469 1.00 92.88 732 ARG A O 1
ATOM 5741 N N . TYR A 1 733 ? 18.902 0.083 14.932 1.00 93.50 733 TYR A N 1
ATOM 5742 C CA . TYR A 1 733 ? 18.548 0.425 13.541 1.00 93.50 733 TYR A CA 1
ATOM 5743 C C . TYR A 1 733 ? 19.750 0.401 12.576 1.00 93.50 733 TYR A C 1
ATOM 5745 O O . TYR A 1 733 ? 19.583 0.107 11.387 1.00 93.50 733 TYR A O 1
ATOM 5753 N N . ARG A 1 734 ? 20.955 0.705 13.061 1.00 88.69 734 ARG A N 1
ATOM 5754 C CA . ARG A 1 734 ? 22.193 0.769 12.269 1.00 88.69 734 ARG A CA 1
ATOM 5755 C C . ARG A 1 734 ? 22.973 -0.546 12.263 1.00 88.69 734 ARG A C 1
ATOM 5757 O O . ARG A 1 734 ? 23.620 -0.833 11.262 1.00 88.69 734 ARG A O 1
ATOM 5764 N N . THR A 1 735 ? 22.929 -1.316 13.351 1.00 86.69 735 THR A N 1
ATOM 5765 C CA . THR A 1 735 ? 23.832 -2.455 13.597 1.00 86.69 735 THR A CA 1
ATOM 5766 C C . THR A 1 735 ? 23.187 -3.834 13.451 1.00 86.69 735 THR A C 1
ATOM 5768 O O . THR A 1 735 ? 23.910 -4.798 13.206 1.00 86.69 735 THR A O 1
ATOM 5771 N N . SER A 1 736 ? 21.857 -3.968 13.561 1.00 85.44 736 SER A N 1
ATOM 5772 C CA . SER A 1 736 ? 21.204 -5.276 13.389 1.00 85.44 736 SER A CA 1
ATOM 5773 C C . SER A 1 736 ? 21.209 -5.726 11.925 1.00 85.44 736 SER A C 1
ATOM 5775 O O . SER A 1 736 ? 20.864 -4.958 11.030 1.00 85.44 736 SER A O 1
ATOM 5777 N N . SER A 1 737 ? 21.537 -6.996 11.678 1.00 77.88 737 SER A N 1
ATOM 5778 C CA . SER A 1 737 ? 21.378 -7.647 10.369 1.00 77.88 737 SER A CA 1
ATOM 5779 C C . SER A 1 737 ? 19.928 -8.054 10.069 1.00 77.88 737 SER A C 1
ATOM 5781 O O . SER A 1 737 ? 19.604 -8.388 8.932 1.00 77.88 737 SER A O 1
ATOM 5783 N N . VAL A 1 738 ? 19.041 -8.016 11.070 1.00 80.31 738 VAL A N 1
ATOM 5784 C CA . VAL A 1 738 ? 17.633 -8.412 10.960 1.00 80.31 738 VAL A CA 1
ATOM 5785 C C . VAL A 1 738 ? 16.808 -7.197 10.548 1.00 80.31 738 VAL A C 1
ATOM 5787 O O . VAL A 1 738 ? 16.563 -6.289 11.345 1.00 80.31 738 VAL A O 1
ATOM 5790 N N . SER A 1 739 ? 16.362 -7.159 9.293 1.00 82.44 739 SER A N 1
ATOM 5791 C CA . SER A 1 739 ? 15.732 -5.953 8.738 1.00 82.44 739 SER A CA 1
ATOM 5792 C C . SER A 1 739 ? 14.395 -5.595 9.418 1.00 82.44 739 SER A C 1
ATOM 5794 O O . SER A 1 739 ? 14.087 -4.411 9.567 1.00 82.44 739 SER A O 1
ATOM 5796 N N . ASP A 1 740 ? 13.648 -6.584 9.928 1.00 86.00 740 ASP A N 1
ATOM 5797 C CA . ASP A 1 740 ? 12.477 -6.379 10.805 1.00 86.00 740 ASP A CA 1
ATOM 5798 C C . ASP A 1 740 ? 12.828 -5.659 12.122 1.00 86.00 740 ASP A C 1
ATOM 5800 O O . ASP A 1 740 ? 12.107 -4.758 12.565 1.00 86.00 740 ASP A O 1
ATOM 5804 N N . GLU A 1 741 ? 13.957 -6.021 12.742 1.00 89.31 741 GLU A N 1
ATOM 5805 C CA . GLU A 1 741 ? 14.405 -5.410 13.994 1.00 89.31 741 GLU A CA 1
ATOM 5806 C C . GLU A 1 741 ? 14.799 -3.954 13.766 1.00 89.31 741 GLU A C 1
ATOM 5808 O O . GLU A 1 741 ? 14.399 -3.089 14.547 1.00 89.31 741 GLU A O 1
ATOM 5813 N N . ARG A 1 742 ? 15.509 -3.669 12.665 1.00 91.31 742 ARG A N 1
ATOM 5814 C CA . ARG A 1 742 ? 15.891 -2.303 12.287 1.00 91.31 742 ARG A CA 1
ATOM 5815 C C . ARG A 1 742 ? 14.661 -1.398 12.188 1.00 91.31 742 ARG A C 1
ATOM 5817 O O . ARG A 1 742 ? 14.595 -0.369 12.862 1.00 91.31 742 ARG A O 1
ATOM 5824 N N . ILE A 1 743 ? 13.660 -1.795 11.398 1.00 92.38 743 ILE A N 1
ATOM 5825 C CA . ILE A 1 743 ? 12.428 -1.011 11.213 1.00 92.38 743 ILE A CA 1
ATOM 5826 C C . ILE A 1 743 ? 11.613 -0.919 12.510 1.00 92.38 743 ILE A C 1
ATOM 5828 O O . ILE A 1 743 ? 11.083 0.151 12.819 1.00 92.38 743 ILE A O 1
ATOM 5832 N N . SER A 1 744 ? 11.561 -1.988 13.311 1.00 94.25 744 SER A N 1
ATOM 5833 C CA . SER A 1 744 ? 10.936 -1.953 14.638 1.00 94.25 744 SER A CA 1
ATOM 5834 C C . SER A 1 744 ? 11.616 -0.948 15.573 1.00 94.25 744 SER A C 1
ATOM 5836 O O . SER A 1 744 ? 10.923 -0.190 16.252 1.00 94.25 744 SER A O 1
ATOM 5838 N N . ALA A 1 745 ? 12.951 -0.912 15.612 1.00 96.06 745 ALA A N 1
ATOM 5839 C CA . ALA A 1 745 ? 13.716 -0.001 16.461 1.00 96.06 745 ALA A CA 1
ATOM 5840 C C . ALA A 1 745 ? 13.515 1.460 16.035 1.00 96.06 745 ALA A C 1
ATOM 5842 O O . ALA A 1 745 ? 13.168 2.292 16.872 1.00 96.06 745 ALA A O 1
ATOM 5843 N N . LEU A 1 746 ? 13.605 1.751 14.732 1.00 96.81 746 LEU A N 1
ATOM 5844 C CA . LEU A 1 746 ? 13.354 3.084 14.173 1.00 96.81 746 LEU A CA 1
ATOM 5845 C C . LEU A 1 746 ? 11.920 3.575 14.428 1.00 96.81 746 LEU A C 1
ATOM 5847 O O . LEU A 1 746 ? 11.704 4.741 14.760 1.00 96.81 746 LEU A O 1
ATOM 5851 N N . ARG A 1 747 ? 10.928 2.682 14.318 1.00 96.31 747 ARG A N 1
ATOM 5852 C CA . ARG A 1 747 ? 9.538 2.975 14.692 1.00 96.31 747 ARG A CA 1
ATOM 5853 C C . ARG A 1 747 ? 9.411 3.238 16.193 1.00 96.31 747 ARG A C 1
ATOM 5855 O O . ARG A 1 747 ? 8.676 4.142 16.582 1.00 96.31 747 ARG A O 1
ATOM 5862 N N . GLY A 1 748 ? 10.150 2.495 17.018 1.00 96.38 748 GLY A N 1
ATOM 5863 C CA . GLY A 1 748 ? 10.282 2.718 18.457 1.00 96.38 748 GLY A CA 1
ATOM 5864 C C . GLY A 1 748 ? 10.828 4.105 18.798 1.00 96.38 748 GLY A C 1
ATOM 5865 O O . GLY A 1 748 ? 10.245 4.773 19.649 1.00 96.38 748 GLY A O 1
ATOM 5866 N N . CYS A 1 749 ? 11.856 4.584 18.081 1.00 96.50 749 CYS A N 1
ATOM 5867 C CA . CYS A 1 749 ? 12.459 5.911 18.279 1.00 96.50 749 CYS A CA 1
ATOM 5868 C C . CYS A 1 749 ? 11.447 7.067 18.221 1.00 96.50 749 CYS A C 1
ATOM 5870 O O . CYS A 1 749 ? 11.658 8.115 18.826 1.00 96.50 749 CYS A O 1
ATOM 5872 N N . GLY A 1 750 ? 10.329 6.895 17.514 1.00 96.25 750 GLY A N 1
ATOM 5873 C CA . GLY A 1 750 ? 9.301 7.925 17.436 1.00 96.25 750 GLY A CA 1
ATOM 5874 C C . GLY A 1 750 ? 8.567 8.205 18.754 1.00 96.25 750 GLY A C 1
ATOM 5875 O O . GLY A 1 750 ? 7.896 9.224 18.860 1.00 96.25 750 GLY A O 1
ATOM 5876 N N . PHE A 1 751 ? 8.623 7.318 19.752 1.00 96.50 751 PHE A N 1
ATOM 5877 C CA . PHE A 1 751 ? 7.653 7.337 20.851 1.00 96.50 751 PHE A CA 1
ATOM 5878 C C . PHE A 1 751 ? 8.027 8.179 22.072 1.00 96.50 751 PHE A C 1
ATOM 5880 O O . PHE A 1 751 ? 7.229 8.191 23.005 1.00 96.50 751 PHE A O 1
ATOM 5887 N N . SER A 1 752 ? 9.136 8.917 22.098 1.00 95.50 752 SER A N 1
ATOM 5888 C CA . SER A 1 752 ? 9.463 9.762 23.257 1.00 95.50 752 SER A CA 1
ATOM 5889 C C . SER A 1 752 ? 8.555 10.994 23.406 1.00 95.50 752 SER A C 1
ATOM 5891 O O . SER A 1 752 ? 8.009 11.525 22.438 1.00 95.50 752 SER A O 1
ATOM 5893 N N . ASN A 1 753 ? 8.414 11.460 24.650 1.00 92.62 753 ASN A N 1
ATOM 5894 C CA . ASN A 1 753 ? 7.787 12.738 25.000 1.00 92.62 753 ASN A CA 1
ATOM 5895 C C . ASN A 1 753 ? 8.819 13.860 25.255 1.00 92.62 753 ASN A C 1
ATOM 5897 O O . ASN A 1 753 ? 8.420 15.020 25.380 1.00 92.62 753 ASN A O 1
ATOM 5901 N N . ASP A 1 754 ? 10.114 13.537 25.377 1.00 95.69 754 ASP A N 1
ATOM 5902 C CA . ASP A 1 754 ? 11.161 14.499 25.742 1.00 95.69 754 ASP A CA 1
ATOM 5903 C C . ASP A 1 754 ? 11.523 15.410 24.543 1.00 95.69 754 ASP A C 1
ATOM 5905 O O . ASP A 1 754 ? 11.873 14.899 23.474 1.00 95.69 754 ASP A O 1
ATOM 5909 N N . PRO A 1 755 ? 11.473 16.753 24.684 1.00 95.62 755 PRO A N 1
ATOM 5910 C CA . PRO A 1 755 ? 11.807 17.685 23.605 1.00 95.62 755 PRO A CA 1
ATOM 5911 C C . PRO A 1 755 ? 13.215 17.528 23.008 1.00 95.62 755 PRO A C 1
ATOM 5913 O O . PRO A 1 755 ? 13.383 17.764 21.810 1.00 95.62 755 PRO A O 1
ATOM 5916 N N . GLN A 1 756 ? 14.228 17.153 23.799 1.00 95.56 756 GLN A N 1
ATOM 5917 C CA . GLN A 1 756 ? 15.595 16.951 23.300 1.00 95.56 756 GLN A CA 1
ATOM 5918 C C . GLN A 1 756 ? 15.694 15.654 22.502 1.00 95.56 756 GLN A C 1
ATOM 5920 O O . GLN A 1 756 ? 16.264 15.647 21.413 1.00 95.56 756 GLN A O 1
ATOM 5925 N N . VAL A 1 757 ? 15.062 14.585 22.990 1.00 96.88 757 VAL A N 1
ATOM 5926 C CA . VAL A 1 757 ? 15.003 13.288 22.302 1.00 96.88 757 VAL A CA 1
ATOM 5927 C C . VAL A 1 757 ? 14.223 13.402 20.985 1.00 96.88 757 VAL A C 1
ATOM 5929 O O . VAL A 1 757 ? 14.688 12.929 19.950 1.00 96.88 757 VAL A O 1
ATOM 5932 N N . ILE A 1 758 ? 13.086 14.106 20.975 1.00 97.50 758 ILE A N 1
ATOM 5933 C CA . ILE A 1 758 ? 12.324 14.398 19.747 1.00 97.50 758 ILE A CA 1
ATOM 5934 C C . ILE A 1 758 ? 13.194 15.177 18.745 1.00 97.50 758 ILE A C 1
ATOM 5936 O O . ILE A 1 758 ? 13.252 14.822 17.568 1.00 97.50 758 ILE A O 1
ATOM 5940 N N . LYS A 1 759 ? 13.924 16.201 19.208 1.00 96.06 759 LYS A N 1
ATOM 5941 C CA . LYS A 1 759 ? 14.856 16.973 18.372 1.00 96.06 759 LYS A CA 1
ATOM 5942 C C . LYS A 1 759 ? 16.017 16.120 17.842 1.00 96.06 759 LYS A C 1
ATOM 5944 O O . LYS A 1 759 ? 16.410 16.301 16.692 1.00 96.06 759 LYS A O 1
ATOM 5949 N N . GLN A 1 760 ? 16.546 15.191 18.641 1.00 95.69 760 GLN A N 1
ATOM 5950 C CA . GLN A 1 760 ? 17.590 14.249 18.225 1.00 95.69 760 GLN A CA 1
ATOM 5951 C C . GLN A 1 760 ? 17.102 13.357 17.074 1.00 95.69 760 GLN A C 1
ATOM 5953 O O . GLN A 1 760 ? 17.829 13.169 16.100 1.00 95.69 760 GLN A O 1
ATOM 5958 N N . VAL A 1 761 ? 15.874 12.835 17.161 1.00 96.69 761 VAL A N 1
ATOM 5959 C CA . VAL A 1 761 ? 15.293 11.977 16.117 1.00 96.69 761 VAL A CA 1
ATOM 5960 C C . VAL A 1 761 ? 15.013 12.765 14.837 1.00 96.69 761 VAL A C 1
ATOM 5962 O O . VAL A 1 761 ? 15.383 12.297 13.764 1.00 96.69 761 VAL A O 1
ATOM 5965 N N . LEU A 1 762 ? 14.457 13.980 14.930 1.00 96.75 762 LEU A N 1
ATOM 5966 C CA . LEU A 1 762 ? 14.255 14.853 13.763 1.00 96.75 762 LEU A CA 1
ATOM 5967 C C . LEU A 1 762 ? 15.586 15.164 13.052 1.00 96.75 762 LEU A C 1
ATOM 5969 O O . LEU A 1 762 ? 15.705 14.938 11.852 1.00 96.75 762 LEU A O 1
ATOM 5973 N N . ALA A 1 763 ? 16.627 15.548 13.798 1.00 94.94 763 ALA A N 1
ATOM 5974 C CA . ALA A 1 763 ? 17.959 15.791 13.235 1.00 94.94 763 ALA A CA 1
ATOM 5975 C C . ALA A 1 763 ? 18.627 14.527 12.647 1.00 94.94 763 ALA A C 1
ATOM 5977 O O . ALA A 1 763 ? 19.481 14.627 11.767 1.00 94.94 763 ALA A O 1
ATOM 5978 N N . ALA A 1 764 ? 18.251 13.329 13.112 1.00 94.94 764 ALA A N 1
ATOM 5979 C CA . ALA A 1 764 ? 18.687 12.069 12.512 1.00 94.94 764 ALA A CA 1
ATOM 5980 C C . ALA A 1 764 ? 17.934 11.743 11.209 1.00 94.94 764 ALA A C 1
ATOM 5982 O O . ALA A 1 764 ? 18.492 11.061 10.356 1.00 94.94 764 ALA A O 1
ATOM 5983 N N . MET A 1 765 ? 16.698 12.222 11.035 1.00 94.69 765 MET A N 1
ATOM 5984 C CA . MET A 1 765 ? 15.918 12.044 9.802 1.00 94.69 765 MET A CA 1
ATOM 5985 C C . MET A 1 765 ? 16.420 12.957 8.675 1.00 94.69 765 MET A C 1
ATOM 5987 O O . MET A 1 765 ? 16.426 12.563 7.507 1.00 94.69 765 MET A O 1
ATOM 5991 N N . ASP A 1 766 ? 16.903 14.152 9.021 1.00 91.94 766 ASP A N 1
ATOM 5992 C CA . ASP A 1 766 ? 17.498 15.099 8.070 1.00 91.94 766 ASP A CA 1
ATOM 5993 C C . ASP A 1 766 ? 18.792 14.560 7.418 1.00 91.94 766 ASP A C 1
ATOM 5995 O O . ASP A 1 766 ? 19.174 15.019 6.343 1.00 91.94 766 ASP A O 1
ATOM 5999 N N . ASN A 1 767 ? 19.445 13.555 8.022 1.00 90.44 767 ASN A N 1
ATOM 6000 C CA . ASN A 1 767 ? 20.684 12.944 7.535 1.00 90.44 767 ASN A CA 1
ATOM 6001 C C . ASN A 1 767 ? 20.455 11.519 6.981 1.00 90.44 767 ASN A C 1
ATOM 6003 O O . ASN A 1 767 ? 20.176 10.583 7.731 1.00 90.44 767 ASN A O 1
ATOM 6007 N N . SER A 1 768 ? 20.673 11.345 5.674 1.00 86.19 768 SER A N 1
ATOM 6008 C CA . SER A 1 768 ? 20.540 10.076 4.938 1.00 86.19 768 SER A CA 1
ATOM 6009 C C . SER A 1 768 ? 21.493 8.955 5.381 1.00 86.19 768 SER A C 1
ATOM 6011 O O . SER A 1 768 ? 21.186 7.778 5.189 1.00 86.19 768 SER A O 1
ATOM 6013 N N . GLU A 1 769 ? 22.628 9.283 6.009 1.00 86.12 769 GLU A N 1
ATOM 6014 C CA . GLU A 1 769 ? 23.533 8.299 6.624 1.00 86.12 769 GLU A CA 1
ATOM 6015 C C . GLU A 1 769 ? 23.032 7.826 7.999 1.00 86.12 769 GLU A C 1
ATOM 6017 O O . GLU A 1 769 ? 23.376 6.734 8.454 1.00 86.12 769 GLU A O 1
ATOM 6022 N N . ALA A 1 770 ? 22.225 8.646 8.682 1.00 90.00 770 ALA A N 1
ATOM 6023 C CA . ALA A 1 770 ? 21.722 8.361 10.021 1.00 90.00 770 ALA A CA 1
ATOM 6024 C C . ALA A 1 770 ? 20.390 7.595 10.000 1.00 90.00 770 ALA A C 1
ATOM 6026 O O . ALA A 1 770 ? 20.215 6.708 10.845 1.00 90.00 770 ALA A O 1
ATOM 6027 N N . ILE A 1 771 ? 19.496 7.932 9.057 1.00 93.06 771 ILE A N 1
ATOM 6028 C CA . ILE A 1 771 ? 18.241 7.243 8.710 1.00 93.06 771 ILE A CA 1
ATOM 6029 C C . ILE A 1 771 ? 18.091 7.261 7.178 1.00 93.06 771 ILE A C 1
ATOM 6031 O O . ILE A 1 771 ? 18.119 8.333 6.572 1.00 93.06 771 ILE A O 1
ATOM 6035 N N . LYS A 1 772 ? 17.896 6.090 6.548 1.00 90.00 772 LYS A N 1
ATOM 6036 C CA . LYS A 1 772 ? 17.732 5.988 5.086 1.00 90.00 772 LYS A CA 1
ATOM 6037 C C . LYS A 1 772 ? 16.524 6.790 4.591 1.00 90.00 772 LYS A C 1
ATOM 6039 O O . LYS A 1 772 ? 15.456 6.770 5.194 1.00 90.00 772 LYS A O 1
ATOM 6044 N N . ASP A 1 773 ? 16.653 7.363 3.401 1.00 90.62 773 ASP A N 1
ATOM 6045 C CA . ASP A 1 773 ? 15.610 8.100 2.676 1.00 90.62 773 ASP A CA 1
ATOM 6046 C C . ASP A 1 773 ? 14.291 7.318 2.538 1.00 90.62 773 ASP A C 1
ATOM 6048 O O . ASP A 1 773 ? 13.220 7.864 2.792 1.00 90.62 773 ASP A O 1
ATOM 6052 N N . GLN A 1 774 ? 14.361 6.016 2.242 1.00 88.69 774 GLN A N 1
ATOM 6053 C CA . GLN A 1 774 ? 13.194 5.121 2.146 1.00 88.69 774 GLN A CA 1
ATOM 6054 C C . GLN A 1 774 ? 12.468 4.865 3.488 1.00 88.69 774 GLN A C 1
ATOM 6056 O O . GLN A 1 774 ? 11.378 4.288 3.489 1.00 88.69 774 GLN A O 1
ATOM 6061 N N . ASP A 1 775 ? 13.111 5.208 4.611 1.00 92.62 775 ASP A N 1
ATOM 6062 C CA . ASP A 1 775 ? 12.686 4.949 5.993 1.00 92.62 775 ASP A CA 1
ATOM 6063 C C . ASP A 1 775 ? 12.354 6.259 6.747 1.00 92.62 775 ASP A C 1
ATOM 6065 O O . ASP A 1 775 ? 11.873 6.223 7.882 1.00 92.62 775 ASP A O 1
ATOM 6069 N N . VAL A 1 776 ? 12.609 7.429 6.142 1.00 93.50 776 VAL A N 1
ATOM 6070 C CA . VAL A 1 776 ? 12.677 8.735 6.829 1.00 93.50 776 VAL A CA 1
ATOM 6071 C C . VAL A 1 776 ? 11.391 9.120 7.572 1.00 93.50 776 VAL A C 1
ATOM 6073 O O . VAL A 1 776 ? 11.443 9.779 8.606 1.00 93.50 776 VAL A O 1
ATOM 6076 N N . TYR A 1 777 ? 10.230 8.676 7.089 1.00 92.88 777 TYR A N 1
ATOM 6077 C CA . TYR A 1 777 ? 8.918 8.970 7.670 1.00 92.88 777 TYR A CA 1
ATOM 6078 C C . TYR A 1 777 ? 8.577 8.120 8.908 1.00 92.88 777 TYR A C 1
ATOM 6080 O O . TYR A 1 777 ? 7.664 8.462 9.663 1.00 92.88 777 TYR A O 1
ATOM 6088 N N . ILE A 1 778 ? 9.279 7.004 9.130 1.00 95.44 778 ILE A N 1
ATOM 6089 C CA . ILE A 1 778 ? 8.873 5.951 10.074 1.00 95.44 778 ILE A CA 1
ATOM 6090 C C . ILE A 1 778 ? 8.777 6.435 11.539 1.00 95.44 778 ILE A C 1
ATOM 6092 O O . ILE A 1 778 ? 7.805 6.053 12.204 1.00 95.44 778 ILE A O 1
ATOM 6096 N N . PRO A 1 779 ? 9.670 7.303 12.062 1.00 96.81 779 PRO A N 1
ATOM 6097 C CA . PRO A 1 779 ? 9.531 7.838 13.420 1.00 96.81 779 PRO A CA 1
ATOM 6098 C C . PRO A 1 779 ? 8.317 8.761 13.616 1.00 96.81 779 PRO A C 1
ATOM 6100 O O . PRO A 1 779 ? 7.803 8.871 14.731 1.00 96.81 779 PRO A O 1
ATOM 6103 N N . ILE A 1 780 ? 7.811 9.416 12.562 1.00 96.50 780 ILE A N 1
ATOM 6104 C CA . ILE A 1 780 ? 6.773 10.454 12.696 1.00 96.50 780 ILE A CA 1
ATOM 6105 C C . ILE A 1 780 ? 5.432 9.896 13.179 1.00 96.50 780 ILE A C 1
ATOM 6107 O O . ILE A 1 780 ? 4.729 10.568 13.936 1.00 96.50 780 ILE A O 1
ATOM 6111 N N . GLY A 1 781 ? 5.113 8.641 12.847 1.00 92.62 781 GLY A N 1
ATOM 6112 C CA . GLY A 1 781 ? 3.942 7.948 13.395 1.00 92.62 781 GLY A CA 1
ATOM 6113 C C . GLY A 1 781 ? 3.971 7.813 14.926 1.00 92.62 781 GLY A C 1
ATOM 6114 O O . GLY A 1 781 ? 2.915 7.768 15.556 1.00 92.62 781 GLY A O 1
ATOM 6115 N N . GLY A 1 782 ? 5.164 7.796 15.531 1.00 94.44 782 GLY A N 1
ATOM 6116 C CA . GLY A 1 782 ? 5.342 7.926 16.976 1.00 94.44 782 GLY A CA 1
ATOM 6117 C C . GLY A 1 782 ? 5.337 9.382 17.434 1.00 94.44 782 GLY A C 1
ATOM 6118 O O . GLY A 1 782 ? 4.580 9.722 18.344 1.00 94.44 782 GLY A O 1
ATOM 6119 N N . ILE A 1 783 ? 6.110 10.254 16.780 1.00 96.56 783 ILE A N 1
ATOM 6120 C CA . ILE A 1 783 ? 6.323 11.641 17.232 1.00 96.56 783 ILE A CA 1
ATOM 6121 C C . ILE A 1 783 ? 4.994 12.407 17.287 1.00 96.56 783 ILE A C 1
ATOM 6123 O O . ILE A 1 783 ? 4.706 13.085 18.271 1.00 96.56 783 ILE A O 1
ATOM 6127 N N . ARG A 1 784 ? 4.106 12.224 16.300 1.00 94.44 784 ARG A N 1
ATOM 6128 C CA . ARG A 1 784 ? 2.791 12.888 16.272 1.00 94.44 784 ARG A CA 1
ATOM 6129 C C . ARG A 1 784 ? 1.762 12.353 17.285 1.00 94.44 784 ARG A C 1
ATOM 6131 O O . ARG A 1 784 ? 0.628 12.820 17.287 1.00 94.44 784 ARG A O 1
ATOM 6138 N N . SER A 1 785 ? 2.133 11.387 18.135 1.00 91.62 785 SER A N 1
ATOM 6139 C CA . SER A 1 785 ? 1.284 10.816 19.202 1.00 91.62 785 SER A CA 1
ATOM 6140 C C . SER A 1 785 ? 1.472 11.475 20.581 1.00 91.62 785 SER A C 1
ATOM 6142 O O . SER A 1 785 ? 1.042 10.935 21.604 1.00 91.62 785 SER A O 1
ATOM 6144 N N . SER A 1 786 ? 2.142 12.627 20.636 1.00 92.88 786 SER A N 1
ATOM 6145 C CA . SER A 1 786 ? 2.214 13.486 21.820 1.00 92.88 786 SER A CA 1
ATOM 6146 C C . SER A 1 786 ? 2.035 14.951 21.421 1.00 92.88 786 SER A C 1
ATOM 6148 O O . SER A 1 786 ? 2.406 15.345 20.317 1.00 92.88 786 SER A O 1
ATOM 6150 N N . ARG A 1 787 ? 1.497 15.782 22.324 1.00 94.50 787 ARG A N 1
ATOM 6151 C CA . ARG A 1 787 ? 1.303 17.226 22.089 1.00 94.50 787 ARG A CA 1
ATOM 6152 C C . ARG A 1 787 ? 2.615 17.921 21.700 1.00 94.50 787 ARG A C 1
ATOM 6154 O O . ARG A 1 787 ? 2.635 18.717 20.766 1.00 94.50 787 ARG A O 1
ATOM 6161 N N . THR A 1 788 ? 3.705 17.570 22.388 1.00 95.12 788 THR A N 1
ATOM 6162 C CA . THR A 1 788 ? 5.069 18.059 22.136 1.00 95.12 788 THR A CA 1
ATOM 6163 C C . THR A 1 788 ? 5.578 17.648 20.757 1.00 95.12 788 THR A C 1
ATOM 6165 O O . THR A 1 788 ? 6.035 18.493 19.991 1.00 95.12 788 THR A O 1
ATOM 6168 N N . GLY A 1 789 ? 5.499 16.356 20.426 1.00 96.19 789 GLY A N 1
ATOM 6169 C CA . GLY A 1 789 ? 6.046 15.832 19.178 1.00 96.19 789 GLY A CA 1
ATOM 6170 C C . GLY A 1 789 ? 5.217 16.224 17.958 1.00 96.19 789 GLY A C 1
ATOM 6171 O O . GLY A 1 789 ? 5.786 16.609 16.940 1.00 96.19 789 GLY A O 1
ATOM 6172 N N . ALA A 1 790 ? 3.886 16.235 18.073 1.00 96.38 790 ALA A N 1
ATOM 6173 C CA . ALA A 1 790 ? 2.996 16.729 17.027 1.00 96.38 790 ALA A CA 1
ATOM 6174 C C . ALA A 1 790 ? 3.308 18.187 16.666 1.00 96.38 790 ALA A C 1
ATOM 6176 O O . ALA A 1 790 ? 3.448 18.492 15.485 1.00 96.38 790 ALA A O 1
ATOM 6177 N N . ASP A 1 791 ? 3.473 19.068 17.662 1.00 96.56 791 ASP A N 1
ATOM 6178 C CA . ASP A 1 791 ? 3.809 20.478 17.431 1.00 96.56 791 ASP A CA 1
ATOM 6179 C C . ASP A 1 791 ? 5.244 20.684 16.907 1.00 96.56 791 ASP A C 1
ATOM 6181 O O . ASP A 1 791 ? 5.472 21.573 16.087 1.00 96.56 791 ASP A O 1
ATOM 6185 N N . ALA A 1 792 ? 6.203 19.845 17.316 1.00 97.44 792 ALA A N 1
ATOM 6186 C CA . ALA A 1 792 ? 7.566 19.872 16.785 1.00 97.44 792 ALA A CA 1
ATOM 6187 C C . ALA A 1 792 ? 7.639 19.414 15.316 1.00 97.44 792 ALA A C 1
ATOM 6189 O O . ALA A 1 792 ? 8.320 20.048 14.511 1.00 97.44 792 ALA A O 1
ATOM 6190 N N . ALA A 1 793 ? 6.923 18.343 14.954 1.00 97.06 793 ALA A N 1
ATOM 6191 C CA . ALA A 1 793 ? 6.983 17.730 13.628 1.00 97.06 793 ALA A CA 1
ATOM 6192 C C . ALA A 1 793 ? 6.542 18.690 12.514 1.00 97.06 793 ALA A C 1
ATOM 6194 O O . ALA A 1 793 ? 7.322 18.960 11.600 1.00 97.06 793 ALA A O 1
ATOM 6195 N N . TRP A 1 794 ? 5.327 19.248 12.587 1.00 97.38 794 TRP A N 1
ATOM 6196 C CA . TRP A 1 794 ? 4.824 20.109 11.507 1.00 97.38 794 TRP A CA 1
ATOM 6197 C C . TRP A 1 794 ? 5.698 21.363 11.325 1.00 97.38 794 TRP A C 1
ATOM 6199 O O . TRP A 1 794 ? 5.973 21.759 10.193 1.00 97.38 794 TRP A O 1
ATOM 6209 N N . LYS A 1 795 ? 6.219 21.933 12.422 1.00 97.62 795 LYS A N 1
ATOM 6210 C CA . LYS A 1 795 ? 7.154 23.070 12.390 1.00 97.62 795 LYS A CA 1
ATOM 6211 C C . LYS A 1 795 ? 8.485 22.706 11.744 1.00 97.62 795 LYS A C 1
ATOM 6213 O O . LYS A 1 795 ? 8.969 23.470 10.915 1.00 97.62 795 LYS A O 1
ATOM 6218 N N . HIS A 1 796 ? 9.057 21.550 12.087 1.00 97.25 796 HIS A N 1
ATOM 6219 C CA . HIS A 1 796 ? 10.297 21.053 11.482 1.00 97.25 796 HIS A CA 1
ATOM 6220 C C . HIS A 1 796 ? 10.152 20.859 9.971 1.00 97.25 796 HIS A C 1
ATOM 6222 O O . HIS A 1 796 ? 11.032 21.259 9.213 1.00 97.25 796 HIS A O 1
ATOM 6228 N N . PHE A 1 797 ? 9.020 20.307 9.529 1.00 96.81 797 PHE A N 1
ATOM 6229 C CA . PHE A 1 797 ? 8.751 20.083 8.111 1.00 96.81 797 PHE A CA 1
ATOM 6230 C C . PHE A 1 797 ? 8.629 21.392 7.320 1.00 96.81 797 PHE A C 1
ATOM 6232 O O . PHE A 1 797 ? 9.309 21.553 6.311 1.00 96.81 797 PHE A O 1
ATOM 6239 N N . LEU A 1 798 ? 7.830 22.360 7.792 1.00 96.38 798 LEU A N 1
ATOM 6240 C CA . LEU A 1 798 ? 7.682 23.642 7.089 1.00 96.38 798 LEU A CA 1
ATOM 6241 C C . LEU A 1 798 ? 8.963 24.496 7.135 1.00 96.38 798 LEU A C 1
ATOM 6243 O O . LEU A 1 798 ? 9.262 25.193 6.169 1.00 96.38 798 LEU A O 1
ATOM 6247 N N . ALA A 1 799 ? 9.741 24.424 8.221 1.00 96.94 799 ALA A N 1
ATOM 6248 C CA . ALA A 1 799 ? 11.013 25.141 8.347 1.00 96.94 799 ALA A CA 1
ATOM 6249 C C . ALA A 1 799 ? 12.120 24.604 7.420 1.00 96.94 799 ALA A C 1
ATOM 6251 O O . ALA A 1 799 ? 13.027 25.356 7.072 1.00 96.94 799 ALA A O 1
ATOM 6252 N N . ASN A 1 800 ? 12.039 23.333 7.010 1.00 95.56 800 ASN A N 1
ATOM 6253 C CA . ASN A 1 800 ? 13.003 22.668 6.125 1.00 95.56 800 ASN A CA 1
ATOM 6254 C C . ASN A 1 800 ? 12.378 22.257 4.775 1.00 95.56 800 ASN A C 1
ATOM 6256 O O . ASN A 1 800 ? 12.900 21.374 4.095 1.00 95.56 800 ASN A O 1
ATOM 6260 N N . TRP A 1 801 ? 11.250 22.868 4.390 1.00 94.62 801 TRP A N 1
ATOM 6261 C CA . TRP A 1 801 ? 10.456 22.472 3.219 1.00 94.62 801 TRP A CA 1
ATOM 6262 C C . TRP A 1 801 ? 11.278 22.387 1.931 1.00 94.62 801 TRP A C 1
ATOM 6264 O O . TRP A 1 801 ? 11.178 21.394 1.219 1.00 94.62 801 TRP A O 1
ATOM 6274 N N . ASP A 1 802 ? 12.105 23.397 1.647 1.00 93.38 802 ASP A N 1
ATOM 6275 C CA . ASP A 1 802 ? 12.881 23.448 0.404 1.00 93.38 802 ASP A CA 1
ATOM 6276 C C . ASP A 1 802 ? 13.910 22.295 0.347 1.00 93.38 802 ASP A C 1
ATOM 6278 O O . ASP A 1 802 ? 14.063 21.654 -0.691 1.00 93.38 802 ASP A O 1
ATOM 6282 N N . THR A 1 803 ? 14.511 21.930 1.489 1.00 93.00 803 THR A N 1
ATOM 6283 C CA . THR A 1 803 ? 15.392 20.755 1.636 1.00 93.00 803 THR A CA 1
ATOM 6284 C C . THR A 1 803 ? 14.643 19.440 1.400 1.00 93.00 803 THR A C 1
ATOM 6286 O O . THR A 1 803 ? 15.157 18.545 0.729 1.00 93.00 803 THR A O 1
ATOM 6289 N N . PHE A 1 804 ? 13.422 19.301 1.933 1.00 92.56 804 PHE A N 1
ATOM 6290 C CA . PHE A 1 804 ? 12.588 18.120 1.684 1.00 92.56 804 PHE A CA 1
ATOM 6291 C C . PHE A 1 804 ? 12.146 18.034 0.217 1.00 92.56 804 PHE A C 1
ATOM 6293 O O . PHE A 1 804 ? 12.134 16.940 -0.335 1.00 92.56 804 PHE A O 1
ATOM 6300 N N . TYR A 1 805 ? 11.836 19.164 -0.420 1.00 91.06 805 TYR A N 1
ATOM 6301 C CA . TYR A 1 805 ? 11.439 19.250 -1.826 1.00 91.06 805 TYR A CA 1
ATOM 6302 C C . TYR A 1 805 ? 12.586 18.896 -2.790 1.00 91.06 805 TYR A C 1
ATOM 6304 O O . TYR A 1 805 ? 12.359 18.228 -3.797 1.00 91.06 805 TYR A O 1
ATOM 6312 N N . GLU A 1 806 ? 13.824 19.300 -2.481 1.00 89.50 806 GLU A N 1
ATOM 6313 C CA . GLU A 1 806 ? 15.014 18.929 -3.263 1.00 89.50 806 GLU A CA 1
ATOM 6314 C C . GLU A 1 806 ? 15.393 17.449 -3.069 1.00 89.50 806 GLU A C 1
ATOM 6316 O O . GLU A 1 806 ? 15.632 16.735 -4.044 1.00 89.50 806 GLU A O 1
ATOM 6321 N N . ARG A 1 807 ? 15.401 16.962 -1.818 1.00 89.38 807 ARG A N 1
ATOM 6322 C CA . ARG A 1 807 ? 15.728 15.561 -1.481 1.00 89.38 807 ARG A CA 1
ATOM 6323 C C . ARG A 1 807 ? 14.670 14.573 -1.984 1.00 89.38 807 ARG A C 1
ATOM 6325 O O . ARG A 1 807 ? 15.011 13.459 -2.376 1.00 89.38 807 ARG A O 1
ATOM 6332 N N . PHE A 1 808 ? 13.402 14.983 -2.001 1.00 90.25 808 PHE A N 1
ATOM 6333 C CA . PHE A 1 808 ? 12.264 14.184 -2.450 1.00 90.25 808 PHE A CA 1
ATOM 6334 C C . PHE A 1 808 ? 11.450 14.966 -3.497 1.00 90.25 808 PHE A C 1
ATOM 6336 O O . PHE A 1 808 ? 10.474 15.626 -3.143 1.00 90.25 808 PHE A O 1
ATOM 6343 N N . PRO A 1 809 ? 11.816 14.906 -4.791 1.00 84.44 809 PRO A N 1
ATOM 6344 C CA . PRO A 1 809 ? 11.090 15.616 -5.842 1.00 84.44 809 PRO A CA 1
ATOM 6345 C C . PRO A 1 809 ? 9.602 15.212 -5.920 1.00 84.44 809 PRO A C 1
ATOM 6347 O O . PRO A 1 809 ? 9.300 14.023 -5.790 1.00 84.44 809 PRO A O 1
ATOM 6350 N N . PRO A 1 810 ? 8.663 16.137 -6.222 1.00 78.94 810 PRO A N 1
ATOM 6351 C CA . PRO A 1 810 ? 7.223 15.834 -6.278 1.00 78.94 810 PRO A CA 1
ATOM 6352 C C . PRO A 1 810 ? 6.794 14.807 -7.335 1.00 78.94 810 PRO A C 1
ATOM 6354 O O . PRO A 1 810 ? 5.671 14.315 -7.283 1.00 78.94 810 PRO A O 1
ATOM 6357 N N . GLY A 1 811 ? 7.670 14.485 -8.292 1.00 73.44 811 GLY A N 1
ATOM 6358 C CA . GLY A 1 811 ? 7.468 13.390 -9.243 1.00 73.44 811 GLY A CA 1
ATOM 6359 C C . GLY A 1 811 ? 7.646 11.991 -8.633 1.00 73.44 811 GLY A C 1
ATOM 6360 O O . GLY A 1 811 ? 7.441 11.014 -9.343 1.00 73.44 811 GLY A O 1
ATOM 6361 N N . LEU A 1 812 ? 8.021 11.875 -7.351 1.00 82.50 812 LEU A N 1
ATOM 6362 C CA . LEU A 1 812 ? 8.180 10.617 -6.610 1.00 82.50 812 LEU A CA 1
ATOM 6363 C C . LEU A 1 812 ? 7.198 10.528 -5.426 1.00 82.50 812 LEU A C 1
ATOM 6365 O O . LEU A 1 812 ? 6.775 11.534 -4.855 1.00 82.50 812 LEU A O 1
ATOM 6369 N N . SER A 1 813 ? 6.884 9.302 -5.007 1.00 81.94 813 SER A N 1
ATOM 6370 C CA . SER A 1 813 ? 5.895 8.979 -3.963 1.00 81.94 813 SER A CA 1
ATOM 6371 C C . SER A 1 813 ? 6.200 9.543 -2.566 1.00 81.94 813 SER A C 1
ATOM 6373 O O . SER A 1 813 ? 5.284 9.753 -1.768 1.00 81.94 813 SER A O 1
ATOM 6375 N N . MET A 1 814 ? 7.469 9.805 -2.234 1.00 89.19 814 MET A N 1
ATOM 6376 C CA . MET A 1 814 ? 7.855 10.127 -0.856 1.00 89.19 814 MET A CA 1
ATOM 6377 C C . MET A 1 814 ? 7.318 11.487 -0.380 1.00 89.19 814 MET A C 1
ATOM 6379 O O . MET A 1 814 ? 6.758 11.564 0.712 1.00 89.19 814 MET A O 1
ATOM 6383 N N . LEU A 1 815 ? 7.423 12.562 -1.175 1.00 91.94 815 LEU A N 1
ATOM 6384 C CA . LEU A 1 815 ? 7.088 13.914 -0.694 1.00 91.94 815 LEU A CA 1
ATOM 6385 C C . LEU A 1 815 ? 5.602 14.065 -0.333 1.00 91.94 815 LEU A C 1
ATOM 6387 O O . LEU A 1 815 ? 5.290 14.656 0.705 1.00 91.94 815 LEU A O 1
ATOM 6391 N N . LYS A 1 816 ? 4.692 13.474 -1.127 1.00 90.75 816 LYS A N 1
ATOM 6392 C CA . LYS A 1 816 ? 3.248 13.456 -0.815 1.00 90.75 816 LYS A CA 1
ATOM 6393 C C . LYS A 1 816 ? 2.982 12.797 0.549 1.00 90.75 816 LYS A C 1
ATOM 6395 O O . LYS A 1 816 ? 2.182 13.292 1.343 1.00 90.75 816 LYS A O 1
ATOM 6400 N N . ASN A 1 817 ? 3.742 11.753 0.881 1.00 91.31 817 ASN A N 1
ATOM 6401 C CA . ASN A 1 817 ? 3.628 11.047 2.152 1.00 91.31 817 ASN A CA 1
ATOM 6402 C C . ASN A 1 817 ? 4.196 11.868 3.324 1.00 91.31 817 ASN A C 1
ATOM 6404 O O . ASN A 1 817 ? 3.569 11.913 4.383 1.00 91.31 817 ASN A O 1
ATOM 6408 N N . LEU A 1 818 ? 5.324 12.572 3.151 1.00 95.00 818 LEU A N 1
ATOM 6409 C CA . LEU A 1 818 ? 5.896 13.427 4.205 1.00 95.00 818 LEU A CA 1
ATOM 6410 C C . LEU A 1 818 ? 4.935 14.558 4.612 1.00 95.00 818 LEU A C 1
ATOM 6412 O O . LEU A 1 818 ? 4.699 14.745 5.807 1.00 95.00 818 LEU A O 1
ATOM 6416 N N . VAL A 1 819 ? 4.304 15.235 3.642 1.00 96.25 819 VAL A N 1
ATOM 6417 C CA . VAL A 1 819 ? 3.275 16.267 3.897 1.00 96.25 819 VAL A CA 1
ATOM 6418 C C . VAL A 1 819 ? 2.183 15.740 4.837 1.00 96.25 819 VAL A C 1
ATOM 6420 O O . VAL A 1 819 ? 1.847 16.389 5.829 1.00 96.25 819 VAL A O 1
ATOM 6423 N N . LYS A 1 820 ? 1.662 14.535 4.571 1.00 94.56 820 LYS A N 1
ATOM 6424 C CA . LYS A 1 820 ? 0.629 13.901 5.404 1.00 94.56 820 LYS A CA 1
ATOM 6425 C C . LYS A 1 820 ? 1.162 13.498 6.776 1.00 94.56 820 LYS A C 1
ATOM 6427 O O . LYS A 1 820 ? 0.588 13.882 7.797 1.00 94.56 820 LYS A O 1
ATOM 6432 N N . PHE A 1 821 ? 2.276 12.765 6.827 1.00 94.81 821 PHE A N 1
ATOM 6433 C CA . PHE A 1 821 ? 2.809 12.236 8.082 1.00 94.81 821 PHE A CA 1
ATOM 6434 C C . PHE A 1 821 ? 3.116 13.341 9.098 1.00 94.81 821 PHE A C 1
ATOM 6436 O O . PHE A 1 821 ? 2.642 13.242 10.235 1.00 94.81 821 PHE A O 1
ATOM 6443 N N . PHE A 1 822 ? 3.849 14.386 8.694 1.00 97.25 822 PHE A N 1
ATOM 6444 C CA . PHE A 1 822 ? 4.276 15.470 9.583 1.00 97.25 822 PHE A CA 1
ATOM 6445 C C . PHE A 1 822 ? 3.131 16.424 9.970 1.00 97.25 822 PHE A C 1
ATOM 6447 O O . PHE A 1 822 ? 3.077 16.856 11.122 1.00 97.25 822 PHE A O 1
ATOM 6454 N N . CYS A 1 823 ? 2.212 16.761 9.053 1.00 97.31 823 CYS A N 1
ATOM 6455 C CA . CYS A 1 823 ? 1.263 17.864 9.271 1.00 97.31 823 CYS A CA 1
ATOM 6456 C C . CYS A 1 823 ? -0.151 17.441 9.717 1.00 97.31 823 CYS A C 1
ATOM 6458 O O . CYS A 1 823 ? -0.812 18.214 10.408 1.00 97.31 823 CYS A O 1
ATOM 6460 N N . GLU A 1 824 ? -0.617 16.212 9.459 1.00 94.62 824 GLU A N 1
ATOM 6461 C CA . GLU A 1 824 ? -1.903 15.726 10.012 1.00 94.62 824 GLU A CA 1
ATOM 6462 C C . GLU A 1 824 ? -1.936 15.702 11.557 1.00 94.62 824 GLU A C 1
ATOM 6464 O O . GLU A 1 824 ? -3.009 15.589 12.155 1.00 94.62 824 GLU A O 1
ATOM 6469 N N . GLY A 1 825 ? -0.779 15.799 12.226 1.00 94.31 825 GLY A N 1
ATOM 6470 C CA . GLY A 1 825 ? -0.665 15.883 13.686 1.00 94.31 825 GLY A CA 1
ATOM 6471 C C . GLY A 1 825 ? -1.230 17.171 14.303 1.00 94.31 825 GLY A C 1
ATOM 6472 O O . GLY A 1 825 ? -1.574 17.164 15.483 1.00 94.31 825 GLY A O 1
ATOM 6473 N N . MET A 1 826 ? -1.381 18.250 13.522 1.00 96.56 826 MET A N 1
ATOM 6474 C CA . MET A 1 826 ? -1.898 19.545 13.998 1.00 96.56 826 MET A CA 1
ATOM 6475 C C . MET A 1 826 ? -3.302 19.424 14.613 1.00 96.56 826 MET A C 1
ATOM 6477 O O . MET A 1 826 ? -4.126 18.628 14.156 1.00 96.56 826 MET A O 1
ATOM 6481 N N . GLY A 1 827 ? -3.591 20.223 15.639 1.00 95.12 827 GLY A N 1
ATOM 6482 C CA . GLY A 1 827 ? -4.825 20.149 16.426 1.00 95.12 827 GLY A CA 1
ATOM 6483 C C . GLY A 1 827 ? -5.307 21.476 17.016 1.00 95.12 827 GLY A C 1
ATOM 6484 O O . GLY A 1 827 ? -6.124 21.449 17.933 1.00 95.12 827 GLY A O 1
ATOM 6485 N N . THR A 1 828 ? -4.844 22.624 16.504 1.00 96.31 828 THR A N 1
ATOM 6486 C CA . THR A 1 828 ? -5.423 23.946 16.820 1.00 96.31 828 THR A CA 1
ATOM 6487 C C . THR A 1 828 ? -5.770 24.742 15.546 1.00 96.31 828 THR A C 1
ATOM 6489 O O . THR A 1 828 ? -5.165 24.500 14.491 1.00 96.31 828 THR A O 1
ATOM 6492 N N . PRO A 1 829 ? -6.724 25.696 15.599 1.00 97.12 829 PRO A N 1
ATOM 6493 C CA . PRO A 1 829 ? -7.069 26.544 14.453 1.00 97.12 829 PRO A CA 1
ATOM 6494 C C . PRO A 1 829 ? -5.895 27.392 13.946 1.00 97.12 829 PRO A C 1
ATOM 6496 O O . PRO A 1 829 ? -5.780 27.639 12.745 1.00 97.12 829 PRO A O 1
ATOM 6499 N N . GLU A 1 830 ? -4.995 27.810 14.838 1.00 97.56 830 GLU A N 1
ATOM 6500 C CA . GLU A 1 830 ? -3.818 28.623 14.516 1.00 97.56 830 GLU A CA 1
ATOM 6501 C C . GLU A 1 830 ? -2.804 27.816 13.701 1.00 97.56 830 GLU A C 1
ATOM 6503 O O . GLU A 1 830 ? -2.325 28.306 12.680 1.00 97.56 830 GLU A O 1
ATOM 6508 N N . GLN A 1 831 ? -2.536 26.564 14.097 1.00 97.69 831 GLN A N 1
ATOM 6509 C CA . GLN A 1 831 ? -1.664 25.648 13.350 1.00 97.69 831 GLN A CA 1
ATOM 6510 C C . GLN A 1 831 ? -2.208 25.412 11.929 1.00 97.69 831 GLN A C 1
ATOM 6512 O O . GLN A 1 831 ? -1.480 25.568 10.949 1.00 97.69 831 GLN A O 1
ATOM 6517 N N . LEU A 1 832 ? -3.512 25.128 11.795 1.00 97.62 832 LEU A N 1
ATOM 6518 C CA . LEU A 1 832 ? -4.159 24.956 10.487 1.00 97.62 832 LEU A CA 1
ATOM 6519 C C . LEU A 1 832 ? -4.108 26.235 9.633 1.00 97.62 832 LEU A C 1
ATOM 6521 O O . LEU A 1 832 ? -3.923 26.161 8.418 1.00 97.62 832 LEU A O 1
ATOM 6525 N N . SER A 1 833 ? -4.254 27.407 10.252 1.00 98.12 833 SER A N 1
ATOM 6526 C CA . SER A 1 833 ? -4.173 28.699 9.559 1.00 98.12 833 SER A CA 1
ATOM 6527 C C . SER A 1 833 ? -2.751 28.993 9.071 1.00 98.12 833 SER A C 1
ATOM 6529 O O . SER A 1 833 ? -2.571 29.438 7.940 1.00 98.12 833 SER A O 1
ATOM 6531 N N . GLN A 1 834 ? -1.736 28.681 9.883 1.00 98.00 834 GLN A N 1
ATOM 6532 C CA . GLN A 1 834 ? -0.322 28.828 9.526 1.00 98.00 834 GLN A CA 1
ATOM 6533 C C . GLN A 1 834 ? 0.091 27.856 8.409 1.00 98.00 834 GLN A C 1
ATOM 6535 O O . GLN A 1 834 ? 0.789 28.262 7.484 1.00 98.00 834 GLN A O 1
ATOM 6540 N N . PHE A 1 835 ? -0.404 26.614 8.426 1.00 98.12 835 PHE A N 1
ATOM 6541 C CA . PHE A 1 835 ? -0.208 25.654 7.333 1.00 98.12 835 PHE A CA 1
ATOM 6542 C C . PHE A 1 835 ? -0.840 26.127 6.014 1.00 98.12 835 PHE A C 1
ATOM 6544 O O . PHE A 1 835 ? -0.188 26.083 4.973 1.00 98.12 835 PHE A O 1
ATOM 6551 N N . LYS A 1 836 ? -2.085 26.631 6.049 1.00 97.50 836 LYS A N 1
ATOM 6552 C CA . LYS A 1 836 ? -2.761 27.192 4.863 1.00 97.50 836 LYS A CA 1
ATOM 6553 C C . LYS A 1 836 ? -1.971 28.367 4.273 1.00 97.50 836 LYS A C 1
ATOM 6555 O O . LYS A 1 836 ? -1.676 28.352 3.083 1.00 97.50 836 LYS A O 1
ATOM 6560 N N . ALA A 1 837 ? -1.567 29.324 5.110 1.00 97.62 837 ALA A N 1
ATOM 6561 C CA . ALA A 1 837 ? -0.788 30.491 4.688 1.00 97.62 837 ALA A CA 1
ATOM 6562 C C . ALA A 1 837 ? 0.626 30.142 4.178 1.00 97.62 837 ALA A C 1
ATOM 6564 O O . ALA A 1 837 ? 1.181 30.878 3.370 1.00 97.62 837 ALA A O 1
ATOM 6565 N N . PHE A 1 838 ? 1.221 29.026 4.616 1.00 97.31 838 PHE A N 1
ATOM 6566 C CA . PHE A 1 838 ? 2.527 28.579 4.117 1.00 97.31 838 PHE A CA 1
ATOM 6567 C C . PHE A 1 838 ? 2.476 28.091 2.662 1.00 97.31 838 PHE A C 1
ATOM 6569 O O . PHE A 1 838 ? 3.413 28.335 1.903 1.00 97.31 838 PHE A O 1
ATOM 6576 N N . PHE A 1 839 ? 1.403 27.390 2.280 1.00 96.38 839 PHE A N 1
ATOM 6577 C CA . PHE A 1 839 ? 1.222 26.856 0.924 1.00 96.38 839 PHE A CA 1
ATOM 6578 C C . PHE A 1 839 ? 0.490 27.815 -0.028 1.00 96.38 839 PHE A C 1
ATOM 6580 O O . PHE A 1 839 ? 0.450 27.564 -1.233 1.00 96.38 839 PHE A O 1
ATOM 6587 N N . GLU A 1 840 ? -0.047 28.929 0.472 1.00 95.06 840 GLU A N 1
ATOM 6588 C CA . GLU A 1 840 ? -0.669 29.967 -0.349 1.00 95.06 840 GLU A CA 1
ATOM 6589 C C . GLU A 1 840 ? 0.344 30.563 -1.348 1.00 95.06 840 GLU A C 1
ATOM 6591 O O . GLU A 1 840 ? 1.365 31.135 -0.974 1.00 95.06 840 GLU A O 1
ATOM 6596 N N . GLY A 1 841 ? 0.079 30.388 -2.646 1.00 89.38 841 GLY A N 1
ATOM 6597 C CA . GLY A 1 841 ? 0.949 30.871 -3.725 1.00 89.38 841 GLY A CA 1
ATOM 6598 C C . GLY A 1 841 ? 2.230 30.059 -3.977 1.00 89.38 841 GLY A C 1
ATOM 6599 O O . GLY A 1 841 ? 2.991 30.430 -4.871 1.00 89.38 841 GLY A O 1
ATOM 6600 N N . LYS A 1 842 ? 2.480 28.957 -3.252 1.00 92.19 842 LYS A N 1
ATOM 6601 C CA . LYS A 1 842 ? 3.569 28.017 -3.580 1.00 92.19 842 LYS A CA 1
ATOM 6602 C C . LYS A 1 842 ? 3.190 27.115 -4.758 1.00 92.19 842 LYS A C 1
ATOM 6604 O O . LYS A 1 842 ? 2.026 26.763 -4.937 1.00 92.19 842 LYS A O 1
ATOM 6609 N N . ASP A 1 843 ? 4.196 26.678 -5.515 1.00 87.12 843 ASP A N 1
ATOM 6610 C CA . ASP A 1 843 ? 4.037 25.529 -6.406 1.00 87.12 843 ASP A CA 1
ATOM 6611 C C . ASP A 1 843 ? 3.930 24.252 -5.561 1.00 87.12 843 ASP A C 1
ATOM 6613 O O . ASP A 1 843 ? 4.795 23.963 -4.733 1.00 87.12 843 ASP A O 1
ATOM 6617 N N . ILE A 1 844 ? 2.827 23.530 -5.743 1.00 88.31 844 ILE A N 1
ATOM 6618 C CA . ILE A 1 844 ? 2.470 22.316 -4.999 1.00 88.31 844 ILE A CA 1
ATOM 6619 C C . ILE A 1 844 ? 2.115 21.153 -5.935 1.00 88.31 844 ILE A C 1
ATOM 6621 O O . ILE A 1 844 ? 1.548 20.157 -5.489 1.00 88.31 844 ILE A O 1
ATOM 6625 N N . ARG A 1 845 ? 2.444 21.254 -7.232 1.00 86.31 845 ARG A N 1
ATOM 6626 C CA . ARG A 1 845 ? 2.221 20.176 -8.208 1.00 86.31 845 ARG A CA 1
ATOM 6627 C C . ARG A 1 845 ? 2.888 18.883 -7.730 1.00 86.31 845 ARG A C 1
ATOM 6629 O O . ARG A 1 845 ? 4.065 18.890 -7.385 1.00 86.31 845 ARG A O 1
ATOM 6636 N N . GLY A 1 846 ? 2.129 17.788 -7.690 1.00 84.38 846 GLY A N 1
ATOM 6637 C CA . GLY A 1 846 ? 2.584 16.489 -7.175 1.00 84.38 846 GLY A CA 1
ATOM 6638 C C . GLY A 1 846 ? 2.258 16.257 -5.693 1.00 84.38 846 GLY A C 1
ATOM 6639 O O . GLY A 1 846 ? 2.082 15.111 -5.287 1.00 84.38 846 GLY A O 1
ATOM 6640 N N . VAL A 1 847 ? 2.013 17.306 -4.897 1.00 90.50 847 VAL A N 1
ATOM 6641 C CA . VAL A 1 847 ? 1.634 17.196 -3.468 1.00 90.50 847 VAL A CA 1
ATOM 6642 C C . VAL A 1 847 ? 0.296 17.847 -3.107 1.00 90.50 847 VAL A C 1
ATOM 6644 O O . VAL A 1 847 ? -0.155 17.734 -1.968 1.00 90.50 847 VAL A O 1
ATOM 6647 N N . ASP A 1 848 ? -0.367 18.505 -4.053 1.00 91.06 848 ASP A N 1
ATOM 6648 C CA . ASP A 1 848 ? -1.607 19.259 -3.861 1.00 91.06 848 ASP A CA 1
ATOM 6649 C C . ASP A 1 848 ? -2.743 18.418 -3.247 1.00 91.06 848 ASP A C 1
ATOM 6651 O O . ASP A 1 848 ? -3.382 18.869 -2.292 1.00 91.06 848 ASP A O 1
ATOM 6655 N N . ASN A 1 849 ? -2.929 17.163 -3.676 1.00 89.44 849 ASN A N 1
ATOM 6656 C CA . ASN A 1 849 ? -3.840 16.215 -3.024 1.00 89.44 849 ASN A CA 1
ATOM 6657 C C . ASN A 1 849 ? -3.517 16.037 -1.534 1.00 89.44 849 ASN A C 1
ATOM 6659 O O . ASN A 1 849 ? -4.415 16.110 -0.700 1.00 89.44 849 ASN A O 1
ATOM 6663 N N . SER A 1 850 ? -2.242 15.883 -1.171 1.00 92.56 850 SER A N 1
ATOM 6664 C CA . SER A 1 850 ? -1.829 15.733 0.232 1.00 92.56 850 SER A CA 1
ATOM 6665 C C . SER A 1 850 ? -2.030 17.010 1.048 1.00 92.56 850 SER A C 1
ATOM 6667 O O . SER A 1 850 ? -2.488 16.931 2.186 1.00 92.56 850 SER A O 1
ATOM 6669 N N . VAL A 1 851 ? -1.781 18.191 0.473 1.00 95.56 851 VAL A N 1
ATOM 6670 C CA . VAL A 1 851 ? -2.062 19.481 1.131 1.00 95.56 851 VAL A CA 1
ATOM 6671 C C . VAL A 1 851 ? -3.565 19.633 1.414 1.00 95.56 851 VAL A C 1
ATOM 6673 O O . VAL A 1 851 ? -3.944 20.002 2.529 1.00 95.56 851 VAL A O 1
ATOM 6676 N N . ARG A 1 852 ? -4.434 19.281 0.454 1.00 94.31 852 ARG A N 1
ATOM 6677 C CA . ARG A 1 852 ? -5.899 19.289 0.642 1.00 94.31 852 ARG A CA 1
ATOM 6678 C C . ARG A 1 852 ? -6.357 18.252 1.677 1.00 94.31 852 ARG A C 1
ATOM 6680 O O . ARG A 1 852 ? -7.119 18.593 2.578 1.00 94.31 852 ARG A O 1
ATOM 6687 N N . GLN A 1 853 ? -5.833 17.026 1.618 1.00 94.69 853 GLN A N 1
ATOM 6688 C CA . GLN A 1 853 ? -6.164 15.958 2.569 1.00 94.69 853 GLN A CA 1
ATOM 6689 C C . GLN A 1 853 ? -5.724 16.291 4.008 1.00 94.69 853 GLN A C 1
ATOM 6691 O O . GLN A 1 853 ? -6.462 15.985 4.948 1.00 94.69 853 GLN A O 1
ATOM 6696 N N . VAL A 1 854 ? -4.580 16.963 4.211 1.00 96.38 854 VAL A N 1
ATOM 6697 C CA . VAL A 1 854 ? -4.169 17.488 5.531 1.00 96.38 854 VAL A CA 1
ATOM 6698 C C . VAL A 1 854 ? -5.174 18.524 6.040 1.00 96.38 854 VAL A C 1
ATOM 6700 O O . VAL A 1 854 ? -5.589 18.446 7.198 1.00 96.38 854 VAL A O 1
ATOM 6703 N N . ILE A 1 855 ? -5.600 19.465 5.188 1.00 95.88 855 ILE A N 1
ATOM 6704 C CA . ILE A 1 855 ? -6.571 20.505 5.556 1.00 95.88 855 ILE A CA 1
ATOM 6705 C C . ILE A 1 855 ? -7.899 19.883 6.001 1.00 95.88 855 ILE A C 1
ATOM 6707 O O . ILE A 1 855 ? -8.353 20.185 7.106 1.00 95.88 855 ILE A O 1
ATOM 6711 N N . ASP A 1 856 ? -8.480 18.981 5.204 1.00 94.00 856 ASP A N 1
ATOM 6712 C CA . ASP A 1 856 ? -9.737 18.304 5.549 1.00 94.00 856 ASP A CA 1
ATOM 6713 C C . ASP A 1 856 ? -9.594 17.470 6.842 1.00 94.00 856 ASP A C 1
ATOM 6715 O O . ASP A 1 856 ? -10.491 17.448 7.688 1.00 94.00 856 ASP A O 1
ATOM 6719 N N . SER A 1 857 ? -8.449 16.799 7.028 1.00 94.31 857 SER A N 1
ATOM 6720 C CA . SER A 1 857 ? -8.173 15.955 8.203 1.00 94.31 857 SER A CA 1
ATOM 6721 C C . SER A 1 857 ? -8.043 16.747 9.501 1.00 94.31 857 SER A C 1
ATOM 6723 O O . SER A 1 857 ? -8.541 16.317 10.543 1.00 94.31 857 SER A O 1
ATOM 6725 N N . VAL A 1 858 ? -7.383 17.905 9.466 1.00 95.94 858 VAL A N 1
ATOM 6726 C CA . VAL A 1 858 ? -7.242 18.763 10.649 1.00 95.94 858 VAL A CA 1
ATOM 6727 C C . VAL A 1 858 ? -8.552 19.506 10.923 1.00 95.94 858 VAL A C 1
ATOM 6729 O O . VAL A 1 858 ? -8.968 19.571 12.078 1.00 95.94 858 VAL A O 1
ATOM 6732 N N . GLN A 1 859 ? -9.260 19.965 9.884 1.00 95.38 859 GLN A N 1
ATOM 6733 C CA . GLN A 1 859 ? -10.572 20.603 10.023 1.00 95.38 859 GLN A CA 1
ATOM 6734 C C . GLN A 1 859 ? -11.602 19.672 10.683 1.00 95.38 859 GLN A C 1
ATOM 6736 O O . GLN A 1 859 ? -12.263 20.085 11.634 1.00 95.38 859 GLN A O 1
ATOM 6741 N N . ALA A 1 860 ? -11.694 18.409 10.248 1.00 94.81 860 ALA A N 1
ATOM 6742 C CA . ALA A 1 860 ? -12.621 17.436 10.831 1.00 94.81 860 ALA A CA 1
ATOM 6743 C C . ALA A 1 860 ? -12.372 17.200 12.335 1.00 94.81 860 ALA A C 1
ATOM 6745 O O . ALA A 1 860 ? -13.321 17.145 13.116 1.00 94.81 860 ALA A O 1
ATOM 6746 N N . LYS A 1 861 ? -11.103 17.123 12.769 1.00 95.25 861 LYS A N 1
ATOM 6747 C CA . LYS A 1 861 ? -10.758 17.001 14.200 1.00 95.25 861 LYS A CA 1
ATOM 6748 C C . LYS A 1 861 ? -11.175 18.234 15.004 1.00 95.25 861 LYS A C 1
ATOM 6750 O O . LYS A 1 861 ? -11.725 18.076 16.089 1.00 95.25 861 LYS A O 1
ATOM 6755 N N . LEU A 1 862 ? -10.931 19.440 14.483 1.00 95.94 862 LEU A N 1
ATOM 6756 C CA . LEU A 1 862 ? -11.312 20.688 15.157 1.00 95.94 862 LEU A CA 1
ATOM 6757 C C . LEU A 1 862 ? -12.833 20.769 15.347 1.00 95.94 862 LEU A C 1
ATOM 6759 O O . LEU A 1 862 ? -13.298 20.978 16.465 1.00 95.94 862 LEU A O 1
ATOM 6763 N N . SER A 1 863 ? -13.600 20.507 14.286 1.00 95.81 863 SER A N 1
ATOM 6764 C CA . SER A 1 863 ? -15.066 20.540 14.325 1.00 95.81 863 SER A CA 1
ATOM 6765 C C . SER A 1 863 ? -15.680 19.415 15.175 1.00 95.81 863 SER A C 1
ATOM 6767 O O . SER A 1 863 ? -16.749 19.605 15.749 1.00 95.81 863 SER A O 1
ATOM 6769 N N . TRP A 1 864 ? -15.010 18.265 15.335 1.00 97.12 864 TRP A N 1
ATOM 6770 C CA . TRP A 1 864 ? -15.415 17.235 16.304 1.00 97.12 864 TRP A CA 1
ATOM 6771 C C . TRP A 1 864 ? -15.267 17.729 17.751 1.00 97.12 864 TRP A C 1
ATOM 6773 O O . TRP A 1 864 ? -16.213 17.640 18.537 1.00 97.12 864 TRP A O 1
ATOM 6783 N N . VAL A 1 865 ? -14.109 18.300 18.092 1.00 97.06 865 VAL A N 1
ATOM 6784 C CA . VAL A 1 865 ? -13.820 18.808 19.443 1.00 97.06 865 VAL A CA 1
ATOM 6785 C C . VAL A 1 865 ? -14.748 19.963 19.820 1.00 97.06 865 VAL A C 1
ATOM 6787 O O . VAL A 1 865 ? -15.303 19.961 20.919 1.00 97.06 865 VAL A O 1
ATOM 6790 N N . GLU A 1 866 ? -14.963 20.914 18.910 1.00 96.12 866 GLU A N 1
ATOM 6791 C CA . GLU A 1 866 ? -15.873 22.055 19.092 1.00 96.12 866 GLU A CA 1
ATOM 6792 C C . GLU A 1 866 ? -17.317 21.610 19.393 1.00 96.12 866 GLU A C 1
ATOM 6794 O O . GLU A 1 866 ? -17.977 22.163 20.270 1.00 96.12 866 GLU A O 1
ATOM 6799 N N . ARG A 1 867 ? -17.792 20.567 18.703 1.00 96.62 867 ARG A N 1
ATOM 6800 C CA . ARG A 1 867 ? -19.175 20.066 18.766 1.00 96.62 867 ARG A CA 1
ATOM 6801 C C . ARG A 1 867 ? -19.483 19.200 19.996 1.00 96.62 867 ARG A C 1
ATOM 6803 O O . ARG A 1 867 ? -20.620 19.205 20.479 1.00 96.62 867 ARG A O 1
ATOM 6810 N N . ASP A 1 868 ? -18.509 18.418 20.470 1.00 97.88 868 ASP A N 1
ATOM 6811 C CA . ASP A 1 868 ? -18.736 17.342 21.451 1.00 97.88 868 ASP A CA 1
ATOM 6812 C C . ASP A 1 868 ? -17.945 17.481 22.767 1.00 97.88 868 ASP A C 1
ATOM 6814 O O . ASP A 1 868 ? -18.090 16.627 23.641 1.00 97.88 868 ASP A O 1
ATOM 6818 N N . SER A 1 869 ? -17.155 18.541 22.983 1.00 96.81 869 SER A N 1
ATOM 6819 C CA . SER A 1 869 ? -16.382 18.681 24.236 1.00 96.81 869 SER A CA 1
ATOM 6820 C C . SER A 1 869 ? -17.243 18.647 25.506 1.00 96.81 869 SER A C 1
ATOM 6822 O O . SER A 1 869 ? -16.877 17.955 26.455 1.00 96.81 869 SER A O 1
ATOM 6824 N N . ASP A 1 870 ? -18.409 19.301 25.523 1.00 97.56 870 ASP A N 1
ATOM 6825 C CA . ASP A 1 870 ? -19.330 19.251 26.673 1.00 97.56 870 ASP A CA 1
ATOM 6826 C C . ASP A 1 870 ? -19.958 17.859 26.883 1.00 97.56 870 ASP A C 1
ATOM 6828 O O . ASP A 1 870 ? -20.171 17.443 28.022 1.00 97.56 870 ASP A O 1
ATOM 6832 N N . ASP A 1 871 ? -20.210 17.112 25.802 1.00 98.06 871 ASP A N 1
ATOM 6833 C CA . ASP A 1 871 ? -20.735 15.736 25.830 1.00 98.06 871 ASP A CA 1
ATOM 6834 C C . ASP A 1 871 ? -19.701 14.767 26.432 1.00 98.06 871 ASP A C 1
ATOM 6836 O O . ASP A 1 871 ? -20.012 14.003 27.350 1.00 98.06 871 ASP A O 1
ATOM 6840 N N . VAL A 1 872 ? -18.438 14.882 26.008 1.00 98.00 872 VAL A N 1
ATOM 6841 C CA . VAL A 1 872 ? -17.305 14.138 26.581 1.00 98.00 872 VAL A CA 1
ATOM 6842 C C . VAL A 1 872 ? -17.085 14.513 28.051 1.00 98.00 872 VAL A C 1
ATOM 6844 O O . VAL A 1 872 ? -16.971 13.632 28.903 1.00 98.00 872 VAL A O 1
ATOM 6847 N N . VAL A 1 873 ? -17.083 15.807 28.386 1.00 97.75 873 VAL A N 1
ATOM 6848 C CA . VAL A 1 873 ? -16.929 16.304 29.765 1.00 97.75 873 VAL A CA 1
ATOM 6849 C C . VAL A 1 873 ? -18.054 15.810 30.680 1.00 97.75 873 VAL A C 1
ATOM 6851 O O . VAL A 1 873 ? -17.789 15.454 31.833 1.00 97.75 873 VAL A O 1
ATOM 6854 N N . ALA A 1 874 ? -19.298 15.774 30.198 1.00 97.94 874 ALA A N 1
ATOM 6855 C CA . ALA A 1 874 ? -20.436 15.249 30.945 1.00 97.94 874 ALA A CA 1
ATOM 6856 C C . ALA A 1 874 ? -20.323 13.731 31.159 1.00 97.94 874 ALA A C 1
ATOM 6858 O O . ALA A 1 874 ? -20.486 13.265 32.288 1.00 97.94 874 ALA A O 1
ATOM 6859 N N . TRP A 1 875 ? -19.977 12.969 30.115 1.00 97.88 875 TRP A N 1
ATOM 6860 C CA . TRP A 1 875 ? -19.825 11.514 30.196 1.00 97.88 875 TRP A CA 1
ATOM 6861 C C . TRP A 1 875 ? -18.674 11.097 31.126 1.00 97.88 875 TRP A C 1
ATOM 6863 O O . TRP A 1 875 ? -18.857 10.215 31.968 1.00 97.88 875 TRP A O 1
ATOM 6873 N N . LEU A 1 876 ? -17.517 11.771 31.052 1.00 97.56 876 LEU A N 1
ATOM 6874 C CA . LEU A 1 876 ? -16.366 11.515 31.931 1.00 97.56 876 LEU A CA 1
ATOM 6875 C C . LEU A 1 876 ? -16.685 11.801 33.405 1.00 97.56 876 LEU A C 1
ATOM 6877 O O . LEU A 1 876 ? -16.315 11.012 34.273 1.00 97.56 876 LEU A O 1
ATOM 6881 N N . LYS A 1 877 ? -17.405 12.893 33.704 1.00 96.62 877 LYS A N 1
ATOM 6882 C CA . LYS A 1 877 ? -17.883 13.186 35.069 1.00 96.62 877 LYS A CA 1
ATOM 6883 C C . LYS A 1 877 ? -18.900 12.144 35.543 1.00 96.62 877 LYS A C 1
ATOM 6885 O O . LYS A 1 877 ? -18.795 11.669 36.669 1.00 96.62 877 LYS A O 1
ATOM 6890 N N . GLY A 1 878 ? -19.858 11.776 34.688 1.00 97.00 878 GLY A N 1
ATOM 6891 C CA . GLY A 1 878 ? -20.918 10.813 35.004 1.00 97.00 878 GLY A CA 1
ATOM 6892 C C . GLY A 1 878 ? -20.407 9.401 35.308 1.00 97.00 878 GLY A C 1
ATOM 6893 O O . GLY A 1 878 ? -20.960 8.734 36.176 1.00 97.00 878 GLY A O 1
ATOM 6894 N N . ASN A 1 879 ? -19.319 8.982 34.655 1.00 96.56 879 ASN A N 1
ATOM 6895 C CA . ASN A 1 879 ? -18.667 7.686 34.878 1.00 96.56 879 ASN A CA 1
ATOM 6896 C C . ASN A 1 879 ? -17.478 7.752 35.864 1.00 96.56 879 ASN A C 1
ATOM 6898 O O . ASN A 1 879 ? -16.785 6.761 36.062 1.00 96.56 879 ASN A O 1
ATOM 6902 N N . GLY A 1 880 ? -17.227 8.902 36.503 1.00 95.69 880 GLY A N 1
ATOM 6903 C CA . GLY A 1 880 ? -16.201 9.049 37.545 1.00 95.69 880 GLY A CA 1
ATOM 6904 C C . GLY A 1 880 ? -14.757 9.251 37.060 1.00 95.69 880 GLY A C 1
ATOM 6905 O O . GLY A 1 880 ? -13.876 9.451 37.894 1.00 95.69 880 GLY A O 1
ATOM 6906 N N . TYR A 1 881 ? -14.510 9.282 35.747 1.00 95.50 881 TYR A N 1
ATOM 6907 C CA . TYR A 1 881 ? -13.184 9.496 35.146 1.00 95.50 881 TYR A CA 1
ATOM 6908 C C . TYR A 1 881 ? -12.652 10.932 35.270 1.00 95.50 881 TYR A C 1
ATOM 6910 O O . TYR A 1 881 ? -11.489 11.176 34.961 1.00 95.50 881 TYR A O 1
ATOM 6918 N N . MET A 1 882 ? -13.471 11.892 35.715 1.00 91.62 882 MET A N 1
ATOM 6919 C CA . MET A 1 882 ? -13.023 13.264 35.969 1.00 91.62 882 MET A CA 1
ATOM 6920 C C . MET A 1 882 ? -13.692 13.852 37.218 1.00 91.62 882 MET A C 1
ATOM 6922 O O . MET A 1 882 ? -14.917 13.960 37.298 1.00 91.62 882 MET A O 1
ATOM 6926 N N . HIS A 1 883 ? -12.886 14.236 38.211 1.00 76.56 883 HIS A N 1
ATOM 6927 C CA . HIS A 1 883 ? -13.376 14.701 39.510 1.00 76.56 883 HIS A CA 1
ATOM 6928 C C . HIS A 1 883 ? -13.910 16.140 39.472 1.00 76.56 883 HIS A C 1
ATOM 6930 O O . HIS A 1 883 ? -13.297 17.044 38.908 1.00 76.56 883 HIS A O 1
ATOM 6936 N N . VAL A 1 884 ? -15.036 16.377 40.151 1.00 53.47 884 VAL A N 1
ATOM 6937 C CA . VAL A 1 884 ? -15.583 17.726 40.348 1.00 53.47 884 VAL A CA 1
ATOM 6938 C C . VAL A 1 884 ? -14.980 18.336 41.612 1.00 53.47 884 VAL A C 1
ATOM 6940 O O . VAL A 1 884 ? -15.302 17.915 42.723 1.00 53.47 884 VAL A O 1
ATOM 6943 N N . VAL A 1 885 ? -14.149 19.371 41.461 1.00 42.34 885 VAL A N 1
ATOM 6944 C CA . VAL A 1 885 ? -13.671 20.183 42.593 1.00 42.34 885 VAL A CA 1
ATOM 6945 C C . VAL A 1 885 ? -14.811 21.081 43.084 1.00 42.34 885 VAL A C 1
ATOM 6947 O O . VAL A 1 885 ? -14.930 22.248 42.710 1.00 42.34 885 VAL A O 1
ATOM 6950 N N . VAL A 1 886 ? -15.687 20.526 43.924 1.00 37.19 886 VAL A N 1
ATOM 6951 C CA . VAL A 1 886 ? -16.737 21.294 44.605 1.0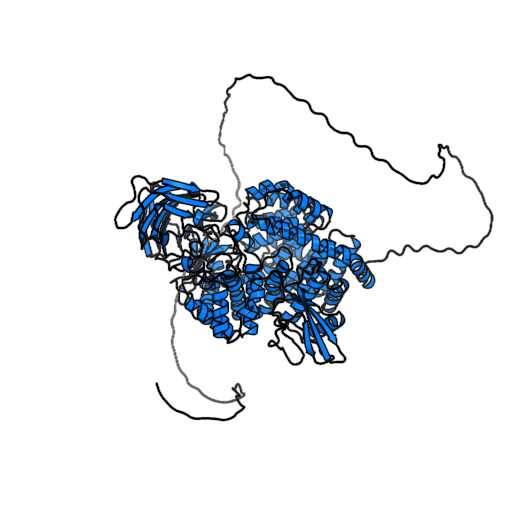0 37.19 886 VAL A CA 1
ATOM 6952 C C . VAL A 1 886 ? -16.085 22.158 45.685 1.00 37.19 886 VAL A C 1
ATOM 6954 O O . VAL A 1 886 ? -15.899 21.726 46.822 1.00 37.19 886 VAL A O 1
ATOM 6957 N N . VAL A 1 887 ? -15.745 23.402 45.338 1.00 37.00 887 VAL A N 1
ATOM 6958 C CA . VAL A 1 887 ? -15.306 24.415 46.310 1.00 37.00 887 VAL A CA 1
ATOM 6959 C C . VAL A 1 887 ? -16.501 24.802 47.184 1.00 37.00 887 VAL A C 1
ATOM 6961 O O . VAL A 1 887 ? -17.258 25.726 46.881 1.00 37.00 887 VAL A O 1
ATOM 6964 N N . GLY A 1 888 ? -16.698 24.049 48.265 1.00 33.75 888 GLY A N 1
ATOM 6965 C CA . GLY A 1 888 ? -17.799 24.236 49.199 1.00 33.75 888 GLY A CA 1
ATOM 6966 C C . GLY A 1 888 ? -17.733 25.595 49.893 1.00 33.75 888 GLY A C 1
ATOM 6967 O O . GLY A 1 888 ? -17.017 25.763 50.879 1.00 33.75 888 GLY A O 1
ATOM 6968 N N . ARG A 1 889 ? -18.530 26.563 49.424 1.00 38.16 889 ARG A N 1
ATOM 6969 C CA . ARG A 1 889 ? -18.836 27.776 50.195 1.00 38.16 889 ARG A CA 1
ATOM 6970 C C . ARG A 1 889 ? -19.596 27.377 51.459 1.00 38.16 889 ARG A C 1
ATOM 6972 O O . ARG A 1 889 ? -20.803 27.155 51.415 1.00 38.16 889 ARG A O 1
ATOM 6979 N N . ALA A 1 890 ? -18.890 27.324 52.584 1.00 32.78 890 ALA A N 1
ATOM 6980 C CA . ALA A 1 890 ? -19.502 27.178 53.896 1.00 32.78 890 ALA A CA 1
ATOM 6981 C C . ALA A 1 890 ? -20.389 28.400 54.196 1.00 32.78 890 ALA A C 1
ATOM 6983 O O . ALA A 1 890 ? -19.898 29.480 54.527 1.00 32.78 890 ALA A O 1
ATOM 6984 N N . LEU A 1 891 ? -21.706 28.233 54.061 1.00 35.88 891 LEU A N 1
ATOM 6985 C CA . LEU A 1 891 ? -22.696 29.222 54.481 1.00 35.88 891 LEU A CA 1
ATOM 6986 C C . LEU A 1 891 ? -22.820 29.196 56.009 1.00 35.88 891 LEU A C 1
ATOM 6988 O O . LEU A 1 891 ? -23.638 28.468 56.566 1.00 35.88 891 LEU A O 1
ATOM 6992 N N . ALA A 1 892 ? -21.999 29.996 56.687 1.00 32.81 892 ALA A N 1
ATOM 6993 C CA . ALA A 1 892 ? -22.162 30.255 58.112 1.00 32.81 892 ALA A CA 1
ATOM 6994 C C . ALA A 1 892 ? -23.389 31.158 58.343 1.00 32.81 892 ALA A C 1
ATOM 6996 O O . ALA A 1 892 ? -23.419 32.309 57.905 1.00 32.81 892 ALA A O 1
ATOM 6997 N N . SER A 1 893 ? -24.404 30.635 59.032 1.00 29.84 893 SER A N 1
ATOM 6998 C CA . SER A 1 893 ? -25.555 31.411 59.507 1.00 29.84 893 SER A CA 1
ATOM 6999 C C . SER A 1 893 ? -25.153 32.361 60.648 1.00 29.84 893 SER A C 1
ATOM 7001 O O . SER A 1 893 ? -24.329 31.974 61.479 1.00 29.84 893 SER A O 1
ATOM 7003 N N . PRO A 1 894 ? -25.729 33.573 60.741 1.00 35.28 894 PRO A N 1
ATOM 7004 C CA . PRO A 1 894 ? -25.309 34.567 61.724 1.00 35.28 894 PRO A CA 1
ATOM 7005 C C . PRO A 1 894 ? -25.868 34.302 63.129 1.00 35.28 894 PRO A C 1
ATOM 7007 O O . PRO A 1 894 ? -27.040 33.971 63.296 1.00 35.28 894 PRO A O 1
ATOM 7010 N N . SER A 1 895 ? -25.048 34.570 64.146 1.00 30.84 895 SER A N 1
ATOM 7011 C CA . SER A 1 895 ? -25.486 34.812 65.524 1.00 30.84 895 SER A CA 1
ATOM 7012 C C . SER A 1 895 ? -24.643 35.934 66.130 1.00 30.84 895 SER A C 1
ATOM 7014 O O . SER A 1 895 ? -23.417 35.827 66.185 1.00 30.84 895 SER A O 1
ATOM 7016 N N . GLU A 1 896 ? -25.282 37.015 66.562 1.00 32.28 896 GLU A N 1
ATOM 7017 C CA . GLU A 1 896 ? -24.619 38.165 67.183 1.00 32.28 896 GLU A CA 1
ATOM 7018 C C . GLU A 1 896 ? -24.206 37.858 68.633 1.00 32.28 896 GLU A C 1
ATOM 7020 O O . GLU A 1 896 ? -25.004 37.271 69.359 1.00 32.28 896 GLU A O 1
ATOM 7025 N N . ALA A 1 897 ? -23.025 38.325 69.077 1.00 29.95 897 ALA A N 1
ATOM 7026 C CA . ALA A 1 897 ? -22.844 38.938 70.409 1.00 29.95 897 ALA A CA 1
ATOM 7027 C C . ALA A 1 897 ? -21.417 39.489 70.678 1.00 29.95 897 ALA A C 1
ATOM 7029 O O . ALA A 1 897 ? -20.578 38.827 71.276 1.00 29.95 897 ALA A O 1
ATOM 7030 N N . THR A 1 898 ? -21.236 40.789 70.415 1.00 29.48 898 THR A N 1
ATOM 7031 C CA . THR A 1 898 ? -20.534 41.758 71.298 1.00 29.48 898 THR A CA 1
ATOM 7032 C C . THR A 1 898 ? -19.007 41.733 71.568 1.00 29.48 898 THR A C 1
ATOM 7034 O O . THR A 1 898 ? -18.363 40.709 71.734 1.00 29.48 898 THR A O 1
ATOM 7037 N N . PHE A 1 899 ? -18.509 42.963 71.768 1.00 27.42 899 PHE A N 1
ATOM 7038 C CA . PHE A 1 899 ? -17.258 43.427 72.397 1.00 27.42 899 PHE A CA 1
ATOM 7039 C C . PHE A 1 899 ? -15.884 43.196 71.730 1.00 27.42 899 PHE A C 1
ATOM 7041 O O . PHE A 1 899 ? -15.370 42.097 71.567 1.00 27.42 899 PHE A O 1
ATOM 7048 N N . ALA A 1 900 ? -15.243 44.337 71.463 1.00 28.50 900 ALA A N 1
ATOM 7049 C CA . ALA A 1 900 ? -13.847 44.536 71.069 1.00 28.50 900 ALA A CA 1
ATOM 7050 C C . ALA A 1 900 ? -13.179 45.475 72.114 1.00 28.50 900 ALA A C 1
ATOM 7052 O O . ALA A 1 900 ? -13.824 45.785 73.120 1.00 28.50 900 ALA A O 1
ATOM 7053 N N . PRO A 1 901 ? -11.990 46.075 71.886 1.00 42.03 901 PRO A N 1
ATOM 7054 C CA . PRO A 1 901 ? -10.832 45.677 71.071 1.00 42.03 901 PRO A CA 1
ATOM 7055 C C . PRO A 1 901 ? -9.521 45.657 71.908 1.00 42.03 901 PRO A C 1
ATOM 7057 O O . PRO A 1 901 ? -9.498 46.135 73.044 1.00 42.03 901 PRO A O 1
ATOM 7060 N N . ARG A 1 902 ? -8.373 45.252 71.331 1.00 28.20 902 ARG A N 1
ATOM 7061 C CA . ARG A 1 902 ? -7.061 45.764 71.793 1.00 28.20 902 ARG A CA 1
ATOM 7062 C C . ARG A 1 902 ? -5.970 45.801 70.715 1.00 28.20 902 ARG A C 1
ATOM 7064 O O . ARG A 1 902 ? -5.989 45.038 69.761 1.00 28.20 902 ARG A O 1
ATOM 7071 N N . MET A 1 903 ? -5.076 46.772 70.895 1.00 25.17 903 MET A N 1
ATOM 7072 C CA . MET A 1 903 ? -4.055 47.287 69.972 1.00 25.17 903 MET A CA 1
ATOM 7073 C C . MET A 1 903 ? -2.990 46.265 69.546 1.00 25.17 903 MET A C 1
ATOM 7075 O O . MET A 1 903 ? -2.550 45.475 70.374 1.00 25.17 903 MET A O 1
ATOM 7079 N N . LEU A 1 904 ? -2.478 46.406 68.318 1.00 25.72 904 LEU A N 1
ATOM 7080 C CA . LEU A 1 904 ? -1.153 46.967 67.960 1.00 25.72 904 LEU A CA 1
ATOM 7081 C C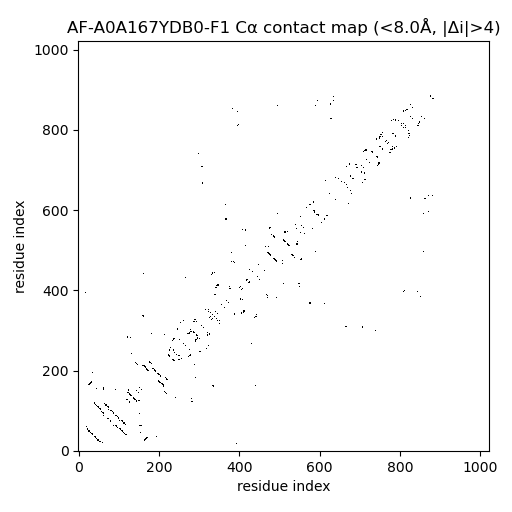 . LEU A 1 904 ? -1.126 47.155 66.410 1.00 25.72 904 LEU A C 1
ATOM 7083 O O . LEU A 1 904 ? -1.875 46.460 65.734 1.00 25.72 904 LEU A O 1
ATOM 7087 N N . VAL A 1 905 ? -0.290 47.960 65.734 1.00 26.98 905 VAL A N 1
ATOM 7088 C CA . VAL A 1 905 ? 0.310 49.305 65.941 1.00 26.98 905 VAL A CA 1
ATOM 7089 C C . VAL A 1 905 ? 1.196 49.582 64.704 1.00 26.98 905 VAL A C 1
ATOM 7091 O O . VAL A 1 905 ? 1.978 48.703 64.379 1.00 26.98 905 VAL A O 1
ATOM 7094 N N . ILE A 1 906 ? 1.094 50.771 64.078 1.00 27.95 906 ILE A N 1
ATOM 7095 C CA . ILE A 1 906 ? 2.093 51.442 63.192 1.00 27.95 906 ILE A CA 1
ATOM 7096 C C . ILE A 1 906 ? 2.646 50.632 61.984 1.00 27.95 906 ILE A C 1
ATOM 7098 O O . ILE A 1 906 ? 3.301 49.616 62.165 1.00 27.95 906 ILE A O 1
ATOM 7102 N N . ASP A 1 907 ? 2.600 51.061 60.714 1.00 29.73 907 ASP A N 1
ATOM 7103 C CA . ASP A 1 907 ? 1.836 52.079 59.947 1.00 29.73 907 ASP A CA 1
ATOM 7104 C C . ASP A 1 907 ? 2.073 51.719 58.425 1.00 29.73 907 ASP A C 1
ATOM 7106 O O . ASP A 1 907 ? 2.307 50.544 58.154 1.00 29.73 907 ASP A O 1
ATOM 7110 N N . PHE A 1 908 ? 2.051 52.520 57.343 1.00 29.75 908 PHE A N 1
ATOM 7111 C CA . PHE A 1 908 ? 1.996 53.975 57.148 1.00 29.75 908 PHE A CA 1
ATOM 7112 C C . PHE A 1 908 ? 1.318 54.391 55.809 1.00 29.75 908 PHE A C 1
ATOM 7114 O O . PHE A 1 908 ? 0.536 53.657 55.210 1.00 29.75 908 PHE A O 1
ATOM 7121 N N . ASN A 1 909 ? 1.617 55.616 55.363 1.00 28.95 909 ASN A N 1
ATOM 7122 C CA . ASN A 1 909 ? 1.163 56.327 54.156 1.00 28.95 909 ASN A CA 1
ATOM 7123 C C . ASN A 1 909 ? 1.227 55.533 52.824 1.00 28.95 909 ASN A C 1
ATOM 7125 O O . ASN A 1 909 ? 2.197 54.823 52.586 1.00 28.95 909 ASN A O 1
ATOM 7129 N N . LYS A 1 910 ? 0.216 55.561 51.931 1.00 32.19 910 LYS A N 1
ATOM 7130 C CA . LYS A 1 910 ? -0.511 56.679 51.246 1.00 32.19 910 LYS A CA 1
ATOM 7131 C C . LYS A 1 910 ? 0.264 57.331 50.080 1.00 32.19 910 LYS A C 1
ATOM 7133 O O . LYS A 1 910 ? 1.476 57.439 50.167 1.00 32.19 910 LYS A O 1
ATOM 7138 N N . ALA A 1 911 ? -0.372 57.942 49.065 1.00 30.81 911 ALA A N 1
ATOM 7139 C CA . ALA A 1 911 ? -1.717 57.806 48.452 1.00 30.81 911 ALA A CA 1
ATOM 7140 C C . ALA A 1 911 ? -1.883 58.846 47.311 1.00 30.81 911 ALA A C 1
ATOM 7142 O O . ALA A 1 911 ? -1.226 59.883 47.333 1.00 30.81 911 ALA A O 1
ATOM 7143 N N . GLY A 1 912 ? -2.873 58.634 46.429 1.00 28.36 912 GLY A N 1
ATOM 7144 C CA . GLY A 1 912 ? -3.413 59.643 45.498 1.00 28.36 912 GLY A CA 1
ATOM 7145 C C . GLY A 1 912 ? -2.694 59.714 44.142 1.00 28.36 912 GLY A C 1
ATOM 7146 O O . GLY A 1 912 ? -1.504 59.445 44.059 1.00 28.36 912 GLY A O 1
ATOM 7147 N N . GLY A 1 913 ? -3.362 60.060 43.038 1.00 27.06 913 GLY A N 1
ATOM 7148 C CA . GLY A 1 913 ? -4.784 60.390 42.817 1.00 27.06 913 GLY A CA 1
ATOM 7149 C C . GLY A 1 913 ? -4.955 61.034 41.423 1.00 27.06 913 GLY A C 1
ATOM 7150 O O . GLY A 1 913 ? -3.957 61.382 40.806 1.00 27.06 913 GLY A O 1
ATOM 7151 N N . ALA A 1 914 ? -6.145 61.234 40.852 1.00 27.56 914 ALA A N 1
ATOM 7152 C CA . ALA A 1 914 ? -7.504 60.827 41.224 1.00 27.56 914 ALA A CA 1
ATOM 7153 C C . ALA A 1 914 ? -8.394 60.808 39.949 1.00 27.56 914 ALA A C 1
ATOM 7155 O O . ALA A 1 914 ? -7.995 61.335 38.913 1.00 27.56 914 ALA A O 1
ATOM 7156 N N . ALA A 1 915 ? -9.597 60.224 40.016 1.00 27.33 915 ALA A N 1
ATOM 7157 C CA . ALA A 1 915 ? -10.628 60.348 38.966 1.00 27.33 915 ALA A CA 1
ATOM 7158 C C . ALA A 1 915 ? -11.442 61.666 39.145 1.00 27.33 915 ALA A C 1
ATOM 7160 O O . ALA A 1 915 ? -11.227 62.332 40.165 1.00 27.33 915 ALA A O 1
ATOM 7161 N N . PRO A 1 916 ? -12.373 62.065 38.236 1.00 42.88 916 PRO A N 1
ATOM 7162 C CA . PRO A 1 916 ? -13.684 61.387 38.187 1.00 42.88 916 PRO A CA 1
ATOM 7163 C C . PRO A 1 916 ? -14.486 61.386 36.848 1.00 42.88 916 PRO A C 1
ATOM 7165 O O . PRO A 1 916 ? -14.277 62.186 35.945 1.00 42.88 916 PRO A O 1
ATOM 7168 N N . SER A 1 917 ? -15.519 60.528 36.847 1.00 27.67 917 SER A N 1
ATOM 7169 C CA . SER A 1 917 ? -16.905 60.738 36.354 1.00 27.67 917 SER A CA 1
ATOM 7170 C C . SER A 1 917 ? -17.307 60.857 34.861 1.00 27.67 917 SER A C 1
ATOM 7172 O O . SER A 1 917 ? -16.914 61.763 34.138 1.00 27.67 917 SER A O 1
ATOM 7174 N N . SER A 1 918 ? -18.332 60.040 34.557 1.00 27.92 918 SER A N 1
ATOM 7175 C CA . SER A 1 918 ? -19.601 60.337 33.844 1.00 27.92 918 SER A CA 1
ATOM 7176 C C . SER A 1 918 ? -19.679 60.486 32.312 1.00 27.92 918 SER A C 1
ATOM 7178 O O . SER A 1 918 ? -19.396 61.537 31.757 1.00 27.92 918 SER A O 1
ATOM 7180 N N . ALA A 1 919 ? -20.281 59.451 31.705 1.00 27.95 919 ALA A N 1
ATOM 7181 C CA . ALA A 1 919 ? -21.500 59.473 30.872 1.00 27.95 919 ALA A CA 1
ATOM 7182 C C . ALA A 1 919 ? -21.670 60.497 29.721 1.00 27.95 919 ALA A C 1
ATOM 7184 O O . ALA A 1 919 ? -21.762 61.701 29.929 1.00 27.95 919 ALA A O 1
ATOM 7185 N N . GLY A 1 920 ? -21.937 59.974 28.518 1.00 25.61 920 GLY A N 1
ATOM 7186 C CA . GLY A 1 920 ? -22.452 60.715 27.359 1.00 25.61 920 GLY A CA 1
ATOM 7187 C C . GLY A 1 920 ? -22.771 59.760 26.202 1.00 25.61 920 GLY A C 1
ATOM 7188 O O . GLY A 1 920 ? -22.092 58.748 26.046 1.00 25.61 920 GLY A O 1
ATOM 7189 N N . ALA A 1 921 ? -23.816 60.036 25.417 1.00 27.19 921 ALA A N 1
ATOM 7190 C CA . ALA A 1 921 ? -24.310 59.133 24.372 1.00 27.19 921 ALA A CA 1
ATOM 7191 C C . ALA A 1 921 ? -24.277 59.754 22.960 1.00 27.19 921 ALA A C 1
ATOM 7193 O O . ALA A 1 921 ? -24.242 60.969 22.805 1.00 27.19 921 ALA A O 1
ATOM 7194 N N . ALA A 1 922 ? -24.434 58.874 21.963 1.00 28.31 922 ALA A N 1
ATOM 7195 C CA . ALA A 1 922 ? -25.023 59.119 20.639 1.00 28.31 922 ALA A CA 1
ATOM 7196 C C . ALA A 1 922 ? -24.221 59.836 19.516 1.00 28.31 922 ALA A C 1
ATOM 7198 O O . ALA A 1 922 ? -24.264 61.050 19.358 1.00 28.31 922 ALA A O 1
ATOM 7199 N N . SER A 1 923 ? -23.831 59.005 18.534 1.00 26.09 923 SER A N 1
ATOM 7200 C CA . SER A 1 923 ? -24.204 59.133 17.102 1.00 26.09 923 SER A CA 1
ATOM 7201 C C . SER A 1 923 ? -23.431 60.070 16.146 1.00 26.09 923 SER A C 1
ATOM 7203 O O . SER A 1 923 ? -23.142 61.205 16.486 1.00 26.09 923 SER A O 1
ATOM 7205 N N . ARG A 1 924 ? -23.269 59.584 14.892 1.00 29.09 924 ARG A N 1
ATOM 7206 C CA . ARG A 1 924 ? -22.942 60.289 13.617 1.00 29.09 924 ARG A CA 1
ATOM 7207 C C . ARG A 1 924 ? -21.623 61.106 13.614 1.00 29.09 924 ARG A C 1
ATOM 7209 O O . ARG A 1 924 ? -21.455 62.014 14.404 1.00 29.09 924 ARG A O 1
ATOM 7216 N N . GLY A 1 925 ? -20.640 60.906 12.730 1.00 24.80 925 GLY A N 1
ATOM 7217 C CA . GLY A 1 925 ? -20.572 60.168 11.459 1.00 24.80 925 GLY A CA 1
ATOM 7218 C C . GLY A 1 925 ? -20.590 61.123 10.255 1.00 24.80 925 GLY A C 1
ATOM 7219 O O . GLY A 1 925 ? -21.595 61.797 10.057 1.00 24.80 925 GLY A O 1
ATOM 7220 N N . ILE A 1 926 ? -19.505 61.169 9.463 1.00 27.36 926 ILE A N 1
ATOM 7221 C CA . ILE A 1 926 ? -19.352 61.919 8.193 1.00 27.36 926 ILE A CA 1
ATOM 7222 C C . ILE A 1 926 ? -18.147 61.354 7.397 1.00 27.36 926 ILE A C 1
ATOM 7224 O O . ILE A 1 926 ? -17.236 60.783 7.993 1.00 27.36 926 ILE A O 1
ATOM 7228 N N . ARG A 1 927 ? -18.158 61.487 6.060 1.00 28.94 927 ARG A N 1
ATOM 7229 C CA . ARG A 1 927 ? -17.043 61.152 5.139 1.00 28.94 927 ARG A CA 1
ATOM 7230 C C . ARG A 1 927 ? -16.132 62.363 4.898 1.00 28.94 927 ARG A C 1
ATOM 7232 O O . ARG A 1 927 ? -16.655 63.469 4.883 1.00 28.94 927 ARG A O 1
ATOM 7239 N N . THR A 1 928 ? -14.892 62.126 4.461 1.00 28.55 928 THR A N 1
ATOM 7240 C CA . THR A 1 928 ? -14.306 62.824 3.288 1.00 28.55 928 THR A CA 1
ATOM 7241 C C . THR A 1 928 ? -13.128 62.038 2.718 1.00 28.55 928 THR A C 1
ATOM 7243 O O . THR A 1 928 ? -12.277 61.573 3.470 1.00 28.55 928 THR A O 1
ATOM 7246 N N . ASP A 1 929 ? -13.068 61.941 1.394 1.00 30.64 929 ASP A N 1
ATOM 7247 C CA . ASP A 1 929 ? -11.926 61.447 0.621 1.00 30.64 929 ASP A CA 1
ATOM 7248 C C . ASP A 1 929 ? -10.830 62.519 0.488 1.00 30.64 929 ASP A C 1
ATOM 7250 O O . ASP A 1 929 ? -11.106 63.711 0.630 1.00 30.64 929 ASP A O 1
ATOM 7254 N N . THR A 1 930 ? -9.604 62.137 0.113 1.00 28.41 930 THR A N 1
ATOM 7255 C CA . THR A 1 930 ? -8.769 62.917 -0.832 1.00 28.41 930 THR A CA 1
ATOM 7256 C C . THR A 1 930 ? -7.634 62.058 -1.405 1.00 28.41 930 THR A C 1
ATOM 7258 O O . THR A 1 930 ? -7.316 60.998 -0.871 1.00 28.41 930 THR A O 1
ATOM 7261 N N . THR A 1 931 ? -7.063 62.477 -2.538 1.00 29.56 931 THR A N 1
ATOM 7262 C CA . THR A 1 931 ? -6.306 61.608 -3.458 1.00 29.56 931 THR A CA 1
ATOM 7263 C C . THR A 1 931 ? -4.926 62.147 -3.842 1.00 29.56 931 THR A C 1
ATOM 7265 O O . THR A 1 931 ? -4.813 63.333 -4.129 1.00 29.56 931 THR A O 1
ATOM 7268 N N . ALA A 1 932 ? -3.979 61.217 -4.035 1.00 30.50 932 ALA A N 1
ATOM 7269 C CA . ALA A 1 932 ? -2.872 61.240 -5.010 1.00 30.50 932 ALA A CA 1
ATOM 7270 C C . ALA A 1 932 ? -1.781 62.338 -4.957 1.00 30.50 932 ALA A C 1
ATOM 7272 O O . ALA A 1 932 ? -2.040 63.528 -4.808 1.00 30.50 932 ALA A O 1
ATOM 7273 N N . THR A 1 933 ? -0.540 61.925 -5.253 1.00 28.11 933 THR A N 1
ATOM 7274 C CA . THR A 1 933 ? 0.370 62.610 -6.203 1.00 28.11 933 THR A CA 1
ATOM 7275 C C . THR A 1 933 ? 1.579 61.725 -6.544 1.00 28.11 933 THR A C 1
ATOM 7277 O O . THR A 1 933 ? 2.030 60.936 -5.719 1.00 28.11 933 THR A O 1
ATOM 7280 N N . GLU A 1 934 ? 2.105 61.858 -7.763 1.00 32.88 934 GLU A N 1
ATOM 7281 C CA . GLU A 1 934 ? 3.339 61.208 -8.246 1.00 32.88 934 GLU A CA 1
ATOM 7282 C C . GLU A 1 934 ? 4.522 62.203 -8.258 1.00 32.88 934 GLU A C 1
ATOM 7284 O O . GLU A 1 934 ? 4.275 63.410 -8.244 1.00 32.88 934 GLU A O 1
ATOM 7289 N N . ASN A 1 935 ? 5.782 61.724 -8.348 1.00 27.86 935 ASN A N 1
ATOM 7290 C CA . ASN A 1 935 ? 6.809 62.239 -9.295 1.00 27.86 935 ASN A CA 1
ATOM 7291 C C . ASN A 1 935 ? 8.224 61.596 -9.179 1.00 27.86 935 ASN A C 1
ATOM 7293 O O . ASN A 1 935 ? 8.991 61.875 -8.265 1.00 27.86 935 ASN A O 1
ATOM 7297 N N . THR A 1 936 ? 8.584 60.802 -10.196 1.00 30.39 936 THR A N 1
ATOM 7298 C CA . THR A 1 936 ? 9.822 60.847 -11.023 1.00 30.39 936 THR A CA 1
ATOM 7299 C C . THR A 1 936 ? 11.249 61.153 -10.470 1.00 30.39 936 THR A C 1
ATOM 7301 O O . THR A 1 936 ? 11.537 62.273 -10.055 1.00 30.39 936 THR A O 1
ATOM 7304 N N . CYS A 1 937 ? 12.194 60.265 -10.854 1.00 26.98 937 CYS A N 1
ATOM 7305 C CA . CYS A 1 937 ? 13.435 60.531 -11.645 1.00 26.98 937 CYS A CA 1
ATOM 7306 C C . CYS A 1 937 ? 14.878 60.651 -11.051 1.00 26.98 937 CYS A C 1
ATOM 7308 O O . CYS A 1 937 ? 15.174 61.527 -10.248 1.00 26.98 937 CYS A O 1
ATOM 7310 N N . ARG A 1 938 ? 15.787 59.917 -11.747 1.00 28.53 938 ARG A N 1
ATOM 7311 C CA . ARG A 1 938 ? 17.194 60.199 -12.186 1.00 28.53 938 ARG A CA 1
ATOM 7312 C C . ARG A 1 938 ? 18.454 59.628 -11.480 1.00 28.53 938 ARG A C 1
ATOM 7314 O O . ARG A 1 938 ? 18.893 60.114 -10.449 1.00 28.53 938 ARG A O 1
ATOM 7321 N N . ASP A 1 939 ? 19.111 58.722 -12.224 1.00 30.02 939 ASP A N 1
ATOM 7322 C CA . ASP A 1 939 ? 20.530 58.681 -12.667 1.00 30.02 939 ASP A CA 1
ATOM 7323 C C . ASP A 1 939 ? 21.719 58.987 -11.722 1.00 30.02 939 ASP A C 1
ATOM 7325 O O . ASP A 1 939 ? 21.938 60.138 -11.356 1.00 30.02 939 ASP A O 1
ATOM 7329 N N . GLN A 1 940 ? 22.664 58.029 -11.610 1.00 26.55 940 GLN A N 1
ATOM 7330 C CA . GLN A 1 940 ? 24.037 58.165 -12.167 1.00 26.55 940 GLN A CA 1
ATOM 7331 C C . GLN A 1 940 ? 24.820 56.820 -12.231 1.00 26.55 940 GLN A C 1
ATOM 7333 O O . GLN A 1 940 ? 24.244 55.762 -11.991 1.00 26.55 940 GLN A O 1
ATOM 7338 N N . LYS A 1 941 ? 26.091 56.828 -12.686 1.00 28.92 941 LYS A N 1
ATOM 7339 C CA . LYS A 1 941 ? 26.837 55.662 -13.232 1.00 28.92 941 LYS A CA 1
ATOM 7340 C C . LYS A 1 941 ? 28.171 55.366 -12.505 1.00 28.92 941 LYS A C 1
ATOM 7342 O O . LYS A 1 941 ? 28.836 56.325 -12.153 1.00 28.92 941 LYS A O 1
ATOM 7347 N N . ASN A 1 942 ? 28.568 54.075 -12.453 1.00 27.41 942 ASN A N 1
ATOM 7348 C CA . ASN A 1 942 ? 29.911 53.436 -12.650 1.00 27.41 942 ASN A CA 1
ATOM 7349 C C . ASN A 1 942 ? 31.246 54.126 -12.228 1.00 27.41 942 ASN A C 1
ATOM 7351 O O . ASN A 1 942 ? 31.346 55.345 -12.266 1.00 27.41 942 ASN A O 1
ATOM 7355 N N . PRO A 1 943 ? 32.387 53.387 -12.150 1.00 53.16 943 PRO A N 1
ATOM 7356 C CA . PRO A 1 943 ? 32.643 51.969 -11.794 1.00 53.16 943 PRO A CA 1
ATOM 7357 C C . PRO A 1 943 ? 33.900 51.811 -10.875 1.00 53.16 943 PRO A C 1
ATOM 7359 O O . PRO A 1 943 ? 34.497 52.808 -10.489 1.00 53.16 943 PRO A O 1
ATOM 7362 N N . VAL A 1 944 ? 34.398 50.583 -10.624 1.00 27.38 944 VAL A N 1
ATOM 7363 C CA . VAL A 1 944 ? 35.852 50.275 -10.455 1.00 27.38 944 VAL A CA 1
ATOM 7364 C C . VAL A 1 944 ? 36.131 48.758 -10.607 1.00 27.38 944 VAL A C 1
ATOM 7366 O O . VAL A 1 944 ? 35.205 47.952 -10.553 1.00 27.38 944 VAL A O 1
ATOM 7369 N N . LYS A 1 945 ? 37.393 48.364 -10.857 1.00 27.78 945 LYS A N 1
ATOM 7370 C CA . LYS A 1 945 ? 37.892 46.975 -11.034 1.00 27.78 945 LYS A CA 1
ATOM 7371 C C . LYS A 1 945 ? 39.122 46.692 -10.133 1.00 27.78 945 LYS A C 1
ATOM 7373 O O . LYS A 1 945 ? 39.768 47.638 -9.701 1.00 27.78 945 LYS A O 1
ATOM 7378 N N . VAL A 1 946 ? 39.530 45.408 -10.097 1.00 27.45 946 VAL A N 1
ATOM 7379 C CA . VAL A 1 946 ? 40.915 44.851 -9.996 1.00 27.45 946 VAL A CA 1
ATOM 7380 C C . VAL A 1 946 ? 41.330 44.182 -8.666 1.00 27.45 946 VAL A C 1
ATOM 7382 O O . VAL A 1 946 ? 41.419 44.836 -7.638 1.00 27.45 946 VAL A O 1
ATOM 7385 N N . GLY A 1 947 ? 41.771 42.914 -8.776 1.00 24.28 947 GLY A N 1
ATOM 7386 C CA . GLY A 1 947 ? 42.786 42.267 -7.914 1.00 24.28 947 GLY A CA 1
ATOM 7387 C C . GLY A 1 947 ? 42.272 41.356 -6.779 1.00 24.28 947 GLY A C 1
ATOM 7388 O O . GLY A 1 947 ? 41.248 41.651 -6.181 1.00 24.28 947 GLY A O 1
ATOM 7389 N N . GLY A 1 948 ? 42.932 40.240 -6.419 1.00 23.56 948 GLY A N 1
ATOM 7390 C CA . GLY A 1 948 ? 44.024 39.532 -7.117 1.00 23.56 948 GLY A CA 1
ATOM 7391 C C . GLY A 1 948 ? 44.940 38.654 -6.231 1.00 23.56 948 GLY A C 1
ATOM 7392 O O . GLY A 1 948 ? 45.664 39.190 -5.409 1.00 23.56 948 GLY A O 1
ATOM 7393 N N . PHE A 1 949 ? 44.982 37.340 -6.507 1.00 26.08 949 PHE A N 1
ATOM 7394 C CA . PHE A 1 949 ? 46.061 36.359 -6.217 1.00 26.08 949 PHE A CA 1
ATOM 7395 C C . PHE A 1 949 ? 46.560 36.046 -4.772 1.00 26.08 949 PHE A C 1
ATOM 7397 O O . PHE A 1 949 ? 47.330 36.782 -4.175 1.00 26.08 949 PHE A O 1
ATOM 7404 N N . SER A 1 950 ? 46.312 34.787 -4.366 1.00 26.17 950 SER A N 1
ATOM 7405 C CA . SER A 1 950 ? 47.314 33.747 -3.999 1.00 26.17 950 SER A CA 1
ATOM 7406 C C . SER A 1 950 ? 48.334 33.924 -2.849 1.00 26.17 950 SER A C 1
ATOM 7408 O O . SER A 1 950 ? 49.346 34.608 -2.987 1.00 26.17 950 SER A O 1
ATOM 7410 N N . SER A 1 951 ? 48.248 33.027 -1.854 1.00 25.86 951 SER A N 1
ATOM 7411 C CA . SER A 1 951 ? 49.350 32.141 -1.374 1.00 25.86 951 SER A CA 1
ATOM 7412 C C . SER A 1 951 ? 48.717 30.957 -0.591 1.00 25.86 951 SER A C 1
ATOM 7414 O O . SER A 1 951 ? 47.680 31.163 0.029 1.00 25.86 951 SER A O 1
ATOM 7416 N N . ALA A 1 952 ? 49.099 29.670 -0.694 1.00 24.80 952 ALA A N 1
ATOM 7417 C CA . ALA A 1 952 ? 50.419 29.004 -0.610 1.00 24.80 952 ALA A CA 1
ATOM 7418 C C . ALA A 1 952 ? 50.992 29.075 0.832 1.00 24.80 952 ALA A C 1
ATOM 7420 O O . ALA A 1 952 ? 50.956 30.147 1.416 1.00 24.80 952 ALA A O 1
ATOM 7421 N N . VAL A 1 953 ? 51.556 28.052 1.497 1.00 27.42 953 VAL A N 1
ATOM 7422 C CA . VAL A 1 953 ? 52.085 26.706 1.147 1.00 27.42 953 VAL A CA 1
ATOM 7423 C C . VAL A 1 953 ? 52.331 25.941 2.513 1.00 27.42 953 VAL A C 1
ATOM 7425 O O . VAL A 1 953 ? 52.009 26.534 3.542 1.00 27.42 953 VAL A O 1
ATOM 7428 N N . PRO A 1 954 ? 52.758 24.652 2.626 1.00 45.56 954 PRO A N 1
ATOM 7429 C CA . PRO A 1 954 ? 52.108 23.686 3.543 1.00 45.56 954 PRO A CA 1
ATOM 7430 C C . PRO A 1 954 ? 53.089 22.960 4.520 1.00 45.56 954 PRO A C 1
ATOM 7432 O O . PRO A 1 954 ? 53.984 23.602 5.058 1.00 45.56 954 PRO A O 1
ATOM 7435 N N . VAL A 1 955 ? 53.002 21.610 4.633 1.00 26.42 955 VAL A N 1
ATOM 7436 C CA . VAL A 1 955 ? 54.079 20.658 5.053 1.00 26.42 955 VAL A CA 1
ATOM 7437 C C . VAL A 1 955 ? 54.303 20.476 6.588 1.00 26.42 955 VAL A C 1
ATOM 7439 O O . VAL A 1 955 ? 54.145 21.450 7.316 1.00 26.42 955 VAL A O 1
ATOM 7442 N N . PRO A 1 956 ? 54.755 19.301 7.127 1.00 43.09 956 PRO A N 1
ATOM 7443 C CA . PRO A 1 956 ? 54.743 17.898 6.622 1.00 43.09 956 PRO A CA 1
ATOM 7444 C C . PRO A 1 956 ? 54.529 16.754 7.689 1.00 43.09 956 PRO A C 1
ATOM 7446 O O . PRO A 1 956 ? 54.488 17.031 8.876 1.00 43.09 956 PRO A O 1
ATOM 7449 N N . ASN A 1 957 ? 54.558 15.470 7.249 1.00 26.89 957 ASN A N 1
ATOM 7450 C CA . ASN A 1 957 ? 55.262 14.271 7.831 1.00 26.89 957 ASN A CA 1
ATOM 7451 C C . ASN A 1 957 ? 55.159 13.862 9.337 1.00 26.89 957 ASN A C 1
ATOM 7453 O O . ASN A 1 957 ? 54.981 14.688 10.212 1.00 26.89 957 ASN A O 1
ATOM 7457 N N . ARG A 1 958 ? 55.472 12.622 9.782 1.00 27.70 958 ARG A N 1
ATOM 7458 C CA . ARG A 1 958 ? 55.435 11.220 9.263 1.00 27.70 958 ARG A CA 1
ATOM 7459 C C . ARG A 1 958 ? 55.881 10.270 10.414 1.00 27.70 958 ARG A C 1
ATOM 7461 O O . ARG A 1 958 ? 56.874 10.563 11.059 1.00 27.70 958 ARG A O 1
ATOM 7468 N N . ALA A 1 959 ? 55.244 9.100 10.540 1.00 24.91 959 ALA A N 1
ATOM 7469 C CA . ALA A 1 959 ? 55.807 7.784 10.933 1.00 24.91 959 ALA A CA 1
ATOM 7470 C C . ALA A 1 959 ? 56.611 7.521 12.258 1.00 24.91 959 ALA A C 1
ATOM 7472 O O . ALA A 1 959 ? 57.717 8.005 12.452 1.00 24.91 959 ALA A O 1
ATOM 7473 N N . ALA A 1 960 ? 56.129 6.497 12.992 1.00 24.81 960 ALA A N 1
ATOM 7474 C CA . ALA A 1 960 ? 56.854 5.308 13.517 1.00 24.81 960 ALA A CA 1
ATOM 7475 C C . ALA A 1 960 ? 57.767 5.323 14.782 1.00 24.81 960 ALA A C 1
ATOM 7477 O O . ALA A 1 960 ? 58.924 5.728 14.750 1.00 24.81 960 ALA A O 1
ATOM 7478 N N . SER A 1 961 ? 57.305 4.642 15.845 1.00 23.92 961 SER A N 1
ATOM 7479 C CA . SER A 1 961 ? 57.966 3.547 16.625 1.00 23.92 961 SER A CA 1
ATOM 7480 C C . SER A 1 961 ? 56.949 3.043 17.687 1.00 23.92 961 SER A C 1
ATOM 7482 O O . SER A 1 961 ? 56.114 3.837 18.103 1.00 23.92 961 SER A O 1
ATOM 7484 N N . GLN A 1 962 ? 56.728 1.766 18.052 1.00 25.86 962 GLN A N 1
ATOM 7485 C CA . GLN A 1 962 ? 57.508 0.532 18.325 1.00 25.86 962 GLN A CA 1
ATOM 7486 C C . GLN A 1 962 ? 58.202 0.434 19.706 1.00 25.86 962 GLN A C 1
ATOM 7488 O O . GLN A 1 962 ? 58.748 1.414 20.190 1.00 25.86 962 GLN A O 1
ATOM 7493 N N . VAL A 1 963 ? 58.243 -0.809 20.243 1.00 25.84 963 VAL A N 1
ATOM 7494 C CA . VAL A 1 963 ? 58.910 -1.303 21.486 1.00 25.84 963 VAL A CA 1
ATOM 7495 C C . VAL A 1 963 ? 58.150 -1.035 22.815 1.00 25.84 963 VAL A C 1
ATOM 7497 O O . VAL A 1 963 ? 57.772 0.097 23.068 1.00 25.84 963 VAL A O 1
ATOM 7500 N N . SER A 1 964 ? 57.928 -1.983 23.756 1.00 24.77 964 SER A N 1
ATOM 7501 C CA . SER A 1 964 ? 57.913 -3.474 23.729 1.00 24.77 964 SER A CA 1
ATOM 7502 C C . SER A 1 964 ? 57.445 -4.108 25.068 1.00 24.77 964 SER A C 1
ATOM 7504 O O . SER A 1 964 ? 57.840 -3.575 26.098 1.00 24.77 964 SER A O 1
ATOM 7506 N N . ARG A 1 965 ? 56.882 -5.343 25.026 1.00 27.83 965 ARG A N 1
ATOM 7507 C CA . ARG A 1 965 ? 56.990 -6.446 26.048 1.00 27.83 965 ARG A CA 1
ATOM 7508 C C . ARG A 1 965 ? 56.455 -6.149 27.474 1.00 27.83 965 ARG A C 1
ATOM 7510 O O . ARG A 1 965 ? 56.242 -5.004 27.821 1.00 27.83 965 ARG A O 1
ATOM 7517 N N . TYR A 1 966 ? 56.209 -7.085 28.401 1.00 25.70 966 TYR A N 1
ATOM 7518 C CA . TYR A 1 966 ? 56.059 -8.562 28.520 1.00 25.70 966 TYR A CA 1
ATOM 7519 C C . TYR A 1 966 ? 54.982 -8.719 29.653 1.00 25.70 966 TYR A C 1
ATOM 7521 O O . TYR A 1 966 ? 54.878 -7.817 30.480 1.00 25.70 966 TYR A O 1
ATOM 7529 N N . ARG A 1 967 ? 54.156 -9.767 29.818 1.00 25.59 967 ARG A N 1
ATOM 7530 C CA . ARG A 1 967 ? 54.551 -11.154 30.110 1.00 25.59 967 ARG A CA 1
ATOM 7531 C C . ARG A 1 967 ? 53.340 -12.116 30.196 1.00 25.59 967 ARG A C 1
ATOM 7533 O O . ARG A 1 967 ? 52.306 -11.762 30.742 1.00 25.59 967 ARG A O 1
ATOM 7540 N N . GLU A 1 968 ? 53.550 -13.325 29.682 1.00 24.92 968 GLU A N 1
ATOM 7541 C CA . GLU A 1 968 ? 53.089 -14.658 30.132 1.00 24.92 968 GLU A CA 1
ATOM 7542 C C . GLU A 1 968 ? 52.063 -14.774 31.290 1.00 24.92 968 GLU A C 1
ATOM 7544 O O . GLU A 1 968 ? 52.345 -14.359 32.410 1.00 24.92 968 GLU A O 1
ATOM 7549 N N . TRP A 1 969 ? 51.006 -15.570 31.074 1.00 25.02 969 TRP A N 1
ATOM 7550 C CA . TRP A 1 969 ? 50.700 -16.751 31.909 1.00 25.02 969 TRP A CA 1
ATOM 7551 C C . TRP A 1 969 ? 50.283 -17.906 30.984 1.00 25.02 969 TRP A C 1
ATOM 7553 O O . TRP A 1 969 ? 49.710 -17.668 29.923 1.00 25.02 969 TRP A O 1
ATOM 7563 N N . ASN A 1 970 ? 50.638 -19.144 31.334 1.00 24.36 970 ASN A N 1
ATOM 7564 C CA . ASN A 1 970 ? 50.587 -20.290 30.420 1.00 24.36 970 ASN A CA 1
ATOM 7565 C C . ASN A 1 970 ? 50.214 -21.569 31.189 1.00 24.36 970 ASN A C 1
ATOM 7567 O O . ASN A 1 970 ? 50.884 -21.902 32.164 1.00 24.36 970 ASN A O 1
ATOM 7571 N N . VAL A 1 971 ? 49.176 -22.285 30.749 1.00 26.11 971 VAL A N 1
ATOM 7572 C CA . VAL A 1 971 ? 48.833 -23.644 31.208 1.00 26.11 971 VAL A CA 1
ATOM 7573 C C . VAL A 1 971 ? 48.376 -24.440 29.988 1.00 26.11 971 VAL A C 1
ATOM 7575 O O . VAL A 1 971 ? 47.614 -23.931 29.169 1.00 26.11 971 VAL A O 1
ATOM 7578 N N . SER A 1 972 ? 48.865 -25.671 29.840 1.00 26.03 972 SER A N 1
ATOM 7579 C CA . SER A 1 972 ? 48.738 -26.454 28.609 1.00 26.03 972 SER A CA 1
ATOM 7580 C C . SER A 1 972 ? 48.455 -27.937 28.869 1.00 26.03 972 SER A C 1
ATOM 7582 O O . SER A 1 972 ? 48.875 -28.498 29.879 1.00 26.03 972 SER A O 1
ATOM 7584 N N . GLY A 1 973 ? 47.773 -28.578 27.913 1.00 25.67 973 GLY A N 1
ATOM 7585 C CA . GLY A 1 973 ? 47.570 -30.030 27.846 1.00 25.67 973 GLY A CA 1
ATOM 7586 C C . GLY A 1 973 ? 46.101 -30.444 27.648 1.00 25.67 973 GLY A C 1
ATOM 7587 O O . GLY A 1 973 ? 45.215 -29.820 28.215 1.00 25.67 973 GLY A O 1
ATOM 7588 N N . LEU A 1 974 ? 45.779 -31.479 26.860 1.00 24.25 974 LEU A N 1
ATOM 7589 C CA . LEU A 1 974 ? 46.652 -32.321 26.028 1.00 24.25 974 LEU A CA 1
ATOM 7590 C C . LEU A 1 974 ? 45.862 -32.951 24.850 1.00 24.25 974 LEU A C 1
ATOM 7592 O O . LEU A 1 974 ? 44.726 -33.366 25.028 1.00 24.25 974 LEU A O 1
ATOM 7596 N N . MET A 1 975 ? 46.504 -33.040 23.678 1.00 24.52 975 MET A N 1
ATOM 7597 C CA . MET A 1 975 ? 46.435 -34.131 22.675 1.00 24.52 975 MET A CA 1
ATOM 7598 C C . MET A 1 975 ? 45.094 -34.829 22.294 1.00 24.52 975 MET A C 1
ATOM 7600 O O . MET A 1 975 ? 44.566 -35.629 23.051 1.00 24.52 975 MET A O 1
ATOM 7604 N N . SER A 1 976 ? 44.675 -34.631 21.026 1.00 25.00 976 SER A N 1
ATOM 7605 C CA . SER A 1 976 ? 44.612 -35.633 19.914 1.00 25.00 976 SER A CA 1
ATOM 7606 C C . SER A 1 976 ? 44.059 -37.068 20.153 1.00 25.00 976 SER A C 1
ATOM 7608 O O . SER A 1 976 ? 44.423 -37.688 21.140 1.00 25.00 976 SER A O 1
ATOM 7610 N N . SER A 1 977 ? 43.372 -37.770 19.228 1.00 24.58 977 SER A N 1
ATOM 7611 C CA . SER A 1 977 ? 42.895 -37.519 17.839 1.00 24.58 977 SER A CA 1
ATOM 7612 C C . SER A 1 977 ? 42.163 -38.785 17.278 1.00 24.58 977 SER A C 1
ATOM 7614 O O . SER A 1 977 ? 41.974 -39.747 18.012 1.00 24.58 977 SER A O 1
ATOM 7616 N N . VAL A 1 978 ? 41.826 -38.815 15.968 1.00 24.59 978 VAL A N 1
ATOM 7617 C CA . VAL A 1 978 ? 41.549 -40.018 15.117 1.00 24.59 978 VAL A CA 1
ATOM 7618 C C . VAL A 1 978 ? 40.130 -40.660 15.133 1.00 24.59 978 VAL A C 1
ATOM 7620 O O . VAL A 1 978 ? 39.879 -41.671 15.769 1.00 24.59 978 VAL A O 1
ATOM 7623 N N . SER A 1 979 ? 39.273 -40.133 14.239 1.00 24.03 979 SER A N 1
ATOM 7624 C CA . SER A 1 979 ? 38.512 -40.835 13.162 1.00 24.03 979 SER A CA 1
ATOM 7625 C C . SER A 1 979 ? 37.392 -41.886 13.394 1.00 24.03 979 SER A C 1
ATOM 7627 O O . SER A 1 979 ? 37.426 -42.685 14.318 1.00 24.03 979 SER A O 1
ATOM 7629 N N . ALA A 1 980 ? 36.552 -41.986 12.343 1.00 24.20 980 ALA A N 1
ATOM 7630 C CA . ALA A 1 980 ? 35.935 -43.198 11.758 1.00 24.20 980 ALA A CA 1
ATOM 7631 C C . ALA A 1 980 ? 34.493 -43.631 12.145 1.00 24.20 980 ALA A C 1
ATOM 7633 O O . ALA A 1 980 ? 34.263 -44.451 13.027 1.00 24.20 980 ALA A O 1
ATOM 7634 N N . SER A 1 981 ? 33.540 -43.224 11.294 1.00 28.81 981 SER A N 1
ATOM 7635 C CA . SER A 1 981 ? 32.510 -44.123 10.712 1.00 28.81 981 SER A CA 1
ATOM 7636 C C . SER A 1 981 ? 33.185 -45.213 9.837 1.00 28.81 981 SER A C 1
ATOM 7638 O O . SER A 1 981 ? 34.316 -44.950 9.417 1.00 28.81 981 SER A O 1
ATOM 7640 N N . PRO A 1 982 ? 32.556 -46.366 9.459 1.00 45.28 982 PRO A N 1
ATOM 7641 C CA . PRO A 1 982 ? 31.125 -46.496 9.098 1.00 45.28 982 PRO A CA 1
ATOM 7642 C C . PRO A 1 982 ? 30.418 -47.863 9.369 1.00 45.28 982 PRO A C 1
ATOM 7644 O O . PRO A 1 982 ? 31.031 -48.834 9.798 1.00 45.28 982 PRO A O 1
ATOM 7647 N N . ASN A 1 983 ? 29.139 -47.971 8.961 1.00 28.20 983 ASN A N 1
ATOM 7648 C CA . ASN A 1 983 ? 28.637 -48.839 7.855 1.00 28.20 983 ASN A CA 1
ATOM 7649 C C . ASN A 1 983 ? 27.303 -49.601 8.103 1.00 28.20 983 ASN A C 1
ATOM 7651 O O . ASN A 1 983 ? 26.844 -49.760 9.228 1.00 28.20 983 ASN A O 1
ATOM 7655 N N . LYS A 1 984 ? 26.669 -50.049 7.003 1.00 31.95 984 LYS A N 1
ATOM 7656 C CA . LYS A 1 984 ? 25.352 -50.724 6.911 1.00 31.95 984 LYS A CA 1
ATOM 7657 C C . LYS A 1 984 ? 25.465 -52.259 6.836 1.00 31.95 984 LYS A C 1
ATOM 7659 O O . LYS A 1 984 ? 26.417 -52.744 6.233 1.00 31.95 984 LYS A O 1
ATOM 7664 N N . ALA A 1 985 ? 24.417 -52.991 7.244 1.00 29.66 985 ALA A N 1
ATOM 7665 C CA . ALA A 1 985 ? 23.931 -54.237 6.603 1.00 29.66 985 ALA A CA 1
ATOM 7666 C C . ALA A 1 985 ? 22.538 -54.652 7.151 1.00 29.66 985 ALA A C 1
ATOM 7668 O O . ALA A 1 985 ? 22.119 -54.140 8.185 1.00 29.66 985 ALA A O 1
ATOM 7669 N N . ALA A 1 986 ? 21.817 -55.562 6.474 1.00 29.48 986 ALA A N 1
ATOM 7670 C CA . ALA A 1 986 ? 20.447 -55.987 6.824 1.00 29.48 986 ALA A CA 1
ATOM 7671 C C . ALA A 1 986 ? 20.161 -57.472 6.495 1.00 29.48 986 ALA A C 1
ATOM 7673 O O . ALA A 1 986 ? 20.855 -58.028 5.642 1.00 29.48 986 ALA A O 1
ATOM 7674 N N . ARG A 1 987 ? 19.125 -58.071 7.128 1.00 28.88 987 ARG A N 1
ATOM 7675 C CA . ARG A 1 987 ? 18.338 -59.280 6.728 1.00 28.88 987 ARG A CA 1
ATOM 7676 C C . ARG A 1 987 ? 17.242 -59.582 7.790 1.00 28.88 987 ARG A C 1
ATOM 7678 O O . ARG A 1 987 ? 17.526 -59.407 8.967 1.00 28.88 987 ARG A O 1
ATOM 7685 N N . SER A 1 988 ? 15.949 -59.706 7.436 1.00 29.95 988 SER A N 1
ATOM 7686 C CA . SER A 1 988 ? 15.172 -60.930 7.069 1.00 29.95 988 SER A CA 1
ATOM 7687 C C . SER A 1 988 ? 14.954 -61.934 8.235 1.00 29.95 988 SER A C 1
ATOM 7689 O O . SER A 1 988 ? 15.922 -62.227 8.926 1.00 29.95 988 SER A O 1
ATOM 7691 N N . ASP A 1 989 ? 13.791 -62.566 8.476 1.00 31.20 989 ASP A N 1
ATOM 7692 C CA . ASP A 1 989 ? 12.539 -62.633 7.686 1.00 31.20 989 ASP A CA 1
ATOM 7693 C C . ASP A 1 989 ? 11.316 -63.204 8.474 1.00 31.20 989 ASP A C 1
ATOM 7695 O O . ASP A 1 989 ? 11.503 -63.832 9.511 1.00 31.20 989 ASP A O 1
ATOM 7699 N N . VAL A 1 990 ? 10.101 -63.051 7.908 1.00 28.64 990 VAL A N 1
ATOM 7700 C CA . VAL A 1 990 ? 8.862 -63.891 8.032 1.00 28.64 990 VAL A CA 1
ATOM 7701 C C . VAL A 1 990 ? 8.250 -64.267 9.412 1.00 28.64 990 VAL A C 1
ATOM 7703 O O . VAL A 1 990 ? 8.807 -65.070 10.154 1.00 28.64 990 VAL A O 1
ATOM 7706 N N . LEU A 1 991 ? 6.966 -63.900 9.628 1.00 27.06 991 LEU A N 1
ATOM 7707 C CA . LEU A 1 991 ? 5.840 -64.845 9.875 1.00 27.06 991 LEU A CA 1
ATOM 7708 C C . LEU A 1 991 ? 4.443 -64.176 9.737 1.00 27.06 991 LEU A C 1
ATOM 7710 O O . LEU A 1 991 ? 4.346 -62.955 9.657 1.00 27.06 991 LEU A O 1
ATOM 7714 N N . GLN A 1 992 ? 3.372 -64.980 9.644 1.00 27.61 992 GLN A N 1
ATOM 7715 C CA . GLN A 1 992 ? 1.988 -64.569 9.309 1.00 27.61 992 GLN A CA 1
ATOM 7716 C C . GLN A 1 992 ? 1.029 -64.593 10.523 1.00 27.61 992 GLN A C 1
ATOM 7718 O O . GLN A 1 992 ? 1.234 -65.391 11.436 1.00 27.61 992 GLN A O 1
ATOM 7723 N N . GLY A 1 993 ? -0.071 -63.820 10.491 1.00 24.77 993 GLY A N 1
ATOM 7724 C CA . GLY A 1 993 ? -1.195 -63.963 11.437 1.00 24.77 993 GLY A CA 1
ATOM 7725 C C . GLY A 1 993 ? -2.278 -62.871 11.335 1.00 24.77 993 GLY A C 1
ATOM 7726 O O . GLY A 1 993 ? -2.017 -61.719 11.655 1.00 24.77 993 GLY A O 1
ATOM 7727 N N . ASP A 1 994 ? -3.490 -63.254 10.929 1.00 25.41 994 ASP A N 1
ATOM 7728 C CA . ASP A 1 994 ? -4.720 -62.444 10.755 1.00 25.41 994 ASP A CA 1
ATOM 7729 C C . ASP A 1 994 ? -5.925 -63.368 11.103 1.00 25.41 994 ASP A C 1
ATOM 7731 O O . ASP A 1 994 ? -5.715 -64.589 11.043 1.00 25.41 994 ASP A O 1
ATOM 7735 N N . PRO A 1 995 ? -7.172 -62.932 11.426 1.00 51.66 995 PRO A N 1
ATOM 7736 C CA . PRO A 1 995 ? -7.722 -61.597 11.741 1.00 51.66 995 PRO A CA 1
ATOM 7737 C C . PRO A 1 995 ? -8.495 -61.524 13.097 1.00 51.66 995 PRO A C 1
ATOM 7739 O O . PRO A 1 995 ? -8.626 -62.527 13.796 1.00 51.66 995 PRO A O 1
ATOM 7742 N N . ALA A 1 996 ? -9.108 -60.361 13.411 1.00 27.36 996 ALA A N 1
ATOM 7743 C CA . ALA A 1 996 ? -10.575 -60.190 13.636 1.00 27.36 996 ALA A CA 1
ATOM 7744 C C . ALA A 1 996 ? -11.035 -59.220 14.766 1.00 27.36 996 ALA A C 1
ATOM 7746 O O . ALA A 1 996 ? -10.674 -59.392 15.923 1.00 27.36 996 ALA A O 1
ATOM 7747 N N . ALA A 1 997 ? -12.009 -58.354 14.412 1.00 29.30 997 ALA A N 1
ATOM 7748 C CA . ALA A 1 997 ? -13.121 -57.812 15.236 1.00 29.30 997 ALA A CA 1
ATOM 7749 C C . ALA A 1 997 ? -12.831 -56.883 16.458 1.00 29.30 997 ALA A C 1
ATOM 7751 O O . ALA A 1 997 ? -11.943 -57.140 17.254 1.00 29.30 997 ALA A O 1
ATOM 7752 N N . ALA A 1 998 ? -13.613 -55.820 16.739 1.00 28.88 998 ALA A N 1
ATOM 7753 C CA . ALA A 1 998 ? -14.698 -55.162 15.983 1.00 28.88 998 ALA A CA 1
ATOM 7754 C C . ALA A 1 998 ? -15.041 -53.746 16.527 1.00 28.88 998 ALA A C 1
ATOM 7756 O O . ALA A 1 998 ? -14.838 -53.472 17.706 1.00 28.88 998 ALA A O 1
ATOM 7757 N N . THR A 1 999 ? -15.726 -52.938 15.694 1.00 28.77 999 THR A N 1
ATOM 7758 C CA . THR A 1 999 ? -16.549 -51.734 16.027 1.00 28.77 999 THR A CA 1
ATOM 7759 C C . THR A 1 999 ? -15.837 -50.485 16.607 1.00 28.77 999 THR A C 1
ATOM 7761 O O . THR A 1 999 ? -14.863 -50.597 17.331 1.00 28.77 999 THR A O 1
ATOM 7764 N N . THR A 1 1000 ? -16.249 -49.238 16.309 1.00 27.47 1000 THR A N 1
ATOM 7765 C CA . THR A 1 1000 ? -17.541 -48.757 15.750 1.00 27.47 1000 THR A CA 1
ATOM 7766 C C . THR A 1 1000 ? -17.378 -47.656 14.672 1.00 27.47 1000 THR A C 1
ATOM 7768 O O . THR A 1 1000 ? -16.353 -46.990 14.594 1.00 27.47 1000 THR A O 1
ATOM 7771 N N . LEU A 1 1001 ? -18.408 -47.500 13.831 1.00 29.27 1001 LEU A N 1
ATOM 7772 C CA . LEU A 1 1001 ? -18.574 -46.609 12.656 1.00 29.27 1001 LEU A CA 1
ATOM 7773 C C . LEU A 1 1001 ? -19.403 -45.332 13.006 1.00 29.27 1001 LEU A C 1
ATOM 7775 O O . LEU A 1 1001 ? -19.785 -45.227 14.173 1.00 29.27 1001 LEU A O 1
ATOM 7779 N N . PRO A 1 1002 ? -19.827 -44.435 12.065 1.00 44.38 1002 PRO A N 1
ATOM 7780 C CA . PRO A 1 1002 ? -19.474 -44.251 10.633 1.00 44.38 1002 PRO A CA 1
ATOM 7781 C C . PRO A 1 1002 ? -19.186 -42.789 10.171 1.00 44.38 1002 PRO A C 1
ATOM 7783 O O . PRO A 1 1002 ? -19.667 -41.818 10.747 1.00 44.38 1002 PRO A O 1
ATOM 7786 N N . MET A 1 1003 ? -18.590 -42.647 8.978 1.00 30.75 1003 MET A N 1
ATOM 7787 C CA . MET A 1 1003 ? -18.961 -41.596 8.000 1.00 30.75 1003 MET A CA 1
ATOM 7788 C C . MET A 1 1003 ? -20.006 -42.159 7.017 1.00 30.75 1003 MET A C 1
ATOM 7790 O O . MET A 1 1003 ? -19.888 -43.332 6.666 1.00 30.75 1003 MET A O 1
ATOM 7794 N N . ILE A 1 1004 ? -20.941 -41.350 6.481 1.00 28.08 1004 ILE A N 1
ATOM 7795 C CA . ILE A 1 1004 ? -21.573 -41.604 5.161 1.00 28.08 1004 ILE A CA 1
ATOM 7796 C C . ILE A 1 1004 ? -22.275 -40.362 4.560 1.00 28.08 1004 ILE A C 1
ATOM 7798 O O . ILE A 1 1004 ? -22.540 -39.381 5.248 1.00 28.08 1004 ILE A O 1
ATOM 7802 N N . ARG A 1 1005 ? -22.503 -40.395 3.237 1.00 29.03 1005 ARG A N 1
ATOM 7803 C CA . ARG A 1 1005 ? -22.881 -39.266 2.359 1.00 29.03 1005 ARG A CA 1
ATOM 7804 C C . ARG A 1 1005 ? -24.395 -38.978 2.237 1.00 29.03 1005 ARG A C 1
ATOM 7806 O O . ARG A 1 1005 ? -25.219 -39.872 2.385 1.00 29.03 1005 ARG A O 1
ATOM 7813 N N . HIS A 1 1006 ? -24.669 -37.784 1.689 1.00 29.81 1006 HIS A N 1
ATOM 7814 C CA . HIS A 1 1006 ? -25.791 -37.392 0.805 1.00 29.81 1006 HIS A CA 1
ATOM 7815 C C . HIS A 1 1006 ? -27.220 -37.222 1.354 1.00 29.81 1006 HIS A C 1
ATOM 7817 O O . HIS A 1 1006 ? -27.832 -38.146 1.881 1.00 29.81 1006 HIS A O 1
ATOM 7823 N N . ARG A 1 1007 ? -27.854 -36.123 0.904 1.00 25.92 1007 ARG A N 1
ATOM 7824 C CA . ARG A 1 1007 ? -29.209 -36.154 0.318 1.00 25.92 1007 ARG A CA 1
ATOM 7825 C C . ARG A 1 1007 ? -29.398 -35.100 -0.789 1.00 25.92 1007 ARG A C 1
ATOM 7827 O O . ARG A 1 1007 ? -28.947 -33.971 -0.661 1.00 25.92 1007 ARG A O 1
ATOM 7834 N N . LYS A 1 1008 ? -30.090 -35.501 -1.862 1.00 29.30 1008 LYS A N 1
ATOM 7835 C CA . LYS A 1 1008 ? -30.822 -34.649 -2.830 1.00 29.30 1008 LYS A CA 1
ATOM 7836 C C . LYS A 1 1008 ? -32.337 -34.843 -2.585 1.00 29.30 1008 LYS A C 1
ATOM 7838 O O . LYS A 1 1008 ? -32.682 -35.708 -1.777 1.00 29.30 1008 LYS A O 1
ATOM 7843 N N . ARG A 1 1009 ? -33.182 -34.146 -3.372 1.00 33.44 1009 ARG A N 1
ATOM 7844 C CA . ARG A 1 1009 ? -34.675 -34.129 -3.446 1.00 33.44 1009 ARG A CA 1
ATOM 7845 C C . ARG A 1 1009 ? -35.303 -32.889 -2.776 1.00 33.44 1009 ARG A C 1
ATOM 7847 O O . ARG A 1 1009 ? -34.790 -32.464 -1.753 1.00 33.44 1009 ARG A O 1
ATOM 7854 N N . ASN A 1 1010 ? -36.407 -32.305 -3.267 1.00 29.31 1010 ASN A N 1
ATOM 7855 C CA . ASN A 1 1010 ? -37.180 -32.547 -4.507 1.00 29.31 1010 ASN A CA 1
ATOM 7856 C C . ASN A 1 1010 ? -38.070 -31.331 -4.842 1.00 29.31 1010 ASN A C 1
ATOM 7858 O O . ASN A 1 1010 ? -38.669 -30.789 -3.920 1.00 29.31 1010 ASN A O 1
ATOM 7862 N N . THR A 1 1011 ? -38.310 -31.076 -6.132 1.00 26.89 1011 THR A N 1
ATOM 7863 C CA . THR A 1 1011 ? -39.623 -30.650 -6.670 1.00 26.89 1011 THR A CA 1
ATOM 7864 C C . THR A 1 1011 ? -39.692 -30.939 -8.175 1.00 26.89 1011 THR A C 1
ATOM 7866 O O . THR A 1 1011 ? -38.668 -30.978 -8.852 1.00 26.89 1011 THR A O 1
ATOM 7869 N N . GLU A 1 1012 ? -40.898 -31.184 -8.684 1.00 28.23 1012 GLU A N 1
ATOM 7870 C CA . GLU A 1 1012 ? -41.210 -31.447 -10.099 1.00 28.23 1012 GLU A CA 1
ATOM 7871 C C . GLU A 1 1012 ? -41.999 -30.258 -10.684 1.00 28.23 1012 GLU A C 1
ATOM 7873 O O . GLU A 1 1012 ? -42.592 -29.515 -9.903 1.00 28.23 1012 GLU A O 1
ATOM 7878 N N . TYR A 1 1013 ? -42.078 -30.115 -12.019 1.00 27.14 1013 TYR A N 1
ATOM 7879 C CA . TYR A 1 1013 ? -43.350 -30.200 -12.779 1.00 27.14 1013 TYR A CA 1
ATOM 7880 C C . TYR A 1 1013 ? -43.173 -29.994 -14.310 1.00 27.14 1013 TYR A C 1
ATOM 7882 O O . TYR A 1 1013 ? -42.591 -29.008 -14.739 1.00 27.14 1013 TYR A O 1
ATOM 7890 N N . LEU A 1 1014 ? -43.791 -30.895 -15.097 1.00 26.97 1014 LEU A N 1
ATOM 7891 C CA . LEU A 1 1014 ? -44.253 -30.790 -16.507 1.00 26.97 1014 LEU A CA 1
ATOM 7892 C C . LEU A 1 1014 ? -43.301 -30.470 -17.696 1.00 26.97 1014 LEU A C 1
ATOM 7894 O O . LEU A 1 1014 ? -42.777 -29.371 -17.796 1.00 26.97 1014 LEU A O 1
ATOM 7898 N N . ARG A 1 1015 ? -43.411 -31.346 -18.726 1.00 25.61 1015 ARG A N 1
ATOM 7899 C CA . ARG A 1 1015 ? -43.414 -31.075 -20.199 1.00 25.61 1015 ARG A CA 1
ATOM 7900 C C . ARG A 1 1015 ? -42.109 -30.591 -20.877 1.00 25.61 1015 ARG A C 1
ATOM 7902 O O . ARG A 1 1015 ? -41.399 -29.773 -20.321 1.00 25.61 1015 ARG A O 1
ATOM 7909 N N . THR A 1 1016 ? -41.758 -30.997 -22.107 1.00 26.88 1016 THR A N 1
ATOM 7910 C CA . THR A 1 1016 ? -42.215 -32.094 -23.008 1.00 26.88 1016 THR A CA 1
ATOM 7911 C C . THR A 1 1016 ? -41.069 -32.458 -23.974 1.00 26.88 1016 THR A C 1
ATOM 7913 O O . THR A 1 1016 ? -40.003 -31.855 -23.899 1.00 26.88 1016 THR A O 1
ATOM 7916 N N . ASP A 1 1017 ? -41.317 -33.427 -24.859 1.00 27.75 1017 ASP A N 1
ATOM 7917 C CA . ASP A 1 1017 ? -40.580 -33.779 -26.093 1.00 27.75 1017 ASP A CA 1
ATOM 7918 C C . ASP A 1 1017 ? -39.946 -32.554 -26.817 1.00 27.75 1017 ASP A C 1
ATOM 7920 O O . ASP A 1 1017 ? -40.463 -31.441 -26.733 1.00 27.75 1017 ASP A O 1
ATOM 7924 N N . ASP A 1 1018 ? -38.841 -32.667 -27.564 1.00 28.30 101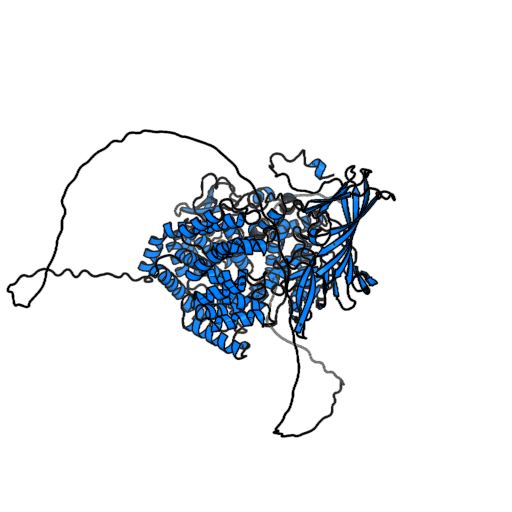8 ASP A N 1
ATOM 7925 C CA . ASP A 1 1018 ? -38.569 -33.714 -28.563 1.00 28.30 1018 ASP A CA 1
ATOM 7926 C C . ASP A 1 1018 ? -37.055 -33.907 -28.859 1.00 28.30 1018 ASP A C 1
ATOM 7928 O O . ASP A 1 1018 ? -36.174 -33.258 -28.297 1.00 28.30 1018 ASP A O 1
ATOM 7932 N N . SER A 1 1019 ? -36.756 -34.831 -29.767 1.00 29.62 1019 SER A N 1
ATOM 7933 C CA . SER A 1 1019 ? -35.438 -35.221 -30.262 1.00 29.62 1019 SER A CA 1
ATOM 7934 C C . SER A 1 1019 ? -34.919 -34.348 -31.415 1.00 29.62 1019 SER A C 1
ATOM 7936 O O . SER A 1 1019 ? -35.665 -34.025 -32.339 1.00 29.62 1019 SER A O 1
ATOM 7938 N N . ASN A 1 1020 ? -33.606 -34.073 -31.446 1.00 27.80 1020 ASN A N 1
ATOM 7939 C CA . ASN A 1 1020 ? -32.726 -34.524 -32.542 1.00 27.80 1020 ASN A CA 1
ATOM 7940 C C . ASN A 1 1020 ? -31.237 -34.211 -32.317 1.00 27.80 1020 ASN A C 1
ATOM 7942 O O . ASN A 1 1020 ? -30.863 -33.438 -31.439 1.00 27.80 1020 ASN A O 1
ATOM 7946 N N . SER A 1 1021 ? -30.391 -34.839 -33.134 1.00 28.95 1021 SER A N 1
ATOM 7947 C CA . SER A 1 1021 ? -28.944 -34.637 -33.171 1.00 28.95 1021 SER A CA 1
ATOM 7948 C C . SER A 1 1021 ? -28.513 -33.549 -34.160 1.00 28.95 1021 SER A C 1
ATOM 7950 O O . SER A 1 1021 ? -28.967 -33.529 -35.307 1.00 28.95 1021 SER A O 1
ATOM 7952 N N . LYS A 1 1022 ? -27.529 -32.737 -33.757 1.00 31.23 1022 LYS A N 1
ATOM 7953 C CA . LYS A 1 1022 ? -26.265 -32.554 -34.491 1.00 31.23 1022 LYS A CA 1
ATOM 7954 C C . LYS A 1 1022 ? -25.204 -31.867 -33.639 1.00 31.23 1022 LYS A C 1
ATOM 7956 O O . LYS A 1 1022 ? -25.603 -31.141 -32.707 1.00 31.23 1022 LYS A O 1
#

InterPro domains:
  IPR001930 Peptidase M1, alanine aminopeptidase/leukotriene A4 hydrolase [PR00756] (153-168)
  IPR001930 Peptidase M1, alanine aminopeptidase/leukotriene A4 hydrolase [PR00756] (206-221)
  IPR001930 Peptidase M1, alanine aminopeptidase/leukotriene A4 hydrolase [PR00756] (284-294)
  IPR001930 Peptidase M1, alanine aminopeptidase/leukotriene A4 hydrolase [PR00756] (319-334)
  IPR001930 Peptidase M1, alanine aminopeptidase/leukotriene A4 hydrolase [PR00756] (338-350)
  IPR014782 Peptidase M1, membrane alanine aminopeptidase [PF01433] (252-467)
  IPR024571 ERAP1-like C-terminal domain [PF11838] (541-859)
  IPR027268 Peptidase M4/M1, CTD superfamily [G3DSA:1.10.390.10] (227-472)
  IPR034016 Aminopeptidase N-type [cd09601] (29-469)
  IPR042097 Aminopeptidase N-like , N-terminal domain superfamliy [G3DSA:2.60.40.1730] (10-223)
  IPR042097 Aminopeptidase N-like , N-terminal domain superfamliy [SSF63737] (20-223)
  IPR045357 Aminopeptidase N-like , N-terminal domain [PF17900] (27-216)
  IPR050344 Peptidase M1 family aminopeptidases [PTHR11533] (16-876)

Foldseek 3Di:
DVVVPPVPPPPDDPQDAFLAFDPQKAWAEKEKEKEDDPVQQKIKIKIKTKIFGAHKAQKGKFAAEQKAWPDKWKDWPNDTQPDDWDWDADNVSRMIMIGGDHIDDHRTMMMMMIIIMAGQDQQQAAFHKFWDADPVRDIFIKTKHQCPPHRVNRHDTGSRFFQRWYKYWYKYWAAPQKDKDWLAAFPDKDWDQDPSVNDITIITIGDIGFTGHSRLTIMMIGQKDWDWDPLAPAIFIEIEHPLADRCLLVVLRNLLRVLQVVCCVLLVHHLPGRAAYEYATCRHQDQWAQRNRYIYGHCQQRGHDPLAALVSVVRVLLVSQLSSQLSLQPTFEHANHLLLLLSNALRSNLRSLVSCCVVPVVVVSLLVLLVPQLLQLQVQLLAPLFAFLRHSDRGLLVSLVSPGSRSHRLSNLLLLLVCVLQDVSLLSQLSSVLSVVRGSGYDDPVSSQVSSCVSRVDNSCVQRVCSRHDGADWEWEWDADLPQQKIKIFTFGHHLLLPDDPVNRPDFHFWQWFKDWPVGTDRNDTDRDRMDMDGHDHPTAMDTCQSVSTNYAYDDDLVNLVNVLVCVVVVVHDSSRLLRSLQSVLSCCLSVVDAPLSSLVSLVSCLVPDFLSNVVSNVVSLLLVLLLCQPPDPLLNLLSLVSLLVSLVVVLVVLDQADDPPQDSRSLSSNLVSLLSNLVSPNPVSLVLLVVLVVCCVVVVVNSARLSNLLSSLLSCQQPDDPVSLVVLLCQLVPDPDPSNNLSSLLSQLAYPDLVSLVVNLVLLLDCVSPNPSNSLNSLVRQLSHPNSLVVQLCSCLVCVVSLCVSNPLSGNRSLVSLQSRQLSDHDPVSLVVLVVSCVPDDQRSNVSSSSSSNSSNSSSNSSCVPHVVVSVVSSVVVVSGDDPPPDPPPDDDDDDDDDDDDDDDDDDDDDDDDDDDDDDDDDDDDDDDDDDDDDDDDDDDDDDDDDDDDDDDDDYDDDDDDDDDDDDDDDDDDDDDDDDDDDDDDYDDDDDDDDDDDDDDDDDDDDDDDDDDDDDDDDDD

Radius of gyration: 35.15 Å; Cα contacts (8 Å, |Δi|>4): 1764; chains: 1; bounding box: 104×128×119 Å

Solvent-accessible surface area (backbone atoms only — not comparable to full-atom values): 57226 Å² total; per-residue (Å²): 114,70,89,76,60,54,88,80,71,68,81,90,65,90,73,70,85,56,81,69,75,72,75,39,51,43,61,50,34,37,43,38,39,40,34,75,35,87,91,78,38,29,26,46,37,38,39,37,36,36,28,45,26,66,37,70,35,40,61,51,63,34,26,29,37,83,57,48,79,76,46,76,45,38,35,40,87,96,40,75,57,61,94,60,62,45,77,49,76,40,80,89,79,28,26,36,36,44,34,38,86,61,66,50,55,57,77,39,52,37,39,45,37,38,33,32,41,33,44,36,38,83,81,50,47,10,34,13,47,30,69,48,63,39,95,86,75,47,81,42,61,32,42,36,57,36,14,70,87,72,17,34,22,37,58,45,79,34,62,66,41,62,58,51,39,24,24,40,38,45,32,44,40,40,59,79,84,44,45,76,50,40,41,44,61,82,67,48,76,45,83,40,82,34,86,87,76,73,40,80,28,31,36,42,30,35,40,70,43,70,52,32,34,46,43,37,59,40,49,37,42,26,57,62,43,66,34,76,23,75,83,37,101,42,53,18,31,17,35,28,45,76,69,53,70,40,70,23,23,44,63,47,9,50,49,44,23,53,47,51,57,49,46,27,64,58,43,68,51,76,80,89,63,86,43,36,38,34,36,42,35,84,57,47,68,64,62,61,49,47,22,50,37,37,29,42,24,22,40,80,36,44,54,51,55,94,73,54,19,48,70,57,54,49,49,28,52,42,46,54,36,22,43,59,34,20,54,50,29,44,50,32,31,22,36,46,48,77,32,31,47,25,63,23,41,5,45,10,52,39,44,12,51,52,50,44,38,72,76,42,52,90,68,42,40,67,34,47,41,46,73,44,35,44,41,48,17,56,56,54,32,23,39,94,65,45,65,31,43,55,37,92,62,40,51,77,43,52,53,57,53,58,75,42,46,48,22,32,20,38,33,17,31,53,50,44,29,48,27,68,64,66,31,59,73,36,38,40,47,11,50,28,52,38,52,68,76,34,58,62,41,58,41,58,73,65,58,52,33,48,29,42,18,72,52,58,80,44,71,43,48,76,51,43,46,53,71,34,62,37,67,50,42,40,30,34,44,48,46,76,42,76,87,84,24,31,35,42,40,33,58,42,52,44,39,45,67,50,78,70,45,83,76,70,45,65,73,69,58,56,40,59,44,19,42,28,41,93,90,44,70,46,61,80,57,64,43,63,56,62,57,52,74,48,81,52,71,69,91,58,60,74,40,67,39,53,54,51,42,43,80,59,40,70,48,63,46,74,72,56,47,50,46,48,49,48,36,41,76,70,61,79,43,53,70,25,34,47,21,44,52,41,41,32,42,37,51,34,25,50,20,59,81,38,58,58,47,56,45,56,51,52,50,66,70,46,56,86,68,82,55,45,58,38,50,49,29,51,50,47,38,55,44,53,50,52,58,40,46,53,74,57,61,65,64,58,49,53,18,56,33,49,53,55,28,65,52,29,46,66,49,32,71,71,61,49,94,70,90,53,97,84,54,48,62,56,52,50,51,36,42,35,54,35,44,42,51,20,32,77,43,68,35,64,67,54,42,52,51,30,45,51,26,51,55,35,41,73,74,68,40,59,83,53,49,54,55,61,40,43,41,43,32,36,26,51,38,24,47,77,49,54,65,71,52,43,51,54,28,57,43,40,42,72,70,49,90,47,58,65,54,16,54,24,22,42,37,4,59,11,30,36,72,48,71,67,54,48,49,52,51,54,62,32,43,78,32,60,91,72,29,47,76,80,53,47,66,50,28,38,77,27,21,42,74,36,61,63,30,11,59,49,37,34,51,53,49,66,77,41,39,69,60,50,45,69,77,31,45,43,78,42,65,60,36,33,49,47,54,35,56,34,43,47,37,47,63,50,74,66,54,55,48,54,55,53,62,67,54,59,91,52,92,44,77,41,31,49,63,32,57,46,45,30,50,55,56,33,49,20,36,52,56,33,48,75,74,35,48,70,49,46,53,48,46,31,43,74,73,64,45,35,84,80,85,76,80,75,78,79,82,79,80,89,79,92,81,84,88,84,87,84,89,88,81,92,87,82,87,87,81,89,84,81,86,84,86,83,90,86,83,84,81,85,88,86,89,83,87,88,81,91,85,88,84,88,93,85,89,88,80,88,87,88,88,86,87,83,85,92,79,91,85,85,88,81,92,81,86,91,84,87,90,80,90,85,81,89,87,88,87,87,84,80,84,91,84,85,88,80,84,89,90,88,88,89,83,89,81,92,88,87,90,86,88,83,89,80,89,85,86,84,88,87,85,89,86,86,88,86,86,86,84,83,88,77,89,84,90,84,89,133

Organism: Cordyceps fumosorosea (strain ARSEF 2679) (NCBI:txid1081104)

Nearest PDB structures (foldseek):
  4kxb-assembly1_A  TM=9.440E-01  e=6.311E-59  Homo sapiens
  4z7i-assembly1_A  TM=9.221E-01  e=7.558E-55  Homo sapiens
  3q7j-assembly2_B  TM=8.801E-01  e=1.381E-47  Thermoplasma acidophilum DSM 1728
  1z5h-assembly1_A  TM=8.103E-01  e=3.606E-49  Thermoplasma acidophilum
  7v9o-assembly1_A  TM=8.011E-01  e=1.759E-39  Saccharopolyspora erythraea NRRL 2338

Sequence (1022 aa):
MCRAAESLATAARNVPERDLLPANVIPRHYQLELEPDFDKFTFNGKVVIDLDVAEESNYITLHSLEISILGAKVTSEDKEFGEDIKVTQDEARQTTTVSFAEKLSEGSKAQLELTFLGQLNNKMVGFYRSGYAKTDGTKGFIATTQMEPTGARQAFPCFDEPALKAAFDITLVAEKHLTCLSNMPVKSEAEVYSSISNGTRKAVKFDTSPTMSTYLTAFIIGELNYVESNLFRIPVRTYVTIDQNVEYGRHAADLGARTLELFEKEFGVEFPLPKMDQIAVLDFAEGAMENWGLITYRAVDLLVEDNAGAGRKRRVTDIVLHELAHQWFGNLVTMEWWEGLWLKEGFATWASLYGANVFYPEWNIWADFVISSLQDALHLDSLRSSHPIEVPVKSANEINQIFDAISYEKGCSVLRMISVHIGEDVFLKGIRDYLKKFAYKNTTTDDLWNCLSEASGKPVTEVIAPWTREIGYPVLSVSEDSATKKITVQQNRFLRTGDVTAEDDKILYPVILGLRTEAGVDRTTVMTGRETTLSVSAGSFFKLNADHPSVYRTLYSPEILARLAEAARAGTLSIADRTGLVADAAALTAAGYMKTSTFLTLAQSLKDETSFFVWKELLVGLGAMSTAWMFQDEAVTEGLKAFRKELVTPIVRKLGYEIHEADGHVDQQLKDMIMRSAAMCGDEETIKAAQNAFEKSLKGELSALHPTLRTTVYAITSRYGGEVEMNQLLDRYRTSSVSDERISALRGCGFSNDPQVIKQVLAAMDNSEAIKDQDVYIPIGGIRSSRTGADAAWKHFLANWDTFYERFPPGLSMLKNLVKFFCEGMGTPEQLSQFKAFFEGKDIRGVDNSVRQVIDSVQAKLSWVERDSDDVVAWLKGNGYMHVVVVGRALASPSEATFAPRMLVIDFNKAGGAAPSSAGAASRGIRTDTTATENTCRDQKNPVKVGGFSSAVPVPNRAASQVSRYREWNVSGLMSSVSASPNKAARSDVLQGDPAAATTLPMIRHRKRNTEYLRTDDSNSK

pLDDT: mean 84.82, std 23.73, range [23.56, 98.88]